Protein AF-0000000086898558 (afdb_homodimer)

Organism: Dinoponera quadriceps (NCBI:txid609295)

Solvent-accessible surface area (backbone atoms only — not comparable to full-atom values): 75009 Å² total; per-residue (Å²): 145,69,100,78,80,94,84,90,87,90,92,88,92,95,82,94,82,88,88,81,93,80,91,78,88,86,91,80,91,85,76,85,83,81,87,80,85,77,84,68,79,68,72,77,71,80,75,76,71,74,74,72,69,73,69,69,70,69,71,66,53,72,59,56,58,85,62,76,77,67,96,56,34,46,58,73,65,32,52,47,85,43,47,67,80,57,73,70,48,46,30,43,45,77,40,41,31,28,58,36,46,27,38,30,73,36,44,76,74,34,70,47,60,49,56,37,58,64,48,71,26,68,28,41,24,28,49,40,33,54,64,64,33,28,34,40,20,26,64,52,24,45,41,16,71,55,43,42,39,33,50,45,18,25,44,32,38,38,40,33,28,64,24,69,40,32,42,44,32,56,21,50,47,80,50,44,43,74,64,27,49,69,48,47,23,37,59,26,39,34,31,52,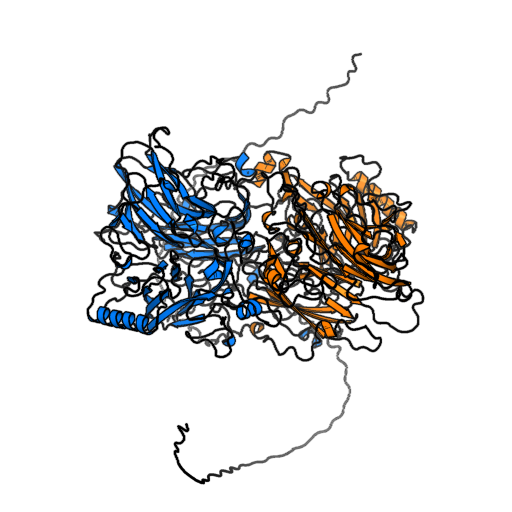58,42,43,42,49,19,35,42,52,40,40,40,44,37,76,70,45,31,59,33,29,35,29,38,59,33,54,52,41,35,47,25,25,26,32,27,47,30,37,29,37,68,49,51,61,87,88,67,70,79,87,42,70,70,74,71,34,74,43,78,55,88,62,42,57,43,39,33,30,42,31,57,83,46,44,49,63,53,47,35,40,32,40,58,75,49,63,90,62,25,21,61,60,42,66,31,37,24,40,50,32,17,7,53,41,60,40,83,90,76,68,49,62,59,76,39,76,45,26,36,43,80,43,52,76,76,40,30,30,41,34,36,39,37,32,57,32,36,46,64,45,34,32,39,39,39,41,62,97,39,57,36,34,34,39,28,30,47,35,36,50,30,60,72,46,76,26,37,24,41,43,46,41,33,69,32,30,40,28,28,34,40,66,35,72,65,78,84,23,34,36,51,27,41,40,38,38,29,47,62,13,52,78,59,52,19,36,33,53,33,36,40,34,29,68,90,39,58,82,82,47,49,68,82,82,72,50,67,87,66,52,76,76,60,87,17,29,33,43,56,83,58,48,71,72,57,74,80,31,40,42,60,49,71,39,36,44,58,74,89,58,77,90,77,56,71,76,52,66,56,83,59,75,41,78,46,80,39,44,30,42,68,52,59,29,64,81,36,69,67,43,41,47,53,69,30,26,69,82,42,87,66,82,73,65,46,34,26,36,63,88,51,43,39,32,24,21,17,42,52,70,29,19,32,38,74,45,42,29,16,58,70,76,35,88,60,64,62,88,52,41,32,54,59,86,53,72,56,89,82,47,56,87,76,22,70,31,26,40,38,42,82,37,59,51,61,33,33,34,33,38,35,41,31,38,51,52,50,47,86,58,46,56,52,25,36,33,42,53,49,49,66,29,26,30,70,38,56,31,47,52,83,88,54,56,93,69,54,76,73,46,73,65,59,52,49,50,52,52,50,49,49,52,49,34,34,77,64,50,62,53,80,58,44,11,54,29,31,44,49,70,28,24,48,36,10,27,31,34,34,36,37,62,40,71,62,32,38,67,26,51,34,30,39,44,29,28,69,41,36,66,23,4,22,38,39,30,43,34,25,64,32,84,61,69,76,75,62,86,71,59,74,71,53,51,48,39,53,71,80,62,38,43,79,80,22,43,53,74,86,53,72,78,68,66,75,77,112,140,83,89,72,88,86,78,83,84,75,70,81,82,76,74,81,75,86,78,78,81,72,79,70,80,75,84,83,78,82,72,87,77,86,81,84,82,82,82,80,75,80,74,76,77,82,72,78,70,72,74,68,70,72,66,70,63,65,72,64,51,72,59,53,58,85,58,75,75,70,94,57,33,46,59,72,65,32,53,48,86,44,49,66,82,57,73,69,44,46,31,45,46,78,40,40,31,28,57,36,46,27,38,33,72,35,43,77,75,34,70,47,58,49,54,35,59,65,47,71,26,70,28,42,25,28,48,40,32,54,64,63,32,28,32,41,19,26,64,52,24,43,41,16,68,57,44,43,39,33,49,45,18,27,43,33,37,39,38,32,28,63,25,68,38,32,45,42,33,54,22,48,47,82,51,44,44,73,63,29,48,71,50,47,24,37,61,25,38,34,30,50,56,44,43,42,50,19,36,43,52,40,42,40,46,38,78,68,45,30,61,34,27,34,30,38,59,32,56,52,41,36,46,24,27,27,31,27,48,30,36,28,37,69,49,51,60,85,88,69,70,78,88,41,71,69,73,72,34,77,42,78,54,89,58,43,58,45,39,34,29,42,31,57,85,47,44,51,62,52,47,34,38,32,39,56,74,51,63,92,62,26,21,63,60,39,65,31,36,22,40,49,33,17,6,55,40,60,40,83,91,75,68,49,62,57,75,40,76,46,26,37,44,79,44,51,77,75,41,30,31,42,36,37,40,36,32,56,31,34,47,64,44,33,31,40,38,38,40,63,97,40,59,37,33,34,38,28,29,47,34,35,50,30,60,69,47,74,26,36,24,39,44,47,39,34,68,30,31,39,28,27,31,40,66,33,72,66,77,84,24,34,33,51,25,40,40,39,38,30,50,62,14,50,78,60,52,19,36,34,51,33,34,40,34,30,68,89,40,59,83,83,47,49,69,83,82,70,50,68,88,65,52,77,78,60,88,18,30,34,42,56,80,58,47,72,70,55,75,79,32,39,41,59,48,70,38,35,43,59,76,88,58,76,92,76,57,71,76,52,63,57,82,59,75,39,77,44,81,39,44,29,43,67,52,58,30,64,80,36,68,67,44,39,49,53,70,30,26,71,83,43,87,65,83,73,66,47,33,26,37,63,88,51,43,39,31,24,21,16,40,51,70,28,21,33,39,74,46,40,29,16,58,68,75,35,88,60,64,61,88,52,42,33,53,60,84,56,74,56,90,82,50,55,88,76,24,68,32,26,39,36,43,82,38,61,51,61,33,35,36,33,39,33,41,31,38,52,49,50,46,85,58,47,56,54,24,36,33,43,52,50,46,67,30,26,31,70,39,56,32,47,52,83,86,54,56,95,70,52,74,71,47,71,66,58,52,50,51,53,52,51,50,47,53,50,33,32,76,66,49,62,53,80,58,44,12,55,29,32,45,48,71,28,24,46,36,10,24,30,34,35,39,37,61,38,72,62,31,39,68,26,51,35,29,38,42,29,29,68,42,37,66,23,4,23,40,39,30,43,36,26,64,34,86,60,69,76,75,62,84,71,59,75,69,51,52,50,39,54,70,78,63,37,43,81,81,23,44,55,76,83,50,77,79,68,69,76,77,112

Radius of gyration: 35.05 Å; Cα contacts (8 Å, |Δi|>4): 3571; chains: 2; bounding box: 122×97×118 Å

Secondary structure (DSSP, 8-state):
-----------------------------------------------------------GGGG-------SPBPHHHHTS---TTPPP-EEEEEEEEEEEEET-GGGGT----SS-TTSPPTT----BTS--EEEEEETTBSS---EEEETTPEEEEEEEE-STTB-B-EEEET---TT-GGGS--BTTTBPPBPTT-EEEEEEE--S-EEEEEEE-STTGGGGT-EEEEEEEPP---S--SS-GGGT-SB--TT-EEEEEEE-SS-GGGGSS--SS-GGG-SS--SEEEETTB---B-TTT--B--PPPPEEEE-TT-EEEEEEEE---SS--EEEEETTB-EEEEEETTEEEEEEEESEEEE-TT-EEEEEEE--SPSSEEEEEEEE-TTHHHHT-EEEEEEEETT--GGG--PPP-GGGSPPPSSEES-TT-S--SSSB-GGG--B----GGG---SSS--SEEEEEEEEEEEGGG-HHHHHHHT-SS-SS----EE-TTS-EEEEEETTEEE---SS-TTTS---GGGEE-SS---TTPPSSEEEEEEEEEETT-EEEEEEEE-S--TT--EEEEETT--EEEEEEEE-TT--TTPPPPHHHHHHHHHHHHHHHHTT---S-EEESEEEEPTTEEEEEEEE--S-EEEEEEESSHHHHHTT-EEEEEEES--PPPPTT------B-PPPP-TTS--GGGGTTSTT-/-----------------------------------------------------------GGGG-------SPBPHHHHTS---TTPPP-EEEEEEEEEEEEET-GGGGT----SS-TTSPPTT----BTS--EEEEEETTBSS---EEEETTPEEEEEEEE-STTB-B-EEEET---TT-GGGS--BTTTBPPBPTT-EEEEEEE--S-EEEEEEE-STTGGGGT-EEEEEEEPP---S--SS-GGGT-SB--TT-EEEEEEE-SS-GGGGSS--SS-GGG-SS--SEEEETTB---B-TTT--B--PPPPEEEE-TT-EEEEEEEE---SS--EEEEETTB-EEEEEETTEEEEEEEESEEEE-TT-EEEEEEE--SPSSEEEEEEEE-TTHHHHT-EEEEEEEETT--GGG--PPP-GGGSPPPSSEES-TT-S--SSSB-GGG--B----GGG---SSS--SEEEEEEEEEEEGGG-HHHHHHHT-TT-SS----EE-TTS-EEEEEETTEEE---SS-TTTS---GGGEE-SS---TTPPSSEEEEEEEEEETT-EEEEEEEE-S--TT--EEEEETT--EEEEEEEE-TT--TTPPPPHHHHHHHHHHHHHHHHTT---S-EEESEEEEPTTEEEEEEEE--S-EEEEEEES-HHHHHTT-EEEEEEES--PPPPTT------B-PPPP-TTS--TTTTTTSTT-

pLDDT: mean 83.25, std 23.31, range [13.68, 98.81]

InterPro domains:
  IPR001117 Multicopper oxidase, second cupredoxin domain [PF00394] (256-409)
  IPR002355 Multicopper oxidase, copper-binding site [PS00080] (655-666)
  IPR008972 Cupredoxin [G3DSA:2.60.40.420] (94-234)
  IPR008972 Cupredoxin [G3DSA:2.60.40.420] (245-433)
  IPR008972 Cupredoxin [G3DSA:2.60.40.420] (498-691)
  IPR008972 Cupredoxin [SSF49503] (109-273)
  IPR008972 Cupredoxin [SSF49503] (249-417)
  IPR008972 Cupredoxin [SSF49503] (497-678)
  IPR011706 Multicopper oxidase, C-terminal [PF07731] (520-673)
  IPR011707 Multicopper oxidase-like, N-terminal [PF07732] (127-236)
  IPR033138 Multicopper oxidases, conserved site [PS00079] (650-670)
  IPR045087 Multicopper oxidase [PTHR11709] (126-672)

Sequence (1420 aa):
MRVSQFFCNMQPPAGTFVLLLLICMNVQFCKAWWAWWWWSTNPSVAASTATESSTAYPDTCDIWHTEENGDWSTPEECARPCGEEDEPRYCYYRFVIEYYTVNNAACDLCQPPVDDSRINSTCQCIIGDGFEKTVLSINRMIPGPSIQVCKGDVIIVDVVNEADGTEVCIHWHGIFQKSTPYADGVPHLTQCPILSANTFRYSFVANNSGTHWYHSHVLTHLMDGQLGSLIIRDRPEWEFFAYSEKYLYDEDVPEHVIVISDLFHTLSTERYPGLFRQQMARGQAAENFLINGRGDWTDPATNRSNNIALSQFRVRSGIKYRFRLINACGTVCPITFTIQNHPLEIIATDGENMVPRTVDGIICTSGERYDFVLNANQSLGQYWIMVRGLGECEKTLAYQLGILVYEGSPTSSLSARPNYSNISQPQSVINPLNASNCDVNVCIDDIQKVSYYDDTKIPLDTEPDITLPMLFGFFNYSLSQQSMNSLFSTKDPDYKKFFVAIDGSHLSAQINNISFKDPPSPPLSQHIDYEKICPNAYTPPTCTQPCTCTDVFHIPCKATVDVMLVDIDNINVLNHPFHLHGYSFCVLRSRTFPDKQDNSQISSEDINKVLQEHQENLKNNIYNSCAPKDTVVVPSGGYVILRFVADNGGWWFFHCHFAWHTAAGMNVVFHVDCPVPPEPECFPKCYDYLPPPVNEYGQYEHDQDEYWDDMRVSQFFCNMQPPAGTFVLLLLICMNVQFCKAWWAWWWWSTNPSVAASTATESSTAYPDTCDIWHTEENGDWSTPEECARPCGEEDEPRYCYYRFVIEYYTVNNAACDLCQPPVDDSRINSTCQCIIGDGFEKTVLSINRMIPGPSIQVCKGDVIIVDVVNEADGTEVCIHWHGIFQKSTPYADGVPHLTQCPILSANTFRYSFVANNSGTHWYHSHVLTHLMDGQLGSLIIRDRPEWEFFAYSEKYLYDEDVPEHVIVISDLFHTLSTERYPGLFRQQMARGQAAENFLINGRGDWTDPATNRSNNIALSQFRVRSGIKYRFRLINACGTVCPITFTIQNHPLEIIATDGENMVPRTVDGIICTSGERYDFVLNANQSLGQYWIMVRGLGECEKTLAYQLGILVYEGSPTSSLSARPNYSNISQPQSVINPLNASNCDVNVCIDDIQKVSYYDDTKIPLDTEPDITLPMLFGFFNYSLSQQSMNSLFSTKDPDYKKFFVAIDGSHLSAQINNISFKDPPSPPLSQHIDYEKICPNAYTPPTCTQPCTCTDVFHIPCKATVDVMLVDIDNINVLNHPFHLHGYSFCVLRSRTFPDKQDNSQISSEDINKVLQEHQENLKNNIYNSCAPKDTVVVPSGGYVILRFVADNGGWWFFHCHFAWHTAAGMNVVFHVDCPVPPEPECFPKCYDYLPPPVNEYGQYEHDQDEYWDD

Structure (mmCIF, N/CA/C/O backbone):
data_AF-0000000086898558-model_v1
#
loop_
_entity.id
_entity.type
_entity.pdbx_description
1 polymer Laccase-5-like
#
loop_
_atom_site.group_PDB
_atom_site.id
_atom_site.type_symbol
_atom_site.label_atom_id
_atom_site.label_alt_id
_atom_site.label_comp_id
_atom_site.label_asym_id
_atom_site.label_entity_id
_atom_site.label_seq_id
_atom_site.pdbx_PDB_ins_code
_atom_site.Cartn_x
_atom_site.Cartn_y
_atom_site.Cartn_z
_atom_site.occupancy
_atom_site.B_iso_or_equiv
_atom_site.auth_seq_id
_atom_site.auth_comp_id
_atom_site.auth_asym_id
_atom_site.auth_atom_id
_atom_site.pdbx_PDB_model_num
ATOM 1 N N . MET A 1 1 ? -68.125 -20.375 -0.686 1 15.18 1 MET A N 1
ATOM 2 C CA . MET A 1 1 ? -68.25 -21.156 0.541 1 15.18 1 MET A CA 1
ATOM 3 C C . MET A 1 1 ? -66.875 -21.344 1.169 1 15.18 1 MET A C 1
ATOM 5 O O . MET A 1 1 ? -65.812 -21.188 0.491 1 15.18 1 MET A O 1
ATOM 9 N N . ARG A 1 2 ? -66.812 -22.125 2.443 1 14.84 2 ARG A N 1
ATOM 10 C CA . ARG A 1 2 ? -66.75 -22.594 3.826 1 14.84 2 ARG A CA 1
ATOM 11 C C . ARG A 1 2 ? -65.562 -23.547 4.031 1 14.84 2 ARG A C 1
ATOM 13 O O . ARG A 1 2 ? -65.5 -24.172 5.082 1 14.84 2 ARG A O 1
ATOM 20 N N . VAL A 1 3 ? -64.875 -23.75 3.094 1 15.12 3 VAL A N 1
ATOM 21 C CA . VAL A 1 3 ? -64.188 -24.969 3.449 1 15.12 3 VAL A CA 1
ATOM 22 C C . VAL A 1 3 ? -63.312 -24.719 4.703 1 15.12 3 VAL A C 1
ATOM 24 O O . VAL A 1 3 ? -62.438 -23.844 4.711 1 15.12 3 VAL A O 1
ATOM 27 N N . SER A 1 4 ? -63.594 -25.016 6.172 1 16.02 4 SER A N 1
ATOM 28 C CA . SER A 1 4 ? -63.812 -25.219 7.598 1 16.02 4 SER A CA 1
ATOM 29 C C . SER A 1 4 ? -62.562 -25.781 8.281 1 16.02 4 SER A C 1
ATOM 31 O O . SER A 1 4 ? -62.062 -25.172 9.219 1 16.02 4 SER A O 1
ATOM 33 N N . GLN A 1 5 ? -62.375 -27 8.82 1 14.95 5 GLN A N 1
ATOM 34 C CA . GLN A 1 5 ? -62.531 -27.5 10.18 1 14.95 5 GLN A CA 1
ATOM 35 C C . GLN A 1 5 ? -61.188 -27.812 10.82 1 14.95 5 GLN A C 1
ATOM 37 O O . GLN A 1 5 ? -60.969 -27.484 11.984 1 14.95 5 GLN A O 1
ATOM 42 N N . PHE A 1 6 ? -60.344 -28.797 10.547 1 16.41 6 PHE A N 1
ATOM 43 C CA . PHE A 1 6 ? -60.25 -29.875 11.523 1 16.41 6 PHE A CA 1
ATOM 44 C C . PHE A 1 6 ? -59.219 -29.547 12.586 1 16.41 6 PHE A C 1
ATOM 46 O O . PHE A 1 6 ? -58.312 -28.766 12.344 1 16.41 6 PHE A O 1
ATOM 53 N N . PHE A 1 7 ? -58.938 -30.406 13.82 1 15.59 7 PHE A N 1
ATOM 54 C CA . PHE A 1 7 ? -59.125 -30.719 15.234 1 15.59 7 PHE A CA 1
ATOM 55 C C . PHE A 1 7 ? -57.781 -30.688 15.961 1 15.59 7 PHE A C 1
ATOM 57 O O . PHE A 1 7 ? -57.656 -30.062 17.016 1 15.59 7 PHE A O 1
ATOM 64 N N . CYS A 1 8 ? -56.812 -31.625 15.836 1 15.21 8 CYS A N 1
ATOM 65 C CA . CYS A 1 8 ? -56.781 -32.656 16.891 1 15.21 8 CYS A CA 1
ATOM 66 C C . CYS A 1 8 ? -55.938 -32.156 18.078 1 15.21 8 CYS A C 1
ATOM 68 O O . CYS A 1 8 ? -55.031 -31.328 17.906 1 15.21 8 CYS A O 1
ATOM 70 N N . ASN A 1 9 ? -55.5 -33.094 19.156 1 15.38 9 ASN A N 1
ATOM 71 C CA . ASN A 1 9 ? -55.75 -33.656 20.469 1 15.38 9 ASN A CA 1
ATOM 72 C C . ASN A 1 9 ? -54.688 -33.188 21.484 1 15.38 9 ASN A C 1
ATOM 74 O O . ASN A 1 9 ? -53.656 -32.688 21.109 1 15.38 9 ASN A O 1
ATOM 78 N N . MET A 1 10 ? -54.062 -34.125 22.359 1 15.66 10 MET A N 1
ATOM 79 C CA . MET A 1 10 ? -54.312 -34.594 23.734 1 15.66 10 MET A CA 1
ATOM 80 C C . MET A 1 10 ? -53.344 -33.938 24.703 1 15.66 10 MET A C 1
ATOM 82 O O . MET A 1 10 ? -52.312 -33.406 24.297 1 15.66 10 MET A O 1
ATOM 86 N N . GLN A 1 11 ? -52.844 -34.75 25.969 1 15.64 11 GLN A N 1
ATOM 87 C CA . GLN A 1 11 ? -53.094 -34.875 27.391 1 15.64 11 GLN A CA 1
ATOM 88 C C . GLN A 1 11 ? -51.938 -34.312 28.219 1 15.64 11 GLN A C 1
ATOM 90 O O . GLN A 1 11 ? -50.844 -34.094 27.688 1 15.64 11 GLN A O 1
ATOM 95 N N . PRO A 1 12 ? -51.5 -35 29.453 1 16.86 12 PRO A N 1
ATOM 96 C CA . PRO A 1 12 ? -51.688 -34.719 30.875 1 16.86 12 PRO A CA 1
ATOM 97 C C . PRO A 1 12 ? -50.5 -34.062 31.531 1 16.86 12 PRO A C 1
ATOM 99 O O . PRO A 1 12 ? -50.625 -32.969 32.125 1 16.86 12 PRO A O 1
ATOM 102 N N . PRO A 1 13 ? -49.469 -34.781 32.438 1 15.49 13 PRO A N 1
ATOM 103 C CA . PRO A 1 13 ? -49.594 -35.031 33.875 1 15.49 13 PRO A CA 1
ATOM 104 C C . PRO A 1 13 ? -48.562 -34.281 34.688 1 15.49 13 PRO A C 1
ATOM 106 O O . PRO A 1 13 ? -48.906 -33.531 35.594 1 15.49 13 PRO A O 1
ATOM 109 N N . ALA A 1 14 ? -47.438 -35.125 35.594 1 15.55 14 ALA A N 1
ATOM 110 C CA . ALA A 1 14 ? -47.188 -35.5 36.969 1 15.55 14 ALA A CA 1
ATOM 111 C C . ALA A 1 14 ? -46.062 -34.656 37.594 1 15.55 14 ALA A C 1
ATOM 113 O O . ALA A 1 14 ? -45.25 -34.094 36.875 1 15.55 14 ALA A O 1
ATOM 114 N N . GLY A 1 15 ? -45.375 -35.094 38.844 1 14.94 15 GLY A N 1
ATOM 115 C CA . GLY A 1 15 ? -45.125 -34.969 40.281 1 14.94 15 GLY A CA 1
ATOM 116 C C . GLY A 1 15 ? -43.688 -34.562 40.594 1 14.94 15 GLY A C 1
ATOM 117 O O . GLY A 1 15 ? -43.469 -33.625 41.375 1 14.94 15 GLY A O 1
ATOM 118 N N . THR A 1 16 ? -42.531 -35.438 40.469 1 15.52 16 THR A N 1
ATOM 119 C CA . THR A 1 16 ? -41.969 -35.938 41.719 1 15.52 16 THR A CA 1
ATOM 120 C C . THR A 1 16 ? -40.906 -34.969 42.219 1 15.52 16 THR A C 1
ATOM 122 O O . THR A 1 16 ? -40.312 -34.188 41.469 1 15.52 16 THR A O 1
ATOM 125 N N . PHE A 1 17 ? -39.906 -35.469 43.25 1 14.63 17 PHE A N 1
ATOM 126 C CA . PHE A 1 17 ? -39.5 -35.5 44.625 1 14.63 17 PHE A CA 1
ATOM 127 C C . PHE A 1 17 ? -38.125 -34.812 44.812 1 14.63 17 PHE A C 1
ATOM 129 O O . PHE A 1 17 ? -37.969 -33.969 45.688 1 14.63 17 PHE A O 1
ATOM 136 N N . VAL A 1 18 ? -36.875 -35.438 44.531 1 14.71 18 VAL A N 1
ATOM 137 C CA . VAL A 1 18 ? -36.219 -35.969 45.719 1 14.71 18 VAL A CA 1
ATOM 138 C C . VAL A 1 18 ? -35.312 -34.875 46.312 1 14.71 18 VAL A C 1
ATOM 140 O O . VAL A 1 18 ? -34.906 -33.938 45.625 1 14.71 18 VAL A O 1
ATOM 143 N N . LEU A 1 19 ? -34.094 -35.375 46.812 1 14.7 19 LEU A N 1
ATOM 144 C CA . LEU A 1 19 ? -33.469 -35.688 48.094 1 14.7 19 LEU A CA 1
ATOM 145 C C . LEU A 1 19 ? -32.469 -34.594 48.5 1 14.7 19 LEU A C 1
ATOM 147 O O . LEU A 1 19 ? -31.906 -33.906 47.625 1 14.7 19 LEU A O 1
ATOM 151 N N . LEU A 1 20 ? -31.797 -34.844 49.562 1 13.91 20 LEU A N 1
ATOM 152 C CA . LEU A 1 20 ? -31.562 -34.5 50.969 1 13.91 20 LEU A CA 1
ATOM 153 C C . LEU A 1 20 ? -30.234 -33.75 51.125 1 13.91 20 LEU A C 1
ATOM 155 O O . LEU A 1 20 ? -30.188 -32.719 51.781 1 13.91 20 LEU A O 1
ATOM 159 N N . LEU A 1 21 ? -28.969 -34.406 50.875 1 14.92 21 LEU A N 1
ATOM 160 C CA . LEU A 1 21 ? -28.188 -34.75 52.062 1 14.92 21 LEU A CA 1
ATOM 161 C C . LEU A 1 21 ? -27.297 -33.562 52.469 1 14.92 21 LEU A C 1
ATOM 163 O O . LEU A 1 21 ? -26.719 -32.906 51.594 1 14.92 21 LEU A O 1
ATOM 167 N N . LEU A 1 22 ? -26.969 -33.375 53.812 1 14.16 22 LEU A N 1
ATOM 168 C CA . LEU A 1 22 ? -26.703 -32.719 55.062 1 14.16 22 LEU A CA 1
ATOM 169 C C . LEU A 1 22 ? -25.234 -32.344 55.219 1 14.16 22 LEU A C 1
ATOM 171 O O . LEU A 1 22 ? -24.875 -31.375 55.875 1 14.16 22 LEU A O 1
ATOM 175 N N . ILE A 1 23 ? -24.094 -33.156 54.844 1 15.49 23 ILE A N 1
ATOM 176 C CA . ILE A 1 23 ? -23.375 -33.531 56.031 1 15.49 23 ILE A CA 1
ATOM 177 C C . ILE A 1 23 ? -22.531 -32.344 56.531 1 15.49 23 ILE A C 1
ATOM 179 O O . ILE A 1 23 ? -22.062 -31.531 55.719 1 15.49 23 ILE A O 1
ATOM 183 N N . CYS A 1 24 ? -21.828 -32.531 57.656 1 13.68 24 CYS A N 1
ATOM 184 C CA . CYS A 1 24 ? -21.484 -32.281 59.031 1 13.68 24 CYS A CA 1
ATOM 185 C C . CYS A 1 24 ? -20.188 -31.5 59.156 1 13.68 24 CYS A C 1
ATOM 187 O O . CYS A 1 24 ? -20.125 -30.484 59.844 1 13.68 24 CYS A O 1
ATOM 189 N N . MET A 1 25 ? -18.859 -32.094 59.219 1 15.45 25 MET A N 1
ATOM 190 C CA . MET A 1 25 ? -18.328 -32.094 60.594 1 15.45 25 MET A CA 1
ATOM 191 C C . MET A 1 25 ? -17.547 -30.828 60.875 1 15.45 25 MET A C 1
ATOM 193 O O . MET A 1 25 ? -17.156 -30.094 59.969 1 15.45 25 MET A O 1
ATOM 197 N N . ASN A 1 26 ? -16.516 -30.938 61.781 1 14.33 26 ASN A N 1
ATOM 198 C CA . ASN A 1 26 ? -16.203 -30.609 63.188 1 14.33 26 ASN A CA 1
ATOM 199 C C . ASN A 1 26 ? -15.227 -29.438 63.25 1 14.33 26 ASN A C 1
ATOM 201 O O . ASN A 1 26 ? -14.641 -29.031 62.25 1 14.33 26 ASN A O 1
ATOM 205 N N . VAL A 1 27 ? -13.867 -29.594 63.844 1 15.45 27 VAL A N 1
ATOM 206 C CA . VAL A 1 27 ? -13.516 -29.219 65.25 1 15.45 27 VAL A CA 1
ATOM 207 C C . VAL A 1 27 ? -12.805 -27.875 65.25 1 15.45 27 VAL A C 1
ATOM 209 O O . VAL A 1 27 ? -12.273 -27.438 64.188 1 15.45 27 VAL A O 1
ATOM 212 N N . GLN A 1 28 ? -11.977 -27.625 66.25 1 13.94 28 GLN A N 1
ATOM 213 C CA . GLN A 1 28 ? -11.898 -26.828 67.438 1 13.94 28 GLN A CA 1
ATOM 214 C C . GLN A 1 28 ? -10.859 -25.719 67.312 1 13.94 28 GLN A C 1
ATOM 216 O O . GLN A 1 28 ? -11.148 -24.547 67.625 1 13.94 28 GLN A O 1
ATOM 221 N N . PHE A 1 29 ? -9.469 -25.984 67.688 1 15.68 29 PHE A N 1
ATOM 222 C CA . PHE A 1 29 ? -8.992 -25.438 69 1 15.68 29 PHE A CA 1
ATOM 223 C C . PHE A 1 29 ? -8.383 -24.062 68.812 1 15.68 29 PHE A C 1
ATOM 225 O O . PHE A 1 29 ? -7.824 -23.766 67.75 1 15.68 29 PHE A O 1
ATOM 232 N N . CYS A 1 30 ? -8.344 -23.203 69.812 1 14.39 30 CYS A N 1
ATOM 233 C CA . CYS A 1 30 ? -8.375 -21.891 70.438 1 14.39 30 CYS A CA 1
ATOM 234 C C . CYS A 1 30 ? -7.035 -21.188 70.312 1 14.39 30 CYS A C 1
ATOM 236 O O . CYS A 1 30 ? -6.008 -21.828 70.125 1 14.39 30 CYS A O 1
ATOM 238 N N . LYS A 1 31 ? -6.766 -20.188 71.188 1 14.31 31 LYS A N 1
ATOM 239 C CA . LYS A 1 31 ? -6.484 -18.766 71.312 1 14.31 31 LYS A CA 1
ATOM 240 C C . LYS A 1 31 ? -5.051 -18.516 71.812 1 14.31 31 LYS A C 1
ATOM 242 O O . LYS A 1 31 ? -4.648 -17.375 72 1 14.31 31 LYS A O 1
ATOM 247 N N . ALA A 1 32 ? -4.191 -19.5 72 1 14.87 32 ALA A N 1
ATOM 248 C CA . ALA A 1 32 ? -3.533 -19.031 73.25 1 14.87 32 ALA A CA 1
ATOM 249 C C . ALA A 1 32 ? -2.855 -17.688 73 1 14.87 32 ALA A C 1
ATOM 251 O O . ALA A 1 32 ? -2.57 -17.297 71.875 1 14.87 32 ALA A O 1
ATOM 252 N N . TRP A 1 33 ? -1.841 -17.266 73.938 1 15.02 33 TRP A N 1
ATOM 253 C CA . TRP A 1 33 ? -1.562 -16.297 75 1 15.02 33 TRP A CA 1
ATOM 254 C C . TRP A 1 33 ? -0.755 -15.125 74.438 1 15.02 33 TRP A C 1
ATOM 256 O O . TRP A 1 33 ? -1.152 -13.969 74.625 1 15.02 33 TRP A O 1
ATOM 266 N N . TRP A 1 34 ? 0.568 -14.984 74.75 1 15.05 34 TRP A N 1
ATOM 267 C CA . TRP A 1 34 ? 1.098 -14.102 75.812 1 15.05 34 TRP A CA 1
ATOM 268 C C . TRP A 1 34 ? 1.622 -12.805 75.188 1 15.05 34 TRP A C 1
ATOM 270 O O . TRP A 1 34 ? 1.228 -11.719 75.625 1 15.05 34 TRP A O 1
ATOM 280 N N . ALA A 1 35 ? 2.998 -12.562 75.312 1 16.64 35 ALA A N 1
ATOM 281 C CA . ALA A 1 35 ? 3.633 -11.531 76.125 1 16.64 35 ALA A CA 1
ATOM 282 C C . ALA A 1 35 ? 3.82 -10.242 75.375 1 16.64 35 ALA A C 1
ATOM 284 O O . ALA A 1 35 ? 3.9 -10.258 74.125 1 16.64 35 ALA A O 1
ATOM 285 N N . TRP A 1 36 ? 3.969 -9.031 76 1 15.75 36 TRP A N 1
ATOM 286 C CA . TRP A 1 36 ? 3.621 -7.617 76.062 1 15.75 36 TRP A CA 1
ATOM 287 C C . TRP A 1 36 ? 4.516 -6.812 75.125 1 15.75 36 TRP A C 1
ATOM 289 O O . TRP A 1 36 ? 4.035 -5.965 74.375 1 15.75 36 TRP A O 1
ATOM 299 N N . TRP A 1 37 ? 5.828 -6.859 75.25 1 18.97 37 TRP A N 1
ATOM 300 C CA . TRP A 1 37 ? 6.426 -5.594 75.625 1 18.97 37 TRP A CA 1
ATOM 301 C C . TRP A 1 37 ? 6.566 -4.652 74.438 1 18.97 37 TRP A C 1
ATOM 303 O O . TRP A 1 37 ? 6.625 -5.094 73.312 1 18.97 37 TRP A O 1
ATOM 313 N N . TRP A 1 38 ? 6.645 -3.248 74.688 1 16.75 38 TRP A N 1
ATOM 314 C CA . TRP A 1 38 ? 6.266 -1.936 74.188 1 16.75 38 TRP A CA 1
ATOM 315 C C . TRP A 1 38 ? 7.219 -1.479 73.062 1 16.75 38 TRP A C 1
ATOM 317 O O . TRP A 1 38 ? 6.812 -0.779 72.188 1 16.75 38 TRP A O 1
ATOM 327 N N . TRP A 1 39 ? 8.461 -1.717 73.25 1 19.91 39 TRP A N 1
ATOM 328 C CA . TRP A 1 39 ? 9.266 -0.505 73.188 1 19.91 39 TRP A CA 1
ATOM 329 C C . TRP A 1 39 ? 9.375 -0.038 71.75 1 19.91 39 TRP A C 1
ATOM 331 O O . TRP A 1 39 ? 9.438 -0.856 70.812 1 19.91 39 TRP A O 1
ATOM 341 N N . SER A 1 40 ? 9.078 1.225 71.438 1 16.91 40 SER A N 1
ATOM 342 C CA . SER A 1 40 ? 8.656 2.027 70.312 1 16.91 40 SER A CA 1
ATOM 343 C C . SER A 1 40 ? 9.797 2.193 69.312 1 16.91 40 SER A C 1
ATOM 345 O O . SER A 1 40 ? 9.586 2.691 68.188 1 16.91 40 SER A O 1
ATOM 347 N N . THR A 1 41 ? 10.961 1.992 69.75 1 20.19 41 THR A N 1
ATOM 348 C CA . THR A 1 41 ? 11.875 3.014 69.25 1 20.19 41 THR A CA 1
ATOM 349 C C . THR A 1 41 ? 12.109 2.832 67.75 1 20.19 41 THR A C 1
ATOM 351 O O . THR A 1 41 ? 12.594 1.785 67.312 1 20.19 41 THR A O 1
ATOM 354 N N . ASN A 1 42 ? 11.328 3.359 66.875 1 18.31 42 ASN A N 1
ATOM 355 C CA . ASN A 1 42 ? 11.297 3.082 65.438 1 18.31 42 ASN A CA 1
ATOM 356 C C . ASN A 1 42 ? 12.555 3.592 64.75 1 18.31 42 ASN A C 1
ATOM 358 O O . ASN A 1 42 ? 12.742 4.801 64.562 1 18.31 42 ASN A O 1
ATOM 362 N N . PRO A 1 43 ? 13.641 3.111 65.25 1 20.02 43 PRO A N 1
ATOM 363 C CA . PRO A 1 43 ? 14.672 3.883 64.562 1 20.02 43 PRO A CA 1
ATOM 364 C C . PRO A 1 43 ? 14.516 3.852 63.031 1 20.02 43 PRO A C 1
ATOM 366 O O . PRO A 1 43 ? 14.18 2.809 62.469 1 20.02 43 PRO A O 1
ATOM 369 N N . SER A 1 44 ? 14.109 4.906 62.438 1 18.2 44 SER A N 1
ATOM 370 C CA . SER A 1 44 ? 13.758 5.016 61.031 1 18.2 44 SER A CA 1
ATOM 371 C C . SER A 1 44 ? 14.93 4.625 60.125 1 18.2 44 SER A C 1
ATOM 373 O O . SER A 1 44 ? 15.969 5.281 60.125 1 18.2 44 SER A O 1
ATOM 375 N N . VAL A 1 45 ? 15.328 3.406 60.188 1 17.48 45 VAL A N 1
ATOM 376 C CA . VAL A 1 45 ? 16.469 3.141 59.312 1 17.48 45 VAL A CA 1
ATOM 377 C C . VAL A 1 45 ? 16.156 3.607 57.906 1 17.48 45 VAL A C 1
ATOM 379 O O . VAL A 1 45 ? 15.094 3.279 57.344 1 17.48 45 VAL A O 1
ATOM 382 N N . ALA A 1 46 ? 16.938 4.59 57.406 1 22.56 46 ALA A N 1
ATOM 383 C CA . ALA A 1 46 ? 16.922 5.23 56.094 1 22.56 46 ALA A CA 1
ATOM 384 C C . ALA A 1 46 ? 17 4.195 54.969 1 22.56 46 ALA A C 1
ATOM 386 O O . ALA A 1 46 ? 17.953 3.398 54.906 1 22.56 46 ALA A O 1
ATOM 387 N N . ALA A 1 47 ? 15.883 3.695 54.406 1 19.81 47 ALA A N 1
ATOM 388 C CA . ALA A 1 47 ? 15.742 2.701 53.344 1 19.81 47 ALA A CA 1
ATOM 389 C C . ALA A 1 47 ? 16.594 3.068 52.156 1 19.81 47 ALA A C 1
ATOM 391 O O . ALA A 1 47 ? 16.422 4.137 51.562 1 19.81 47 ALA A O 1
ATOM 392 N N . SER A 1 48 ? 17.75 2.621 52.312 1 20.14 48 SER A N 1
ATOM 393 C CA . SER A 1 48 ? 18.578 2.721 51.094 1 20.14 48 SER A CA 1
ATOM 394 C C . SER A 1 48 ? 17.906 2.047 49.906 1 20.14 48 SER A C 1
ATOM 396 O O . SER A 1 48 ? 17.703 0.83 49.906 1 20.14 48 SER A O 1
ATOM 398 N N . THR A 1 49 ? 16.859 2.518 49.406 1 20.7 49 THR A N 1
ATOM 399 C CA . THR A 1 49 ? 16.109 1.838 48.375 1 20.7 49 THR A CA 1
ATOM 400 C C . THR A 1 49 ? 17.016 1.475 47.188 1 20.7 49 THR A C 1
ATOM 402 O O . THR A 1 49 ? 17.656 2.348 46.625 1 20.7 49 THR A O 1
ATOM 405 N N . ALA A 1 50 ? 17.469 0.246 47.156 1 23.31 50 ALA A N 1
ATOM 406 C CA . ALA A 1 50 ? 18.094 -0.368 46 1 23.31 50 ALA A CA 1
ATOM 407 C C . ALA A 1 50 ? 17.234 -0.186 44.75 1 23.31 50 ALA A C 1
ATOM 409 O O . ALA A 1 50 ? 16.094 -0.659 44.688 1 23.31 50 ALA A O 1
ATOM 410 N N . THR A 1 51 ? 17.406 0.913 44.156 1 22.34 51 THR A N 1
ATOM 411 C CA . THR A 1 51 ? 16.75 1.129 42.875 1 22.34 51 THR A CA 1
ATOM 412 C C . THR A 1 51 ? 16.922 -0.091 41.969 1 22.34 51 THR A C 1
ATOM 414 O O . THR A 1 51 ? 18.047 -0.469 41.625 1 22.34 51 THR A O 1
ATOM 417 N N . GLU A 1 52 ? 16.141 -1.121 42.219 1 25 52 GLU A N 1
ATOM 418 C CA . GLU A 1 52 ? 16.156 -2.225 41.281 1 25 52 GLU A CA 1
ATOM 419 C C . GLU A 1 52 ? 16.109 -1.712 39.844 1 25 52 GLU A C 1
ATOM 421 O O . GLU A 1 52 ? 15.164 -1.026 39.438 1 25 52 GLU A O 1
ATOM 426 N N . SER A 1 53 ? 17.25 -1.5 39.375 1 25.12 53 SER A N 1
ATOM 427 C CA . SER A 1 53 ? 17.453 -1.285 37.969 1 25.12 53 SER A CA 1
ATOM 428 C C . SER A 1 53 ? 16.672 -2.301 37.125 1 25.12 53 SER A C 1
ATOM 430 O O . SER A 1 53 ? 16.891 -3.508 37.25 1 25.12 53 SER A O 1
ATOM 432 N N . SER A 1 54 ? 15.352 -2.164 37.094 1 27.44 54 SER A N 1
ATOM 433 C CA . SER A 1 54 ? 14.656 -3.014 36.156 1 27.44 54 SER A CA 1
ATOM 434 C C . SER A 1 54 ? 15.5 -3.232 34.906 1 27.44 54 SER A C 1
ATOM 436 O O . SER A 1 54 ? 15.812 -2.281 34.188 1 27.44 54 SER A O 1
ATOM 438 N N . THR A 1 55 ? 16.359 -4.141 35 1 28.98 55 THR A N 1
ATOM 439 C CA . THR A 1 55 ? 17.047 -4.645 33.812 1 28.98 55 THR A CA 1
ATOM 440 C C . THR A 1 55 ? 16.047 -4.863 32.688 1 28.98 55 THR A C 1
ATOM 442 O O . THR A 1 55 ? 15.234 -5.781 32.75 1 28.98 55 THR A O 1
ATOM 445 N N . ALA A 1 56 ? 15.57 -3.828 32.125 1 33 56 ALA A N 1
ATOM 446 C CA . ALA A 1 56 ? 14.969 -4.055 30.828 1 33 56 ALA A CA 1
ATOM 447 C C . ALA A 1 56 ? 15.695 -5.172 30.078 1 33 56 ALA A C 1
ATOM 449 O O . ALA A 1 56 ? 16.906 -5.098 29.859 1 33 56 ALA A O 1
ATOM 450 N N . TYR A 1 57 ? 15.328 -6.379 30.297 1 32.72 57 TYR A N 1
ATOM 451 C CA . TYR A 1 57 ? 15.836 -7.43 29.422 1 32.72 57 TYR A CA 1
ATOM 452 C C . TYR A 1 57 ? 15.961 -6.934 27.984 1 32.72 57 TYR A C 1
ATOM 454 O O . TYR A 1 57 ? 15 -6.41 27.406 1 32.72 57 TYR A O 1
ATOM 462 N N . PRO A 1 58 ? 17.109 -6.59 27.516 1 40.41 58 PRO A N 1
ATOM 463 C CA . PRO A 1 58 ? 17.266 -6.223 26.094 1 40.41 58 PRO A CA 1
ATOM 464 C C . PRO A 1 58 ? 16.422 -7.09 25.172 1 40.41 58 PRO A C 1
ATOM 466 O O . PRO A 1 58 ? 16.359 -8.312 25.344 1 40.41 58 PRO A O 1
ATOM 469 N N . ASP A 1 59 ? 15.32 -6.707 24.828 1 47.91 59 ASP A N 1
ATOM 470 C CA . ASP A 1 59 ? 14.648 -7.438 23.75 1 47.91 59 ASP A CA 1
ATOM 471 C C . ASP A 1 59 ? 15.664 -8.055 22.797 1 47.91 59 ASP A C 1
ATOM 473 O O . ASP A 1 59 ? 16.359 -7.344 22.062 1 47.91 59 ASP A O 1
ATOM 477 N N . THR A 1 60 ? 16.203 -9.148 23.141 1 54.22 60 THR A N 1
ATOM 478 C CA . THR A 1 60 ? 17.25 -9.977 22.578 1 54.22 60 THR A CA 1
ATOM 479 C C . THR A 1 60 ? 17.016 -10.219 21.078 1 54.22 60 THR A C 1
ATOM 481 O O . THR A 1 60 ? 17.922 -10.664 20.375 1 54.22 60 THR A O 1
ATOM 484 N N . CYS A 1 61 ? 15.93 -10.023 20.656 1 59.94 61 CYS A N 1
ATOM 485 C CA . CYS A 1 61 ? 15.719 -10.375 19.25 1 59.94 61 CYS A CA 1
ATOM 486 C C . CYS A 1 61 ? 16.375 -9.352 18.328 1 59.94 61 CYS A C 1
ATOM 488 O O . CYS A 1 61 ? 16.641 -9.648 17.156 1 59.94 61 CYS A O 1
ATOM 490 N N . ASP A 1 62 ? 16.609 -8.141 18.906 1 55.72 62 ASP A N 1
ATOM 491 C CA . ASP A 1 62 ? 17.172 -7.117 18.031 1 55.72 62 ASP A CA 1
ATOM 492 C C . ASP A 1 62 ? 18.641 -7.391 17.75 1 55.72 62 ASP A C 1
ATOM 494 O O . ASP A 1 62 ? 19.328 -6.555 17.156 1 55.72 62 ASP A O 1
ATOM 498 N N . ILE A 1 63 ? 19.125 -8.547 18.219 1 51.28 63 ILE A N 1
ATOM 499 C CA . ILE A 1 63 ? 20.578 -8.703 18.25 1 51.28 63 ILE A CA 1
ATOM 500 C C . ILE A 1 63 ? 21.047 -9.484 17.031 1 51.28 63 ILE A C 1
ATOM 502 O O . ILE A 1 63 ? 22.25 -9.75 16.875 1 51.28 63 ILE A O 1
ATOM 506 N N . TRP A 1 64 ? 20.094 -9.969 16.219 1 53.31 64 TRP A N 1
ATOM 507 C CA . TRP A 1 64 ? 20.719 -10.766 15.164 1 53.31 64 TRP A CA 1
ATOM 508 C C . TRP A 1 64 ? 21.438 -9.875 14.148 1 53.31 64 TRP A C 1
ATOM 510 O O . TRP A 1 64 ? 20.844 -8.938 13.617 1 53.31 64 TRP A O 1
ATOM 520 N N . HIS A 1 65 ? 22.578 -9.453 14.555 1 51.31 65 HIS A N 1
ATOM 521 C CA . HIS A 1 65 ? 23.375 -8.695 13.594 1 51.31 65 HIS A CA 1
ATOM 522 C C . HIS A 1 65 ? 23.609 -9.5 12.328 1 51.31 65 HIS A C 1
ATOM 524 O O . HIS A 1 65 ? 23.641 -10.734 12.367 1 51.31 65 HIS A O 1
ATOM 530 N N . THR A 1 66 ? 23.344 -8.773 11.18 1 50.06 66 THR A N 1
ATOM 531 C CA . THR A 1 66 ? 23.734 -9.297 9.875 1 50.06 66 THR A CA 1
ATOM 532 C C . THR A 1 66 ? 25.078 -10.023 9.977 1 50.06 66 THR A C 1
ATOM 534 O O . THR A 1 66 ? 26.125 -9.383 10.055 1 50.06 66 THR A O 1
ATOM 537 N N . GLU A 1 67 ? 25.219 -10.922 10.805 1 45.53 67 GLU A N 1
ATOM 538 C CA . GLU A 1 67 ? 26.5 -11.633 10.703 1 45.53 67 GLU A CA 1
ATOM 539 C C . GLU A 1 67 ? 26.906 -11.797 9.242 1 45.53 67 GLU A C 1
ATOM 541 O O . GLU A 1 67 ? 26.062 -11.852 8.352 1 45.53 67 GLU A O 1
ATOM 546 N N . GLU A 1 68 ? 28.125 -11.461 8.977 1 49.66 68 GLU A N 1
ATOM 547 C CA . GLU A 1 68 ? 28.875 -11.719 7.75 1 49.66 68 GLU A CA 1
ATOM 548 C C . GLU A 1 68 ? 28.438 -13.023 7.094 1 49.66 68 GLU A C 1
ATOM 550 O O . GLU A 1 68 ? 28.391 -14.07 7.75 1 49.66 68 GLU A O 1
ATOM 555 N N . ASN A 1 69 ? 27.5 -12.898 6.145 1 57.28 69 ASN A N 1
ATOM 556 C CA . ASN A 1 69 ? 27.188 -13.992 5.234 1 57.28 69 ASN A CA 1
ATOM 557 C C . ASN A 1 69 ? 28.406 -14.867 4.973 1 57.28 69 ASN A C 1
ATOM 559 O O . ASN A 1 69 ? 29.266 -14.508 4.168 1 57.28 69 ASN A O 1
ATOM 563 N N . GLY A 1 70 ? 29.062 -15.305 6.012 1 55.31 70 GLY A N 1
ATOM 564 C CA . GLY A 1 70 ? 30.297 -16.031 5.793 1 55.31 70 GLY A CA 1
ATOM 565 C C . GLY A 1 70 ? 30.297 -16.844 4.508 1 55.31 70 GLY A C 1
ATOM 566 O O . GLY A 1 70 ? 30.156 -16.281 3.42 1 55.31 70 GLY A O 1
ATOM 567 N N . ASP A 1 71 ? 30.094 -18.312 4.402 1 77.31 71 ASP A N 1
ATOM 568 C CA . ASP A 1 71 ? 30.406 -19.312 3.393 1 77.31 71 ASP A CA 1
ATOM 569 C C . ASP A 1 71 ? 29.172 -19.641 2.543 1 77.31 71 ASP A C 1
ATOM 571 O O . ASP A 1 71 ? 29.047 -20.734 2.004 1 77.31 71 ASP A O 1
ATOM 575 N N . TRP A 1 72 ? 28.25 -18.656 2.383 1 91.75 72 TRP A N 1
ATOM 576 C CA . TRP A 1 72 ? 27.062 -18.938 1.567 1 91.75 72 TRP A CA 1
ATOM 577 C C . TRP A 1 72 ? 27.359 -18.703 0.089 1 91.75 72 TRP A C 1
ATOM 579 O O . TRP A 1 72 ? 28.156 -17.828 -0.26 1 91.75 72 TRP A O 1
ATOM 589 N N . SER A 1 73 ? 26.719 -19.516 -0.708 1 93.19 73 SER A N 1
ATOM 590 C CA . SER A 1 73 ? 26.906 -19.453 -2.152 1 93.19 73 SER A CA 1
ATOM 591 C C . SER A 1 73 ? 26.062 -18.359 -2.781 1 93.19 73 SER A C 1
ATOM 593 O O . SER A 1 73 ? 24.938 -18.125 -2.346 1 93.19 73 SER A O 1
ATOM 595 N N . THR A 1 74 ? 26.625 -17.719 -3.803 1 92.12 74 THR A N 1
ATOM 596 C CA . THR A 1 74 ? 25.891 -16.719 -4.59 1 92.12 74 THR A CA 1
ATOM 597 C C . THR A 1 74 ? 24.859 -17.406 -5.477 1 92.12 74 THR A C 1
ATOM 599 O O . THR A 1 74 ? 24.906 -18.609 -5.688 1 92.12 74 THR A O 1
ATOM 602 N N . PRO A 1 75 ? 23.953 -16.641 -5.992 1 91.06 75 PRO A N 1
ATOM 603 C CA . PRO A 1 75 ? 22.969 -17.188 -6.93 1 91.06 75 PRO A CA 1
ATOM 604 C C . PRO A 1 75 ? 23.625 -17.891 -8.125 1 91.06 75 PRO A C 1
ATOM 606 O O . PRO A 1 75 ? 23.156 -18.938 -8.555 1 91.06 75 PRO A O 1
ATOM 609 N N . GLU A 1 76 ? 24.672 -17.344 -8.648 1 89.5 76 GLU A N 1
ATOM 610 C CA . GLU A 1 76 ? 25.359 -17.922 -9.789 1 89.5 76 GLU A CA 1
ATOM 611 C C . GLU A 1 76 ? 26 -19.266 -9.43 1 89.5 76 GLU A C 1
ATOM 613 O O . GLU A 1 76 ? 25.984 -20.203 -10.219 1 89.5 76 GLU A O 1
ATOM 618 N N . GLU A 1 77 ? 26.562 -19.312 -8.234 1 91.81 77 GLU A N 1
ATOM 619 C CA . GLU A 1 77 ? 27.188 -20.547 -7.766 1 91.81 77 GLU A CA 1
ATOM 620 C C . GLU A 1 77 ? 26.141 -21.641 -7.555 1 91.81 77 GLU A C 1
ATOM 622 O O . GLU A 1 77 ? 26.422 -22.828 -7.758 1 91.81 77 GLU A O 1
ATOM 627 N N . CYS A 1 78 ? 24.969 -21.234 -7.125 1 93.5 78 CYS A N 1
ATOM 628 C CA . CYS A 1 78 ? 23.922 -22.203 -6.832 1 93.5 78 CYS A CA 1
ATOM 629 C C . CYS A 1 78 ? 23.281 -22.703 -8.117 1 93.5 78 CYS A C 1
ATOM 631 O O . CYS A 1 78 ? 22.734 -23.812 -8.148 1 93.5 78 CYS A O 1
ATOM 633 N N . ALA A 1 79 ? 23.328 -21.891 -9.195 1 91.81 79 ALA A N 1
ATOM 634 C CA . ALA A 1 79 ? 22.766 -22.312 -10.484 1 91.81 79 ALA A CA 1
ATOM 635 C C . ALA A 1 79 ? 23.734 -23.234 -11.219 1 91.81 79 ALA A C 1
ATOM 637 O O . ALA A 1 79 ? 23.781 -23.25 -12.453 1 91.81 79 ALA A O 1
ATOM 638 N N . ARG A 1 80 ? 24.375 -24.031 -10.531 1 90.5 80 ARG A N 1
ATOM 639 C CA . ARG A 1 80 ? 25.344 -24.984 -11.078 1 90.5 80 ARG A CA 1
ATOM 640 C C . ARG A 1 80 ? 24.641 -26.219 -11.617 1 90.5 80 ARG A C 1
ATOM 642 O O . ARG A 1 80 ? 23.484 -26.484 -11.281 1 90.5 80 ARG A O 1
ATOM 649 N N . PRO A 1 81 ? 25.359 -26.953 -12.531 1 88.94 81 PRO A N 1
ATOM 650 C CA . PRO A 1 81 ? 24.844 -28.297 -12.82 1 88.94 81 PRO A CA 1
ATOM 651 C C . PRO A 1 81 ? 24.797 -29.188 -11.578 1 88.94 81 PRO A C 1
ATOM 653 O O . PRO A 1 81 ? 25.719 -29.172 -10.758 1 88.94 81 PRO A O 1
ATOM 656 N N . CYS A 1 82 ? 23.75 -29.844 -11.398 1 90.12 82 CYS A N 1
ATOM 657 C CA . CYS A 1 82 ? 23.562 -30.656 -10.203 1 90.12 82 CYS A CA 1
ATOM 658 C C . CYS A 1 82 ? 24.219 -32.031 -10.359 1 90.12 82 CYS A C 1
ATOM 660 O O . CYS A 1 82 ? 23.75 -32.844 -11.156 1 90.12 82 CYS A O 1
ATOM 662 N N . GLY A 1 83 ? 25.359 -32.188 -9.664 1 82.25 83 GLY A N 1
ATOM 663 C CA . GLY A 1 83 ? 26.062 -33.469 -9.719 1 82.25 83 GLY A CA 1
ATOM 664 C C . GLY A 1 83 ? 25.672 -34.406 -8.609 1 82.25 83 GLY A C 1
ATOM 665 O O . GLY A 1 83 ? 25.141 -34 -7.578 1 82.25 83 GLY A O 1
ATOM 666 N N . GLU A 1 84 ? 25.906 -35.656 -8.805 1 71.56 84 GLU A N 1
ATOM 667 C CA . GLU A 1 84 ? 25.547 -36.688 -7.848 1 71.56 84 GLU A CA 1
ATOM 668 C C . GLU A 1 84 ? 26.297 -36.5 -6.531 1 71.56 84 GLU A C 1
ATOM 670 O O . GLU A 1 84 ? 25.734 -36.719 -5.453 1 71.56 84 GLU A O 1
ATOM 675 N N . GLU A 1 85 ? 27.453 -36.062 -6.68 1 70.5 85 GLU A N 1
ATOM 676 C CA . GLU A 1 85 ? 28.297 -36.031 -5.484 1 70.5 85 GLU A CA 1
ATOM 677 C C . GLU A 1 85 ? 28.359 -34.625 -4.887 1 70.5 85 GLU A C 1
ATOM 679 O O . GLU A 1 85 ? 29.062 -34.406 -3.898 1 70.5 85 GLU A O 1
ATOM 684 N N . ASP A 1 86 ? 27.547 -33.875 -5.41 1 79.31 86 ASP A N 1
ATOM 685 C CA . ASP A 1 86 ? 27.609 -32.5 -4.922 1 79.31 86 ASP A CA 1
ATOM 686 C C . ASP A 1 86 ? 26.984 -32.375 -3.535 1 79.31 86 ASP A C 1
ATOM 688 O O . ASP A 1 86 ? 25.922 -32.969 -3.277 1 79.31 86 ASP A O 1
ATOM 692 N N . GLU A 1 87 ? 27.672 -31.797 -2.611 1 86.25 87 GLU A N 1
ATOM 693 C CA . GLU A 1 87 ? 27.109 -31.469 -1.307 1 86.25 87 GLU A CA 1
ATOM 694 C C . GLU A 1 87 ? 26.109 -30.312 -1.412 1 86.25 87 GLU A C 1
ATOM 696 O O . GLU A 1 87 ? 26.266 -29.422 -2.244 1 86.25 87 GLU A O 1
ATOM 701 N N . PRO A 1 88 ? 25.062 -30.484 -0.622 1 91.38 88 PRO A N 1
ATOM 702 C CA . PRO A 1 88 ? 24.109 -29.359 -0.601 1 91.38 88 PRO A CA 1
ATOM 703 C C . PRO A 1 88 ? 24.797 -28.031 -0.279 1 91.38 88 PRO A C 1
ATOM 705 O O . PRO A 1 88 ? 25.734 -27.984 0.519 1 91.38 88 PRO A O 1
ATOM 708 N N . ARG A 1 89 ? 24.281 -27 -0.863 1 93.31 89 ARG A N 1
ATOM 709 C CA . ARG A 1 89 ? 24.812 -25.656 -0.646 1 93.31 89 ARG A CA 1
ATOM 710 C C . ARG A 1 89 ? 23.781 -24.766 0.018 1 93.31 89 ARG A C 1
ATOM 712 O O . ARG A 1 89 ? 22.578 -25.031 -0.043 1 93.31 89 ARG A O 1
ATOM 719 N N . TYR A 1 90 ? 24.281 -23.797 0.75 1 95.56 90 TYR A N 1
ATOM 720 C CA . TYR A 1 90 ? 23.453 -22.688 1.212 1 95.56 90 TYR A CA 1
ATOM 721 C C . TYR A 1 90 ? 23.406 -21.578 0.174 1 95.56 90 TYR A C 1
ATOM 723 O O . TYR A 1 90 ? 24.406 -20.891 -0.052 1 95.56 90 TYR A O 1
ATOM 731 N N . CYS A 1 91 ? 22.281 -21.422 -0.472 1 96.69 91 CYS A N 1
ATOM 732 C CA . CYS A 1 91 ? 22.109 -20.484 -1.572 1 96.69 91 CYS A CA 1
ATOM 733 C C . CYS A 1 91 ? 21.469 -19.188 -1.083 1 96.69 91 CYS A C 1
ATOM 735 O O . CYS A 1 91 ? 20.266 -19.156 -0.794 1 96.69 91 CYS A O 1
ATOM 737 N N . TYR A 1 92 ? 22.203 -18.109 -1.114 1 96 92 TYR A N 1
ATOM 738 C CA . TYR A 1 92 ? 21.781 -16.859 -0.518 1 96 92 TYR A CA 1
ATOM 739 C C . TYR A 1 92 ? 21.25 -15.898 -1.582 1 96 92 TYR A C 1
ATOM 741 O O . TYR A 1 92 ? 21.891 -15.703 -2.617 1 96 92 TYR A O 1
ATOM 749 N N . TYR A 1 93 ? 20.125 -15.383 -1.341 1 95.31 93 TYR A N 1
ATOM 750 C CA . TYR A 1 93 ? 19.516 -14.336 -2.15 1 95.31 93 TYR A CA 1
ATOM 751 C C . TYR A 1 93 ? 19.109 -13.141 -1.288 1 95.31 93 TYR A C 1
ATOM 753 O O . TYR A 1 93 ? 18.75 -13.305 -0.121 1 95.31 93 TYR A O 1
ATOM 761 N N . ARG A 1 94 ? 19.172 -11.945 -1.813 1 94.25 94 ARG A N 1
ATOM 762 C CA . ARG A 1 94 ? 18.688 -10.711 -1.2 1 94.25 94 ARG A CA 1
ATOM 763 C C . ARG A 1 94 ? 17.641 -10.039 -2.082 1 94.25 94 ARG A C 1
ATOM 765 O O . ARG A 1 94 ? 17.938 -9.672 -3.223 1 94.25 94 ARG A O 1
ATOM 772 N N . PHE A 1 95 ? 16.453 -9.922 -1.569 1 95.88 95 PHE A N 1
ATOM 773 C CA . PHE A 1 95 ? 15.344 -9.305 -2.275 1 95.88 95 PHE A CA 1
ATOM 774 C C . PHE A 1 95 ? 15.023 -7.934 -1.684 1 95.88 95 PHE A C 1
ATOM 776 O O . PHE A 1 95 ? 14.617 -7.832 -0.525 1 95.88 95 PHE A O 1
ATOM 783 N N . VAL A 1 96 ? 15.188 -6.883 -2.412 1 95.38 96 VAL A N 1
ATOM 784 C CA . VAL A 1 96 ? 14.797 -5.543 -1.995 1 95.38 96 VAL A CA 1
ATOM 785 C C . VAL A 1 96 ? 13.492 -5.145 -2.688 1 95.38 96 VAL A C 1
ATOM 787 O O . VAL A 1 96 ? 13.438 -5.07 -3.918 1 95.38 96 VAL A O 1
ATOM 790 N N . ILE A 1 97 ? 12.492 -4.961 -1.896 1 96.62 97 ILE A N 1
ATOM 791 C CA . ILE A 1 97 ? 11.203 -4.543 -2.424 1 96.62 97 ILE A CA 1
ATOM 792 C C . ILE A 1 97 ? 11.086 -3.021 -2.363 1 96.62 97 ILE A C 1
ATOM 794 O O . ILE A 1 97 ? 11.352 -2.414 -1.323 1 96.62 97 ILE A O 1
ATOM 798 N N . GLU A 1 98 ? 10.688 -2.383 -3.387 1 94.94 98 GLU A N 1
ATOM 799 C CA . GLU A 1 98 ? 10.539 -0.93 -3.385 1 94.94 98 GLU A CA 1
ATOM 800 C C . GLU A 1 98 ? 9.531 -0.478 -4.441 1 94.94 98 GLU A C 1
ATOM 802 O O . GLU A 1 98 ? 9.219 -1.227 -5.367 1 94.94 98 GLU A O 1
ATOM 807 N N . TYR A 1 99 ? 9 0.713 -4.242 1 96.38 99 TYR A N 1
ATOM 808 C CA . TYR A 1 99 ? 8.336 1.413 -5.336 1 96.38 99 TYR A CA 1
ATOM 809 C C . TYR A 1 99 ? 9.336 1.825 -6.41 1 96.38 99 TYR A C 1
ATOM 811 O O . TYR A 1 99 ? 10.414 2.34 -6.098 1 96.38 99 TYR A O 1
ATOM 819 N N . TYR A 1 100 ? 9.062 1.549 -7.602 1 96.19 100 TYR A N 1
ATOM 820 C CA . TYR A 1 100 ? 9.891 1.882 -8.75 1 96.19 100 TYR A CA 1
ATOM 821 C C . TYR A 1 100 ? 9.031 2.162 -9.984 1 96.19 100 TYR A C 1
ATOM 823 O O . TYR A 1 100 ? 7.801 2.15 -9.906 1 96.19 100 TYR A O 1
ATOM 831 N N . THR A 1 101 ? 9.68 2.559 -11.078 1 95.94 101 THR A N 1
ATOM 832 C CA . THR A 1 101 ? 8.883 2.906 -12.25 1 95.94 101 THR A CA 1
ATOM 833 C C . THR A 1 101 ? 9.375 2.148 -13.484 1 95.94 101 THR A C 1
ATOM 835 O O . THR A 1 101 ? 10.578 2.039 -13.711 1 95.94 101 THR A O 1
ATOM 838 N N . VAL A 1 102 ? 8.414 1.603 -14.203 1 96.06 102 VAL A N 1
ATOM 839 C CA . VAL A 1 102 ? 8.688 0.958 -15.484 1 96.06 102 VAL A CA 1
ATOM 840 C C . VAL A 1 102 ? 9.031 2.016 -16.531 1 96.06 102 VAL A C 1
ATOM 842 O O . VAL A 1 102 ? 8.406 3.078 -16.578 1 96.06 102 VAL A O 1
ATOM 845 N N . ASN A 1 103 ? 10.055 1.704 -17.344 1 95.62 103 ASN A N 1
ATOM 846 C CA . ASN A 1 103 ? 10.492 2.561 -18.438 1 95.62 103 ASN A CA 1
ATOM 847 C C . ASN A 1 103 ? 10.875 3.953 -17.938 1 95.62 103 ASN A C 1
ATOM 849 O O . ASN A 1 103 ? 10.484 4.957 -18.531 1 95.62 103 ASN A O 1
ATOM 853 N N . ASN A 1 104 ? 11.523 4 -16.844 1 94.75 104 ASN A N 1
ATOM 854 C CA . ASN A 1 104 ? 12 5.266 -16.297 1 94.75 104 ASN A CA 1
ATOM 855 C C . ASN A 1 104 ? 13.344 5.672 -16.906 1 94.75 104 ASN A C 1
ATOM 857 O O . ASN A 1 104 ? 13.742 5.141 -17.938 1 94.75 104 ASN A O 1
ATOM 861 N N . ALA A 1 105 ? 14.062 6.566 -16.297 1 94.56 105 ALA A N 1
ATOM 862 C CA . ALA A 1 105 ? 15.289 7.145 -16.844 1 94.56 105 ALA A CA 1
ATOM 863 C C . ALA A 1 105 ? 16.391 6.098 -16.953 1 94.56 105 ALA A C 1
ATOM 865 O O . ALA A 1 105 ? 17.297 6.223 -17.781 1 94.56 105 ALA A O 1
ATOM 866 N N . ALA A 1 106 ? 16.359 5.078 -16.094 1 93.5 106 ALA A N 1
ATOM 867 C CA . ALA A 1 106 ? 17.344 4 -16.141 1 93.5 106 ALA A CA 1
ATOM 868 C C . ALA A 1 106 ? 17.375 3.344 -17.516 1 93.5 106 ALA A C 1
ATOM 870 O O . ALA A 1 106 ? 18.422 2.885 -17.984 1 93.5 106 ALA A O 1
ATOM 871 N N . CYS A 1 107 ? 16.266 3.291 -18.203 1 94.06 107 CYS A N 1
ATOM 872 C CA . CYS A 1 107 ? 16.125 2.613 -19.484 1 94.06 107 CYS A CA 1
ATOM 873 C C . CYS A 1 107 ? 16.781 3.418 -20.609 1 94.06 107 CYS A C 1
ATOM 875 O O . CYS A 1 107 ? 16.953 2.918 -21.719 1 94.06 107 CYS A O 1
ATOM 877 N N . ASP A 1 108 ? 17.125 4.672 -20.344 1 92.69 108 ASP A N 1
ATOM 878 C CA . ASP A 1 108 ? 17.906 5.465 -21.281 1 92.69 108 ASP A CA 1
ATOM 879 C C . ASP A 1 108 ? 19.375 5.078 -21.234 1 92.69 108 ASP A C 1
ATOM 881 O O . ASP A 1 108 ? 20.141 5.379 -22.156 1 92.69 108 ASP A O 1
ATOM 885 N N . LEU A 1 109 ? 19.719 4.43 -20.125 1 89.62 109 LEU A N 1
ATOM 886 C CA . LEU A 1 109 ? 21.125 4.066 -19.922 1 89.62 109 LEU A CA 1
ATOM 887 C C . LEU A 1 109 ? 21.422 2.707 -20.547 1 89.62 109 LEU A C 1
ATOM 889 O O . LEU A 1 109 ? 22.484 2.512 -21.141 1 89.62 109 LEU A O 1
ATOM 893 N N . CYS A 1 110 ? 20.547 1.81 -20.281 1 87.06 110 CYS A N 1
ATOM 894 C CA . CYS A 1 110 ? 20.672 0.474 -20.859 1 87.06 110 CYS A CA 1
ATOM 895 C C . CYS A 1 110 ? 19.328 -0.242 -20.859 1 87.06 110 CYS A C 1
ATOM 897 O O . CYS A 1 110 ? 18.344 0.283 -20.344 1 87.06 110 CYS A O 1
ATOM 899 N N . GLN A 1 111 ? 19.328 -1.329 -21.562 1 86.06 111 GLN A N 1
ATOM 900 C CA . GLN A 1 111 ? 18.172 -2.213 -21.547 1 86.06 111 GLN A CA 1
ATOM 901 C C . GLN A 1 111 ? 18.562 -3.625 -21.125 1 86.06 111 GLN A C 1
ATOM 903 O O . GLN A 1 111 ? 19.688 -4.074 -21.375 1 86.06 111 GLN A O 1
ATOM 908 N N . PRO A 1 112 ? 17.609 -4.246 -20.438 1 87.75 112 PRO A N 1
ATOM 909 C CA . PRO A 1 112 ? 17.906 -5.641 -20.109 1 87.75 112 PRO A CA 1
ATOM 910 C C . PRO A 1 112 ? 18.016 -6.527 -21.344 1 87.75 112 PRO A C 1
ATOM 912 O O . PRO A 1 112 ? 17.391 -6.23 -22.375 1 87.75 112 PRO A O 1
ATOM 915 N N . PRO A 1 113 ? 18.797 -7.559 -21.219 1 88.69 113 PRO A N 1
ATOM 916 C CA . PRO A 1 113 ? 18.891 -8.469 -22.359 1 88.69 113 PRO A CA 1
ATOM 917 C C . PRO A 1 113 ? 17.547 -9.109 -22.703 1 88.69 113 PRO A C 1
ATOM 919 O O . PRO A 1 113 ? 16.734 -9.375 -21.828 1 88.69 113 PRO A O 1
ATOM 922 N N . VAL A 1 114 ? 17.406 -9.391 -23.953 1 91.06 114 VAL A N 1
ATOM 923 C CA . VAL A 1 114 ? 16.141 -9.938 -24.422 1 91.06 114 VAL A CA 1
ATOM 924 C C . VAL A 1 114 ? 16.125 -11.453 -24.219 1 91.06 114 VAL A C 1
ATOM 926 O O . VAL A 1 114 ? 15.055 -12.078 -24.266 1 91.06 114 VAL A O 1
ATOM 929 N N . ASP A 1 115 ? 17.281 -12.086 -23.969 1 90.81 115 ASP A N 1
ATOM 930 C CA . ASP A 1 115 ? 17.344 -13.547 -24.031 1 90.81 115 ASP A CA 1
ATOM 931 C C . ASP A 1 115 ? 17.672 -14.133 -22.656 1 90.81 115 ASP A C 1
ATOM 933 O O . ASP A 1 115 ? 17.891 -15.336 -22.531 1 90.81 115 ASP A O 1
ATOM 937 N N . ASP A 1 116 ? 17.766 -13.32 -21.625 1 86.06 116 ASP A N 1
ATOM 938 C CA . ASP A 1 116 ? 18.031 -13.828 -20.281 1 86.06 116 ASP A CA 1
ATOM 939 C C . ASP A 1 116 ? 17.422 -12.93 -19.219 1 86.06 116 ASP A C 1
ATOM 941 O O . ASP A 1 116 ? 18.047 -11.953 -18.781 1 86.06 116 ASP A O 1
ATOM 945 N N . SER A 1 117 ? 16.312 -13.312 -18.719 1 77.94 117 SER A N 1
ATOM 946 C CA . SER A 1 117 ? 15.562 -12.5 -17.781 1 77.94 117 SER A CA 1
ATOM 947 C C . SER A 1 117 ? 16.141 -12.594 -16.375 1 77.94 117 SER A C 1
ATOM 949 O O . SER A 1 117 ? 15.727 -11.867 -15.477 1 77.94 117 SER A O 1
ATOM 951 N N . ARG A 1 118 ? 17.031 -13.562 -16.109 1 76.81 118 ARG A N 1
ATOM 952 C CA . ARG A 1 118 ? 17.656 -13.742 -14.812 1 76.81 118 ARG A CA 1
ATOM 953 C C . ARG A 1 118 ? 18.625 -12.602 -14.516 1 76.81 118 ARG A C 1
ATOM 955 O O . ARG A 1 118 ? 18.938 -12.336 -13.352 1 76.81 118 ARG A O 1
ATOM 962 N N . ILE A 1 119 ? 18.984 -12.086 -15.508 1 68.88 119 ILE A N 1
ATOM 963 C CA . ILE A 1 119 ? 20.016 -11.07 -15.383 1 68.88 119 ILE A CA 1
ATOM 964 C C . ILE A 1 119 ? 19.375 -9.68 -15.336 1 68.88 119 ILE A C 1
ATOM 966 O O . ILE A 1 119 ? 18.609 -9.312 -16.234 1 68.88 119 ILE A O 1
ATOM 970 N N . ASN A 1 120 ? 19.656 -9.141 -14.148 1 68.44 120 ASN A N 1
ATOM 971 C CA . ASN A 1 120 ? 19.281 -7.73 -14.07 1 68.44 120 ASN A CA 1
ATOM 972 C C . ASN A 1 120 ? 20.203 -6.855 -14.922 1 68.44 120 ASN A C 1
ATOM 974 O O . ASN A 1 120 ? 21.391 -7.152 -15.07 1 68.44 120 ASN A O 1
ATOM 978 N N . SER A 1 121 ? 19.578 -5.973 -15.492 1 72.5 121 SER A N 1
ATOM 979 C CA . SER A 1 121 ? 20.438 -5.043 -16.219 1 72.5 121 SER A CA 1
ATOM 980 C C . SER A 1 121 ? 21.344 -4.27 -15.273 1 72.5 121 SER A C 1
ATOM 982 O O . SER A 1 121 ? 20.969 -3.977 -14.141 1 72.5 121 SER A O 1
ATOM 984 N N . THR A 1 122 ? 22.453 -4.055 -15.727 1 74.69 122 THR A N 1
ATOM 985 C CA . THR A 1 122 ? 23.438 -3.305 -14.945 1 74.69 122 THR A CA 1
ATOM 986 C C . THR A 1 122 ? 22.906 -1.917 -14.594 1 74.69 122 THR A C 1
ATOM 988 O O . THR A 1 122 ? 23.391 -1.28 -13.664 1 74.69 122 THR A O 1
ATOM 991 N N . CYS A 1 123 ? 21.875 -1.53 -15.406 1 80.25 123 CYS A N 1
ATOM 992 C CA . CYS A 1 123 ? 21.359 -0.187 -15.172 1 80.25 123 CYS A CA 1
ATOM 993 C C . CYS A 1 123 ? 19.984 -0.238 -14.523 1 80.25 123 CYS A C 1
ATOM 995 O O . CYS A 1 123 ? 19.281 0.774 -14.469 1 80.25 123 CYS A O 1
ATOM 997 N N . GLN A 1 124 ? 19.484 -1.357 -14.125 1 89.19 124 GLN A N 1
ATOM 998 C CA . GLN A 1 124 ? 18.266 -1.54 -13.367 1 89.19 124 GLN A CA 1
ATOM 999 C C . GLN A 1 124 ? 17.062 -0.976 -14.125 1 89.19 124 GLN A C 1
ATOM 1001 O O . GLN A 1 124 ? 16.234 -0.266 -13.539 1 89.19 124 GLN A O 1
ATOM 1006 N N . CYS A 1 125 ? 17.047 -1.159 -15.438 1 94.12 125 CYS A N 1
ATOM 1007 C CA . CYS A 1 125 ? 15.906 -0.818 -16.266 1 94.12 125 CYS A CA 1
ATOM 1008 C C . CYS A 1 125 ? 14.836 -1.901 -16.188 1 94.12 125 CYS A C 1
ATOM 1010 O O . CYS A 1 125 ? 15.125 -3.084 -16.375 1 94.12 125 CYS A O 1
ATOM 1012 N N . ILE A 1 126 ? 13.641 -1.513 -15.859 1 95.56 126 ILE A N 1
ATOM 1013 C CA . ILE A 1 126 ? 12.453 -2.326 -16.109 1 95.56 126 ILE A CA 1
ATOM 1014 C C . ILE A 1 126 ? 11.711 -1.796 -17.328 1 95.56 126 ILE A C 1
ATOM 1016 O O . ILE A 1 126 ? 11.094 -0.731 -17.281 1 95.56 126 ILE A O 1
ATOM 1020 N N . ILE A 1 127 ? 11.688 -2.523 -18.359 1 95.38 127 ILE A N 1
ATOM 1021 C CA . ILE A 1 127 ? 11.188 -1.958 -19.609 1 95.38 127 ILE A CA 1
ATOM 1022 C C . ILE A 1 127 ? 9.688 -2.234 -19.734 1 95.38 127 ILE A C 1
ATOM 1024 O O . ILE A 1 127 ? 8.953 -1.434 -20.312 1 95.38 127 ILE A O 1
ATOM 1028 N N . GLY A 1 128 ? 9.18 -3.4 -19.219 1 95.44 128 GLY A N 1
ATOM 1029 C CA . GLY A 1 128 ? 7.785 -3.77 -19.391 1 95.44 128 GLY A CA 1
ATOM 1030 C C . GLY A 1 128 ? 7.344 -3.758 -20.844 1 95.44 128 GLY A C 1
ATOM 1031 O O . GLY A 1 128 ? 7.988 -4.363 -21.703 1 95.44 128 GLY A O 1
ATOM 1032 N N . ASP A 1 129 ? 6.219 -3.16 -21.125 1 96.81 129 ASP A N 1
ATOM 1033 C CA . ASP A 1 129 ? 5.754 -3.053 -22.5 1 96.81 129 ASP A CA 1
ATOM 1034 C C . ASP A 1 129 ? 5.965 -1.64 -23.047 1 96.81 129 ASP A C 1
ATOM 1036 O O . ASP A 1 129 ? 5.32 -1.238 -24.016 1 96.81 129 ASP A O 1
ATOM 1040 N N . GLY A 1 130 ? 6.719 -0.905 -22.328 1 95.69 130 GLY A N 1
ATOM 1041 C CA . GLY A 1 130 ? 7.094 0.435 -22.75 1 95.69 130 GLY A CA 1
ATOM 1042 C C . GLY A 1 130 ? 6.219 1.517 -22.141 1 95.69 130 GLY A C 1
ATOM 1043 O O . GLY A 1 130 ? 6.527 2.705 -22.25 1 95.69 130 GLY A O 1
ATOM 1044 N N . PHE A 1 131 ? 5.125 1.186 -21.578 1 95.44 131 PHE A N 1
ATOM 1045 C CA . PHE A 1 131 ? 4.258 2.145 -20.906 1 95.44 131 PHE A CA 1
ATOM 1046 C C . PHE A 1 131 ? 4.789 2.473 -19.516 1 95.44 131 PHE A C 1
ATOM 1048 O O . PHE A 1 131 ? 5.039 1.571 -18.703 1 95.44 131 PHE A O 1
ATOM 1055 N N . GLU A 1 132 ? 4.98 3.758 -19.219 1 95.75 132 GLU A N 1
ATOM 1056 C CA . GLU A 1 132 ? 5.527 4.164 -17.922 1 95.75 132 GLU A CA 1
ATOM 1057 C C . GLU A 1 132 ? 4.461 4.098 -16.828 1 95.75 132 GLU A C 1
ATOM 1059 O O . GLU A 1 132 ? 3.359 4.629 -17 1 95.75 132 GLU A O 1
ATOM 1064 N N . LYS A 1 133 ? 4.742 3.467 -15.711 1 96 133 LYS A N 1
ATOM 1065 C CA . LYS A 1 133 ? 3.881 3.381 -14.539 1 96 133 LYS A CA 1
ATOM 1066 C C . LYS A 1 133 ? 4.676 2.963 -13.305 1 96 133 LYS A C 1
ATOM 1068 O O . LYS A 1 133 ? 5.777 2.422 -13.422 1 96 133 LYS A O 1
ATOM 1073 N N . THR A 1 134 ? 4.164 3.23 -12.18 1 96.75 134 THR A N 1
ATOM 1074 C CA . THR A 1 134 ? 4.781 2.773 -10.938 1 96.75 134 THR A CA 1
ATOM 1075 C C . THR A 1 134 ? 4.531 1.283 -10.727 1 96.75 134 THR A C 1
ATOM 1077 O O . THR A 1 134 ? 3.484 0.763 -11.117 1 96.75 134 THR A O 1
ATOM 1080 N N . VAL A 1 135 ? 5.492 0.544 -10.086 1 97.38 135 VAL A N 1
ATOM 1081 C CA . VAL A 1 135 ? 5.395 -0.872 -9.75 1 97.38 135 VAL A CA 1
ATOM 1082 C C . VAL A 1 135 ? 6 -1.122 -8.375 1 97.38 135 VAL A C 1
ATOM 1084 O O . VAL A 1 135 ? 6.594 -0.22 -7.777 1 97.38 135 VAL A O 1
ATOM 1087 N N . LEU A 1 136 ? 5.789 -2.291 -7.812 1 97.12 136 LEU A N 1
ATOM 1088 C CA . LEU A 1 136 ? 6.43 -2.824 -6.617 1 97.12 136 LEU A CA 1
ATOM 1089 C C . LEU A 1 136 ? 7.414 -3.934 -6.977 1 97.12 136 LEU A C 1
ATOM 1091 O O . LEU A 1 136 ? 7.09 -5.117 -6.852 1 97.12 136 LEU A O 1
ATOM 1095 N N . SER A 1 137 ? 8.562 -3.58 -7.281 1 95 137 SER A N 1
ATOM 1096 C CA . SER A 1 137 ? 9.516 -4.512 -7.883 1 95 137 SER A CA 1
ATOM 1097 C C . SER A 1 137 ? 10.375 -5.188 -6.816 1 95 137 SER A C 1
ATOM 1099 O O . SER A 1 137 ? 10.398 -4.754 -5.664 1 95 137 SER A O 1
ATOM 1101 N N . ILE A 1 138 ? 10.977 -6.25 -7.176 1 96.12 138 ILE A N 1
ATOM 1102 C CA . ILE A 1 138 ? 12.031 -6.902 -6.41 1 96.12 138 ILE A CA 1
ATOM 1103 C C . ILE A 1 138 ? 13.383 -6.645 -7.07 1 96.12 138 ILE A C 1
ATOM 1105 O O . ILE A 1 138 ? 13.625 -7.082 -8.195 1 96.12 138 ILE A O 1
ATOM 1109 N N . ASN A 1 139 ? 14.289 -5.922 -6.438 1 93.62 139 ASN A N 1
ATOM 1110 C CA . ASN A 1 139 ? 15.625 -5.598 -6.918 1 93.62 139 ASN A CA 1
ATOM 1111 C C . ASN A 1 139 ? 15.578 -4.77 -8.195 1 93.62 139 ASN A C 1
ATOM 1113 O O . ASN A 1 139 ? 16.391 -4.961 -9.094 1 93.62 139 ASN A O 1
ATOM 1117 N N . ARG A 1 140 ? 14.547 -3.992 -8.406 1 93.25 140 ARG A N 1
ATOM 1118 C CA . ARG A 1 140 ? 14.344 -3.137 -9.57 1 93.25 140 ARG A CA 1
ATOM 1119 C C . ARG A 1 140 ? 14.352 -3.953 -10.859 1 93.25 140 ARG A C 1
ATOM 1121 O O . ARG A 1 140 ? 14.953 -3.545 -11.852 1 93.25 140 ARG A O 1
ATOM 1128 N N . MET A 1 141 ? 13.727 -5.082 -10.828 1 93.25 141 MET A N 1
ATOM 1129 C CA . MET A 1 141 ? 13.555 -5.902 -12.031 1 93.25 141 MET A CA 1
ATOM 1130 C C . MET A 1 141 ? 12.219 -6.625 -12.008 1 93.25 141 MET A C 1
ATOM 1132 O O . MET A 1 141 ? 11.648 -6.859 -10.945 1 93.25 141 MET A O 1
ATOM 1136 N N . ILE A 1 142 ? 11.703 -6.934 -13.148 1 94.88 142 ILE A N 1
ATOM 1137 C CA . ILE A 1 142 ? 10.508 -7.746 -13.375 1 94.88 142 ILE A CA 1
ATOM 1138 C C . ILE A 1 142 ? 10.75 -8.703 -14.539 1 94.88 142 ILE A C 1
ATOM 1140 O O . ILE A 1 142 ? 11.062 -8.266 -15.648 1 94.88 142 ILE A O 1
ATOM 1144 N N . PRO A 1 143 ? 10.594 -10.055 -14.289 1 95.94 143 PRO A N 1
ATOM 1145 C CA . PRO A 1 143 ? 10.383 -10.672 -12.984 1 95.94 143 PRO A CA 1
ATOM 1146 C C . PRO A 1 143 ? 11.547 -10.438 -12.023 1 95.94 143 PRO A C 1
ATOM 1148 O O . PRO A 1 143 ? 12.602 -9.938 -12.43 1 95.94 143 PRO A O 1
ATOM 1151 N N . GLY A 1 144 ? 11.281 -10.703 -10.758 1 95.88 144 GLY A N 1
ATOM 1152 C CA . GLY A 1 144 ? 12.352 -10.656 -9.781 1 95.88 144 GLY A CA 1
ATOM 1153 C C . GLY A 1 144 ? 13.43 -11.695 -10.031 1 95.88 144 GLY A C 1
ATOM 1154 O O . GLY A 1 144 ? 13.375 -12.43 -11.016 1 95.88 144 GLY A O 1
ATOM 1155 N N . PRO A 1 145 ? 14.406 -11.781 -9.133 1 94.44 145 PRO A N 1
ATOM 1156 C CA . PRO A 1 145 ? 15.523 -12.711 -9.312 1 94.44 145 PRO A CA 1
ATOM 1157 C C . PRO A 1 145 ? 15.062 -14.164 -9.438 1 94.44 145 PRO A C 1
ATOM 1159 O O . PRO A 1 145 ? 14.172 -14.602 -8.703 1 94.44 145 PRO A O 1
ATOM 1162 N N . SER A 1 146 ? 15.688 -14.812 -10.438 1 96.06 146 SER A N 1
ATOM 1163 C CA . SER A 1 146 ? 15.414 -16.234 -10.586 1 96.06 146 SER A CA 1
ATOM 1164 C C . SER A 1 146 ? 16.188 -17.062 -9.562 1 96.06 146 SER A C 1
ATOM 1166 O O . SER A 1 146 ? 17.344 -16.781 -9.273 1 96.06 146 SER A O 1
ATOM 1168 N N . ILE A 1 147 ? 15.547 -17.969 -8.945 1 97.44 147 ILE A N 1
ATOM 1169 C CA . ILE A 1 147 ? 16.188 -18.922 -8.055 1 97.44 147 ILE A CA 1
ATOM 1170 C C . ILE A 1 147 ? 16.359 -20.266 -8.758 1 97.44 147 ILE A C 1
ATOM 1172 O O . ILE A 1 147 ? 15.367 -20.906 -9.133 1 97.44 147 ILE A O 1
ATOM 1176 N N . GLN A 1 148 ? 17.516 -20.656 -8.992 1 96.25 148 GLN A N 1
ATOM 1177 C CA . GLN A 1 148 ? 17.859 -21.938 -9.586 1 96.25 148 GLN A CA 1
ATOM 1178 C C . GLN A 1 148 ? 18.844 -22.703 -8.711 1 96.25 148 GLN A C 1
ATOM 1180 O O . GLN A 1 148 ? 19.984 -22.266 -8.516 1 96.25 148 GLN A O 1
ATOM 1185 N N . VAL A 1 149 ? 18.375 -23.812 -8.219 1 96.5 149 VAL A N 1
ATOM 1186 C CA . VAL A 1 149 ? 19.188 -24.547 -7.258 1 96.5 149 VAL A CA 1
ATOM 1187 C C . VAL A 1 149 ? 19.078 -26.047 -7.527 1 96.5 149 VAL A C 1
ATOM 1189 O O . VAL A 1 149 ? 18.328 -26.469 -8.414 1 96.5 149 VAL A O 1
ATOM 1192 N N . CYS A 1 150 ? 19.922 -26.844 -6.836 1 94.31 150 CYS A N 1
ATOM 1193 C CA . CYS A 1 150 ? 19.844 -28.297 -6.879 1 94.31 150 CYS A CA 1
ATOM 1194 C C . CYS A 1 150 ? 19.062 -28.844 -5.695 1 94.31 150 CYS A C 1
ATOM 1196 O O . CYS A 1 150 ? 19.094 -28.266 -4.605 1 94.31 150 CYS A O 1
ATOM 1198 N N . LYS A 1 151 ? 18.297 -29.891 -5.934 1 93.75 151 LYS A N 1
ATOM 1199 C CA . LYS A 1 151 ? 17.562 -30.547 -4.852 1 93.75 151 LYS A CA 1
ATOM 1200 C C . LYS A 1 151 ? 18.469 -30.797 -3.65 1 93.75 151 LYS A C 1
ATOM 1202 O O . LYS A 1 151 ? 19.609 -31.266 -3.807 1 93.75 151 LYS A O 1
ATOM 1207 N N . GLY A 1 152 ? 17.969 -30.422 -2.523 1 92.88 152 GLY A N 1
ATOM 1208 C CA . GLY A 1 152 ? 18.734 -30.609 -1.3 1 92.88 152 GLY A CA 1
ATOM 1209 C C . GLY A 1 152 ? 19.422 -29.344 -0.83 1 92.88 152 GLY A C 1
ATOM 1210 O O . GLY A 1 152 ? 19.828 -29.25 0.332 1 92.88 152 GLY A O 1
ATOM 1211 N N . ASP A 1 153 ? 19.641 -28.375 -1.682 1 95.38 153 ASP A N 1
ATOM 1212 C CA . ASP A 1 153 ? 20.219 -27.094 -1.275 1 95.38 153 ASP A CA 1
ATOM 1213 C C . ASP A 1 153 ? 19.328 -26.391 -0.261 1 95.38 153 ASP A C 1
ATOM 1215 O O . ASP A 1 153 ? 18.125 -26.672 -0.175 1 95.38 153 ASP A O 1
ATOM 1219 N N . VAL A 1 154 ? 19.922 -25.547 0.561 1 96.31 154 VAL A N 1
ATOM 1220 C CA . VAL A 1 154 ? 19.172 -24.672 1.46 1 96.31 154 VAL A CA 1
ATOM 1221 C C . VAL A 1 154 ? 19.031 -23.281 0.831 1 96.31 154 VAL A C 1
ATOM 1223 O O . VAL A 1 154 ? 20.016 -22.641 0.494 1 96.31 154 VAL A O 1
ATOM 1226 N N . ILE A 1 155 ? 17.859 -22.859 0.638 1 97.69 155 ILE A N 1
ATOM 1227 C CA . ILE A 1 155 ? 17.578 -21.547 0.076 1 97.69 155 ILE A CA 1
ATOM 1228 C C . ILE A 1 155 ? 17.422 -20.516 1.202 1 97.69 155 ILE A C 1
ATOM 1230 O O . ILE A 1 155 ? 16.641 -20.734 2.141 1 97.69 155 ILE A O 1
ATOM 1234 N N . ILE A 1 156 ? 18.172 -19.5 1.182 1 97.12 156 ILE A N 1
ATOM 1235 C CA . ILE A 1 156 ? 18.109 -18.375 2.121 1 97.12 156 ILE A CA 1
ATOM 1236 C C . ILE A 1 156 ? 17.766 -17.094 1.378 1 97.12 156 ILE A C 1
ATOM 1238 O O . ILE A 1 156 ? 18.469 -16.672 0.465 1 97.12 156 ILE A O 1
ATOM 1242 N N . VAL A 1 157 ? 16.672 -16.422 1.722 1 97.81 157 VAL A N 1
ATOM 1243 C CA . VAL A 1 157 ? 16.281 -15.18 1.079 1 97.81 157 VAL A CA 1
ATOM 1244 C C . VAL A 1 157 ? 16.047 -14.109 2.139 1 97.81 157 VAL A C 1
ATOM 1246 O O . VAL A 1 157 ? 15.117 -14.211 2.947 1 97.81 157 VAL A O 1
ATOM 1249 N N . ASP A 1 158 ? 16.844 -13.102 2.191 1 96.56 158 ASP A N 1
ATOM 1250 C CA . ASP A 1 158 ? 16.578 -11.898 2.973 1 96.56 158 ASP A CA 1
ATOM 1251 C C . ASP A 1 158 ? 15.672 -10.938 2.201 1 96.56 158 ASP A C 1
ATOM 1253 O O . ASP A 1 158 ? 16.094 -10.375 1.186 1 96.56 158 ASP A O 1
ATOM 1257 N N . VAL A 1 159 ? 14.508 -10.773 2.68 1 97.81 159 VAL A N 1
ATOM 1258 C CA . VAL A 1 159 ? 13.578 -9.828 2.072 1 97.81 159 VAL A CA 1
ATOM 1259 C C . VAL A 1 159 ? 13.641 -8.492 2.814 1 97.81 159 VAL A C 1
ATOM 1261 O O . VAL A 1 159 ? 13.258 -8.406 3.984 1 97.81 159 VAL A O 1
ATOM 1264 N N . VAL A 1 160 ? 14.117 -7.508 2.137 1 96.12 160 VAL A N 1
ATOM 1265 C CA . VAL A 1 160 ? 14.203 -6.148 2.656 1 96.12 160 VAL A CA 1
ATOM 1266 C C . VAL A 1 160 ? 13.047 -5.312 2.119 1 96.12 160 VAL A C 1
ATOM 1268 O O . VAL A 1 160 ? 12.961 -5.062 0.915 1 96.12 160 VAL A O 1
ATOM 1271 N N . ASN A 1 161 ? 12.203 -4.887 3.006 1 97.12 161 ASN A N 1
ATOM 1272 C CA . ASN A 1 161 ? 11.078 -4.062 2.568 1 97.12 161 ASN A CA 1
ATOM 1273 C C . ASN A 1 161 ? 11.43 -2.578 2.596 1 97.12 161 ASN A C 1
ATOM 1275 O O . ASN A 1 161 ? 11.352 -1.937 3.645 1 97.12 161 ASN A O 1
ATOM 1279 N N . GLU A 1 162 ? 11.695 -2.037 1.44 1 95.25 162 GLU A N 1
ATOM 1280 C CA . GLU A 1 162 ? 12 -0.619 1.292 1 95.25 162 GLU A CA 1
ATOM 1281 C C . GLU A 1 162 ? 10.836 0.137 0.664 1 95.25 162 GLU A C 1
ATOM 1283 O O . GLU A 1 162 ? 10.969 1.308 0.3 1 95.25 162 GLU A O 1
ATOM 1288 N N . ALA A 1 163 ? 9.758 -0.556 0.484 1 96.06 163 ALA A N 1
ATOM 1289 C CA . ALA A 1 163 ? 8.539 0.093 -0.004 1 96.06 163 ALA A CA 1
ATOM 1290 C C . ALA A 1 163 ? 7.727 0.675 1.149 1 96.06 163 ALA A C 1
ATOM 1292 O O . ALA A 1 163 ? 6.809 0.028 1.658 1 96.06 163 ALA A O 1
ATOM 1293 N N . ASP A 1 164 ? 7.938 1.91 1.421 1 94.06 164 ASP A N 1
ATOM 1294 C CA . ASP A 1 164 ? 7.297 2.562 2.559 1 94.06 164 ASP A CA 1
ATOM 1295 C C . ASP A 1 164 ? 5.777 2.438 2.477 1 94.06 164 ASP A C 1
ATOM 1297 O O . ASP A 1 164 ? 5.191 2.621 1.407 1 94.06 164 ASP A O 1
ATOM 1301 N N . GLY A 1 165 ? 5.227 2.033 3.631 1 95.44 165 GLY A N 1
ATOM 1302 C CA . GLY A 1 165 ? 3.775 1.998 3.717 1 95.44 165 GLY A CA 1
ATOM 1303 C C . GLY A 1 165 ? 3.178 0.699 3.211 1 95.44 165 GLY A C 1
ATOM 1304 O O . GLY A 1 165 ? 1.961 0.509 3.258 1 95.44 165 GLY A O 1
ATOM 1305 N N . THR A 1 166 ? 3.988 -0.25 2.75 1 96.62 166 THR A N 1
ATOM 1306 C CA . THR A 1 166 ? 3.492 -1.507 2.199 1 96.62 166 THR A CA 1
ATOM 1307 C C . THR A 1 166 ? 3.881 -2.68 3.096 1 96.62 166 THR A C 1
ATOM 1309 O O . THR A 1 166 ? 4.863 -2.605 3.834 1 96.62 166 THR A O 1
ATOM 1312 N N . GLU A 1 167 ? 3.029 -3.668 3.012 1 97.69 167 GLU A N 1
ATOM 1313 C CA . GLU A 1 167 ? 3.316 -4.969 3.611 1 97.69 167 GLU A CA 1
ATOM 1314 C C . GLU A 1 167 ? 3.838 -5.953 2.57 1 97.69 167 GLU A C 1
ATOM 1316 O O . GLU A 1 167 ? 3.436 -5.906 1.406 1 97.69 167 GLU A O 1
ATOM 1321 N N . VAL A 1 168 ? 4.746 -6.828 3.092 1 98.19 168 VAL A N 1
ATOM 1322 C CA . VAL A 1 168 ? 5.305 -7.781 2.143 1 98.19 168 VAL A CA 1
ATOM 1323 C C . VAL A 1 168 ? 5.254 -9.188 2.734 1 98.19 168 VAL A C 1
ATOM 1325 O O . VAL A 1 168 ? 5.445 -9.367 3.939 1 98.19 168 VAL A O 1
ATOM 1328 N N . CYS A 1 169 ? 4.887 -10.109 1.971 1 98.31 169 CYS A N 1
ATOM 1329 C CA . CYS A 1 169 ? 5.062 -11.539 2.188 1 98.31 169 CYS A CA 1
ATOM 1330 C C . CYS A 1 169 ? 5.371 -12.258 0.878 1 98.31 169 CYS A C 1
ATOM 1332 O O . CYS A 1 169 ? 4.805 -11.922 -0.165 1 98.31 169 CYS A O 1
ATOM 1334 N N . ILE A 1 170 ? 6.297 -13.195 0.944 1 98.69 170 ILE A N 1
ATOM 1335 C CA . ILE A 1 170 ? 6.621 -13.961 -0.255 1 98.69 170 ILE A CA 1
ATOM 1336 C C . ILE A 1 170 ? 6.242 -15.43 -0.053 1 98.69 170 ILE A C 1
ATOM 1338 O O . ILE A 1 170 ? 6.723 -16.078 0.879 1 98.69 170 ILE A O 1
ATOM 1342 N N . HIS A 1 171 ? 5.402 -15.852 -0.875 1 98.69 171 HIS A N 1
ATOM 1343 C CA . HIS A 1 171 ? 5.051 -17.266 -0.923 1 98.69 171 HIS A CA 1
ATOM 1344 C C . HIS A 1 171 ? 5.875 -18 -1.971 1 98.69 171 HIS A C 1
ATOM 1346 O O . HIS A 1 171 ? 6.074 -17.5 -3.078 1 98.69 171 HIS A O 1
ATOM 1352 N N . TRP A 1 172 ? 6.328 -19.172 -1.604 1 98.75 172 TRP A N 1
ATOM 1353 C CA . TRP A 1 172 ? 7.105 -20.047 -2.479 1 98.75 172 TRP A CA 1
ATOM 1354 C C . TRP A 1 172 ? 6.223 -21.125 -3.096 1 98.75 172 TRP A C 1
ATOM 1356 O O . TRP A 1 172 ? 6.195 -22.266 -2.621 1 98.75 172 TRP A O 1
ATOM 1366 N N . HIS A 1 173 ? 5.637 -20.734 -4.141 1 98.69 173 HIS A N 1
ATOM 1367 C CA . HIS A 1 173 ? 4.559 -21.469 -4.777 1 98.69 173 HIS A CA 1
ATOM 1368 C C . HIS A 1 173 ? 5.047 -22.828 -5.289 1 98.69 173 HIS A C 1
ATOM 1370 O O . HIS A 1 173 ? 5.926 -22.875 -6.156 1 98.69 173 HIS A O 1
ATOM 1376 N N . GLY A 1 174 ? 4.477 -23.875 -4.816 1 98.25 174 GLY A N 1
ATOM 1377 C CA . GLY A 1 174 ? 4.828 -25.219 -5.223 1 98.25 174 GLY A CA 1
ATOM 1378 C C . GLY A 1 174 ? 5.742 -25.922 -4.238 1 98.25 174 GLY A C 1
ATOM 1379 O O . GLY A 1 174 ? 5.898 -27.141 -4.285 1 98.25 174 GLY A O 1
ATOM 1380 N N . ILE A 1 175 ? 6.359 -25.141 -3.359 1 98.31 175 ILE A N 1
ATOM 1381 C CA . ILE A 1 175 ? 7.219 -25.734 -2.344 1 98.31 175 ILE A CA 1
ATOM 1382 C C . ILE A 1 175 ? 6.371 -26.266 -1.193 1 98.31 175 ILE A C 1
ATOM 1384 O O . ILE A 1 175 ? 5.484 -25.578 -0.692 1 98.31 175 ILE A O 1
ATOM 1388 N N . PHE A 1 176 ? 6.637 -27.453 -0.735 1 97.06 176 PHE A N 1
ATOM 1389 C CA . PHE A 1 176 ? 5.777 -28.094 0.249 1 97.06 176 PHE A CA 1
ATOM 1390 C C . PHE A 1 176 ? 6.094 -27.594 1.654 1 97.06 176 PHE A C 1
ATOM 1392 O O . PHE A 1 176 ? 5.285 -27.75 2.57 1 97.06 176 PHE A O 1
ATOM 1399 N N . GLN A 1 177 ? 7.316 -27.031 1.83 1 97 177 GLN A N 1
ATOM 1400 C CA . GLN A 1 177 ? 7.746 -26.5 3.121 1 97 177 GLN A CA 1
ATOM 1401 C C . GLN A 1 177 ? 7.695 -27.578 4.199 1 97 177 GLN A C 1
ATOM 1403 O O . GLN A 1 177 ? 7.234 -27.328 5.312 1 97 177 GLN A O 1
ATOM 1408 N N . LYS A 1 178 ? 8.031 -28.797 3.832 1 93.31 178 LYS A N 1
ATOM 1409 C CA . LYS A 1 178 ? 8.109 -29.844 4.848 1 93.31 178 LYS A CA 1
ATOM 1410 C C . LYS A 1 178 ? 9.102 -29.469 5.945 1 93.31 178 LYS A C 1
ATOM 1412 O O . LYS A 1 178 ? 10.258 -29.156 5.664 1 93.31 178 LYS A O 1
ATOM 1417 N N . SER A 1 179 ? 8.672 -29.344 7.184 1 91.56 179 SER A N 1
ATOM 1418 C CA . SER A 1 179 ? 9.43 -29.031 8.391 1 91.56 179 SER A CA 1
ATOM 1419 C C . SER A 1 179 ? 9.703 -27.547 8.508 1 91.56 179 SER A C 1
ATOM 1421 O O . SER A 1 179 ? 10.359 -27.094 9.453 1 91.56 179 SER A O 1
ATOM 1423 N N . THR A 1 180 ? 9.289 -26.766 7.562 1 95.75 180 THR A N 1
ATOM 1424 C CA . THR A 1 180 ? 9.5 -25.328 7.613 1 95.75 180 THR A CA 1
ATOM 1425 C C . THR A 1 180 ? 8.203 -24.578 7.297 1 95.75 180 THR A C 1
ATOM 1427 O O . THR A 1 180 ? 8.195 -23.656 6.469 1 95.75 180 THR A O 1
ATOM 1430 N N . PRO A 1 181 ? 7.145 -24.891 7.957 1 96.81 181 PRO A N 1
ATOM 1431 C CA . PRO A 1 181 ? 5.879 -24.219 7.656 1 96.81 181 PRO A CA 1
ATOM 1432 C C . PRO A 1 181 ? 5.934 -22.719 7.918 1 96.81 181 PRO A C 1
ATOM 1434 O O . PRO A 1 181 ? 5.156 -21.953 7.336 1 96.81 181 PRO A O 1
ATOM 1437 N N . TYR A 1 182 ? 6.875 -22.234 8.75 1 96.81 182 TYR A N 1
ATOM 1438 C CA . TYR A 1 182 ? 7.012 -20.828 9.102 1 96.81 182 TYR A CA 1
ATOM 1439 C C . TYR A 1 182 ? 7.543 -20.016 7.918 1 96.81 182 TYR A C 1
ATOM 1441 O O . TYR A 1 182 ? 7.48 -18.781 7.922 1 96.81 182 TYR A O 1
ATOM 1449 N N . ALA A 1 183 ? 8.008 -20.703 6.883 1 97.75 183 ALA A N 1
ATOM 1450 C CA . ALA A 1 183 ? 8.555 -20.031 5.703 1 97.75 183 ALA A CA 1
ATOM 1451 C C . ALA A 1 183 ? 7.555 -20.047 4.551 1 97.75 183 ALA A C 1
ATOM 1453 O O . ALA A 1 183 ? 7.895 -19.672 3.424 1 97.75 183 ALA A O 1
ATOM 1454 N N . ASP A 1 184 ? 6.324 -20.438 4.809 1 98.12 184 ASP A N 1
ATOM 1455 C CA . ASP A 1 184 ? 5.344 -20.578 3.734 1 98.12 184 ASP A CA 1
ATOM 1456 C C . ASP A 1 184 ? 5.016 -19.203 3.123 1 98.12 184 ASP A C 1
ATOM 1458 O O . ASP A 1 184 ? 4.695 -19.125 1.938 1 98.12 184 ASP A O 1
ATOM 1462 N N . GLY A 1 185 ? 4.984 -18.156 3.986 1 98.38 185 GLY A N 1
ATOM 1463 C CA . GLY A 1 185 ? 4.895 -16.797 3.469 1 98.38 185 GLY A CA 1
ATOM 1464 C C . GLY A 1 185 ? 3.467 -16.344 3.258 1 98.38 185 GLY A C 1
ATOM 1465 O O . GLY A 1 185 ? 3.176 -15.625 2.295 1 98.38 185 GLY A O 1
ATOM 1466 N N . VAL A 1 186 ? 2.473 -16.719 4.082 1 98.12 186 VAL A N 1
ATOM 1467 C CA . VAL A 1 186 ? 1.091 -16.25 4 1 98.12 186 VAL A CA 1
ATOM 1468 C C . VAL A 1 186 ? 0.812 -15.258 5.117 1 98.12 186 VAL A C 1
ATOM 1470 O O . VAL A 1 186 ? 0.903 -15.594 6.301 1 98.12 186 VAL A O 1
ATOM 1473 N N . PRO A 1 187 ? 0.444 -14.016 4.777 1 97.81 187 PRO A N 1
ATOM 1474 C CA . PRO A 1 187 ? 0.196 -13.016 5.82 1 97.81 187 PRO A CA 1
ATOM 1475 C C . PRO A 1 187 ? -0.944 -13.414 6.758 1 97.81 187 PRO A C 1
ATOM 1477 O O . PRO A 1 187 ? -2.008 -13.836 6.297 1 97.81 187 PRO A O 1
ATOM 1480 N N . HIS A 1 188 ? -0.685 -13.336 8.102 1 95.81 188 HIS A N 1
ATOM 1481 C CA . HIS A 1 188 ? -1.655 -13.508 9.18 1 95.81 188 HIS A CA 1
ATOM 1482 C C . HIS A 1 188 ? -2.045 -14.977 9.328 1 95.81 188 HIS A C 1
ATOM 1484 O O . HIS A 1 188 ? -2.922 -15.305 10.133 1 95.81 188 HIS A O 1
ATOM 1490 N N . LEU A 1 189 ? -1.422 -15.844 8.57 1 96.56 189 LEU A N 1
ATOM 1491 C CA . LEU A 1 189 ? -1.681 -17.281 8.719 1 96.56 189 LEU A CA 1
ATOM 1492 C C . LEU A 1 189 ? -0.424 -18.016 9.172 1 96.56 189 LEU A C 1
ATOM 1494 O O . LEU A 1 189 ? -0.442 -18.703 10.188 1 96.56 189 LEU A O 1
ATOM 1498 N N . THR A 1 190 ? 0.64 -17.844 8.398 1 97.81 190 THR A N 1
ATOM 1499 C CA . THR A 1 190 ? 1.876 -18.531 8.766 1 97.81 190 THR A CA 1
ATOM 1500 C C . THR A 1 190 ? 2.908 -17.531 9.289 1 97.81 190 THR A C 1
ATOM 1502 O O . THR A 1 190 ? 3.9 -17.938 9.906 1 97.81 190 THR A O 1
ATOM 1505 N N . GLN A 1 191 ? 2.693 -16.281 9.078 1 97.81 191 GLN A N 1
ATOM 1506 C CA . GLN A 1 191 ? 3.576 -15.227 9.562 1 97.81 191 GLN A CA 1
ATOM 1507 C C . GLN A 1 191 ? 2.852 -13.891 9.602 1 97.81 191 GLN A C 1
ATOM 1509 O O . GLN A 1 191 ? 1.796 -13.727 8.984 1 97.81 191 GLN A O 1
ATOM 1514 N N . CYS A 1 192 ? 3.414 -12.938 10.32 1 97.5 192 CYS A N 1
ATOM 1515 C CA . CYS A 1 192 ? 3.027 -11.531 10.195 1 97.5 192 CYS A CA 1
ATOM 1516 C C . CYS A 1 192 ? 3.676 -10.898 8.969 1 97.5 192 CYS A C 1
ATOM 1518 O O . CYS A 1 192 ? 4.789 -11.266 8.594 1 97.5 192 CYS A O 1
ATOM 1520 N N . PRO A 1 193 ? 2.998 -9.953 8.352 1 98.38 193 PRO A N 1
ATOM 1521 C CA . PRO A 1 193 ? 3.615 -9.273 7.211 1 98.38 193 PRO A CA 1
ATOM 1522 C C . PRO A 1 193 ? 4.914 -8.562 7.578 1 98.38 193 PRO A C 1
ATOM 1524 O O . PRO A 1 193 ? 5.066 -8.094 8.711 1 98.38 193 PRO A O 1
ATOM 1527 N N . ILE A 1 194 ? 5.84 -8.516 6.66 1 98.5 194 ILE A N 1
ATOM 1528 C CA . ILE A 1 194 ? 7.09 -7.781 6.801 1 98.5 194 ILE A CA 1
ATOM 1529 C C . ILE A 1 194 ? 6.828 -6.285 6.625 1 98.5 194 ILE A C 1
ATOM 1531 O O . ILE A 1 194 ? 6.367 -5.848 5.57 1 98.5 194 ILE A O 1
ATOM 1535 N N . LEU A 1 195 ? 7.129 -5.516 7.633 1 98 195 LEU A N 1
ATOM 1536 C CA . LEU A 1 195 ? 6.895 -4.074 7.613 1 98 195 LEU A CA 1
ATOM 1537 C C . LEU A 1 195 ? 7.965 -3.361 6.797 1 98 195 LEU A C 1
ATOM 1539 O O . LEU A 1 195 ? 9.062 -3.895 6.598 1 98 195 LEU A O 1
ATOM 1543 N N . SER A 1 196 ? 7.602 -2.197 6.312 1 96.69 196 SER A N 1
ATOM 1544 C CA . SER A 1 196 ? 8.641 -1.348 5.734 1 96.69 196 SER A CA 1
ATOM 1545 C C . SER A 1 196 ? 9.766 -1.094 6.73 1 96.69 196 SER A C 1
ATOM 1547 O O . SER A 1 196 ? 9.547 -1.139 7.945 1 96.69 196 SER A O 1
ATOM 1549 N N . ALA A 1 197 ? 10.961 -0.932 6.234 1 94.5 197 ALA A N 1
ATOM 1550 C CA . ALA A 1 197 ? 12.18 -0.673 7 1 94.5 197 ALA A CA 1
ATOM 1551 C C . ALA A 1 197 ? 12.648 -1.93 7.727 1 94.5 197 ALA A C 1
ATOM 1553 O O . ALA A 1 197 ? 13.648 -1.899 8.453 1 94.5 197 ALA A O 1
ATOM 1554 N N . ASN A 1 198 ? 11.938 -3.076 7.559 1 95.88 198 ASN A N 1
ATOM 1555 C CA . ASN A 1 198 ? 12.359 -4.324 8.18 1 95.88 198 ASN A CA 1
ATOM 1556 C C . ASN A 1 198 ? 12.906 -5.309 7.145 1 95.88 198 ASN A C 1
ATOM 1558 O O . ASN A 1 198 ? 12.578 -5.215 5.961 1 95.88 198 ASN A O 1
ATOM 1562 N N . THR A 1 199 ? 13.758 -6.16 7.594 1 96 199 THR A N 1
ATOM 1563 C CA . THR A 1 199 ? 14.25 -7.316 6.844 1 96 199 THR A CA 1
ATOM 1564 C C . THR A 1 199 ? 13.781 -8.617 7.492 1 96 199 THR A C 1
ATOM 1566 O O . THR A 1 199 ? 13.758 -8.734 8.719 1 96 199 THR A O 1
ATOM 1569 N N . PHE A 1 200 ? 13.336 -9.492 6.766 1 97.56 200 PHE A N 1
ATOM 1570 C CA . PHE A 1 200 ? 12.914 -10.812 7.203 1 97.56 200 PHE A CA 1
ATOM 1571 C C . PHE A 1 200 ? 13.648 -11.898 6.43 1 97.56 200 PHE A C 1
ATOM 1573 O O . PHE A 1 200 ? 13.695 -11.867 5.195 1 97.56 200 PHE A O 1
ATOM 1580 N N . ARG A 1 201 ? 14.258 -12.875 7.105 1 96.69 201 ARG A N 1
ATOM 1581 C CA . ARG A 1 201 ? 14.977 -13.969 6.461 1 96.69 201 ARG A CA 1
ATOM 1582 C C . ARG A 1 201 ? 14.109 -15.219 6.359 1 96.69 201 ARG A C 1
ATOM 1584 O O . ARG A 1 201 ? 13.672 -15.758 7.379 1 96.69 201 ARG A O 1
ATOM 1591 N N . TYR A 1 202 ? 13.82 -15.609 5.121 1 98 202 TYR A N 1
ATOM 1592 C CA . TYR A 1 202 ? 13.312 -16.953 4.859 1 98 202 TYR A CA 1
ATOM 1593 C C . TYR A 1 202 ? 14.453 -17.953 4.711 1 98 202 TYR A C 1
ATOM 1595 O O . TYR A 1 202 ? 15.477 -17.656 4.098 1 98 202 TYR A O 1
ATOM 1603 N N . SER A 1 203 ? 14.281 -19.141 5.207 1 96.69 203 SER A N 1
ATOM 1604 C CA . SER A 1 203 ? 15.195 -20.25 4.945 1 96.69 203 SER A CA 1
ATOM 1605 C C . SER A 1 203 ? 14.469 -21.578 4.941 1 96.69 203 SER A C 1
ATOM 1607 O O . SER A 1 203 ? 13.664 -21.859 5.836 1 96.69 203 SER A O 1
ATOM 1609 N N . PHE A 1 204 ? 14.711 -22.391 3.953 1 97.5 204 PHE A N 1
ATOM 1610 C CA . PHE A 1 204 ? 14.109 -23.703 3.832 1 97.5 204 PHE A CA 1
ATOM 1611 C C . PHE A 1 204 ? 14.914 -24.594 2.887 1 97.5 204 PHE A C 1
ATOM 1613 O O . PHE A 1 204 ? 15.758 -24.094 2.135 1 97.5 204 PHE A O 1
ATOM 1620 N N . VAL A 1 205 ? 14.672 -25.859 2.875 1 96.31 205 VAL A N 1
ATOM 1621 C CA . VAL A 1 205 ? 15.398 -26.828 2.053 1 96.31 205 VAL A CA 1
ATOM 1622 C C . VAL A 1 205 ? 14.641 -27.062 0.745 1 96.31 205 VAL A C 1
ATOM 1624 O O . VAL A 1 205 ? 13.422 -27.203 0.746 1 96.31 205 VAL A O 1
ATOM 1627 N N . ALA A 1 206 ? 15.375 -27.047 -0.328 1 96 206 ALA A N 1
ATOM 1628 C CA . ALA A 1 206 ? 14.805 -27.406 -1.623 1 96 206 ALA A CA 1
ATOM 1629 C C . ALA A 1 206 ? 14.586 -28.922 -1.716 1 96 206 ALA A C 1
ATOM 1631 O O . ALA A 1 206 ? 15.352 -29.625 -2.367 1 96 206 ALA A O 1
ATOM 1632 N N . ASN A 1 207 ? 13.406 -29.344 -1.273 1 92.12 207 ASN A N 1
ATOM 1633 C CA . ASN A 1 207 ? 13.227 -30.781 -1.084 1 92.12 207 ASN A CA 1
ATOM 1634 C C . ASN A 1 207 ? 12.336 -31.391 -2.168 1 92.12 207 ASN A C 1
ATOM 1636 O O . ASN A 1 207 ? 12.289 -32.594 -2.336 1 92.12 207 ASN A O 1
ATOM 1640 N N . ASN A 1 208 ? 11.625 -30.656 -2.836 1 92.75 208 ASN A N 1
ATOM 1641 C CA . ASN A 1 208 ? 10.859 -31.188 -3.955 1 92.75 208 ASN A CA 1
ATOM 1642 C C . ASN A 1 208 ? 11.219 -30.5 -5.266 1 92.75 208 ASN A C 1
ATOM 1644 O O . ASN A 1 208 ? 10.969 -29.297 -5.426 1 92.75 208 ASN A O 1
ATOM 1648 N N . SER A 1 209 ? 11.688 -31.281 -6.156 1 93.56 209 SER A N 1
ATOM 1649 C CA . SER A 1 209 ? 12.164 -30.766 -7.438 1 93.56 209 SER A CA 1
ATOM 1650 C C . SER A 1 209 ? 10.992 -30.359 -8.328 1 93.56 209 SER A C 1
ATOM 1652 O O . SER A 1 209 ? 9.867 -30.797 -8.133 1 93.56 209 SER A O 1
ATOM 1654 N N . GLY A 1 210 ? 11.32 -29.516 -9.305 1 95.81 210 GLY A N 1
ATOM 1655 C CA . GLY A 1 210 ? 10.328 -29.109 -10.289 1 95.81 210 GLY A CA 1
ATOM 1656 C C . GLY A 1 210 ? 10.375 -27.625 -10.609 1 95.81 210 GLY A C 1
ATOM 1657 O O . GLY A 1 210 ? 11.305 -26.938 -10.195 1 95.81 210 GLY A O 1
ATOM 1658 N N . THR A 1 211 ? 9.477 -27.234 -11.469 1 98.06 211 THR A N 1
ATOM 1659 C CA . THR A 1 211 ? 9.281 -25.828 -11.812 1 98.06 211 THR A CA 1
ATOM 1660 C C . THR A 1 211 ? 8.328 -25.156 -10.828 1 98.06 211 THR A C 1
ATOM 1662 O O . THR A 1 211 ? 7.141 -25.484 -10.781 1 98.06 211 THR A O 1
ATOM 1665 N N . HIS A 1 212 ? 8.906 -24.328 -10.016 1 98.62 212 HIS A N 1
ATOM 1666 C CA . HIS A 1 212 ? 8.148 -23.547 -9.047 1 98.62 212 HIS A CA 1
ATOM 1667 C C . HIS A 1 212 ? 8.352 -22.047 -9.273 1 98.62 212 HIS A C 1
ATOM 1669 O O . HIS A 1 212 ? 8.875 -21.641 -10.312 1 98.62 212 HIS A O 1
ATOM 1675 N N . TRP A 1 213 ? 7.75 -21.234 -8.484 1 98.69 213 TRP A N 1
ATOM 1676 C CA . TRP A 1 213 ? 7.902 -19.781 -8.547 1 98.69 213 TRP A CA 1
ATOM 1677 C C . TRP A 1 213 ? 7.523 -19.141 -7.215 1 98.69 213 TRP A C 1
ATOM 1679 O O . TRP A 1 213 ? 7.082 -19.828 -6.289 1 98.69 213 TRP A O 1
ATOM 1689 N N . TYR A 1 214 ? 7.887 -17.969 -6.992 1 98.69 214 TYR A N 1
ATOM 1690 C CA . TYR A 1 214 ? 7.492 -17.234 -5.797 1 98.69 214 TYR A CA 1
ATOM 1691 C C . TYR A 1 214 ? 6.711 -15.984 -6.16 1 98.69 214 TYR A C 1
ATOM 1693 O O . TYR A 1 214 ? 6.82 -15.477 -7.281 1 98.69 214 TYR A O 1
ATOM 1701 N N . HIS A 1 215 ? 5.879 -15.516 -5.285 1 98.62 215 HIS A N 1
ATOM 1702 C CA . HIS A 1 215 ? 5.129 -14.281 -5.488 1 98.62 215 HIS A CA 1
ATOM 1703 C C . HIS A 1 215 ? 4.605 -13.727 -4.164 1 98.62 215 HIS A C 1
ATOM 1705 O O . HIS A 1 215 ? 4.629 -14.422 -3.146 1 98.62 215 HIS A O 1
ATOM 1711 N N . SER A 1 216 ? 4.203 -12.484 -4.234 1 98.25 216 SER A N 1
ATOM 1712 C CA . SER A 1 216 ? 3.551 -11.859 -3.088 1 98.25 216 SER A CA 1
ATOM 1713 C C . SER A 1 216 ? 2.205 -12.516 -2.795 1 98.25 216 SER A C 1
ATOM 1715 O O . SER A 1 216 ? 1.455 -12.844 -3.717 1 98.25 216 SER A O 1
ATOM 1717 N N . HIS A 1 217 ? 1.909 -12.703 -1.549 1 96.38 217 HIS A N 1
ATOM 1718 C CA . HIS A 1 217 ? 0.585 -13.133 -1.116 1 96.38 217 HIS A CA 1
ATOM 1719 C C . HIS A 1 217 ? -0.197 -11.977 -0.496 1 96.38 217 HIS A C 1
ATOM 1721 O O . HIS A 1 217 ? -1.116 -12.203 0.296 1 96.38 217 HIS A O 1
ATOM 1727 N N . VAL A 1 218 ? 0.165 -10.781 -0.873 1 96.06 218 VAL A N 1
ATOM 1728 C CA . VAL A 1 218 ? -0.492 -9.586 -0.352 1 96.06 218 VAL A CA 1
ATOM 1729 C C . VAL A 1 218 ? -1.317 -8.93 -1.456 1 96.06 218 VAL A C 1
ATOM 1731 O O . VAL A 1 218 ? -0.762 -8.367 -2.402 1 96.06 218 VAL A O 1
ATOM 1734 N N . LEU A 1 219 ? -2.596 -8.984 -1.255 1 95.31 219 LEU A N 1
ATOM 1735 C CA . LEU A 1 219 ? -3.553 -8.297 -2.115 1 95.31 219 LEU A CA 1
ATOM 1736 C C . LEU A 1 219 ? -3.258 -8.57 -3.586 1 95.31 219 LEU A C 1
ATOM 1738 O O . LEU A 1 219 ? -3.279 -9.719 -4.023 1 95.31 219 LEU A O 1
ATOM 1742 N N . THR A 1 220 ? -2.953 -7.555 -4.379 1 96.44 220 THR A N 1
ATOM 1743 C CA . THR A 1 220 ? -2.729 -7.672 -5.816 1 96.44 220 THR A CA 1
ATOM 1744 C C . THR A 1 220 ? -1.278 -7.355 -6.168 1 96.44 220 THR A C 1
ATOM 1746 O O . THR A 1 220 ? -0.958 -7.082 -7.324 1 96.44 220 THR A O 1
ATOM 1749 N N . HIS A 1 221 ? -0.372 -7.461 -5.199 1 96.69 221 HIS A N 1
ATOM 1750 C CA . HIS A 1 221 ? 1.01 -7.023 -5.367 1 96.69 221 HIS A CA 1
ATOM 1751 C C . HIS A 1 221 ? 1.745 -7.902 -6.379 1 96.69 221 HIS A C 1
ATOM 1753 O O . HIS A 1 221 ? 2.721 -7.465 -6.988 1 96.69 221 HIS A O 1
ATOM 1759 N N . LEU A 1 222 ? 1.285 -9.117 -6.566 1 96.88 222 LEU A N 1
ATOM 1760 C CA . LEU A 1 222 ? 1.892 -9.992 -7.562 1 96.88 222 LEU A CA 1
ATOM 1761 C C . LEU A 1 222 ? 1.848 -9.352 -8.945 1 96.88 222 LEU A C 1
ATOM 1763 O O . LEU A 1 222 ? 2.797 -9.477 -9.727 1 96.88 222 LEU A O 1
ATOM 1767 N N . MET A 1 223 ? 0.831 -8.562 -9.227 1 96.06 223 MET A N 1
ATOM 1768 C CA . MET A 1 223 ? 0.641 -7.965 -10.547 1 96.06 223 MET A CA 1
ATOM 1769 C C . MET A 1 223 ? 1.525 -6.734 -10.719 1 96.06 223 MET A C 1
ATOM 1771 O O . MET A 1 223 ? 1.702 -6.242 -11.836 1 96.06 223 MET A O 1
ATOM 1775 N N . ASP A 1 224 ? 2.037 -6.277 -9.633 1 96.94 224 ASP A N 1
ATOM 1776 C CA . ASP A 1 224 ? 2.891 -5.094 -9.688 1 96.94 224 ASP A CA 1
ATOM 1777 C C . ASP A 1 224 ? 4.367 -5.48 -9.656 1 96.94 224 ASP A C 1
ATOM 1779 O O . ASP A 1 224 ? 5.23 -4.645 -9.383 1 96.94 224 ASP A O 1
ATOM 1783 N N . GLY A 1 225 ? 4.684 -6.727 -9.844 1 96.19 225 GLY A N 1
ATOM 1784 C CA . GLY A 1 225 ? 6.066 -7.09 -10.102 1 96.19 225 GLY A CA 1
ATOM 1785 C C . GLY A 1 225 ? 6.645 -8.016 -9.039 1 96.19 225 GLY A C 1
ATOM 1786 O O . GLY A 1 225 ? 7.773 -8.492 -9.18 1 96.19 225 GLY A O 1
ATOM 1787 N N . GLN A 1 226 ? 5.934 -8.391 -8.023 1 97.62 226 GLN A N 1
ATOM 1788 C CA . GLN A 1 226 ? 6.48 -9.234 -6.969 1 97.62 226 GLN A CA 1
ATOM 1789 C C . GLN A 1 226 ? 6.309 -10.719 -7.301 1 97.62 226 GLN A C 1
ATOM 1791 O O . GLN A 1 226 ? 5.566 -11.43 -6.625 1 97.62 226 GLN A O 1
ATOM 1796 N N . LEU A 1 227 ? 7.055 -11.156 -8.219 1 98.19 227 LEU A N 1
ATOM 1797 C CA . LEU A 1 227 ? 7.035 -12.531 -8.711 1 98.19 227 LEU A CA 1
ATOM 1798 C C . LEU A 1 227 ? 8.391 -12.914 -9.297 1 98.19 227 LEU A C 1
ATOM 1800 O O . LEU A 1 227 ? 9.141 -12.055 -9.75 1 98.19 227 LEU A O 1
ATOM 1804 N N . GLY A 1 228 ? 8.664 -14.156 -9.289 1 97.88 228 GLY A N 1
ATOM 1805 C CA . GLY A 1 228 ? 9.875 -14.695 -9.898 1 97.88 228 GLY A CA 1
ATOM 1806 C C . GLY A 1 228 ? 9.875 -16.219 -9.969 1 97.88 228 GLY A C 1
ATOM 1807 O O . GLY A 1 228 ? 9.047 -16.875 -9.336 1 97.88 228 GLY A O 1
ATOM 1808 N N . SER A 1 229 ? 10.805 -16.734 -10.766 1 97.88 229 SER A N 1
ATOM 1809 C CA . SER A 1 229 ? 10.875 -18.188 -10.953 1 97.88 229 SER A CA 1
ATOM 1810 C C . SER A 1 229 ? 11.695 -18.844 -9.844 1 97.88 229 SER A C 1
ATOM 1812 O O . SER A 1 229 ? 12.578 -18.219 -9.258 1 97.88 229 SER A O 1
ATOM 1814 N N . LEU A 1 230 ? 11.359 -20.031 -9.531 1 98.56 230 LEU A N 1
ATOM 1815 C CA . LEU A 1 230 ? 12.055 -20.906 -8.594 1 98.56 230 LEU A CA 1
ATOM 1816 C C . LEU A 1 230 ? 12.18 -22.328 -9.148 1 98.56 230 LEU A C 1
ATOM 1818 O O . LEU A 1 230 ? 11.211 -23.078 -9.133 1 98.56 230 LEU A O 1
ATOM 1822 N N . ILE A 1 231 ? 13.375 -22.656 -9.57 1 97.75 231 ILE A N 1
ATOM 1823 C CA . ILE A 1 231 ? 13.602 -23.938 -10.219 1 97.75 231 ILE A CA 1
ATOM 1824 C C . ILE A 1 231 ? 14.492 -24.812 -9.336 1 97.75 231 ILE A C 1
ATOM 1826 O O . ILE A 1 231 ? 15.594 -24.406 -8.953 1 97.75 231 ILE A O 1
ATOM 1830 N N . ILE A 1 232 ? 13.984 -25.938 -8.992 1 96.5 232 ILE A N 1
ATOM 1831 C CA . ILE A 1 232 ? 14.766 -26.922 -8.266 1 96.5 232 ILE A CA 1
ATOM 1832 C C . ILE A 1 232 ? 15.055 -28.125 -9.18 1 96.5 232 ILE A C 1
ATOM 1834 O O . ILE A 1 232 ? 14.133 -28.812 -9.602 1 96.5 232 ILE A O 1
ATOM 1838 N N . ARG A 1 233 ? 16.25 -28.359 -9.461 1 92.69 233 ARG A N 1
ATOM 1839 C CA . ARG A 1 233 ? 16.641 -29.406 -10.398 1 92.69 233 ARG A CA 1
ATOM 1840 C C . ARG A 1 233 ? 17.078 -30.672 -9.656 1 92.69 233 ARG A C 1
ATOM 1842 O O . ARG A 1 233 ? 17.688 -30.594 -8.586 1 92.69 233 ARG A O 1
ATOM 1849 N N . ASP A 1 234 ? 16.812 -31.75 -10.25 1 87.88 234 ASP A N 1
ATOM 1850 C CA . ASP A 1 234 ? 17.188 -33.031 -9.68 1 87.88 234 ASP A CA 1
ATOM 1851 C C . ASP A 1 234 ? 18.672 -33.312 -9.867 1 87.88 234 ASP A C 1
ATOM 1853 O O . ASP A 1 234 ? 19.281 -32.844 -10.82 1 87.88 234 ASP A O 1
ATOM 1857 N N . ARG A 1 235 ? 19.266 -33.969 -8.898 1 80.31 235 ARG A N 1
ATOM 1858 C CA . ARG A 1 235 ? 20.609 -34.5 -9.047 1 80.31 235 ARG A CA 1
ATOM 1859 C C . ARG A 1 235 ? 20.594 -35.781 -9.867 1 80.31 235 ARG A C 1
ATOM 1861 O O . ARG A 1 235 ? 19.641 -36.562 -9.797 1 80.31 235 ARG A O 1
ATOM 1868 N N . PRO A 1 236 ? 21.703 -35.75 -10.758 1 66.62 236 PRO A N 1
ATOM 1869 C CA . PRO A 1 236 ? 21.703 -37 -11.547 1 66.62 236 PRO A CA 1
ATOM 1870 C C . PRO A 1 236 ? 21.734 -38.25 -10.68 1 66.62 236 PRO A C 1
ATOM 1872 O O . PRO A 1 236 ? 22.547 -38.344 -9.758 1 66.62 236 PRO A O 1
ATOM 1875 N N . GLU A 1 237 ? 21.125 -38.5 -9.781 1 53.78 237 GLU A N 1
ATOM 1876 C CA . GLU A 1 237 ? 21.297 -39.781 -9.094 1 53.78 237 GLU A CA 1
ATOM 1877 C C . GLU A 1 237 ? 21.656 -40.875 -10.078 1 53.78 237 GLU A C 1
ATOM 1879 O O . GLU A 1 237 ? 21.344 -40.781 -11.266 1 53.78 237 GLU A O 1
ATOM 1884 N N . TRP A 1 238 ? 22.484 -41.938 -9.516 1 40.75 238 TRP A N 1
ATOM 1885 C CA . TRP A 1 238 ? 22.953 -43.156 -10.211 1 40.75 238 TRP A CA 1
ATOM 1886 C C . TRP A 1 238 ? 22.031 -43.5 -11.359 1 40.75 238 TRP A C 1
ATOM 1888 O O . TRP A 1 238 ? 20.938 -42.938 -11.5 1 40.75 238 TRP A O 1
ATOM 1898 N N . GLU A 1 239 ? 22.078 -45.031 -11.523 1 37.91 239 GLU A N 1
ATOM 1899 C CA . GLU A 1 239 ? 21.781 -46.156 -12.43 1 37.91 239 GLU A CA 1
ATOM 1900 C C . GLU A 1 239 ? 20.359 -46.062 -12.961 1 37.91 239 GLU A C 1
ATOM 1902 O O . GLU A 1 239 ? 20.062 -46.562 -14.055 1 37.91 239 GLU A O 1
ATOM 1907 N N . PHE A 1 240 ? 19.484 -46.406 -12.031 1 35.88 240 PHE A N 1
ATOM 1908 C CA . PHE A 1 240 ? 18.344 -47.281 -12.281 1 35.88 240 PHE A CA 1
ATOM 1909 C C . PHE A 1 240 ? 17.312 -46.594 -13.164 1 35.88 240 PHE A C 1
ATOM 1911 O O . PHE A 1 240 ? 16.344 -47.219 -13.594 1 35.88 240 PHE A O 1
ATOM 1918 N N . PHE A 1 241 ? 16.766 -45.406 -12.734 1 40.47 241 PHE A N 1
ATOM 1919 C CA . PHE A 1 241 ? 15.375 -45.406 -13.188 1 40.47 241 PHE A CA 1
ATOM 1920 C C . PHE A 1 241 ? 15.297 -45.125 -14.688 1 40.47 241 PHE A C 1
ATOM 1922 O O . PHE A 1 241 ? 15.922 -44.188 -15.188 1 40.47 241 PHE A O 1
ATOM 1929 N N . ALA A 1 242 ? 15.234 -46.156 -15.477 1 38.88 242 ALA A N 1
ATOM 1930 C CA . ALA A 1 242 ? 14.828 -46.406 -16.859 1 38.88 242 ALA A CA 1
ATOM 1931 C C . ALA A 1 242 ? 14.141 -45.188 -17.453 1 38.88 242 ALA A C 1
ATOM 1933 O O . ALA A 1 242 ? 14.375 -44.812 -18.609 1 38.88 242 ALA A O 1
ATOM 1934 N N . TYR A 1 243 ? 12.961 -44.906 -17.031 1 42.28 243 TYR A N 1
ATOM 1935 C CA . TYR A 1 243 ? 12.141 -43.875 -17.656 1 42.28 243 TYR A CA 1
ATOM 1936 C C . TYR A 1 243 ? 12.609 -42.5 -17.25 1 42.28 243 TYR A C 1
ATOM 1938 O O . TYR A 1 243 ? 11.906 -41.781 -16.531 1 42.28 243 TYR A O 1
ATOM 1946 N N . SER A 1 244 ? 13.859 -42.312 -16.797 1 46.88 244 SER A N 1
ATOM 1947 C CA . SER A 1 244 ? 14.352 -41 -16.312 1 46.88 244 SER A CA 1
ATOM 1948 C C . SER A 1 244 ? 14.148 -39.906 -17.359 1 46.88 244 SER A C 1
ATOM 1950 O O . SER A 1 244 ? 14.328 -40.156 -18.547 1 46.88 244 SER A O 1
ATOM 1952 N N . GLU A 1 245 ? 13.461 -38.938 -17.062 1 51.12 245 GLU A N 1
ATOM 1953 C CA . GLU A 1 245 ? 13.234 -37.688 -17.797 1 51.12 245 GLU A CA 1
ATOM 1954 C C . GLU A 1 245 ? 14.453 -37.281 -18.625 1 51.12 245 GLU A C 1
ATOM 1956 O O . GLU A 1 245 ? 14.328 -36.625 -19.656 1 51.12 245 GLU A O 1
ATOM 1961 N N . LYS A 1 246 ? 15.734 -37.812 -18.219 1 52.72 246 LYS A N 1
ATOM 1962 C CA . LYS A 1 246 ? 16.953 -37.344 -18.859 1 52.72 246 LYS A CA 1
ATOM 1963 C C . LYS A 1 246 ? 17.031 -37.781 -20.312 1 52.72 246 LYS A C 1
ATOM 1965 O O . LYS A 1 246 ? 17.703 -37.156 -21.141 1 52.72 246 LYS A O 1
ATOM 1970 N N . TYR A 1 247 ? 16.047 -38.719 -20.547 1 66.94 247 TYR A N 1
ATOM 1971 C CA . TYR A 1 247 ? 16.219 -39.156 -21.938 1 66.94 247 TYR A CA 1
ATOM 1972 C C . TYR A 1 247 ? 15.219 -38.469 -22.859 1 66.94 247 TYR A C 1
ATOM 1974 O O . TYR A 1 247 ? 15.266 -38.656 -24.078 1 66.94 247 TYR A O 1
ATOM 1982 N N . LEU A 1 248 ? 14.461 -37.688 -22.188 1 85.62 248 LEU A N 1
ATOM 1983 C CA . LEU A 1 248 ? 13.422 -37.031 -22.984 1 85.62 248 LEU A CA 1
ATOM 1984 C C . LEU A 1 248 ? 13.961 -35.812 -23.719 1 85.62 248 LEU A C 1
ATOM 1986 O O . LEU A 1 248 ? 13.414 -35.406 -24.734 1 85.62 248 LEU A O 1
ATOM 1990 N N . TYR A 1 249 ? 15 -35.281 -23.172 1 93.31 249 TYR A N 1
ATOM 1991 C CA . TYR A 1 249 ? 15.594 -34.062 -23.766 1 93.31 249 TYR A CA 1
ATOM 1992 C C . TYR A 1 249 ? 17.109 -34.125 -23.688 1 93.31 249 TYR A C 1
ATOM 1994 O O . TYR A 1 249 ? 17.672 -34.906 -22.922 1 93.31 249 TYR A O 1
ATOM 2002 N N . ASP A 1 250 ? 17.703 -33.219 -24.5 1 93.25 250 ASP A N 1
ATOM 2003 C CA . ASP A 1 250 ? 19.172 -33.156 -24.562 1 93.25 250 ASP A CA 1
ATOM 2004 C C . ASP A 1 250 ? 19.719 -32.094 -23.641 1 93.25 250 ASP A C 1
ATOM 2006 O O . ASP A 1 250 ? 20.766 -32.25 -23.031 1 93.25 250 ASP A O 1
ATOM 2010 N N . GLU A 1 251 ? 19 -30.938 -23.594 1 92.62 251 GLU A N 1
ATOM 2011 C CA . GLU A 1 251 ? 19.5 -29.781 -22.844 1 92.62 251 GLU A CA 1
ATOM 2012 C C . GLU A 1 251 ? 18.422 -29.203 -21.938 1 92.62 251 GLU A C 1
ATOM 2014 O O . GLU A 1 251 ? 17.25 -29.141 -22.328 1 92.62 251 GLU A O 1
ATOM 2019 N N . ASP A 1 252 ? 18.766 -28.891 -20.75 1 92.5 252 ASP A N 1
ATOM 2020 C CA . ASP A 1 252 ? 18 -28.109 -19.781 1 92.5 252 ASP A CA 1
ATOM 2021 C C . ASP A 1 252 ? 18.781 -26.859 -19.344 1 92.5 252 ASP A C 1
ATOM 2023 O O . ASP A 1 252 ? 19.516 -26.891 -18.359 1 92.5 252 ASP A O 1
ATOM 2027 N N . VAL A 1 253 ? 18.531 -25.719 -20.047 1 91.69 253 VAL A N 1
ATOM 2028 C CA . VAL A 1 253 ? 19.344 -24.531 -19.828 1 91.69 253 VAL A CA 1
ATOM 2029 C C . VAL A 1 253 ? 18.578 -23.516 -18.969 1 91.69 253 VAL A C 1
ATOM 2031 O O . VAL A 1 253 ? 17.359 -23.391 -19.109 1 91.69 253 VAL A O 1
ATOM 2034 N N . PRO A 1 254 ? 19.25 -22.797 -18.125 1 90.56 254 PRO A N 1
ATOM 2035 C CA . PRO A 1 254 ? 18.594 -21.875 -17.188 1 90.56 254 PRO A CA 1
ATOM 2036 C C . PRO A 1 254 ? 17.828 -20.766 -17.906 1 90.56 254 PRO A C 1
ATOM 2038 O O . PRO A 1 254 ? 16.875 -20.219 -17.344 1 90.56 254 PRO A O 1
ATOM 2041 N N . GLU A 1 255 ? 18.141 -20.484 -19.156 1 92.94 255 GLU A N 1
ATOM 2042 C CA . GLU A 1 255 ? 17.531 -19.391 -19.891 1 92.94 255 GLU A CA 1
ATOM 2043 C C . GLU A 1 255 ? 16.141 -19.781 -20.422 1 92.94 255 GLU A C 1
ATOM 2045 O O . GLU A 1 255 ? 15.359 -18.922 -20.812 1 92.94 255 GLU A O 1
ATOM 2050 N N . HIS A 1 256 ? 15.891 -21.109 -20.438 1 96.38 256 HIS A N 1
ATOM 2051 C CA . HIS A 1 256 ? 14.648 -21.578 -21.047 1 96.38 256 HIS A CA 1
ATOM 2052 C C . HIS A 1 256 ? 13.531 -21.672 -20.016 1 96.38 256 HIS A C 1
ATOM 2054 O O . HIS A 1 256 ? 12.852 -22.703 -19.922 1 96.38 256 HIS A O 1
ATOM 2060 N N . VAL A 1 257 ? 13.328 -20.656 -19.203 1 97.19 257 VAL A N 1
ATOM 2061 C CA . VAL A 1 257 ? 12.195 -20.438 -18.312 1 97.19 257 VAL A CA 1
ATOM 2062 C C . VAL A 1 257 ? 11.336 -19.297 -18.828 1 97.19 257 VAL A C 1
ATOM 2064 O O . VAL A 1 257 ? 11.82 -18.172 -19.016 1 97.19 257 VAL A O 1
ATOM 2067 N N . ILE A 1 258 ? 10.133 -19.594 -19.141 1 98.31 258 ILE A N 1
ATOM 2068 C CA . ILE A 1 258 ? 9.18 -18.609 -19.625 1 98.31 258 ILE A CA 1
ATOM 2069 C C . ILE A 1 258 ? 8.227 -18.203 -18.516 1 98.31 258 ILE A C 1
ATOM 2071 O O . ILE A 1 258 ? 7.449 -19.031 -18.031 1 98.31 258 ILE A O 1
ATOM 2075 N N . VAL A 1 259 ? 8.266 -16.984 -18.094 1 98.12 259 VAL A N 1
ATOM 2076 C CA . VAL A 1 259 ? 7.344 -16.453 -17.094 1 98.12 259 VAL A CA 1
ATOM 2077 C C . VAL A 1 259 ? 6.363 -15.492 -17.75 1 98.12 259 VAL A C 1
ATOM 2079 O O . VAL A 1 259 ? 6.77 -14.469 -18.312 1 98.12 259 VAL A O 1
ATOM 2082 N N . ILE A 1 260 ? 5.105 -15.828 -17.703 1 98.25 260 ILE A N 1
ATOM 2083 C CA . ILE A 1 260 ? 4.055 -14.953 -18.219 1 98.25 260 ILE A CA 1
ATOM 2084 C C . ILE A 1 260 ? 3.404 -14.188 -17.062 1 98.25 260 ILE A C 1
ATOM 2086 O O . ILE A 1 260 ? 3.035 -14.781 -16.047 1 98.25 260 ILE A O 1
ATOM 2090 N N . SER A 1 261 ? 3.289 -12.93 -17.172 1 97.31 261 SER A N 1
ATOM 2091 C CA . SER A 1 261 ? 2.602 -12.109 -16.188 1 97.31 261 SER A CA 1
ATOM 2092 C C . SER A 1 261 ? 1.659 -11.109 -16.859 1 97.31 261 SER A C 1
ATOM 2094 O O . SER A 1 261 ? 1.842 -10.758 -18.016 1 97.31 261 SER A O 1
ATOM 2096 N N . ASP A 1 262 ? 0.599 -10.773 -16.234 1 95.69 262 ASP A N 1
ATOM 2097 C CA . ASP A 1 262 ? -0.303 -9.75 -16.75 1 95.69 262 ASP A CA 1
ATOM 2098 C C . ASP A 1 262 ? 0.1 -8.367 -16.25 1 95.69 262 ASP A C 1
ATOM 2100 O O . ASP A 1 262 ? 0.861 -8.242 -15.281 1 95.69 262 ASP A O 1
ATOM 2104 N N . LEU A 1 263 ? -0.334 -7.355 -16.984 1 94.94 263 LEU A N 1
ATOM 2105 C CA . LEU A 1 263 ? 0.145 -6.004 -16.719 1 94.94 263 LEU A CA 1
ATOM 2106 C C . LEU A 1 263 ? -0.997 -4.996 -16.797 1 94.94 263 LEU A C 1
ATOM 2108 O O . LEU A 1 263 ? -1.676 -4.902 -17.828 1 94.94 263 LEU A O 1
ATOM 2112 N N . PHE A 1 264 ? -1.245 -4.285 -15.68 1 94.5 264 PHE A N 1
ATOM 2113 C CA . PHE A 1 264 ? -2.029 -3.055 -15.695 1 94.5 264 PHE A CA 1
ATOM 2114 C C . PHE A 1 264 ? -1.149 -1.855 -16.031 1 94.5 264 PHE A C 1
ATOM 2116 O O . PHE A 1 264 ? 0.043 -1.848 -15.719 1 94.5 264 PHE A O 1
ATOM 2123 N N . HIS A 1 265 ? -1.683 -0.897 -16.656 1 93.94 265 HIS A N 1
ATOM 2124 C CA . HIS A 1 265 ? -0.943 0.326 -16.953 1 93.94 265 HIS A CA 1
ATOM 2125 C C . HIS A 1 265 ? -1.067 1.329 -15.812 1 93.94 265 HIS A C 1
ATOM 2127 O O . HIS A 1 265 ? -0.826 2.523 -16 1 93.94 265 HIS A O 1
ATOM 2133 N N . THR A 1 266 ? -1.497 0.949 -14.672 1 94.06 266 THR A N 1
ATOM 2134 C CA . THR A 1 266 ? -1.498 1.6 -13.367 1 94.06 266 THR A CA 1
ATOM 2135 C C . THR A 1 266 ? -1.145 0.604 -12.266 1 94.06 266 THR A C 1
ATOM 2137 O O . THR A 1 266 ? -1.057 -0.6 -12.516 1 94.06 266 THR A O 1
ATOM 2140 N N . LEU A 1 267 ? -0.846 1.119 -11.109 1 95.5 267 LEU A N 1
ATOM 2141 C CA . LEU A 1 267 ? -0.744 0.195 -9.984 1 95.5 267 LEU A CA 1
ATOM 2142 C C . LEU A 1 267 ? -2.014 -0.64 -9.852 1 95.5 267 LEU A C 1
ATOM 2144 O O . LEU A 1 267 ? -3.121 -0.125 -10.023 1 95.5 267 LEU A O 1
ATOM 2148 N N . SER A 1 268 ? -1.821 -1.893 -9.523 1 95.25 268 SER A N 1
ATOM 2149 C CA . SER A 1 268 ? -2.965 -2.797 -9.438 1 95.25 268 SER A CA 1
ATOM 2150 C C . SER A 1 268 ? -3.951 -2.348 -8.367 1 95.25 268 SER A C 1
ATOM 2152 O O . SER A 1 268 ? -5.16 -2.553 -8.508 1 95.25 268 SER A O 1
ATOM 2154 N N . THR A 1 269 ? -3.504 -1.691 -7.332 1 94.69 269 THR A N 1
ATOM 2155 C CA . THR A 1 269 ? -4.371 -1.258 -6.238 1 94.69 269 THR A CA 1
ATOM 2156 C C . THR A 1 269 ? -5.309 -0.149 -6.703 1 94.69 269 THR A C 1
ATOM 2158 O O . THR A 1 269 ? -6.324 0.123 -6.059 1 94.69 269 THR A O 1
ATOM 2161 N N . GLU A 1 270 ? -5.016 0.521 -7.816 1 93.88 270 GLU A N 1
ATOM 2162 C CA . GLU A 1 270 ? -5.934 1.494 -8.406 1 93.88 270 GLU A CA 1
ATOM 2163 C C . GLU A 1 270 ? -7.219 0.823 -8.883 1 93.88 270 GLU A C 1
ATOM 2165 O O . GLU A 1 270 ? -8.25 1.483 -9.047 1 93.88 270 GLU A O 1
ATOM 2170 N N . ARG A 1 271 ? -7.105 -0.462 -9.07 1 93.88 271 ARG A N 1
ATOM 2171 C CA . ARG A 1 271 ? -8.242 -1.213 -9.586 1 93.88 271 ARG A CA 1
ATOM 2172 C C . ARG A 1 271 ? -8.898 -2.041 -8.484 1 93.88 271 ARG A C 1
ATOM 2174 O O . ARG A 1 271 ? -9.688 -2.941 -8.766 1 93.88 271 ARG A O 1
ATOM 2181 N N . TYR A 1 272 ? -8.555 -1.812 -7.219 1 95 272 TYR A N 1
ATOM 2182 C CA . TYR A 1 272 ? -9.172 -2.49 -6.086 1 95 272 TYR A CA 1
ATOM 2183 C C . TYR A 1 272 ? -9.812 -1.489 -5.133 1 95 272 TYR A C 1
ATOM 2185 O O . TYR A 1 272 ? -9.188 -0.501 -4.746 1 95 272 TYR A O 1
ATOM 2193 N N . PRO A 1 273 ? -11.047 -1.646 -4.633 1 95.25 273 PRO A N 1
ATOM 2194 C CA . PRO A 1 273 ? -11.938 -2.775 -4.91 1 95.25 273 PRO A CA 1
ATOM 2195 C C . PRO A 1 273 ? -12.477 -2.764 -6.336 1 95.25 273 PRO A C 1
ATOM 2197 O O . PRO A 1 273 ? -13.07 -3.75 -6.781 1 95.25 273 PRO A O 1
ATOM 2200 N N . GLY A 1 274 ? -12.312 -1.591 -7.012 1 94.5 274 GLY A N 1
ATOM 2201 C CA . GLY A 1 274 ? -12.656 -1.533 -8.422 1 94.5 274 GLY A CA 1
ATOM 2202 C C . GLY A 1 274 ? -13.406 -0.27 -8.805 1 94.5 274 GLY A C 1
ATOM 2203 O O . GLY A 1 274 ? -13.984 0.399 -7.945 1 94.5 274 GLY A O 1
ATOM 2204 N N . LEU A 1 275 ? -13.43 0.101 -10.078 1 95.25 275 LEU A N 1
ATOM 2205 C CA . LEU A 1 275 ? -14.109 1.276 -10.609 1 95.25 275 LEU A CA 1
ATOM 2206 C C . LEU A 1 275 ? -15.5 0.914 -11.125 1 95.25 275 LEU A C 1
ATOM 2208 O O . LEU A 1 275 ? -15.688 -0.159 -11.703 1 95.25 275 LEU A O 1
ATOM 2212 N N . PHE A 1 276 ? -16.391 1.753 -10.875 1 95.62 276 PHE A N 1
ATOM 2213 C CA . PHE A 1 276 ? -17.781 1.511 -11.211 1 95.62 276 PHE A CA 1
ATOM 2214 C C . PHE A 1 276 ? -18.203 2.332 -12.43 1 95.62 276 PHE A C 1
ATOM 2216 O O . PHE A 1 276 ? -18.875 1.826 -13.32 1 95.62 276 PHE A O 1
ATOM 2223 N N . ARG A 1 277 ? -17.75 3.598 -12.5 1 94.06 277 ARG A N 1
ATOM 2224 C CA . ARG A 1 277 ? -18.188 4.551 -13.508 1 94.06 277 ARG A CA 1
ATOM 2225 C C . ARG A 1 277 ? -17.375 4.41 -14.789 1 94.06 277 ARG A C 1
ATOM 2227 O O . ARG A 1 277 ? -17.906 4.566 -15.891 1 94.06 277 ARG A O 1
ATOM 2234 N N . GLN A 1 278 ? -16.156 4.207 -14.617 1 89.31 278 GLN A N 1
ATOM 2235 C CA . GLN A 1 278 ? -15.297 4.082 -15.789 1 89.31 278 GLN A CA 1
ATOM 2236 C C . GLN A 1 278 ? -15.453 2.715 -16.438 1 89.31 278 GLN A C 1
ATOM 2238 O O . GLN A 1 278 ? -14.656 1.805 -16.203 1 89.31 278 GLN A O 1
ATOM 2243 N N . GLN A 1 279 ? -16.234 2.641 -17.344 1 82.12 279 GLN A N 1
ATOM 2244 C CA . GLN A 1 279 ? -16.703 1.377 -17.906 1 82.12 279 GLN A CA 1
ATOM 2245 C C . GLN A 1 279 ? -15.578 0.606 -18.562 1 82.12 279 GLN A C 1
ATOM 2247 O O . GLN A 1 279 ? -15.516 -0.622 -18.484 1 82.12 279 GLN A O 1
ATOM 2252 N N . MET A 1 280 ? -14.656 1.308 -19.203 1 78.94 280 MET A N 1
ATOM 2253 C CA . MET A 1 280 ? -13.586 0.632 -19.922 1 78.94 280 MET A CA 1
ATOM 2254 C C . MET A 1 280 ? -12.555 0.063 -18.969 1 78.94 280 MET A C 1
ATOM 2256 O O . MET A 1 280 ? -11.758 -0.799 -19.344 1 78.94 280 MET A O 1
ATOM 2260 N N . ALA A 1 281 ? -12.633 0.54 -17.734 1 85.5 281 ALA A N 1
ATOM 2261 C CA . ALA A 1 281 ? -11.648 0.093 -16.75 1 85.5 281 ALA A CA 1
ATOM 2262 C C . ALA A 1 281 ? -12.289 -0.804 -15.703 1 85.5 281 ALA A C 1
ATOM 2264 O O . ALA A 1 281 ? -11.641 -1.201 -14.734 1 85.5 281 ALA A O 1
ATOM 2265 N N . ARG A 1 282 ? -13.578 -1.173 -15.922 1 88.44 282 ARG A N 1
ATOM 2266 C CA . ARG A 1 282 ? -14.242 -2.07 -14.984 1 88.44 282 ARG A CA 1
ATOM 2267 C C . ARG A 1 282 ? -13.68 -3.484 -15.078 1 88.44 282 ARG A C 1
ATOM 2269 O O . ARG A 1 282 ? -13.242 -3.908 -16.156 1 88.44 282 ARG A O 1
ATOM 2276 N N . GLY A 1 283 ? -13.75 -4.07 -13.945 1 87.38 283 GLY A N 1
ATOM 2277 C CA . GLY A 1 283 ? -13.344 -5.465 -13.938 1 87.38 283 GLY A CA 1
ATOM 2278 C C . GLY A 1 283 ? -11.875 -5.66 -13.617 1 87.38 283 GLY A C 1
ATOM 2279 O O . GLY A 1 283 ? -11.234 -4.762 -13.07 1 87.38 283 GLY A O 1
ATOM 2280 N N . GLN A 1 284 ? -11.398 -6.875 -13.914 1 88.81 284 GLN A N 1
ATOM 2281 C CA . GLN A 1 284 ? -10.07 -7.262 -13.469 1 88.81 284 GLN A CA 1
ATOM 2282 C C . GLN A 1 284 ? -9.172 -7.602 -14.656 1 88.81 284 GLN A C 1
ATOM 2284 O O . GLN A 1 284 ? -8.016 -7.992 -14.477 1 88.81 284 GLN A O 1
ATOM 2289 N N . ALA A 1 285 ? -9.648 -7.395 -15.844 1 88.06 285 ALA A N 1
ATOM 2290 C CA . ALA A 1 285 ? -8.859 -7.766 -17.016 1 88.06 285 ALA A CA 1
ATOM 2291 C C . ALA A 1 285 ? -7.68 -6.816 -17.203 1 88.06 285 ALA A C 1
ATOM 2293 O O . ALA A 1 285 ? -7.844 -5.598 -17.156 1 88.06 285 ALA A O 1
ATOM 2294 N N . ALA A 1 286 ? -6.531 -7.402 -17.422 1 90.25 286 ALA A N 1
ATOM 2295 C CA . ALA A 1 286 ? -5.324 -6.605 -17.625 1 90.25 286 ALA A CA 1
ATOM 2296 C C . ALA A 1 286 ? -5.273 -6.031 -19.031 1 90.25 286 ALA A C 1
ATOM 2298 O O . ALA A 1 286 ? -5.906 -6.562 -19.953 1 90.25 286 ALA A O 1
ATOM 2299 N N . GLU A 1 287 ? -4.492 -5.027 -19.219 1 91.31 287 GLU A N 1
ATOM 2300 C CA . GLU A 1 287 ? -4.336 -4.402 -20.531 1 91.31 287 GLU A CA 1
ATOM 2301 C C . GLU A 1 287 ? -3.373 -5.199 -21.406 1 91.31 287 GLU A C 1
ATOM 2303 O O . GLU A 1 287 ? -3.492 -5.188 -22.625 1 91.31 287 GLU A O 1
ATOM 2308 N N . ASN A 1 288 ? -2.453 -5.855 -20.703 1 95.19 288 ASN A N 1
ATOM 2309 C CA . ASN A 1 288 ? -1.409 -6.527 -21.469 1 95.19 288 ASN A CA 1
ATOM 2310 C C . ASN A 1 288 ? -0.802 -7.691 -20.703 1 95.19 288 ASN A C 1
ATOM 2312 O O . ASN A 1 288 ? -1.157 -7.922 -19.547 1 95.19 288 ASN A O 1
ATOM 2316 N N . PHE A 1 289 ? -0.041 -8.555 -21.422 1 97.06 289 PHE A N 1
ATOM 2317 C CA . PHE A 1 289 ? 0.809 -9.578 -20.828 1 97.06 289 PHE A CA 1
ATOM 2318 C C . PHE A 1 289 ? 2.281 -9.258 -21.047 1 97.06 289 PHE A C 1
ATOM 2320 O O . PHE A 1 289 ? 2.623 -8.445 -21.906 1 97.06 289 PHE A O 1
ATOM 2327 N N . LEU A 1 290 ? 3.105 -9.797 -20.219 1 97.38 290 LEU A N 1
ATOM 2328 C CA . LEU A 1 290 ? 4.551 -9.773 -20.406 1 97.38 290 LEU A CA 1
ATOM 2329 C C . LEU A 1 290 ? 5.109 -11.195 -20.469 1 97.38 290 LEU A C 1
ATOM 2331 O O . LEU A 1 290 ? 4.57 -12.102 -19.844 1 97.38 290 LEU A O 1
ATOM 2335 N N . ILE A 1 291 ? 6.059 -11.383 -21.281 1 98.06 291 ILE A N 1
ATOM 2336 C CA . ILE A 1 291 ? 6.871 -12.586 -21.297 1 98.06 291 ILE A CA 1
ATOM 2337 C C . ILE A 1 291 ? 8.273 -12.273 -20.781 1 98.06 291 ILE A C 1
ATOM 2339 O O . ILE A 1 291 ? 9.031 -11.547 -21.422 1 98.06 291 ILE A O 1
ATOM 2343 N N . ASN A 1 292 ? 8.57 -12.828 -19.641 1 97.25 292 ASN A N 1
ATOM 2344 C CA . ASN A 1 292 ? 9.844 -12.555 -18.969 1 97.25 292 ASN A CA 1
ATOM 2345 C C . ASN A 1 292 ? 10.086 -11.055 -18.812 1 97.25 292 ASN A C 1
ATOM 2347 O O . ASN A 1 292 ? 11.172 -10.562 -19.094 1 97.25 292 ASN A O 1
ATOM 2351 N N . GLY A 1 293 ? 9.016 -10.32 -18.438 1 95.38 293 GLY A N 1
ATOM 2352 C CA . GLY A 1 293 ? 9.102 -8.914 -18.078 1 95.38 293 GLY A CA 1
ATOM 2353 C C . GLY A 1 293 ? 9.094 -7.992 -19.297 1 95.38 293 GLY A C 1
ATOM 2354 O O . GLY A 1 293 ? 9.227 -6.773 -19.156 1 95.38 293 GLY A O 1
ATOM 2355 N N . ARG A 1 294 ? 8.859 -8.57 -20.484 1 95 294 ARG A N 1
ATOM 2356 C CA . ARG A 1 294 ? 8.891 -7.773 -21.703 1 95 294 ARG A CA 1
ATOM 2357 C C . ARG A 1 294 ? 7.645 -8.016 -22.547 1 95 294 ARG A C 1
ATOM 2359 O O . ARG A 1 294 ? 7.109 -9.125 -22.578 1 95 294 ARG A O 1
ATOM 2366 N N . GLY A 1 295 ? 7.301 -6.98 -23.188 1 95.56 295 GLY A N 1
ATOM 2367 C CA . GLY A 1 295 ? 6.223 -7.031 -24.156 1 95.56 295 GLY A CA 1
ATOM 2368 C C . GLY A 1 295 ? 6.055 -5.734 -24.938 1 95.56 295 GLY A C 1
ATOM 2369 O O . GLY A 1 295 ? 6.695 -4.73 -24.609 1 95.56 295 GLY A O 1
ATOM 2370 N N . ASP A 1 296 ? 5.273 -5.805 -25.969 1 95 296 ASP A N 1
ATOM 2371 C CA . ASP A 1 296 ? 4.949 -4.598 -26.719 1 95 296 ASP A CA 1
ATOM 2372 C C . ASP A 1 296 ? 3.492 -4.191 -26.516 1 95 296 ASP A C 1
ATOM 2374 O O . ASP A 1 296 ? 2.678 -5 -26.047 1 95 296 ASP A O 1
ATOM 2378 N N . TRP A 1 297 ? 3.23 -2.945 -26.656 1 94.31 297 TRP A N 1
ATOM 2379 C CA . TRP A 1 297 ? 1.877 -2.422 -26.484 1 94.31 297 TRP A CA 1
ATOM 2380 C C . TRP A 1 297 ? 1.539 -1.435 -27.594 1 94.31 297 TRP A C 1
ATOM 2382 O O . TRP A 1 297 ? 2.316 -0.52 -27.891 1 94.31 297 TRP A O 1
ATOM 2392 N N . THR A 1 298 ? 0.441 -1.734 -28.25 1 90.25 298 THR A N 1
ATOM 2393 C CA . THR A 1 298 ? -0.136 -0.786 -29.203 1 90.25 298 THR A CA 1
ATOM 2394 C C . THR A 1 298 ? -1.35 -0.087 -28.594 1 90.25 298 THR A C 1
ATOM 2396 O O . THR A 1 298 ? -2.336 -0.738 -28.234 1 90.25 298 THR A O 1
ATOM 2399 N N . ASP A 1 299 ? -1.231 1.155 -28.484 1 85.5 299 ASP A N 1
ATOM 2400 C CA . ASP A 1 299 ? -2.354 1.938 -27.969 1 85.5 299 ASP A CA 1
ATOM 2401 C C . ASP A 1 299 ? -3.57 1.815 -28.875 1 85.5 299 ASP A C 1
ATOM 2403 O O . ASP A 1 299 ? -3.527 2.236 -30.031 1 85.5 299 ASP A O 1
ATOM 2407 N N . PRO A 1 300 ? -4.566 1.299 -28.359 1 79.5 300 PRO A N 1
ATOM 2408 C CA . PRO A 1 300 ? -5.738 1.109 -29.219 1 79.5 300 PRO A CA 1
ATOM 2409 C C . PRO A 1 300 ? -6.348 2.43 -29.672 1 79.5 300 PRO A C 1
ATOM 2411 O O . PRO A 1 300 ? -7.02 2.473 -30.719 1 79.5 300 PRO A O 1
ATOM 2414 N N . ALA A 1 301 ? -6.168 3.5 -28.906 1 78.12 301 ALA A N 1
ATOM 2415 C CA . ALA A 1 301 ? -6.734 4.801 -29.25 1 78.12 301 ALA A CA 1
ATOM 2416 C C . ALA A 1 301 ? -5.953 5.457 -30.375 1 78.12 301 ALA A C 1
ATOM 2418 O O . ALA A 1 301 ? -6.535 6.086 -31.266 1 78.12 301 ALA A O 1
ATOM 2419 N N . THR A 1 302 ? -4.617 5.273 -30.438 1 84.88 302 THR A N 1
ATOM 2420 C CA . THR A 1 302 ? -3.783 5.984 -31.391 1 84.88 302 THR A CA 1
ATOM 2421 C C . THR A 1 302 ? -3.197 5.02 -32.406 1 84.88 302 THR A C 1
ATOM 2423 O O . THR A 1 302 ? -2.674 5.441 -33.438 1 84.88 302 THR A O 1
ATOM 2426 N N . ASN A 1 303 ? -3.221 3.711 -32.156 1 85.94 303 ASN A N 1
ATOM 2427 C CA . ASN A 1 303 ? -2.645 2.654 -32.969 1 85.94 303 ASN A CA 1
ATOM 2428 C C . ASN A 1 303 ? -1.124 2.764 -33.031 1 85.94 303 ASN A C 1
ATOM 2430 O O . ASN A 1 303 ? -0.506 2.305 -34 1 85.94 303 ASN A O 1
ATOM 2434 N N . ARG A 1 304 ? -0.571 3.443 -32.062 1 89.5 304 ARG A N 1
ATOM 2435 C CA . ARG A 1 304 ? 0.881 3.559 -31.984 1 89.5 304 ARG A CA 1
ATOM 2436 C C . ARG A 1 304 ? 1.461 2.502 -31.062 1 89.5 304 ARG A C 1
ATOM 2438 O O . ARG A 1 304 ? 0.975 2.32 -29.938 1 89.5 304 ARG A O 1
ATOM 2445 N N . SER A 1 305 ? 2.465 1.837 -31.609 1 91.75 305 SER A N 1
ATOM 2446 C CA . SER A 1 305 ? 3.145 0.804 -30.844 1 91.75 305 SER A CA 1
ATOM 2447 C C . SER A 1 305 ? 4.406 1.35 -30.172 1 91.75 305 SER A C 1
ATOM 2449 O O . SER A 1 305 ? 5.086 2.209 -30.734 1 91.75 305 SER A O 1
ATOM 2451 N N . ASN A 1 306 ? 4.73 0.861 -29 1 93.31 306 ASN A N 1
ATOM 2452 C CA . ASN A 1 306 ? 5.938 1.268 -28.281 1 93.31 306 ASN A CA 1
ATOM 2453 C C . ASN A 1 306 ? 7.184 0.612 -28.875 1 93.31 306 ASN A C 1
ATOM 2455 O O . ASN A 1 306 ? 8.305 1.059 -28.625 1 93.31 306 ASN A O 1
ATOM 2459 N N . ASN A 1 307 ? 7.066 -0.428 -29.625 1 93.5 307 ASN A N 1
ATOM 2460 C CA . ASN A 1 307 ? 8.125 -1.124 -30.344 1 93.5 307 ASN A CA 1
ATOM 2461 C C . ASN A 1 307 ? 9.219 -1.62 -29.406 1 93.5 307 ASN A C 1
ATOM 2463 O O . ASN A 1 307 ? 10.398 -1.365 -29.625 1 93.5 307 ASN A O 1
ATOM 2467 N N . ILE A 1 308 ? 8.805 -2.213 -28.375 1 94.81 308 ILE A N 1
ATOM 2468 C CA . ILE A 1 308 ? 9.727 -2.801 -27.406 1 94.81 308 ILE A CA 1
ATOM 2469 C C . ILE A 1 308 ? 10.25 -4.133 -27.938 1 94.81 308 ILE A C 1
ATOM 2471 O O . ILE A 1 308 ? 9.492 -4.93 -28.484 1 94.81 308 ILE A O 1
ATOM 2475 N N . ALA A 1 309 ? 11.586 -4.34 -27.797 1 94.56 309 ALA A N 1
ATOM 2476 C CA . ALA A 1 309 ? 12.172 -5.625 -28.172 1 94.56 309 ALA A CA 1
ATOM 2477 C C . ALA A 1 309 ? 11.57 -6.762 -27.344 1 94.56 309 ALA A C 1
ATOM 2479 O O . ALA A 1 309 ? 11.406 -6.637 -26.141 1 94.56 309 ALA A O 1
ATOM 2480 N N . LEU A 1 310 ? 11.273 -7.855 -28 1 96.38 310 LEU A N 1
ATOM 2481 C CA . LEU A 1 310 ? 10.562 -8.961 -27.375 1 96.38 310 LEU A CA 1
ATOM 2482 C C . LEU A 1 310 ? 11.539 -9.961 -26.766 1 96.38 310 LEU A C 1
ATOM 2484 O O . LEU A 1 310 ? 12.711 -10 -27.141 1 96.38 310 LEU A O 1
ATOM 2488 N N . SER A 1 311 ? 11.008 -10.766 -25.797 1 96.81 311 SER A N 1
ATOM 2489 C CA . SER A 1 311 ? 11.797 -11.844 -25.219 1 96.81 311 SER A CA 1
ATOM 2490 C C . SER A 1 311 ? 12.188 -12.875 -26.281 1 96.81 311 SER A C 1
ATOM 2492 O O . SER A 1 311 ? 11.375 -13.211 -27.141 1 96.81 311 SER A O 1
ATOM 2494 N N . GLN A 1 312 ? 13.414 -13.32 -26.156 1 96.44 312 GLN A N 1
ATOM 2495 C CA . GLN A 1 312 ? 13.93 -14.289 -27.109 1 96.44 312 GLN A CA 1
ATOM 2496 C C . GLN A 1 312 ? 14.453 -15.539 -26.406 1 96.44 312 GLN A C 1
ATOM 2498 O O . GLN A 1 312 ? 15 -15.445 -25.312 1 96.44 312 GLN A O 1
ATOM 2503 N N . PHE A 1 313 ? 14.266 -16.672 -27.016 1 97.44 313 PHE A N 1
ATOM 2504 C CA . PHE A 1 313 ? 14.781 -17.953 -26.578 1 97.44 313 PHE A CA 1
ATOM 2505 C C . PHE A 1 313 ? 15.586 -18.625 -27.672 1 97.44 313 PHE A C 1
ATOM 2507 O O . PHE A 1 313 ? 15.07 -18.859 -28.766 1 97.44 313 PHE A O 1
ATOM 2514 N N . ARG A 1 314 ? 16.781 -19 -27.359 1 96.69 314 ARG A N 1
ATOM 2515 C CA . ARG A 1 314 ? 17.703 -19.516 -28.375 1 96.69 314 ARG A CA 1
ATOM 2516 C C . ARG A 1 314 ? 17.797 -21.031 -28.328 1 96.69 314 ARG A C 1
ATOM 2518 O O . ARG A 1 314 ? 17.797 -21.625 -27.25 1 96.69 314 ARG A O 1
ATOM 2525 N N . VAL A 1 315 ? 17.859 -21.609 -29.516 1 97.75 315 VAL A N 1
ATOM 2526 C CA . VAL A 1 315 ? 18.016 -23.062 -29.625 1 97.75 315 VAL A CA 1
ATOM 2527 C C . VAL A 1 315 ? 18.969 -23.391 -30.766 1 97.75 315 VAL A C 1
ATOM 2529 O O . VAL A 1 315 ? 19.219 -22.562 -31.641 1 97.75 315 VAL A O 1
ATOM 2532 N N . ARG A 1 316 ? 19.516 -24.562 -30.703 1 97.38 316 ARG A N 1
ATOM 2533 C CA . ARG A 1 316 ? 20.312 -25.109 -31.797 1 97.38 316 ARG A CA 1
ATOM 2534 C C . ARG A 1 316 ? 19.531 -26.188 -32.562 1 97.38 316 ARG A C 1
ATOM 2536 O O . ARG A 1 316 ? 18.828 -27 -31.938 1 97.38 316 ARG A O 1
ATOM 2543 N N . SER A 1 317 ? 19.75 -26.156 -33.844 1 96.12 317 SER A N 1
ATOM 2544 C CA . SER A 1 317 ? 19.047 -27.109 -34.688 1 96.12 317 SER A CA 1
ATOM 2545 C C . SER A 1 317 ? 19.406 -28.547 -34.312 1 96.12 317 SER A C 1
ATOM 2547 O O . SER A 1 317 ? 20.562 -28.859 -34.062 1 96.12 317 SER A O 1
ATOM 2549 N N . GLY A 1 318 ? 18.375 -29.422 -34.188 1 96.44 318 GLY A N 1
ATOM 2550 C CA . GLY A 1 318 ? 18.578 -30.844 -33.969 1 96.44 318 GLY A CA 1
ATOM 2551 C C . GLY A 1 318 ? 18.594 -31.219 -32.5 1 96.44 318 GLY A C 1
ATOM 2552 O O . GLY A 1 318 ? 18.703 -32.406 -32.156 1 96.44 318 GLY A O 1
ATOM 2553 N N . ILE A 1 319 ? 18.5 -30.266 -31.688 1 97.06 319 ILE A N 1
ATOM 2554 C CA . ILE A 1 319 ? 18.609 -30.531 -30.25 1 97.06 319 ILE A CA 1
ATOM 2555 C C . ILE A 1 319 ? 17.219 -30.469 -29.609 1 97.06 319 ILE A C 1
ATOM 2557 O O . ILE A 1 319 ? 16.391 -29.641 -29.984 1 97.06 319 ILE A O 1
ATOM 2561 N N . LYS A 1 320 ? 16.953 -31.344 -28.625 1 97.12 320 LYS A N 1
ATOM 2562 C CA . LYS A 1 320 ? 15.742 -31.328 -27.812 1 97.12 320 LYS A CA 1
ATOM 2563 C C . LYS A 1 320 ? 15.969 -30.562 -26.516 1 97.12 320 LYS A C 1
ATOM 2565 O O . LYS A 1 320 ? 16.828 -30.922 -25.719 1 97.12 320 LYS A O 1
ATOM 2570 N N . TYR A 1 321 ? 15.156 -29.516 -26.312 1 96.88 321 TYR A N 1
ATOM 2571 C CA . TYR A 1 321 ? 15.32 -28.672 -25.125 1 96.88 321 TYR A CA 1
ATOM 2572 C C . TYR A 1 321 ? 14.148 -28.828 -24.172 1 96.88 321 TYR A C 1
ATOM 2574 O O . TYR A 1 321 ? 12.992 -28.922 -24.609 1 96.88 321 TYR A O 1
ATOM 2582 N N . ARG A 1 322 ? 14.398 -28.906 -22.906 1 96.5 322 ARG A N 1
ATOM 2583 C CA . ARG A 1 322 ? 13.359 -28.703 -21.906 1 96.5 322 ARG A CA 1
ATOM 2584 C C . ARG A 1 322 ? 13.055 -27.219 -21.703 1 96.5 322 ARG A C 1
ATOM 2586 O O . ARG A 1 322 ? 13.961 -26.422 -21.484 1 96.5 322 ARG A O 1
ATOM 2593 N N . PHE A 1 323 ? 11.82 -26.844 -21.797 1 98.12 323 PHE A N 1
ATOM 2594 C CA . PHE A 1 323 ? 11.328 -25.516 -21.484 1 98.12 323 PHE A CA 1
ATOM 2595 C C . PHE A 1 323 ? 10.406 -25.547 -20.281 1 98.12 323 PHE A C 1
ATOM 2597 O O . PHE A 1 323 ? 9.742 -26.562 -20.031 1 98.12 323 PHE A O 1
ATOM 2604 N N . ARG A 1 324 ? 10.461 -24.531 -19.516 1 98.06 324 ARG A N 1
ATOM 2605 C CA . ARG A 1 324 ? 9.609 -24.375 -18.344 1 98.06 324 ARG A CA 1
ATOM 2606 C C . ARG A 1 324 ? 8.688 -23.172 -18.484 1 98.06 324 ARG A C 1
ATOM 2608 O O . ARG A 1 324 ? 9.148 -22.062 -18.75 1 98.06 324 ARG A O 1
ATOM 2615 N N . LEU A 1 325 ? 7.418 -23.406 -18.391 1 98.81 325 LEU A N 1
ATOM 2616 C CA . LEU A 1 325 ? 6.406 -22.359 -18.5 1 98.81 325 LEU A CA 1
ATOM 2617 C C . LEU A 1 325 ? 5.742 -22.094 -17.156 1 98.81 325 LEU A C 1
ATOM 2619 O O . LEU A 1 325 ? 5.246 -23.016 -16.516 1 98.81 325 LEU A O 1
ATOM 2623 N N . ILE A 1 326 ? 5.77 -20.844 -16.719 1 98.69 326 ILE A N 1
ATOM 2624 C CA . ILE A 1 326 ? 5.141 -20.391 -15.469 1 98.69 326 ILE A CA 1
ATOM 2625 C C . ILE A 1 326 ? 4.09 -19.328 -15.773 1 98.69 326 ILE A C 1
ATOM 2627 O O . ILE A 1 326 ? 4.395 -18.297 -16.375 1 98.69 326 ILE A O 1
ATOM 2631 N N . ASN A 1 327 ? 2.865 -19.609 -15.43 1 98.56 327 ASN A N 1
ATOM 2632 C CA . ASN A 1 327 ? 1.838 -18.562 -15.492 1 98.56 327 ASN A CA 1
ATOM 2633 C C . ASN A 1 327 ? 1.753 -17.781 -14.188 1 98.56 327 ASN A C 1
ATOM 2635 O O . ASN A 1 327 ? 1.079 -18.203 -13.242 1 98.56 327 ASN A O 1
ATOM 2639 N N . ALA A 1 328 ? 2.334 -16.641 -14.188 1 98.19 328 ALA A N 1
ATOM 2640 C CA . ALA A 1 328 ? 2.395 -15.789 -13 1 98.19 328 ALA A CA 1
ATOM 2641 C C . ALA A 1 328 ? 1.353 -14.672 -13.062 1 98.19 328 ALA A C 1
ATOM 2643 O O . ALA A 1 328 ? 1.569 -13.586 -12.539 1 98.19 328 ALA A O 1
ATOM 2644 N N . CYS A 1 329 ? 0.275 -14.906 -13.727 1 97.12 329 CYS A N 1
ATOM 2645 C CA . CYS A 1 329 ? -0.804 -13.93 -13.805 1 97.12 329 CYS A CA 1
ATOM 2646 C C . CYS A 1 329 ? -1.588 -13.875 -12.5 1 97.12 329 CYS A C 1
ATOM 2648 O O . CYS A 1 329 ? -1.493 -14.781 -11.672 1 97.12 329 CYS A O 1
ATOM 2650 N N . GLY A 1 330 ? -2.271 -12.719 -12.289 1 95.12 330 GLY A N 1
ATOM 2651 C CA . GLY A 1 330 ? -3.107 -12.57 -11.109 1 95.12 330 GLY A CA 1
ATOM 2652 C C . GLY A 1 330 ? -4.559 -12.281 -11.445 1 95.12 330 GLY A C 1
ATOM 2653 O O . GLY A 1 330 ? -5.426 -12.359 -10.57 1 95.12 330 GLY A O 1
ATOM 2654 N N . THR A 1 331 ? -4.898 -12 -12.664 1 92.38 331 THR A N 1
ATOM 2655 C CA . THR A 1 331 ? -6.254 -11.633 -13.062 1 92.38 331 THR A CA 1
ATOM 2656 C C . THR A 1 331 ? -7.047 -12.867 -13.492 1 92.38 331 THR A C 1
ATOM 2658 O O . THR A 1 331 ? -6.574 -13.992 -13.344 1 92.38 331 THR A O 1
ATOM 2661 N N . VAL A 1 332 ? -8.203 -12.68 -14.047 1 91.5 332 VAL A N 1
ATOM 2662 C CA . VAL A 1 332 ? -9.172 -13.75 -14.289 1 91.5 332 VAL A CA 1
ATOM 2663 C C . VAL A 1 332 ? -8.969 -14.328 -15.688 1 91.5 332 VAL A C 1
ATOM 2665 O O . VAL A 1 332 ? -9.773 -15.133 -16.156 1 91.5 332 VAL A O 1
ATOM 2668 N N . CYS A 1 333 ? -7.859 -14.07 -16.328 1 91.38 333 CYS A N 1
ATOM 2669 C CA . CYS A 1 333 ? -7.734 -14.438 -17.734 1 91.38 333 CYS A CA 1
ATOM 2670 C C . CYS A 1 333 ? -6.887 -15.695 -17.891 1 91.38 333 CYS A C 1
ATOM 2672 O O . CYS A 1 333 ? -5.684 -15.672 -17.625 1 91.38 333 CYS A O 1
ATOM 2674 N N . PRO A 1 334 ? -7.43 -16.797 -18.406 1 94.75 334 PRO A N 1
ATOM 2675 C CA . PRO A 1 334 ? -6.566 -17.875 -18.906 1 94.75 334 PRO A CA 1
ATOM 2676 C C . PRO A 1 334 ? -5.785 -17.484 -20.156 1 94.75 334 PRO A C 1
ATOM 2678 O O . PRO A 1 334 ? -6.09 -16.469 -20.781 1 94.75 334 PRO A O 1
ATOM 2681 N N . ILE A 1 335 ? -4.793 -18.266 -20.453 1 96.81 335 ILE A N 1
ATOM 2682 C CA . ILE A 1 335 ? -4.023 -17.969 -21.656 1 96.81 335 ILE A CA 1
ATOM 2683 C C . ILE A 1 335 ? -3.863 -19.234 -22.5 1 96.81 335 ILE A C 1
ATOM 2685 O O . ILE A 1 335 ? -3.949 -20.344 -21.969 1 96.81 335 ILE A O 1
ATOM 2689 N N . THR A 1 336 ? -3.729 -19.016 -23.766 1 97.44 336 THR A N 1
ATOM 2690 C CA . THR A 1 336 ? -3.215 -20.047 -24.656 1 97.44 336 THR A CA 1
ATOM 2691 C C . THR A 1 336 ? -1.764 -19.766 -25.031 1 97.44 336 THR A C 1
ATOM 2693 O O . THR A 1 336 ? -1.427 -18.641 -25.422 1 97.44 336 THR A O 1
ATOM 2696 N N . PHE A 1 337 ? -0.969 -20.734 -24.859 1 98.38 337 PHE A N 1
ATOM 2697 C CA . PHE A 1 337 ? 0.445 -20.641 -25.203 1 98.38 337 PHE A CA 1
ATOM 2698 C C . PHE A 1 337 ? 0.774 -21.578 -26.375 1 98.38 337 PHE A C 1
ATOM 2700 O O . PHE A 1 337 ? 0.472 -22.766 -26.328 1 98.38 337 PHE A O 1
ATOM 2707 N N . THR A 1 338 ? 1.449 -21.031 -27.422 1 98.5 338 THR A N 1
ATOM 2708 C CA . THR A 1 338 ? 1.862 -21.812 -28.594 1 98.5 338 THR A CA 1
ATOM 2709 C C . THR A 1 338 ? 3.211 -21.328 -29.109 1 98.5 338 THR A C 1
ATOM 2711 O O . THR A 1 338 ? 3.611 -20.188 -28.844 1 98.5 338 THR A O 1
ATOM 2714 N N . ILE A 1 339 ? 3.916 -22.188 -29.719 1 98.38 339 ILE A N 1
ATOM 2715 C CA . ILE A 1 339 ? 5.113 -21.844 -30.484 1 98.38 339 ILE A CA 1
ATOM 2716 C C . ILE A 1 339 ? 4.914 -22.234 -31.938 1 98.38 339 ILE A C 1
ATOM 2718 O O . ILE A 1 339 ? 4.629 -23.391 -32.25 1 98.38 339 ILE A O 1
ATOM 2722 N N . GLN A 1 340 ? 5.07 -21.234 -32.781 1 97.31 340 GLN A N 1
ATOM 2723 C CA . GLN A 1 340 ? 4.828 -21.406 -34.219 1 97.31 340 GLN A CA 1
ATOM 2724 C C . GLN A 1 340 ? 5.598 -22.609 -34.781 1 97.31 340 GLN A C 1
ATOM 2726 O O . GLN A 1 340 ? 6.809 -22.719 -34.562 1 97.31 340 GLN A O 1
ATOM 2731 N N . ASN A 1 341 ? 4.902 -23.578 -35.375 1 96.5 341 ASN A N 1
ATOM 2732 C CA . ASN A 1 341 ? 5.43 -24.734 -36.094 1 96.5 341 ASN A CA 1
ATOM 2733 C C . ASN A 1 341 ? 6.086 -25.734 -35.156 1 96.5 341 ASN A C 1
ATOM 2735 O O . ASN A 1 341 ? 6.848 -26.594 -35.594 1 96.5 341 ASN A O 1
ATOM 2739 N N . HIS A 1 342 ? 5.895 -25.641 -33.906 1 98.06 342 HIS A N 1
ATOM 2740 C CA . HIS A 1 342 ? 6.531 -26.547 -32.938 1 98.06 342 HIS A CA 1
ATOM 2741 C C . HIS A 1 342 ? 5.504 -27.172 -32 1 98.06 342 HIS A C 1
ATOM 2743 O O . HIS A 1 342 ? 4.961 -26.484 -31.141 1 98.06 342 HIS A O 1
ATOM 2749 N N . PRO A 1 343 ? 5.234 -28.438 -32.156 1 97.56 343 PRO A N 1
ATOM 2750 C CA . PRO A 1 343 ? 4.453 -29.094 -31.109 1 97.56 343 PRO A CA 1
ATOM 2751 C C . PRO A 1 343 ? 5.184 -29.141 -29.766 1 97.56 343 PRO A C 1
ATOM 2753 O O . PRO A 1 343 ? 6.414 -29.078 -29.719 1 97.56 343 PRO A O 1
ATOM 2756 N N . LEU A 1 344 ? 4.469 -29.25 -28.734 1 98.38 344 LEU A N 1
ATOM 2757 C CA . LEU A 1 344 ? 5.004 -29.25 -27.375 1 98.38 344 LEU A CA 1
ATOM 2758 C C . LEU A 1 344 ? 4.793 -30.609 -26.719 1 98.38 344 LEU A C 1
ATOM 2760 O O . LEU A 1 344 ? 3.656 -31.062 -26.578 1 98.38 344 LEU A O 1
ATOM 2764 N N . GLU A 1 345 ? 5.844 -31.25 -26.359 1 97.88 345 GLU A N 1
ATOM 2765 C CA . GLU A 1 345 ? 5.734 -32.5 -25.609 1 97.88 345 GLU A CA 1
ATOM 2766 C C . GLU A 1 345 ? 5.762 -32.219 -24.094 1 97.88 345 GLU A C 1
ATOM 2768 O O . GLU A 1 345 ? 6.836 -32.094 -23.516 1 97.88 345 GLU A O 1
ATOM 2773 N N . ILE A 1 346 ? 4.586 -32.25 -23.484 1 97.94 346 ILE A N 1
ATOM 2774 C CA . ILE A 1 346 ? 4.465 -31.938 -22.078 1 97.94 346 ILE A CA 1
ATOM 2775 C C . ILE A 1 346 ? 5.031 -33.094 -21.234 1 97.94 346 ILE A C 1
ATOM 2777 O O . ILE A 1 346 ? 4.656 -34.25 -21.422 1 97.94 346 ILE A O 1
ATOM 2781 N N . ILE A 1 347 ? 5.926 -32.75 -20.234 1 96.25 347 ILE A N 1
ATOM 2782 C CA . ILE A 1 347 ? 6.586 -33.812 -19.5 1 96.25 347 ILE A CA 1
ATOM 2783 C C . ILE A 1 347 ? 6.402 -33.625 -18 1 96.25 347 ILE A C 1
ATOM 2785 O O . ILE A 1 347 ? 6.734 -34.5 -17.203 1 96.25 347 ILE A O 1
ATOM 2789 N N . ALA A 1 348 ? 5.914 -32.469 -17.609 1 96.19 348 ALA A N 1
ATOM 2790 C CA . ALA A 1 348 ? 5.668 -32.188 -16.203 1 96.19 348 ALA A CA 1
ATOM 2791 C C . ALA A 1 348 ? 4.621 -31.094 -16.047 1 96.19 348 ALA A C 1
ATOM 2793 O O . ALA A 1 348 ? 4.43 -30.281 -16.938 1 96.19 348 ALA A O 1
ATOM 2794 N N . THR A 1 349 ? 3.926 -31.062 -14.945 1 97.5 349 THR A N 1
ATOM 2795 C CA . THR A 1 349 ? 3 -30 -14.562 1 97.5 349 THR A CA 1
ATOM 2796 C C . THR A 1 349 ? 3.023 -29.781 -13.055 1 97.5 349 THR A C 1
ATOM 2798 O O . THR A 1 349 ? 3.082 -30.734 -12.281 1 97.5 349 THR A O 1
ATOM 2801 N N . ASP A 1 350 ? 3.096 -28.5 -12.664 1 97.88 350 ASP A N 1
ATOM 2802 C CA . ASP A 1 350 ? 3.041 -28.062 -11.281 1 97.88 350 ASP A CA 1
ATOM 2803 C C . ASP A 1 350 ? 4.121 -28.75 -10.445 1 97.88 350 ASP A C 1
ATOM 2805 O O . ASP A 1 350 ? 3.863 -29.172 -9.312 1 97.88 350 ASP A O 1
ATOM 2809 N N . GLY A 1 351 ? 5.242 -28.938 -11.086 1 95.69 351 GLY A N 1
ATOM 2810 C CA . GLY A 1 351 ? 6.426 -29.422 -10.398 1 95.69 351 GLY A CA 1
ATOM 2811 C C . GLY A 1 351 ? 6.516 -30.938 -10.336 1 95.69 351 GLY A C 1
ATOM 2812 O O . GLY A 1 351 ? 7.473 -31.484 -9.797 1 95.69 351 GLY A O 1
ATOM 2813 N N . GLU A 1 352 ? 5.57 -31.656 -10.945 1 93.62 352 GLU A N 1
ATOM 2814 C CA . GLU A 1 352 ? 5.543 -33.125 -10.93 1 93.62 352 GLU A CA 1
ATOM 2815 C C . GLU A 1 352 ? 5.711 -33.688 -12.336 1 93.62 352 GLU A C 1
ATOM 2817 O O . GLU A 1 352 ? 5.105 -33.188 -13.289 1 93.62 352 GLU A O 1
ATOM 2822 N N . ASN A 1 353 ? 6.43 -34.75 -12.438 1 91.88 353 ASN A N 1
ATOM 2823 C CA . ASN A 1 353 ? 6.633 -35.375 -13.734 1 91.88 353 ASN A CA 1
ATOM 2824 C C . ASN A 1 353 ? 5.406 -36.188 -14.164 1 91.88 353 ASN A C 1
ATOM 2826 O O . ASN A 1 353 ? 4.738 -36.812 -13.328 1 91.88 353 ASN A O 1
ATOM 2830 N N . MET A 1 354 ? 5.188 -36.156 -15.43 1 93.38 354 MET A N 1
ATOM 2831 C CA . MET A 1 354 ? 4.062 -36.906 -15.984 1 93.38 354 MET A CA 1
ATOM 2832 C C . MET A 1 354 ? 4.48 -37.688 -17.219 1 93.38 354 MET A C 1
ATOM 2834 O O . MET A 1 354 ? 5.52 -37.406 -17.828 1 93.38 354 MET A O 1
ATOM 2838 N N . VAL A 1 355 ? 3.645 -38.688 -17.562 1 93.12 355 VAL A N 1
ATOM 2839 C CA . VAL A 1 355 ? 3.846 -39.375 -18.844 1 93.12 355 VAL A CA 1
ATOM 2840 C C . VAL A 1 355 ? 3.711 -38.375 -19.984 1 93.12 355 VAL A C 1
ATOM 2842 O O . VAL A 1 355 ? 2.727 -37.656 -20.062 1 93.12 355 VAL A O 1
ATOM 2845 N N . PRO A 1 356 ? 4.668 -38.344 -20.844 1 95.5 356 PRO A N 1
ATOM 2846 C CA . PRO A 1 356 ? 4.695 -37.312 -21.891 1 95.5 356 PRO A CA 1
ATOM 2847 C C . PRO A 1 356 ? 3.453 -37.312 -22.781 1 95.5 356 PRO A C 1
ATOM 2849 O O . PRO A 1 356 ? 2.941 -38.406 -23.094 1 95.5 356 PRO A O 1
ATOM 2852 N N . ARG A 1 357 ? 2.934 -36.219 -23.094 1 96.31 357 ARG A N 1
ATOM 2853 C CA . ARG A 1 357 ? 1.854 -36 -24.047 1 96.31 357 ARG A CA 1
ATOM 2854 C C . ARG A 1 357 ? 2.197 -34.875 -25.016 1 96.31 357 ARG A C 1
ATOM 2856 O O . ARG A 1 357 ? 2.664 -33.812 -24.578 1 96.31 357 ARG A O 1
ATOM 2863 N N . THR A 1 358 ? 1.985 -35.094 -26.328 1 96.88 358 THR A N 1
ATOM 2864 C CA . THR A 1 358 ? 2.291 -34.062 -27.312 1 96.88 358 THR A CA 1
ATOM 2865 C C . THR A 1 358 ? 1.033 -33.281 -27.688 1 96.88 358 THR A C 1
ATOM 2867 O O . THR A 1 358 ? 0.01 -33.875 -28.031 1 96.88 358 THR A O 1
ATOM 2870 N N . VAL A 1 359 ? 1.092 -32.031 -27.609 1 97.94 359 VAL A N 1
ATOM 2871 C CA . VAL A 1 359 ? 0.004 -31.125 -28 1 97.94 359 VAL A CA 1
ATOM 2872 C C . VAL A 1 359 ? 0.562 -29.953 -28.781 1 97.94 359 VAL A C 1
ATOM 2874 O O . VAL A 1 359 ? 1.775 -29.734 -28.812 1 97.94 359 VAL A O 1
ATOM 2877 N N . ASP A 1 360 ? -0.368 -29.141 -29.391 1 97.81 360 ASP A N 1
ATOM 2878 C CA . ASP A 1 360 ? 0.039 -27.969 -30.172 1 97.81 360 ASP A CA 1
ATOM 2879 C C . ASP A 1 360 ? 0.045 -26.719 -29.297 1 97.81 360 ASP A C 1
ATOM 2881 O O . ASP A 1 360 ? 0.646 -25.703 -29.656 1 97.81 360 ASP A O 1
ATOM 2885 N N . GLY A 1 361 ? -0.665 -26.797 -28.234 1 98.12 361 GLY A N 1
ATOM 2886 C CA . GLY A 1 361 ? -0.745 -25.641 -27.359 1 98.12 361 GLY A CA 1
ATOM 2887 C C . GLY A 1 361 ? -1.086 -26 -25.922 1 98.12 361 GLY A C 1
ATOM 2888 O O . GLY A 1 361 ? -1.507 -27.125 -25.641 1 98.12 361 GLY A O 1
ATOM 2889 N N . ILE A 1 362 ? -0.843 -25.047 -25.031 1 98.38 362 ILE A N 1
ATOM 2890 C CA . ILE A 1 362 ? -1.143 -25.203 -23.609 1 98.38 362 ILE A CA 1
ATOM 2891 C C . ILE A 1 362 ? -2.154 -24.141 -23.172 1 98.38 362 ILE A C 1
ATOM 2893 O O . ILE A 1 362 ? -1.959 -22.953 -23.422 1 98.38 362 ILE A O 1
ATOM 2897 N N . ILE A 1 363 ? -3.254 -24.547 -22.641 1 97.06 363 ILE A N 1
ATOM 2898 C CA . ILE A 1 363 ? -4.102 -23.625 -21.891 1 97.06 363 ILE A CA 1
ATOM 2899 C C . ILE A 1 363 ? -3.688 -23.609 -20.422 1 97.06 363 ILE A C 1
ATOM 2901 O O . ILE A 1 363 ? -3.646 -24.656 -19.781 1 97.06 363 ILE A O 1
ATOM 2905 N N . CYS A 1 364 ? -3.324 -22.453 -19.984 1 95.94 364 CYS A N 1
ATOM 2906 C CA . CYS A 1 364 ? -2.756 -22.297 -18.656 1 95.94 364 CYS A CA 1
ATOM 2907 C C . CYS A 1 364 ? -3.439 -21.156 -17.906 1 95.94 364 CYS A C 1
ATOM 2909 O O . CYS A 1 364 ? -3.732 -20.109 -18.484 1 95.94 364 CYS A O 1
ATOM 2911 N N . THR A 1 365 ? -3.734 -21.359 -16.656 1 96.12 365 THR A N 1
ATOM 2912 C CA . THR A 1 365 ? -4.328 -20.344 -15.805 1 96.12 365 THR A CA 1
ATOM 2913 C C . THR A 1 365 ? -3.367 -19.938 -14.688 1 96.12 365 THR A C 1
ATOM 2915 O O . THR A 1 365 ? -2.326 -20.578 -14.508 1 96.12 365 THR A O 1
ATOM 2918 N N . SER A 1 366 ? -3.795 -18.922 -13.938 1 97.06 366 SER A N 1
ATOM 2919 C CA . SER A 1 366 ? -2.949 -18.328 -12.906 1 97.06 366 SER A CA 1
ATOM 2920 C C . SER A 1 366 ? -2.445 -19.391 -11.93 1 97.06 366 SER A C 1
ATOM 2922 O O . SER A 1 366 ? -3.234 -20.172 -11.391 1 97.06 366 SER A O 1
ATOM 2924 N N . GLY A 1 367 ? -1.117 -19.422 -11.797 1 98.19 367 GLY A N 1
ATOM 2925 C CA . GLY A 1 367 ? -0.502 -20.297 -10.805 1 98.19 367 GLY A CA 1
ATOM 2926 C C . GLY A 1 367 ? -0.03 -21.609 -11.375 1 98.19 367 GLY A C 1
ATOM 2927 O O . GLY A 1 367 ? 0.772 -22.312 -10.75 1 98.19 367 GLY A O 1
ATOM 2928 N N . GLU A 1 368 ? -0.495 -22.031 -12.562 1 98.56 368 GLU A N 1
ATOM 2929 C CA . GLU A 1 368 ? -0.126 -23.312 -13.156 1 98.56 368 GLU A CA 1
ATOM 2930 C C . GLU A 1 368 ? 1.238 -23.234 -13.836 1 98.56 368 GLU A C 1
ATOM 2932 O O . GLU A 1 368 ? 1.678 -22.156 -14.234 1 98.56 368 GLU A O 1
ATOM 2937 N N . ARG A 1 369 ? 1.848 -24.391 -13.93 1 98.75 369 ARG A N 1
ATOM 2938 C CA . ARG A 1 369 ? 3.135 -24.531 -14.609 1 98.75 369 ARG A CA 1
ATOM 2939 C C . ARG A 1 369 ? 3.17 -25.781 -15.469 1 98.75 369 ARG A C 1
ATOM 2941 O O . ARG A 1 369 ? 2.58 -26.812 -15.109 1 98.75 369 ARG A O 1
ATOM 2948 N N . TYR A 1 370 ? 3.918 -25.688 -16.531 1 98.62 370 TYR A N 1
ATOM 2949 C CA . TYR A 1 370 ? 4.137 -26.812 -17.422 1 98.62 370 TYR A CA 1
ATOM 2950 C C . TYR A 1 370 ? 5.57 -26.844 -17.938 1 98.62 370 TYR A C 1
ATOM 2952 O O . TYR A 1 370 ? 6.129 -25.797 -18.281 1 98.62 370 TYR A O 1
ATOM 2960 N N . ASP A 1 371 ? 6.137 -28.016 -17.906 1 97.94 371 ASP A N 1
ATOM 2961 C CA . ASP A 1 371 ? 7.383 -28.25 -18.625 1 97.94 371 ASP A CA 1
ATOM 2962 C C . ASP A 1 371 ? 7.125 -29 -19.938 1 97.94 371 ASP A C 1
ATOM 2964 O O . ASP A 1 371 ? 6.305 -29.922 -19.969 1 97.94 371 ASP A O 1
ATOM 2968 N N . PHE A 1 372 ? 7.848 -28.594 -20.922 1 98.44 372 PHE A N 1
ATOM 2969 C CA . PHE A 1 372 ? 7.695 -29.281 -22.188 1 98.44 372 PHE A CA 1
ATOM 2970 C C . PHE A 1 372 ? 9.039 -29.422 -22.906 1 98.44 372 PHE A C 1
ATOM 2972 O O . PHE A 1 372 ? 9.969 -28.672 -22.625 1 98.44 372 PHE A O 1
ATOM 2979 N N . VAL A 1 373 ? 9.102 -30.422 -23.75 1 97.94 373 VAL A N 1
ATOM 2980 C CA . VAL A 1 373 ? 10.273 -30.609 -24.609 1 97.94 373 VAL A CA 1
ATOM 2981 C C . VAL A 1 373 ? 10 -30.031 -26 1 97.94 373 VAL A C 1
ATOM 2983 O O . VAL A 1 373 ? 8.977 -30.328 -26.609 1 97.94 373 VAL A O 1
ATOM 2986 N N . LEU A 1 374 ? 10.812 -29.172 -26.391 1 98.38 374 LEU A N 1
ATOM 2987 C CA . LEU A 1 374 ? 10.797 -28.625 -27.75 1 98.38 374 LEU A CA 1
ATOM 2988 C C . LEU A 1 374 ? 11.859 -29.281 -28.609 1 98.38 374 LEU A C 1
ATOM 2990 O O . LEU A 1 374 ? 13.055 -29.219 -28.297 1 98.38 374 LEU A O 1
ATOM 2994 N N . ASN A 1 375 ? 11.414 -29.906 -29.625 1 97.62 375 ASN A N 1
ATOM 2995 C CA . ASN A 1 375 ? 12.336 -30.422 -30.625 1 97.62 375 ASN A CA 1
ATOM 2996 C C . ASN A 1 375 ? 12.719 -29.375 -31.656 1 97.62 375 ASN A C 1
ATOM 2998 O O . ASN A 1 375 ? 11.883 -28.953 -32.438 1 97.62 375 ASN A O 1
ATOM 3002 N N . ALA A 1 376 ? 13.953 -29 -31.641 1 97.81 376 ALA A N 1
ATOM 3003 C CA . ALA A 1 376 ? 14.414 -27.984 -32.594 1 97.81 376 ALA A CA 1
ATOM 3004 C C . ALA A 1 376 ? 14.711 -28.625 -33.969 1 97.81 376 ALA A C 1
ATOM 3006 O O . ALA A 1 376 ? 15.859 -28.625 -34.406 1 97.81 376 ALA A O 1
ATOM 3007 N N . ASN A 1 377 ? 13.664 -28.922 -34.625 1 97.12 377 ASN A N 1
ATOM 3008 C CA . ASN A 1 377 ? 13.828 -29.656 -35.875 1 97.12 377 ASN A CA 1
ATOM 3009 C C . ASN A 1 377 ? 13.219 -28.922 -37.062 1 97.12 377 ASN A C 1
ATOM 3011 O O . ASN A 1 377 ? 12.898 -29.531 -38.094 1 97.12 377 ASN A O 1
ATOM 3015 N N . GLN A 1 378 ? 12.977 -27.672 -36.906 1 96.19 378 GLN A N 1
ATOM 3016 C CA . GLN A 1 378 ? 12.453 -26.859 -38.031 1 96.19 378 GLN A CA 1
ATOM 3017 C C . GLN A 1 378 ? 13.586 -26.188 -38.781 1 96.19 378 GLN A C 1
ATOM 3019 O O . GLN A 1 378 ? 14.742 -26.234 -38.375 1 96.19 378 GLN A O 1
ATOM 3024 N N . SER A 1 379 ? 13.18 -25.562 -39.969 1 94.62 379 SER A N 1
ATOM 3025 C CA . SER A 1 379 ? 14.156 -24.812 -40.75 1 94.62 379 SER A CA 1
ATOM 3026 C C . SER A 1 379 ? 14.773 -23.688 -39.938 1 94.62 379 SER A C 1
ATOM 3028 O O . SER A 1 379 ? 14.094 -23.062 -39.125 1 94.62 379 SER A O 1
ATOM 3030 N N . LEU A 1 380 ? 16.031 -23.484 -40.219 1 94.5 380 LEU A N 1
ATOM 3031 C CA . LEU A 1 380 ? 16.719 -22.375 -39.562 1 94.5 380 LEU A CA 1
ATOM 3032 C C . LEU A 1 380 ? 15.953 -21.078 -39.75 1 94.5 380 LEU A C 1
ATOM 3034 O O . LEU A 1 380 ? 15.617 -20.703 -40.875 1 94.5 380 LEU A O 1
ATOM 3038 N N . GLY A 1 381 ? 15.586 -20.469 -38.688 1 95.25 381 GLY A N 1
ATOM 3039 C CA . GLY A 1 381 ? 14.812 -19.234 -38.688 1 95.25 381 GLY A CA 1
ATOM 3040 C C . GLY A 1 381 ? 14.344 -18.812 -37.312 1 95.25 381 GLY A C 1
ATOM 3041 O O . GLY A 1 381 ? 14.797 -19.359 -36.281 1 95.25 381 GLY A O 1
ATOM 3042 N N . GLN A 1 382 ? 13.555 -17.812 -37.344 1 96.31 382 GLN A N 1
ATOM 3043 C CA . GLN A 1 382 ? 12.906 -17.328 -36.125 1 96.31 382 GLN A CA 1
ATOM 3044 C C . GLN A 1 382 ? 11.406 -17.625 -36.156 1 96.31 382 GLN A C 1
ATOM 3046 O O . GLN A 1 382 ? 10.789 -17.594 -37.219 1 96.31 382 GLN A O 1
ATOM 3051 N N . TYR A 1 383 ? 10.867 -18 -35 1 97.25 383 TYR A N 1
ATOM 3052 C CA . TYR A 1 383 ? 9.469 -18.391 -34.906 1 97.25 383 TYR A CA 1
ATOM 3053 C C . TYR A 1 383 ? 8.773 -17.672 -33.781 1 97.25 383 TYR A C 1
ATOM 3055 O O . TYR A 1 383 ? 9.391 -17.375 -32.75 1 97.25 383 TYR A O 1
ATOM 3063 N N . TRP A 1 384 ? 7.523 -17.406 -33.906 1 97.25 384 TRP A N 1
ATOM 3064 C CA . TRP A 1 384 ? 6.754 -16.672 -32.906 1 97.25 384 TRP A CA 1
ATOM 3065 C C . TRP A 1 384 ? 6.414 -17.578 -31.734 1 97.25 384 TRP A C 1
ATOM 3067 O O . TRP A 1 384 ? 6.062 -18.75 -31.906 1 97.25 384 TRP A O 1
ATOM 3077 N N . ILE A 1 385 ? 6.605 -17.109 -30.609 1 98.12 385 ILE A N 1
ATOM 3078 C CA . ILE A 1 385 ? 5.973 -17.578 -29.391 1 98.12 385 ILE A CA 1
ATOM 3079 C C . ILE A 1 385 ? 4.746 -16.734 -29.078 1 98.12 385 ILE A C 1
ATOM 3081 O O . ILE A 1 385 ? 4.832 -15.5 -29.031 1 98.12 385 ILE A O 1
ATOM 3085 N N . MET A 1 386 ? 3.598 -17.359 -28.891 1 98.12 386 MET A N 1
ATOM 3086 C CA . MET A 1 386 ? 2.361 -16.578 -28.797 1 98.12 386 MET A CA 1
ATOM 3087 C C . MET A 1 386 ? 1.616 -16.875 -27.5 1 98.12 386 MET A C 1
ATOM 3089 O O . MET A 1 386 ? 1.429 -18.047 -27.141 1 98.12 386 MET A O 1
ATOM 3093 N N . VAL A 1 387 ? 1.29 -15.836 -26.766 1 97.75 387 VAL A N 1
ATOM 3094 C CA . VAL A 1 387 ? 0.438 -15.852 -25.578 1 97.75 387 VAL A CA 1
ATOM 3095 C C . VAL A 1 387 ? -0.862 -15.102 -25.859 1 97.75 387 VAL A C 1
ATOM 3097 O O . VAL A 1 387 ? -0.843 -13.906 -26.156 1 97.75 387 VAL A O 1
ATOM 3100 N N . ARG A 1 388 ? -1.973 -15.781 -25.828 1 96.81 388 ARG A N 1
ATOM 3101 C CA . ARG A 1 388 ? -3.271 -15.18 -26.125 1 96.81 388 ARG A CA 1
ATOM 3102 C C . ARG A 1 388 ? -4.207 -15.281 -24.922 1 96.81 388 ARG A C 1
ATOM 3104 O O . ARG A 1 388 ? -4.418 -16.375 -24.391 1 96.81 388 ARG A O 1
ATOM 3111 N N . GLY A 1 389 ? -4.727 -14.109 -24.547 1 95.38 389 GLY A N 1
ATOM 3112 C CA . GLY A 1 389 ? -5.656 -14.102 -23.438 1 95.38 389 GLY A CA 1
ATOM 3113 C C . GLY A 1 389 ? -7.031 -14.633 -23.797 1 95.38 389 GLY A C 1
ATOM 3114 O O . GLY A 1 389 ? -7.531 -14.383 -24.891 1 95.38 389 GLY A O 1
ATOM 3115 N N . LEU A 1 390 ? -7.594 -15.445 -22.891 1 93.75 390 LEU A N 1
ATOM 3116 C CA . LEU A 1 390 ? -8.945 -15.977 -23.047 1 93.75 390 LEU A CA 1
ATOM 3117 C C . LEU A 1 390 ? -9.875 -15.391 -21.984 1 93.75 390 LEU A C 1
ATOM 3119 O O . LEU A 1 390 ? -9.469 -14.547 -21.188 1 93.75 390 LEU A O 1
ATOM 3123 N N . GLY A 1 391 ? -11.125 -15.789 -22.047 1 89 391 GLY A N 1
ATOM 3124 C CA . GLY A 1 391 ? -12.086 -15.312 -21.062 1 89 391 GLY A CA 1
ATOM 3125 C C . GLY A 1 391 ? -12.336 -13.82 -21.156 1 89 391 GLY A C 1
ATOM 3126 O O . GLY A 1 391 ? -12.617 -13.297 -22.234 1 89 391 GLY A O 1
ATOM 3127 N N . GLU A 1 392 ? -12.219 -13.125 -20 1 87 392 GLU A N 1
ATOM 3128 C CA . GLU A 1 392 ? -12.508 -11.695 -19.953 1 87 392 GLU A CA 1
ATOM 3129 C C . GLU A 1 392 ? -11.508 -10.906 -20.781 1 87 392 GLU A C 1
ATOM 3131 O O . GLU A 1 392 ? -11.789 -9.789 -21.219 1 87 392 GLU A O 1
ATOM 3136 N N . CYS A 1 393 ? -10.344 -11.461 -20.953 1 88.88 393 CYS A N 1
ATOM 3137 C CA . CYS A 1 393 ? -9.312 -10.742 -21.688 1 88.88 393 CYS A CA 1
ATOM 3138 C C . CYS A 1 393 ? -9.586 -10.758 -23.188 1 88.88 393 CYS A C 1
ATOM 3140 O O . CYS A 1 393 ? -8.891 -10.094 -23.953 1 88.88 393 CYS A O 1
ATOM 3142 N N . GLU A 1 394 ? -10.547 -11.508 -23.625 1 86.5 394 GLU A N 1
ATOM 3143 C CA . GLU A 1 394 ? -11 -11.383 -25.016 1 86.5 394 GLU A CA 1
ATOM 3144 C C . GLU A 1 394 ? -11.531 -9.984 -25.297 1 86.5 394 GLU A C 1
ATOM 3146 O O . GLU A 1 394 ? -11.406 -9.484 -26.422 1 86.5 394 GLU A O 1
ATOM 3151 N N . LYS A 1 395 ? -12.086 -9.414 -24.266 1 80.25 395 LYS A N 1
ATOM 3152 C CA . LYS A 1 395 ? -12.625 -8.062 -24.406 1 80.25 395 LYS A CA 1
ATOM 3153 C C . LYS A 1 395 ? -11.508 -7.043 -24.609 1 80.25 395 LYS A C 1
ATOM 3155 O O . LYS A 1 395 ? -11.664 -6.078 -25.359 1 80.25 395 LYS A O 1
ATOM 3160 N N . THR A 1 396 ? -10.422 -7.23 -23.906 1 83 396 THR A N 1
ATOM 3161 C CA . THR A 1 396 ? -9.305 -6.301 -24.016 1 83 396 THR A CA 1
ATOM 3162 C C . THR A 1 396 ? -8.375 -6.707 -25.172 1 83 396 THR A C 1
ATOM 3164 O O . THR A 1 396 ? -7.469 -5.957 -25.531 1 83 396 THR A O 1
ATOM 3167 N N . LEU A 1 397 ? -8.602 -7.883 -25.75 1 89.69 397 LEU A N 1
ATOM 3168 C CA . LEU A 1 397 ? -7.777 -8.414 -26.828 1 89.69 397 LEU A CA 1
ATOM 3169 C C . LEU A 1 397 ? -6.316 -8.492 -26.406 1 89.69 397 LEU A C 1
ATOM 3171 O O . LEU A 1 397 ? -5.426 -8.055 -27.141 1 89.69 397 LEU A O 1
ATOM 3175 N N . ALA A 1 398 ? -6.117 -8.93 -25.156 1 93 398 ALA A N 1
ATOM 3176 C CA . ALA A 1 398 ? -4.758 -8.984 -24.609 1 93 398 ALA A CA 1
ATOM 3177 C C . ALA A 1 398 ? -3.984 -10.164 -25.188 1 93 398 ALA A C 1
ATOM 3179 O O . ALA A 1 398 ? -4.488 -11.289 -25.234 1 93 398 ALA A O 1
ATOM 3180 N N . TYR A 1 399 ? -2.807 -9.93 -25.672 1 95.62 399 TYR A N 1
ATOM 3181 C CA . TYR A 1 399 ? -1.877 -10.945 -26.172 1 95.62 399 TYR A CA 1
ATOM 3182 C C . TYR A 1 399 ? -0.438 -10.453 -26.078 1 95.62 399 TYR A C 1
ATOM 3184 O O . TYR A 1 399 ? -0.195 -9.266 -25.844 1 95.62 399 TYR A O 1
ATOM 3192 N N . GLN A 1 400 ? 0.457 -11.312 -26.203 1 97.31 400 GLN A N 1
ATOM 3193 C CA . GLN A 1 400 ? 1.863 -10.922 -26.25 1 97.31 400 GLN A CA 1
ATOM 3194 C C . GLN A 1 400 ? 2.688 -11.945 -27.031 1 97.31 400 GLN A C 1
ATOM 3196 O O . GLN A 1 400 ? 2.258 -13.086 -27.219 1 97.31 400 GLN A O 1
ATOM 3201 N N . LEU A 1 401 ? 3.805 -11.508 -27.5 1 97.31 401 LEU A N 1
ATOM 3202 C CA . LEU A 1 401 ? 4.637 -12.328 -28.375 1 97.31 401 LEU A CA 1
ATOM 3203 C C . LEU A 1 401 ? 6.051 -12.445 -27.812 1 97.31 401 LEU A C 1
ATOM 3205 O O . LEU A 1 401 ? 6.508 -11.578 -27.062 1 97.31 401 LEU A O 1
ATOM 3209 N N . GLY A 1 402 ? 6.676 -13.562 -27.984 1 97.56 402 GLY A N 1
ATOM 3210 C CA . GLY A 1 402 ? 8.109 -13.82 -27.891 1 97.56 402 GLY A CA 1
ATOM 3211 C C . GLY A 1 402 ? 8.688 -14.422 -29.156 1 97.56 402 GLY A C 1
ATOM 3212 O O . GLY A 1 402 ? 7.973 -14.602 -30.156 1 97.56 402 GLY A O 1
ATOM 3213 N N . ILE A 1 403 ? 10.023 -14.664 -29.188 1 97.38 403 ILE A N 1
ATOM 3214 C CA . ILE A 1 403 ? 10.656 -15.18 -30.406 1 97.38 403 ILE A CA 1
ATOM 3215 C C . ILE A 1 403 ? 11.547 -16.375 -30.047 1 97.38 403 ILE A C 1
ATOM 3217 O O . ILE A 1 403 ? 12.375 -16.281 -29.141 1 97.38 403 ILE A O 1
ATOM 3221 N N . LEU A 1 404 ? 11.266 -17.484 -30.672 1 98 404 LEU A N 1
ATOM 3222 C CA . LEU A 1 404 ? 12.211 -18.594 -30.672 1 98 404 LEU A CA 1
ATOM 3223 C C . LEU A 1 404 ? 13.258 -18.422 -31.766 1 98 404 LEU A C 1
ATOM 3225 O O . LEU A 1 404 ? 12.922 -18.297 -32.938 1 98 404 LEU A O 1
ATOM 3229 N N . VAL A 1 405 ? 14.484 -18.406 -31.391 1 97.19 405 VAL A N 1
ATOM 3230 C CA . VAL A 1 405 ? 15.562 -18.078 -32.312 1 97.19 405 VAL A CA 1
ATOM 3231 C C . VAL A 1 405 ? 16.453 -19.297 -32.531 1 97.19 405 VAL A C 1
ATOM 3233 O O . VAL A 1 405 ? 17.109 -19.766 -31.594 1 97.19 405 VAL A O 1
ATOM 3236 N N . TYR A 1 406 ? 16.453 -19.812 -33.688 1 96.81 406 TYR A N 1
ATOM 3237 C CA . TYR A 1 406 ? 17.469 -20.797 -34.062 1 96.81 406 TYR A CA 1
ATOM 3238 C C . TYR A 1 406 ? 18.828 -20.141 -34.281 1 96.81 406 TYR A C 1
ATOM 3240 O O . TYR A 1 406 ? 18.953 -19.188 -35.031 1 96.81 406 TYR A O 1
ATOM 3248 N N . GLU A 1 407 ? 19.766 -20.625 -33.562 1 94.88 407 GLU A N 1
ATOM 3249 C CA . GLU A 1 407 ? 21.109 -20.062 -33.688 1 94.88 407 GLU A CA 1
ATOM 3250 C C . GLU A 1 407 ? 21.578 -20.016 -35.156 1 94.88 407 GLU A C 1
ATOM 3252 O O . GLU A 1 407 ? 21.422 -21 -35.875 1 94.88 407 GLU A O 1
ATOM 3257 N N . GLY A 1 408 ? 22.125 -18.859 -35.5 1 89.19 408 GLY A N 1
ATOM 3258 C CA . GLY A 1 408 ? 22.641 -18.688 -36.844 1 89.19 408 GLY A CA 1
ATOM 3259 C C . GLY A 1 408 ? 21.609 -18.156 -37.812 1 89.19 408 GLY A C 1
ATOM 3260 O O . GLY A 1 408 ? 21.922 -17.906 -38.969 1 89.19 408 GLY A O 1
ATOM 3261 N N . SER A 1 409 ? 20.453 -17.984 -37.344 1 89.31 409 SER A N 1
ATOM 3262 C CA . SER A 1 409 ? 19.391 -17.547 -38.25 1 89.31 409 SER A CA 1
ATOM 3263 C C . SER A 1 409 ? 19.391 -16.031 -38.406 1 89.31 409 SER A C 1
ATOM 3265 O O . SER A 1 409 ? 19.719 -15.305 -37.469 1 89.31 409 SER A O 1
ATOM 3267 N N . PRO A 1 410 ? 19.078 -15.547 -39.656 1 81.69 410 PRO A N 1
ATOM 3268 C CA . PRO A 1 410 ? 18.922 -14.102 -39.844 1 81.69 410 PRO A CA 1
ATOM 3269 C C . PRO A 1 410 ? 17.656 -13.562 -39.188 1 81.69 410 PRO A C 1
ATOM 3271 O O . PRO A 1 410 ? 16.641 -14.266 -39.125 1 81.69 410 PRO A O 1
ATOM 3274 N N . THR A 1 411 ? 17.656 -12.406 -38.719 1 74.94 411 THR A N 1
ATOM 3275 C CA . THR A 1 411 ? 16.5 -11.766 -38.094 1 74.94 411 THR A CA 1
ATOM 3276 C C . THR A 1 411 ? 15.352 -11.617 -39.094 1 74.94 411 THR A C 1
ATOM 3278 O O . THR A 1 411 ? 14.18 -11.609 -38.719 1 74.94 411 THR A O 1
ATOM 3281 N N . SER A 1 412 ? 15.711 -11.57 -40.344 1 74.12 412 SER A N 1
ATOM 3282 C CA . SER A 1 412 ? 14.742 -11.352 -41.406 1 74.12 412 SER A CA 1
ATOM 3283 C C . SER A 1 412 ? 13.867 -12.578 -41.625 1 74.12 412 SER A C 1
ATOM 3285 O O . SER A 1 412 ? 12.875 -12.523 -42.375 1 74.12 412 SER A O 1
ATOM 3287 N N . SER A 1 413 ? 13.977 -13.523 -40.812 1 78.75 413 SER A N 1
ATOM 3288 C CA . SER A 1 413 ? 13.281 -14.781 -41.062 1 78.75 413 SER A CA 1
ATOM 3289 C C . SER A 1 413 ? 11.945 -14.82 -40.344 1 78.75 413 SER A C 1
ATOM 3291 O O . SER A 1 413 ? 11.141 -15.727 -40.562 1 78.75 413 SER A O 1
ATOM 3293 N N . LEU A 1 414 ? 11.57 -13.883 -39.625 1 89.44 414 LEU A N 1
ATOM 3294 C CA . LEU A 1 414 ? 10.32 -13.867 -38.875 1 89.44 414 LEU A CA 1
ATOM 3295 C C . LEU A 1 414 ? 9.141 -13.602 -39.781 1 89.44 414 LEU A C 1
ATOM 3297 O O . LEU A 1 414 ? 9.211 -12.734 -40.656 1 89.44 414 LEU A O 1
ATOM 3301 N N . SER A 1 415 ? 8.133 -14.453 -39.719 1 91.44 415 SER A N 1
ATOM 3302 C CA . SER A 1 415 ? 6.906 -14.219 -40.5 1 91.44 415 SER A CA 1
ATOM 3303 C C . SER A 1 415 ? 6.195 -12.953 -40 1 91.44 415 SER A C 1
ATOM 3305 O O . SER A 1 415 ? 6.66 -12.281 -39.094 1 91.44 415 SER A O 1
ATOM 3307 N N . ALA A 1 416 ? 5.109 -12.703 -40.719 1 93.06 416 ALA A N 1
ATOM 3308 C CA . ALA A 1 416 ? 4.344 -11.508 -40.375 1 93.06 416 ALA A CA 1
ATOM 3309 C C . ALA A 1 416 ? 3.912 -11.539 -38.906 1 93.06 416 ALA A C 1
ATOM 3311 O O . ALA A 1 416 ? 3.527 -12.594 -38.375 1 93.06 416 ALA A O 1
ATOM 3312 N N . ARG A 1 417 ? 4.051 -10.445 -38.25 1 93.12 417 ARG A N 1
ATOM 3313 C CA . ARG A 1 417 ? 3.699 -10.336 -36.844 1 93.12 417 ARG A CA 1
ATOM 3314 C C . ARG A 1 417 ? 2.215 -10.617 -36.625 1 93.12 417 ARG A C 1
ATOM 3316 O O . ARG A 1 417 ? 1.359 -9.953 -37.219 1 93.12 417 ARG A O 1
ATOM 3323 N N . PRO A 1 418 ? 1.904 -11.562 -35.844 1 94.19 418 PRO A N 1
ATOM 3324 C CA . PRO A 1 418 ? 0.487 -11.82 -35.562 1 94.19 418 PRO A CA 1
ATOM 3325 C C . PRO A 1 418 ? -0.113 -10.828 -34.562 1 94.19 418 PRO A C 1
ATOM 3327 O O . PRO A 1 418 ? 0.623 -10.156 -33.844 1 94.19 418 PRO A O 1
ATOM 3330 N N . ASN A 1 419 ? -1.415 -10.672 -34.625 1 91.12 419 ASN A N 1
ATOM 3331 C CA . ASN A 1 419 ? -2.197 -9.969 -33.594 1 91.12 419 ASN A CA 1
ATOM 3332 C C . ASN A 1 419 ? -3.219 -10.898 -32.938 1 91.12 419 ASN A C 1
ATOM 3334 O O . ASN A 1 419 ? -3.262 -12.094 -33.25 1 91.12 419 ASN A O 1
ATOM 3338 N N . TYR A 1 420 ? -3.893 -10.375 -32.031 1 92.31 420 TYR A N 1
ATOM 3339 C CA . TYR A 1 420 ? -4.816 -11.188 -31.25 1 92.31 420 TYR A CA 1
ATOM 3340 C C . TYR A 1 420 ? -5.738 -11.992 -32.156 1 92.31 420 TYR A C 1
ATOM 3342 O O . TYR A 1 420 ? -5.961 -13.18 -31.938 1 92.31 420 TYR A O 1
ATOM 3350 N N . SER A 1 421 ? -6.273 -11.406 -33.219 1 90.81 421 SER A N 1
ATOM 3351 C CA . SER A 1 421 ? -7.305 -12 -34.062 1 90.81 421 SER A CA 1
ATOM 3352 C C . SER A 1 421 ? -6.715 -13.039 -35 1 90.81 421 SER A C 1
ATOM 3354 O O . SER A 1 421 ? -7.41 -13.953 -35.438 1 90.81 421 SER A O 1
ATOM 3356 N N . ASN A 1 422 ? -5.422 -12.922 -35.312 1 91.31 422 ASN A N 1
ATOM 3357 C CA . ASN A 1 422 ? -4.895 -13.812 -36.344 1 91.31 422 ASN A CA 1
ATOM 3358 C C . ASN A 1 422 ? -3.951 -14.852 -35.75 1 91.31 422 ASN A C 1
ATOM 3360 O O . ASN A 1 422 ? -3.291 -15.586 -36.469 1 91.31 422 ASN A O 1
ATOM 3364 N N . ILE A 1 423 ? -3.871 -14.82 -34.438 1 92.69 423 ILE A N 1
ATOM 3365 C CA . ILE A 1 423 ? -3.164 -15.93 -33.812 1 92.69 423 ILE A CA 1
ATOM 3366 C C . ILE A 1 423 ? -3.93 -17.234 -34.062 1 92.69 423 ILE A C 1
ATOM 3368 O O . ILE A 1 423 ? -5.121 -17.312 -33.75 1 92.69 423 ILE A O 1
ATOM 3372 N N . SER A 1 424 ? -3.254 -18.141 -34.625 1 85.75 424 SER A N 1
ATOM 3373 C CA . SER A 1 424 ? -3.895 -19.406 -34.969 1 85.75 424 SER A CA 1
ATOM 3374 C C . SER A 1 424 ? -4.227 -20.219 -33.75 1 85.75 424 SER A C 1
ATOM 3376 O O . SER A 1 424 ? -3.436 -20.266 -32.781 1 85.75 424 SER A O 1
ATOM 3378 N N . GLN A 1 425 ? -5.336 -20.812 -33.812 1 88.88 425 GLN A N 1
ATOM 3379 C CA . GLN A 1 425 ? -5.719 -21.719 -32.719 1 88.88 425 GLN A CA 1
ATOM 3380 C C . GLN A 1 425 ? -5.016 -23.062 -32.875 1 88.88 425 GLN A C 1
ATOM 3382 O O . GLN A 1 425 ? -4.91 -23.609 -33.969 1 88.88 425 GLN A O 1
ATOM 3387 N N . PRO A 1 426 ? -4.539 -23.531 -31.766 1 94.62 426 PRO A N 1
ATOM 3388 C CA . PRO A 1 426 ? -3.898 -24.844 -31.828 1 94.62 426 PRO A CA 1
ATOM 3389 C C . PRO A 1 426 ? -4.891 -25.969 -32.094 1 94.62 426 PRO A C 1
ATOM 3391 O O . PRO A 1 426 ? -6.039 -25.906 -31.641 1 94.62 426 PRO A O 1
ATOM 3394 N N . GLN A 1 427 ? -4.414 -27.031 -32.75 1 93.94 427 GLN A N 1
ATOM 3395 C CA . GLN A 1 427 ? -5.258 -28.172 -33.094 1 93.94 427 GLN A CA 1
ATOM 3396 C C . GLN A 1 427 ? -5.527 -29.047 -31.875 1 93.94 427 GLN A C 1
ATOM 3398 O O . GLN A 1 427 ? -6.562 -29.703 -31.797 1 93.94 427 GLN A O 1
ATOM 3403 N N . SER A 1 428 ? -4.617 -29.062 -31.016 1 96.19 428 SER A N 1
ATOM 3404 C CA . SER A 1 428 ? -4.742 -29.797 -29.766 1 96.19 428 SER A CA 1
ATOM 3405 C C . SER A 1 428 ? -4.129 -29.031 -28.609 1 96.19 428 SER A C 1
ATOM 3407 O O . SER A 1 428 ? -3.111 -28.344 -28.766 1 96.19 428 SER A O 1
ATOM 3409 N N . VAL A 1 429 ? -4.836 -29.141 -27.5 1 96.94 429 VAL A N 1
ATOM 3410 C CA . VAL A 1 429 ? -4.336 -28.438 -26.328 1 96.94 429 VAL A CA 1
ATOM 3411 C C . VAL A 1 429 ? -4.406 -29.359 -25.109 1 96.94 429 VAL A C 1
ATOM 3413 O O . VAL A 1 429 ? -5.168 -30.328 -25.094 1 96.94 429 VAL A O 1
ATOM 3416 N N . ILE A 1 430 ? -3.576 -29.125 -24.172 1 97 430 ILE A N 1
ATOM 3417 C CA . ILE A 1 430 ? -3.768 -29.672 -22.844 1 97 430 ILE A CA 1
ATOM 3418 C C . ILE A 1 430 ? -4.574 -28.703 -21.984 1 97 430 ILE A C 1
ATOM 3420 O O . ILE A 1 430 ? -4.488 -27.484 -22.172 1 97 430 ILE A O 1
ATOM 3424 N N . ASN A 1 431 ? -5.41 -29.266 -21.062 1 95.62 431 ASN A N 1
ATOM 3425 C CA . ASN A 1 431 ? -6.176 -28.469 -20.094 1 95.62 431 ASN A CA 1
ATOM 3426 C C . ASN A 1 431 ? -7.227 -27.609 -20.797 1 95.62 431 ASN A C 1
ATOM 3428 O O . ASN A 1 431 ? -7.289 -26.406 -20.562 1 95.62 431 ASN A O 1
ATOM 3432 N N . PRO A 1 432 ? -7.938 -28.188 -21.781 1 94.38 432 PRO A N 1
ATOM 3433 C CA . PRO A 1 432 ? -9.016 -27.406 -22.391 1 94.38 432 PRO A CA 1
ATOM 3434 C C . PRO A 1 432 ? -10.039 -26.922 -21.375 1 94.38 432 PRO A C 1
ATOM 3436 O O . PRO A 1 432 ? -10.367 -27.641 -20.422 1 94.38 432 PRO A O 1
ATOM 3439 N N . LEU A 1 433 ? -10.508 -25.719 -21.594 1 90.44 433 LEU A N 1
ATOM 3440 C CA . LEU A 1 433 ? -11.469 -25.156 -20.641 1 90.44 433 LEU A CA 1
ATOM 3441 C C . LEU A 1 433 ? -12.828 -25.828 -20.781 1 90.44 433 LEU A C 1
ATOM 3443 O O . LEU A 1 433 ? -13.305 -26.062 -21.891 1 90.44 433 LEU A O 1
ATOM 3447 N N . ASN A 1 434 ? -13.438 -26.25 -19.719 1 87.5 434 ASN A N 1
ATOM 3448 C CA . ASN A 1 434 ? -14.805 -26.734 -19.609 1 87.5 434 ASN A CA 1
ATOM 3449 C C . ASN A 1 434 ? -15 -28.031 -20.375 1 87.5 434 ASN A C 1
ATOM 3451 O O . ASN A 1 434 ? -16.125 -28.391 -20.734 1 87.5 434 ASN A O 1
ATOM 3455 N N . ALA A 1 435 ? -13.906 -28.719 -20.703 1 80.62 435 ALA A N 1
ATOM 3456 C CA . ALA A 1 435 ? -14.047 -29.922 -21.516 1 80.62 435 ALA A CA 1
ATOM 3457 C C . ALA A 1 435 ? -14.359 -31.141 -20.656 1 80.62 435 ALA A C 1
ATOM 3459 O O . ALA A 1 435 ? -13.773 -31.312 -19.578 1 80.62 435 ALA A O 1
ATOM 3460 N N . SER A 1 436 ? -15.383 -31.875 -21.062 1 70.75 436 SER A N 1
ATOM 3461 C CA . SER A 1 436 ? -15.703 -33.125 -20.391 1 70.75 436 SER A CA 1
ATOM 3462 C C . SER A 1 436 ? -15.18 -34.312 -21.203 1 70.75 436 SER A C 1
ATOM 3464 O O . SER A 1 436 ? -15.023 -35.406 -20.656 1 70.75 436 SER A O 1
ATOM 3466 N N . ASN A 1 437 ? -15.023 -34.188 -22.391 1 72.5 437 ASN A N 1
ATOM 3467 C CA . ASN A 1 437 ? -14.453 -35.219 -23.25 1 72.5 437 ASN A CA 1
ATOM 3468 C C . ASN A 1 437 ? -13.305 -34.656 -24.094 1 72.5 437 ASN A C 1
ATOM 3470 O O . ASN A 1 437 ? -13.477 -33.719 -24.844 1 72.5 437 ASN A O 1
ATOM 3474 N N . CYS A 1 438 ? -12.148 -35.344 -23.797 1 79.56 438 CYS A N 1
ATOM 3475 C CA . CYS A 1 438 ? -10.984 -34.781 -24.469 1 79.56 438 CYS A CA 1
ATOM 3476 C C . CYS A 1 438 ? -10.5 -35.719 -25.578 1 79.56 438 CYS A C 1
ATOM 3478 O O . CYS A 1 438 ? -10.039 -36.844 -25.297 1 79.56 438 CYS A O 1
ATOM 3480 N N . ASP A 1 439 ? -10.906 -35.688 -26.688 1 84.06 439 ASP A N 1
ATOM 3481 C CA . ASP A 1 439 ? -10.477 -36.406 -27.875 1 84.06 439 ASP A CA 1
ATOM 3482 C C . ASP A 1 439 ? -9.016 -36.094 -28.203 1 84.06 439 ASP A C 1
ATOM 3484 O O . ASP A 1 439 ? -8.109 -36.656 -27.609 1 84.06 439 ASP A O 1
ATOM 3488 N N . VAL A 1 440 ? -8.875 -35.125 -29.031 1 86.69 440 VAL A N 1
ATOM 3489 C CA . VAL A 1 440 ? -7.539 -34.75 -29.484 1 86.69 440 VAL A CA 1
ATOM 3490 C C . VAL A 1 440 ? -6.836 -33.938 -28.422 1 86.69 440 VAL A C 1
ATOM 3492 O O . VAL A 1 440 ? -5.613 -33.781 -28.438 1 86.69 440 VAL A O 1
ATOM 3495 N N . ASN A 1 441 ? -7.602 -33.406 -27.562 1 94.75 441 ASN A N 1
ATOM 3496 C CA . ASN A 1 441 ? -7.051 -32.656 -26.438 1 94.75 441 ASN A CA 1
ATOM 3497 C C . ASN A 1 441 ? -6.672 -33.562 -25.266 1 94.75 441 ASN A C 1
ATOM 3499 O O . ASN A 1 441 ? -6.945 -34.75 -25.297 1 94.75 441 ASN A O 1
ATOM 3503 N N . VAL A 1 442 ? -5.973 -33 -24.359 1 95.56 442 VAL A N 1
ATOM 3504 C CA . VAL A 1 442 ? -5.598 -33.719 -23.156 1 95.56 442 VAL A CA 1
ATOM 3505 C C . VAL A 1 442 ? -6.273 -33.094 -21.938 1 95.56 442 VAL A C 1
ATOM 3507 O O . VAL A 1 442 ? -5.887 -32 -21.5 1 95.56 442 VAL A O 1
ATOM 3510 N N . CYS A 1 443 ? -7.195 -33.812 -21.391 1 94.5 443 CYS A N 1
ATOM 3511 C CA . CYS A 1 443 ? -7.84 -33.375 -20.172 1 94.5 443 CYS A CA 1
ATOM 3512 C C . CYS A 1 443 ? -6.934 -33.562 -18.953 1 94.5 443 CYS A C 1
ATOM 3514 O O . CYS A 1 443 ? -6.141 -34.5 -18.922 1 94.5 443 CYS A O 1
ATOM 3516 N N . ILE A 1 444 ? -7.145 -32.719 -18.031 1 93.75 444 ILE A N 1
ATOM 3517 C CA . ILE A 1 444 ? -6.234 -32.719 -16.891 1 93.75 444 ILE A CA 1
ATOM 3518 C C . ILE A 1 444 ? -6.371 -34.031 -16.109 1 93.75 444 ILE A C 1
ATOM 3520 O O . ILE A 1 444 ? -5.383 -34.562 -15.594 1 93.75 444 ILE A O 1
ATOM 3524 N N . ASP A 1 445 ? -7.633 -34.562 -15.953 1 92.88 445 ASP A N 1
ATOM 3525 C CA . ASP A 1 445 ? -7.824 -35.781 -15.156 1 92.88 445 ASP A CA 1
ATOM 3526 C C . ASP A 1 445 ? -7.395 -37.031 -15.93 1 92.88 445 ASP A C 1
ATOM 3528 O O . ASP A 1 445 ? -7.539 -38.156 -15.445 1 92.88 445 ASP A O 1
ATOM 3532 N N . ASP A 1 446 ? -6.824 -36.812 -17.141 1 92.19 446 ASP A N 1
ATOM 3533 C CA . ASP A 1 446 ? -6.34 -37.938 -17.938 1 92.19 446 ASP A CA 1
ATOM 3534 C C . ASP A 1 446 ? -4.816 -38.031 -17.875 1 92.19 446 ASP A C 1
ATOM 3536 O O . ASP A 1 446 ? -4.234 -39 -18.375 1 92.19 446 ASP A O 1
ATOM 3540 N N . ILE A 1 447 ? -4.227 -37.062 -17.328 1 93.56 447 ILE A N 1
ATOM 3541 C CA . ILE A 1 447 ? -2.77 -37.125 -17.266 1 93.56 447 ILE A CA 1
ATOM 3542 C C . ILE A 1 447 ? -2.338 -38.125 -16.188 1 93.56 447 ILE A C 1
ATOM 3544 O O . ILE A 1 447 ? -3.127 -38.469 -15.297 1 93.56 447 ILE A O 1
ATOM 3548 N N . GLN A 1 448 ? -1.065 -38.625 -16.312 1 93.06 448 GLN A N 1
ATOM 3549 C CA . GLN A 1 448 ? -0.575 -39.656 -15.414 1 93.06 448 GLN A CA 1
ATOM 3550 C C . GLN A 1 448 ? 0.784 -39.281 -14.828 1 93.06 448 GLN A C 1
ATOM 3552 O O . GLN A 1 448 ? 1.738 -39.031 -15.57 1 93.06 448 GLN A O 1
ATOM 3557 N N . LYS A 1 449 ? 0.764 -39.219 -13.539 1 92.38 449 LYS A N 1
ATOM 3558 C CA . LYS A 1 449 ? 2.021 -38.969 -12.844 1 92.38 449 LYS A CA 1
ATOM 3559 C C . LYS A 1 449 ? 3.014 -40.094 -13.078 1 92.38 449 LYS A C 1
ATOM 3561 O O . LYS A 1 449 ? 2.627 -41.281 -13.125 1 92.38 449 LYS A O 1
ATOM 3566 N N . VAL A 1 450 ? 4.219 -39.719 -13.273 1 83.75 450 VAL A N 1
ATOM 3567 C CA . VAL A 1 450 ? 5.277 -40.719 -13.336 1 83.75 450 VAL A CA 1
ATOM 3568 C C . VAL A 1 450 ? 5.758 -41.031 -11.922 1 83.75 450 VAL A C 1
ATOM 3570 O O . VAL A 1 450 ? 6.113 -40.156 -11.156 1 83.75 450 VAL A O 1
ATOM 3573 N N . SER A 1 451 ? 5.18 -42.031 -11.289 1 65.12 451 SER A N 1
ATOM 3574 C CA . SER A 1 451 ? 5.551 -42.344 -9.922 1 65.12 451 SER A CA 1
ATOM 3575 C C . SER A 1 451 ? 6.781 -43.25 -9.891 1 65.12 451 SER A C 1
ATOM 3577 O O . SER A 1 451 ? 6.793 -44.312 -10.508 1 65.12 451 SER A O 1
ATOM 3579 N N . TYR A 1 452 ? 7.914 -42.688 -9.477 1 51.34 452 TYR A N 1
ATOM 3580 C CA . TYR A 1 452 ? 9.117 -43.5 -9.391 1 51.34 452 TYR A CA 1
ATOM 3581 C C . TYR A 1 452 ? 9.156 -44.281 -8.078 1 51.34 452 TYR A C 1
ATOM 3583 O O . TYR A 1 452 ? 9.773 -45.344 -7.996 1 51.34 452 TYR A O 1
ATOM 3591 N N . TYR A 1 453 ? 8.641 -43.625 -7.016 1 51.34 453 TYR A N 1
ATOM 3592 C CA . TYR A 1 453 ? 8.742 -44.25 -5.707 1 51.34 453 TYR A CA 1
ATOM 3593 C C . TYR A 1 453 ? 7.363 -44.5 -5.109 1 51.34 453 TYR A C 1
ATOM 3595 O O . TYR A 1 453 ? 6.48 -43.625 -5.203 1 51.34 453 TYR A O 1
ATOM 3603 N N . ASP A 1 454 ? 7.07 -45.719 -4.727 1 46.88 454 ASP A N 1
ATOM 3604 C CA . ASP A 1 454 ? 5.836 -46.281 -4.176 1 46.88 454 ASP A CA 1
ATOM 3605 C C . ASP A 1 454 ? 5.355 -45.469 -2.977 1 46.88 454 ASP A C 1
ATOM 3607 O O . ASP A 1 454 ? 4.152 -45.25 -2.805 1 46.88 454 ASP A O 1
ATOM 3611 N N . ASP A 1 455 ? 6.305 -45.031 -2.027 1 42.19 455 ASP A N 1
ATOM 3612 C CA . ASP A 1 455 ? 5.965 -44.594 -0.682 1 42.19 455 ASP A CA 1
ATOM 3613 C C . ASP A 1 455 ? 5.215 -43.25 -0.725 1 42.19 455 ASP A C 1
ATOM 3615 O O . ASP A 1 455 ? 4.641 -42.812 0.28 1 42.19 455 ASP A O 1
ATOM 3619 N N . THR A 1 456 ? 5.207 -42.562 -1.789 1 54.47 456 THR A N 1
ATOM 3620 C CA . THR A 1 456 ? 4.598 -41.25 -1.802 1 54.47 456 THR A CA 1
ATOM 3621 C C . THR A 1 456 ? 3.309 -41.25 -2.623 1 54.47 456 THR A C 1
ATOM 3623 O O . THR A 1 456 ? 2.768 -40.188 -2.945 1 54.47 456 THR A O 1
ATOM 3626 N N . LYS A 1 457 ? 2.826 -42.531 -2.621 1 67.62 457 LYS A N 1
ATOM 3627 C CA . LYS A 1 457 ? 1.702 -42.688 -3.539 1 67.62 457 LYS A CA 1
ATOM 3628 C C . LYS A 1 457 ? 0.375 -42.406 -2.84 1 67.62 457 LYS A C 1
ATOM 3630 O O . LYS A 1 457 ? 0.132 -42.906 -1.737 1 67.62 457 LYS A O 1
ATOM 3635 N N . ILE A 1 458 ? -0.24 -41.5 -3.275 1 80.56 458 ILE A N 1
ATOM 3636 C CA . ILE A 1 458 ? -1.625 -41.25 -2.887 1 80.56 458 ILE A CA 1
ATOM 3637 C C . ILE A 1 458 ? -2.496 -42.438 -3.289 1 80.56 458 ILE A C 1
ATOM 3639 O O . ILE A 1 458 ? -2.535 -42.812 -4.461 1 80.56 458 ILE A O 1
ATOM 3643 N N . PRO A 1 459 ? -3.061 -43.125 -2.271 1 85.88 459 PRO A N 1
ATOM 3644 C CA . PRO A 1 459 ? -3.93 -44.25 -2.609 1 85.88 459 PRO A CA 1
ATOM 3645 C C . PRO A 1 459 ? -5.148 -43.844 -3.428 1 85.88 459 PRO A C 1
ATOM 3647 O O . PRO A 1 459 ? -5.871 -42.906 -3.039 1 85.88 459 PRO A O 1
ATOM 3650 N N . LEU A 1 460 ? -5.375 -44.562 -4.492 1 88.94 460 LEU A N 1
ATOM 3651 C CA . LEU A 1 460 ? -6.465 -44.188 -5.383 1 88.94 460 LEU A CA 1
ATOM 3652 C C . LEU A 1 460 ? -7.609 -45.188 -5.305 1 88.94 460 LEU A C 1
ATOM 3654 O O . LEU A 1 460 ? -8.695 -44.938 -5.84 1 88.94 460 LEU A O 1
ATOM 3658 N N . ASP A 1 461 ? -7.41 -46.281 -4.625 1 82.31 461 ASP A N 1
ATOM 3659 C CA . ASP A 1 461 ? -8.391 -47.375 -4.617 1 82.31 461 ASP A CA 1
ATOM 3660 C C . ASP A 1 461 ? -9.062 -47.5 -3.252 1 82.31 461 ASP A C 1
ATOM 3662 O O . ASP A 1 461 ? -9.773 -48.469 -2.984 1 82.31 461 ASP A O 1
ATOM 3666 N N . THR A 1 462 ? -8.773 -46.594 -2.412 1 87.31 462 THR A N 1
ATOM 3667 C CA . THR A 1 462 ? -9.367 -46.656 -1.084 1 87.31 462 THR A CA 1
ATOM 3668 C C . THR A 1 462 ? -10.32 -45.469 -0.876 1 87.31 462 THR A C 1
ATOM 3670 O O . THR A 1 462 ? -10.156 -44.406 -1.489 1 87.31 462 THR A O 1
ATOM 3673 N N . GLU A 1 463 ? -11.219 -45.812 0.003 1 92.5 463 GLU A N 1
ATOM 3674 C CA . GLU A 1 463 ? -12.109 -44.719 0.397 1 92.5 463 GLU A CA 1
ATOM 3675 C C . GLU A 1 463 ? -11.367 -43.656 1.208 1 92.5 463 GLU A C 1
ATOM 3677 O O . GLU A 1 463 ? -10.523 -44 2.043 1 92.5 463 GLU A O 1
ATOM 3682 N N . PRO A 1 464 ? -11.695 -42.469 0.88 1 96.12 464 PRO A N 1
ATOM 3683 C CA . PRO A 1 464 ? -11.047 -41.406 1.675 1 96.12 464 PRO A CA 1
ATOM 3684 C C . PRO A 1 464 ? -11.5 -41.406 3.133 1 96.12 464 PRO A C 1
ATOM 3686 O O . PRO A 1 464 ? -12.602 -41.875 3.438 1 96.12 464 PRO A O 1
ATOM 3689 N N . ASP A 1 465 ? -10.672 -40.844 3.98 1 96.5 465 ASP A N 1
ATOM 3690 C CA . ASP A 1 465 ? -11.047 -40.656 5.379 1 96.5 465 ASP A CA 1
ATOM 3691 C C . ASP A 1 465 ? -12 -39.469 5.527 1 96.5 465 ASP A C 1
ATOM 3693 O O . ASP A 1 465 ? -12.867 -39.469 6.406 1 96.5 465 ASP A O 1
ATOM 3697 N N . ILE A 1 466 ? -11.789 -38.438 4.695 1 95.44 466 ILE A N 1
ATOM 3698 C CA . ILE A 1 466 ? -12.586 -37.219 4.742 1 95.44 466 ILE A CA 1
ATOM 3699 C C . ILE A 1 466 ? -12.945 -36.781 3.324 1 95.44 466 ILE A C 1
ATOM 3701 O O . ILE A 1 466 ? -12.109 -36.812 2.422 1 95.44 466 ILE A O 1
ATOM 3705 N N . THR A 1 467 ? -14.172 -36.5 3.131 1 95.25 467 THR A N 1
ATOM 3706 C CA . THR A 1 467 ? -14.633 -35.844 1.904 1 95.25 467 THR A CA 1
ATOM 3707 C C . THR A 1 467 ? -15.148 -34.438 2.195 1 95.25 467 THR A C 1
ATOM 3709 O O . THR A 1 467 ? -16.047 -34.25 3.018 1 95.25 467 THR A O 1
ATOM 3712 N N . LEU A 1 468 ? -14.602 -33.469 1.529 1 94.44 468 LEU A N 1
ATOM 3713 C CA . LEU A 1 468 ? -14.969 -32.062 1.762 1 94.44 468 LEU A CA 1
ATOM 3714 C C . LEU A 1 468 ? -15.602 -31.453 0.514 1 94.44 468 LEU A C 1
ATOM 3716 O O . LEU A 1 468 ? -14.891 -30.969 -0.371 1 94.44 468 LEU A O 1
ATOM 3720 N N . PRO A 1 469 ? -16.906 -31.406 0.426 1 93.88 469 PRO A N 1
ATOM 3721 C CA . PRO A 1 469 ? -17.5 -30.578 -0.627 1 93.88 469 PRO A CA 1
ATOM 3722 C C . PRO A 1 469 ? -17.344 -29.094 -0.375 1 93.88 469 PRO A C 1
ATOM 3724 O O . PRO A 1 469 ? -17.641 -28.609 0.72 1 93.88 469 PRO A O 1
ATOM 3727 N N . MET A 1 470 ? -16.859 -28.391 -1.319 1 94.75 470 MET A N 1
ATOM 3728 C CA . MET A 1 470 ? -16.656 -26.953 -1.228 1 94.75 470 MET A CA 1
ATOM 3729 C C . MET A 1 470 ? -17.328 -26.234 -2.391 1 94.75 470 MET A C 1
ATOM 3731 O O . MET A 1 470 ? -16.828 -26.266 -3.518 1 94.75 470 MET A O 1
ATOM 3735 N N . LEU A 1 471 ? -18.359 -25.609 -2.043 1 94.31 471 LEU A N 1
ATOM 3736 C CA . LEU A 1 471 ? -19.109 -24.812 -3.021 1 94.31 471 LEU A CA 1
ATOM 3737 C C . LEU A 1 471 ? -18.641 -23.359 -3.021 1 94.31 471 LEU A C 1
ATOM 3739 O O . LEU A 1 471 ? -18.734 -22.672 -2.002 1 94.31 471 LEU A O 1
ATOM 3743 N N . PHE A 1 472 ? -18.094 -22.969 -4.145 1 94.75 472 PHE A N 1
ATOM 3744 C CA . PHE A 1 472 ? -17.609 -21.594 -4.18 1 94.75 472 PHE A CA 1
ATOM 3745 C C . PHE A 1 472 ? -18.422 -20.75 -5.164 1 94.75 472 PHE A C 1
ATOM 3747 O O . PHE A 1 472 ? -19.031 -21.297 -6.098 1 94.75 472 PHE A O 1
ATOM 3754 N N . GLY A 1 473 ? -18.5 -19.484 -4.902 1 93.38 473 GLY A N 1
ATOM 3755 C CA . GLY A 1 473 ? -19.234 -18.516 -5.695 1 93.38 473 GLY A CA 1
ATOM 3756 C C . GLY A 1 473 ? -19.172 -17.109 -5.137 1 93.38 473 GLY A C 1
ATOM 3757 O O . GLY A 1 473 ? -18.156 -16.719 -4.531 1 93.38 473 GLY A O 1
ATOM 3758 N N . PHE A 1 474 ? -20.234 -16.297 -5.512 1 93.81 474 PHE A N 1
ATOM 3759 C CA . PHE A 1 474 ? -20.172 -14.891 -5.129 1 93.81 474 PHE A CA 1
ATOM 3760 C C . PHE A 1 474 ? -21.469 -14.477 -4.426 1 93.81 474 PHE A C 1
ATOM 3762 O O . PHE A 1 474 ? -22.547 -14.953 -4.766 1 93.81 474 PHE A O 1
ATOM 3769 N N . PHE A 1 475 ? -21.359 -13.719 -3.393 1 93.12 475 PHE A N 1
ATOM 3770 C CA . PHE A 1 475 ? -22.469 -12.906 -2.93 1 93.12 475 PHE A CA 1
ATOM 3771 C C . PHE A 1 475 ? -22.594 -11.625 -3.744 1 93.12 475 PHE A C 1
ATOM 3773 O O . PHE A 1 475 ? -21.656 -10.82 -3.785 1 93.12 475 PHE A O 1
ATOM 3780 N N . ASN A 1 476 ? -23.656 -11.469 -4.355 1 94.25 476 ASN A N 1
ATOM 3781 C CA . ASN A 1 476 ? -23.859 -10.32 -5.227 1 94.25 476 ASN A CA 1
ATOM 3782 C C . ASN A 1 476 ? -24.703 -9.242 -4.551 1 94.25 476 ASN A C 1
ATOM 3784 O O . ASN A 1 476 ? -25.938 -9.344 -4.523 1 94.25 476 ASN A O 1
ATOM 3788 N N . TYR A 1 477 ? -24.094 -8.148 -4.148 1 93.56 477 TYR A N 1
ATOM 3789 C CA . TYR A 1 477 ? -24.781 -7.062 -3.465 1 93.56 477 TYR A CA 1
ATOM 3790 C C . TYR A 1 477 ? -25.719 -6.328 -4.414 1 93.56 477 TYR A C 1
ATOM 3792 O O . TYR A 1 477 ? -26.672 -5.688 -3.973 1 93.56 477 TYR A O 1
ATOM 3800 N N . SER A 1 478 ? -25.5 -6.391 -5.656 1 93.12 478 SER A N 1
ATOM 3801 C CA . SER A 1 478 ? -26.203 -5.582 -6.652 1 93.12 478 SER A CA 1
ATOM 3802 C C . SER A 1 478 ? -27.547 -6.203 -7.027 1 93.12 478 SER A C 1
ATOM 3804 O O . SER A 1 478 ? -28.312 -5.621 -7.801 1 93.12 478 SER A O 1
ATOM 3806 N N . LEU A 1 479 ? -27.859 -7.371 -6.547 1 89.56 479 LEU A N 1
ATOM 3807 C CA . LEU A 1 479 ? -29.078 -8.078 -6.926 1 89.56 479 LEU A CA 1
ATOM 3808 C C . LEU A 1 479 ? -30.297 -7.402 -6.316 1 89.56 479 LEU A C 1
ATOM 3810 O O . LEU A 1 479 ? -31.422 -7.602 -6.793 1 89.56 479 LEU A O 1
ATOM 3814 N N . SER A 1 480 ? -30.047 -6.68 -5.199 1 88.75 480 SER A N 1
ATOM 3815 C CA . SER A 1 480 ? -31.156 -5.969 -4.578 1 88.75 480 SER A CA 1
ATOM 3816 C C . SER A 1 480 ? -30.719 -4.617 -4.027 1 88.75 480 SER A C 1
ATOM 3818 O O . SER A 1 480 ? -29.547 -4.449 -3.641 1 88.75 480 SER A O 1
ATOM 3820 N N . GLN A 1 481 ? -31.656 -3.844 -4.008 1 87 481 GLN A N 1
ATOM 3821 C CA . GLN A 1 481 ? -31.391 -2.531 -3.424 1 87 481 GLN A CA 1
ATOM 3822 C C . GLN A 1 481 ? -31.062 -2.648 -1.94 1 87 481 GLN A C 1
ATOM 3824 O O . GLN A 1 481 ? -30.234 -1.897 -1.425 1 87 481 GLN A O 1
ATOM 3829 N N . GLN A 1 482 ? -31.688 -3.545 -1.33 1 85.44 482 GLN A N 1
ATOM 3830 C CA . GLN A 1 482 ? -31.453 -3.76 0.095 1 85.44 482 GLN A CA 1
ATOM 3831 C C . GLN A 1 482 ? -30.016 -4.176 0.362 1 85.44 482 GLN A C 1
ATOM 3833 O O . GLN A 1 482 ? -29.375 -3.672 1.291 1 85.44 482 GLN A O 1
ATOM 3838 N N . SER A 1 483 ? -29.531 -5.055 -0.454 1 87.38 483 SER A N 1
ATOM 3839 C CA . SER A 1 483 ? -28.156 -5.516 -0.277 1 87.38 483 SER A CA 1
ATOM 3840 C C . SER A 1 483 ? -27.156 -4.41 -0.581 1 87.38 483 SER A C 1
ATOM 3842 O O . SER A 1 483 ? -26.141 -4.277 0.104 1 87.38 483 SER A O 1
ATOM 3844 N N . MET A 1 484 ? -27.469 -3.674 -1.555 1 88.75 484 MET A N 1
ATOM 3845 C CA . MET A 1 484 ? -26.609 -2.549 -1.891 1 88.75 484 MET A CA 1
ATOM 3846 C C . MET A 1 484 ? -26.609 -1.509 -0.774 1 88.75 484 MET A C 1
ATOM 3848 O O . MET A 1 484 ? -25.547 -0.967 -0.424 1 88.75 484 MET A O 1
ATOM 3852 N N . ASN A 1 485 ? -27.766 -1.274 -0.235 1 87 485 ASN A N 1
ATOM 3853 C CA . ASN A 1 485 ? -27.859 -0.343 0.884 1 87 485 ASN A CA 1
ATOM 3854 C C . ASN A 1 485 ? -27.078 -0.833 2.094 1 87 485 ASN A C 1
ATOM 3856 O O . ASN A 1 485 ? -26.438 -0.038 2.793 1 87 485 ASN A O 1
ATOM 3860 N N . SER A 1 486 ? -27.125 -2.096 2.217 1 85.38 486 SER A N 1
ATOM 3861 C CA . SER A 1 486 ? -26.422 -2.674 3.355 1 85.38 486 SER A CA 1
ATOM 3862 C C . SER A 1 486 ? -24.906 -2.568 3.182 1 85.38 486 SER A C 1
ATOM 3864 O O . SER A 1 486 ? -24.172 -2.361 4.152 1 85.38 486 SER A O 1
ATOM 3866 N N . LEU A 1 487 ? -24.484 -2.715 1.972 1 89.5 487 LEU A N 1
ATOM 3867 C CA . LEU A 1 487 ? -23.062 -2.623 1.673 1 89.5 487 LEU A CA 1
ATOM 3868 C C . LEU A 1 487 ? -22.531 -1.232 1.994 1 89.5 487 LEU A C 1
ATOM 3870 O O . LEU A 1 487 ? -21.391 -1.09 2.451 1 89.5 487 LEU A O 1
ATOM 3874 N N . PHE A 1 488 ? -23.297 -0.227 1.764 1 88.62 488 PHE A N 1
ATOM 3875 C CA . PHE A 1 488 ? -22.859 1.153 1.912 1 88.62 488 PHE A CA 1
ATOM 3876 C C . PHE A 1 488 ? -23.516 1.809 3.119 1 88.62 488 PHE A C 1
ATOM 3878 O O . PHE A 1 488 ? -23.703 3.027 3.146 1 88.62 488 PHE A O 1
ATOM 3885 N N . SER A 1 489 ? -23.828 1.042 4.117 1 82.62 489 SER A N 1
ATOM 3886 C CA . SER A 1 489 ? -24.516 1.604 5.273 1 82.62 489 SER A CA 1
ATOM 3887 C C . SER A 1 489 ? -23.547 1.869 6.418 1 82.62 489 SER A C 1
ATOM 3889 O O . SER A 1 489 ? -22.656 1.065 6.68 1 82.62 489 SER A O 1
ATOM 3891 N N . THR A 1 490 ? -23.75 2.959 7.051 1 74.12 490 THR A N 1
ATOM 3892 C CA . THR A 1 490 ? -22.984 3.295 8.242 1 74.12 490 THR A CA 1
ATOM 3893 C C . THR A 1 490 ? -23.484 2.504 9.453 1 74.12 490 THR A C 1
ATOM 3895 O O . THR A 1 490 ? -22.812 2.453 10.484 1 74.12 490 THR A O 1
ATOM 3898 N N . LYS A 1 491 ? -24.609 1.943 9.336 1 67.12 491 LYS A N 1
ATOM 3899 C CA . LYS A 1 491 ? -25.219 1.211 10.445 1 67.12 491 LYS A CA 1
ATOM 3900 C C . LYS A 1 491 ? -24.578 -0.167 10.609 1 67.12 491 LYS A C 1
ATOM 3902 O O . LYS A 1 491 ? -24.688 -0.79 11.664 1 67.12 491 LYS A O 1
ATOM 3907 N N . ASP A 1 492 ? -24.016 -0.548 9.531 1 62.69 492 ASP A N 1
ATOM 3908 C CA . ASP A 1 492 ? -23.312 -1.823 9.609 1 62.69 492 ASP A CA 1
ATOM 3909 C C . ASP A 1 492 ? -21.875 -1.625 10.078 1 62.69 492 ASP A C 1
ATOM 3911 O O . ASP A 1 492 ? -21.094 -0.948 9.414 1 62.69 492 ASP A O 1
ATOM 3915 N N . PRO A 1 493 ? -21.719 -2.199 11.281 1 63.34 493 PRO A N 1
ATOM 3916 C CA . PRO A 1 493 ? -20.375 -1.974 11.812 1 63.34 493 PRO A CA 1
ATOM 3917 C C . PRO A 1 493 ? -19.297 -2.68 11 1 63.34 493 PRO A C 1
ATOM 3919 O O . PRO A 1 493 ? -18.109 -2.369 11.141 1 63.34 493 PRO A O 1
ATOM 3922 N N . ASP A 1 494 ? -19.859 -3.576 10.172 1 68.69 494 ASP A N 1
ATOM 3923 C CA . ASP A 1 494 ? -18.859 -4.359 9.461 1 68.69 494 ASP A CA 1
ATOM 3924 C C . ASP A 1 494 ? -18.594 -3.777 8.07 1 68.69 494 ASP A C 1
ATOM 3926 O O . ASP A 1 494 ? -19.531 -3.512 7.316 1 68.69 494 ASP A O 1
ATOM 3930 N N . TYR A 1 495 ? -17.516 -3.307 7.867 1 79.62 495 TYR A N 1
ATOM 3931 C CA . TYR A 1 495 ? -17.094 -2.91 6.527 1 79.62 495 TYR A CA 1
ATOM 3932 C C . TYR A 1 495 ? -16.781 -4.129 5.672 1 79.62 495 TYR A C 1
ATOM 3934 O O . TYR A 1 495 ? -15.633 -4.582 5.625 1 79.62 495 TYR A O 1
ATOM 3942 N N . LYS A 1 496 ? -17.812 -4.547 4.98 1 84.94 496 LYS A N 1
ATOM 3943 C CA . LYS A 1 496 ? -17.688 -5.773 4.203 1 84.94 496 LYS A CA 1
ATOM 3944 C C . LYS A 1 496 ? -16.844 -5.555 2.955 1 84.94 496 LYS A C 1
ATOM 3946 O O . LYS A 1 496 ? -16.922 -4.5 2.322 1 84.94 496 LYS A O 1
ATOM 3951 N N . LYS A 1 497 ? -16.094 -6.559 2.654 1 89.56 497 LYS A N 1
ATOM 3952 C CA . LYS A 1 497 ? -15.234 -6.508 1.478 1 89.56 497 LYS A CA 1
ATOM 3953 C C . LYS A 1 497 ? -16.031 -6.77 0.202 1 89.56 497 LYS A C 1
ATOM 3955 O O . LYS A 1 497 ? -17.031 -7.477 0.227 1 89.56 497 LYS A O 1
ATOM 3960 N N . PHE A 1 498 ? -15.625 -6.133 -0.843 1 94.75 498 PHE A N 1
ATOM 3961 C CA . PHE A 1 498 ? -16.203 -6.371 -2.158 1 94.75 498 PHE A CA 1
ATOM 3962 C C . PHE A 1 498 ? -15.219 -6.012 -3.262 1 94.75 498 PHE A C 1
ATOM 3964 O O . PHE A 1 498 ? -14.164 -5.43 -2.992 1 94.75 498 PHE A O 1
ATOM 3971 N N . PHE A 1 499 ? -15.453 -6.445 -4.457 1 96.06 499 PHE A N 1
ATOM 3972 C CA . PHE A 1 499 ? -14.828 -5.953 -5.676 1 96.06 499 PHE A CA 1
ATOM 3973 C C . PHE A 1 499 ? -15.867 -5.691 -6.758 1 96.06 499 PHE A C 1
ATOM 3975 O O . PHE A 1 499 ? -17 -6.164 -6.66 1 96.06 499 PHE A O 1
ATOM 3982 N N . VAL A 1 500 ? -15.539 -4.891 -7.711 1 96.31 500 VAL A N 1
ATOM 3983 C CA . VAL A 1 500 ? -16.453 -4.547 -8.797 1 96.31 500 VAL A CA 1
ATOM 3984 C C . VAL A 1 500 ? -16.141 -5.402 -10.023 1 96.31 500 VAL A C 1
ATOM 3986 O O . VAL A 1 500 ? -15.031 -5.359 -10.555 1 96.31 500 VAL A O 1
ATOM 3989 N N . ALA A 1 501 ? -17.062 -6.184 -10.469 1 93.62 501 ALA A N 1
ATOM 3990 C CA . ALA A 1 501 ? -16.922 -7.055 -11.633 1 93.62 501 ALA A CA 1
ATOM 3991 C C . ALA A 1 501 ? -17.047 -6.266 -12.93 1 93.62 501 ALA A C 1
ATOM 3993 O O . ALA A 1 501 ? -17.359 -5.07 -12.906 1 93.62 501 ALA A O 1
ATOM 3994 N N . ILE A 1 502 ? -16.844 -6.887 -14.031 1 91.12 502 ILE A N 1
ATOM 3995 C CA . ILE A 1 502 ? -16.797 -6.258 -15.352 1 91.12 502 ILE A CA 1
ATOM 3996 C C . ILE A 1 502 ? -18.156 -5.691 -15.711 1 91.12 502 ILE A C 1
ATOM 3998 O O . ILE A 1 502 ? -18.266 -4.688 -16.422 1 91.12 502 ILE A O 1
ATOM 4002 N N . ASP A 1 503 ? -19.234 -6.258 -15.242 1 91.19 503 ASP A N 1
ATOM 4003 C CA . ASP A 1 503 ? -20.578 -5.789 -15.562 1 91.19 503 ASP A CA 1
ATOM 4004 C C . ASP A 1 503 ? -21.031 -4.719 -14.57 1 91.19 503 ASP A C 1
ATOM 4006 O O . ASP A 1 503 ? -22.172 -4.25 -14.641 1 91.19 503 ASP A O 1
ATOM 4010 N N . GLY A 1 504 ? -20.188 -4.402 -13.578 1 93.5 504 GLY A N 1
ATOM 4011 C CA . GLY A 1 504 ? -20.5 -3.369 -12.602 1 93.5 504 GLY A CA 1
ATOM 4012 C C . GLY A 1 504 ? -21.062 -3.922 -11.305 1 93.5 504 GLY A C 1
ATOM 4013 O O . GLY A 1 504 ? -21.266 -3.176 -10.344 1 93.5 504 GLY A O 1
ATOM 4014 N N . SER A 1 505 ? -21.203 -5.242 -11.242 1 94.88 505 SER A N 1
ATOM 4015 C CA . SER A 1 505 ? -21.719 -5.848 -10.016 1 94.88 505 SER A CA 1
ATOM 4016 C C . SER A 1 505 ? -20.703 -5.762 -8.891 1 94.88 505 SER A C 1
ATOM 4018 O O . SER A 1 505 ? -19.5 -5.918 -9.117 1 94.88 505 SER A O 1
ATOM 4020 N N . HIS A 1 506 ? -21.234 -5.48 -7.719 1 95.75 506 HIS A N 1
ATOM 4021 C CA . HIS A 1 506 ? -20.438 -5.539 -6.5 1 95.75 506 HIS A CA 1
ATOM 4022 C C . HIS A 1 506 ? -20.516 -6.918 -5.852 1 95.75 506 HIS A C 1
ATOM 4024 O O . HIS A 1 506 ? -21.578 -7.324 -5.379 1 95.75 506 HIS A O 1
ATOM 4030 N N . LEU A 1 507 ? -19.328 -7.578 -5.773 1 95.44 507 LEU A N 1
ATOM 4031 C CA . LEU A 1 507 ? -19.344 -8.984 -5.391 1 95.44 507 LEU A CA 1
ATOM 4032 C C . LEU A 1 507 ? -18.422 -9.242 -4.207 1 95.44 507 LEU A C 1
ATOM 4034 O O . LEU A 1 507 ? -17.391 -8.578 -4.066 1 95.44 507 LEU A O 1
ATOM 4038 N N . SER A 1 508 ? -18.812 -10.109 -3.344 1 94.81 508 SER A N 1
ATOM 4039 C CA . SER A 1 508 ? -17.922 -10.781 -2.408 1 94.81 508 SER A CA 1
ATOM 4040 C C . SER A 1 508 ? -17.703 -12.234 -2.799 1 94.81 508 SER A C 1
ATOM 4042 O O . SER A 1 508 ? -18.594 -12.875 -3.365 1 94.81 508 SER A O 1
ATOM 4044 N N . ALA A 1 509 ? -16.484 -12.75 -2.59 1 95.62 509 ALA A N 1
ATOM 4045 C CA . ALA A 1 509 ? -16.188 -14.133 -2.938 1 95.62 509 ALA A CA 1
ATOM 4046 C C . ALA A 1 509 ? -16.328 -15.047 -1.727 1 95.62 509 ALA A C 1
ATOM 4048 O O . ALA A 1 509 ? -16 -14.656 -0.602 1 95.62 509 ALA A O 1
ATOM 4049 N N . GLN A 1 510 ? -16.797 -16.266 -2.033 1 93.31 510 GLN A N 1
ATOM 4050 C CA . GLN A 1 510 ? -17.156 -17.125 -0.903 1 93.31 510 GLN A CA 1
ATOM 4051 C C . GLN A 1 510 ? -16.844 -18.594 -1.21 1 93.31 510 GLN A C 1
ATOM 4053 O O . GLN A 1 510 ? -16.828 -18.984 -2.375 1 93.31 510 GLN A O 1
ATOM 4058 N N . ILE A 1 511 ? -16.578 -19.328 -0.221 1 94.12 511 ILE A N 1
ATOM 4059 C CA . ILE A 1 511 ? -16.625 -20.797 -0.202 1 94.12 511 ILE A CA 1
ATOM 4060 C C . ILE A 1 511 ? -17.609 -21.25 0.878 1 94.12 511 ILE A C 1
ATOM 4062 O O . ILE A 1 511 ? -17.5 -20.844 2.037 1 94.12 511 ILE A O 1
ATOM 4066 N N . ASN A 1 512 ? -18.578 -22.062 0.529 1 90.56 512 ASN A N 1
ATOM 4067 C CA . ASN A 1 512 ? -19.625 -22.531 1.427 1 90.56 512 ASN A CA 1
ATOM 4068 C C . ASN A 1 512 ? -20.312 -21.359 2.141 1 90.56 512 ASN A C 1
ATOM 4070 O O . ASN A 1 512 ? -20.484 -21.391 3.359 1 90.56 512 ASN A O 1
ATOM 4074 N N . ASN A 1 513 ? -20.531 -20.266 1.444 1 87.94 513 ASN A N 1
ATOM 4075 C CA . ASN A 1 513 ? -21.266 -19.094 1.875 1 87.94 513 ASN A CA 1
ATOM 4076 C C . ASN A 1 513 ? -20.5 -18.297 2.92 1 87.94 513 ASN A C 1
ATOM 4078 O O . ASN A 1 513 ? -21.078 -17.516 3.668 1 87.94 513 ASN A O 1
ATOM 4082 N N . ILE A 1 514 ? -19.25 -18.531 3.01 1 90.5 514 ILE A N 1
ATOM 4083 C CA . ILE A 1 514 ? -18.391 -17.797 3.938 1 90.5 514 ILE A CA 1
ATOM 4084 C C . ILE A 1 514 ? -17.328 -17.031 3.162 1 90.5 514 ILE A C 1
ATOM 4086 O O . ILE A 1 514 ? -16.656 -17.609 2.287 1 90.5 514 ILE A O 1
ATOM 4090 N N . SER A 1 515 ? -17.234 -15.766 3.422 1 92.25 515 SER A N 1
ATOM 4091 C CA . SER A 1 515 ? -16.125 -14.969 2.922 1 92.25 515 SER A CA 1
ATOM 4092 C C . SER A 1 515 ? -14.984 -14.914 3.936 1 92.25 515 SER A C 1
ATOM 4094 O O . SER A 1 515 ? -15.164 -14.453 5.062 1 92.25 515 SER A O 1
ATOM 4096 N N . PHE A 1 516 ? -13.891 -15.398 3.578 1 92.62 516 PHE A N 1
ATOM 4097 C CA . PHE A 1 516 ? -12.75 -15.562 4.469 1 92.62 516 PHE A CA 1
ATOM 4098 C C . PHE A 1 516 ? -12.25 -14.211 4.969 1 92.62 516 PHE A C 1
ATOM 4100 O O . PHE A 1 516 ? -12.188 -13.25 4.203 1 92.62 516 PHE A O 1
ATOM 4107 N N . LYS A 1 517 ? -11.922 -14.125 6.164 1 91.38 517 LYS A N 1
ATOM 4108 C CA . LYS A 1 517 ? -11.289 -12.961 6.781 1 91.38 517 LYS A CA 1
ATOM 4109 C C . LYS A 1 517 ? -10.008 -13.352 7.512 1 91.38 517 LYS A C 1
ATOM 4111 O O . LYS A 1 517 ? -9.992 -14.328 8.266 1 91.38 517 LYS A O 1
ATOM 4116 N N . ASP A 1 518 ? -8.922 -12.57 7.266 1 93.19 518 ASP A N 1
ATOM 4117 C CA . ASP A 1 518 ? -7.652 -12.836 7.938 1 93.19 518 ASP A CA 1
ATOM 4118 C C . ASP A 1 518 ? -7.777 -12.641 9.445 1 93.19 518 ASP A C 1
ATOM 4120 O O . ASP A 1 518 ? -8.398 -11.68 9.906 1 93.19 518 ASP A O 1
ATOM 4124 N N . PRO A 1 519 ? -7.242 -13.547 10.211 1 92.56 519 PRO A N 1
ATOM 4125 C CA . PRO A 1 519 ? -7.164 -13.312 11.648 1 92.56 519 PRO A CA 1
ATOM 4126 C C . PRO A 1 519 ? -6.117 -12.258 12.023 1 92.56 519 PRO A C 1
ATOM 4128 O O . PRO A 1 519 ? -5.219 -11.969 11.227 1 92.56 519 PRO A O 1
ATOM 4131 N N . PRO A 1 520 ? -6.207 -11.656 13.18 1 92.38 520 PRO A N 1
ATOM 4132 C CA . PRO A 1 520 ? -5.262 -10.609 13.562 1 92.38 520 PRO A CA 1
ATOM 4133 C C . PRO A 1 520 ? -3.867 -11.156 13.867 1 92.38 520 PRO A C 1
ATOM 4135 O O . PRO A 1 520 ? -2.898 -10.391 13.922 1 92.38 520 PRO A O 1
ATOM 4138 N N . SER A 1 521 ? -3.807 -12.492 14.133 1 93.75 521 SER A N 1
ATOM 4139 C CA . SER A 1 521 ? -2.541 -13.156 14.43 1 93.75 521 SER A CA 1
ATOM 4140 C C . SER A 1 521 ? -2.438 -14.5 13.719 1 93.75 521 SER A C 1
ATOM 4142 O O . SER A 1 521 ? -3.432 -15.219 13.594 1 93.75 521 SER A O 1
ATOM 4144 N N . PRO A 1 522 ? -1.27 -14.844 13.258 1 95.31 522 PRO A N 1
ATOM 4145 C CA . PRO A 1 522 ? -1.122 -16.156 12.617 1 95.31 522 PRO A CA 1
ATOM 4146 C C . PRO A 1 522 ? -1.346 -17.312 13.586 1 95.31 522 PRO A C 1
ATOM 4148 O O . PRO A 1 522 ? -0.639 -17.438 14.586 1 95.31 522 PRO A O 1
ATOM 4151 N N . PRO A 1 523 ? -2.205 -18.188 13.297 1 93.5 523 PRO A N 1
ATOM 4152 C CA . PRO A 1 523 ? -2.477 -19.312 14.195 1 93.5 523 PRO A CA 1
ATOM 4153 C C . PRO A 1 523 ? -1.318 -20.297 14.266 1 93.5 523 PRO A C 1
ATOM 4155 O O . PRO A 1 523 ? -1.208 -21.062 15.227 1 93.5 523 PRO A O 1
ATOM 4158 N N . LEU A 1 524 ? -0.466 -20.281 13.266 1 95.25 524 LEU A N 1
ATOM 4159 C CA . LEU A 1 524 ? 0.687 -21.172 13.297 1 95.25 524 LEU A CA 1
ATOM 4160 C C . LEU A 1 524 ? 1.605 -20.844 14.469 1 95.25 524 LEU A C 1
ATOM 4162 O O . LEU A 1 524 ? 2.178 -21.734 15.086 1 95.25 524 LEU A O 1
ATOM 4166 N N . SER A 1 525 ? 1.754 -19.516 14.781 1 94.12 525 SER A N 1
ATOM 4167 C CA . SER A 1 525 ? 2.762 -19.109 15.758 1 94.12 525 SER A CA 1
ATOM 4168 C C . SER A 1 525 ? 2.117 -18.5 17 1 94.12 525 SER A C 1
ATOM 4170 O O . SER A 1 525 ? 2.773 -18.328 18.031 1 94.12 525 SER A O 1
ATOM 4172 N N . GLN A 1 526 ? 0.899 -18.047 16.812 1 90.88 526 GLN A N 1
ATOM 4173 C CA . GLN A 1 526 ? 0.231 -17.375 17.906 1 90.88 526 GLN A CA 1
ATOM 4174 C C . GLN A 1 526 ? -1.145 -17.984 18.188 1 90.88 526 GLN A C 1
ATOM 4176 O O . GLN A 1 526 ? -1.757 -18.562 17.281 1 90.88 526 GLN A O 1
ATOM 4181 N N . HIS A 1 527 ? -1.572 -17.812 19.406 1 79.12 527 HIS A N 1
ATOM 4182 C CA . HIS A 1 527 ? -2.9 -18.297 19.766 1 79.12 527 HIS A CA 1
ATOM 4183 C C . HIS A 1 527 ? -3.99 -17.406 19.172 1 79.12 527 HIS A C 1
ATOM 4185 O O . HIS A 1 527 ? -3.854 -16.188 19.156 1 79.12 527 HIS A O 1
ATOM 4191 N N . ILE A 1 528 ? -4.895 -18.047 18.547 1 70.56 528 ILE A N 1
ATOM 4192 C CA . ILE A 1 528 ? -6.023 -17.281 18.016 1 70.56 528 ILE A CA 1
ATOM 4193 C C . ILE A 1 528 ? -7.301 -17.672 18.75 1 70.56 528 ILE A C 1
ATOM 4195 O O . ILE A 1 528 ? -7.52 -18.844 19.047 1 70.56 528 ILE A O 1
ATOM 4199 N N . ASP A 1 529 ? -7.988 -16.594 19.047 1 64.81 529 ASP A N 1
ATOM 4200 C CA . ASP A 1 529 ? -9.266 -16.812 19.719 1 64.81 529 ASP A CA 1
ATOM 4201 C C . ASP A 1 529 ? -10.234 -17.562 18.797 1 64.81 529 ASP A C 1
ATOM 4203 O O . ASP A 1 529 ? -10.352 -17.234 17.609 1 64.81 529 ASP A O 1
ATOM 4207 N N . TYR A 1 530 ? -10.852 -18.453 19.344 1 58.47 530 TYR A N 1
ATOM 4208 C CA . TYR A 1 530 ? -11.789 -19.328 18.641 1 58.47 530 TYR A CA 1
ATOM 4209 C C . TYR A 1 530 ? -12.906 -18.516 18.016 1 58.47 530 TYR A C 1
ATOM 4211 O O . TYR A 1 530 ? -13.445 -18.891 16.969 1 58.47 530 TYR A O 1
ATOM 4219 N N . GLU A 1 531 ? -13.211 -17.391 18.641 1 60.69 531 GLU A N 1
ATOM 4220 C CA . GLU A 1 531 ? -14.312 -16.594 18.125 1 60.69 531 GLU A CA 1
ATOM 4221 C C . GLU A 1 531 ? -14.008 -16.031 16.75 1 60.69 531 GLU A C 1
ATOM 4223 O O . GLU A 1 531 ? -14.922 -15.711 15.984 1 60.69 531 GLU A O 1
ATOM 4228 N N . LYS A 1 532 ? -12.859 -16.141 16.484 1 65.38 532 LYS A N 1
ATOM 4229 C CA . LYS A 1 532 ? -12.484 -15.57 15.188 1 65.38 532 LYS A CA 1
ATOM 4230 C C . LYS A 1 532 ? -12.453 -16.656 14.109 1 65.38 532 LYS A C 1
ATOM 4232 O O . LYS A 1 532 ? -12.484 -16.344 12.914 1 65.38 532 LYS A O 1
ATOM 4237 N N . ILE A 1 533 ? -12.453 -17.844 14.578 1 75.25 533 ILE A N 1
ATOM 4238 C CA . ILE A 1 533 ? -12.359 -18.984 13.68 1 75.25 533 ILE A CA 1
ATOM 4239 C C . ILE A 1 533 ? -13.742 -19.609 13.492 1 75.25 533 ILE A C 1
ATOM 4241 O O . ILE A 1 533 ? -14.453 -19.859 14.461 1 75.25 533 ILE A O 1
ATOM 4245 N N . CYS A 1 534 ? -14.258 -19.484 12.344 1 76.44 534 CYS A N 1
ATOM 4246 C CA . CYS A 1 534 ? -15.484 -20.234 12.062 1 76.44 534 CYS A CA 1
ATOM 4247 C C . CYS A 1 534 ? -15.164 -21.641 11.594 1 76.44 534 CYS A C 1
ATOM 4249 O O . CYS A 1 534 ? -14.391 -21.844 10.664 1 76.44 534 CYS A O 1
ATOM 4251 N N . PRO A 1 535 ? -15.305 -22.484 12.727 1 63.12 535 PRO A N 1
ATOM 4252 C CA . PRO A 1 535 ? -14.984 -23.859 12.305 1 63.12 535 PRO A CA 1
ATOM 4253 C C . PRO A 1 535 ? -15.727 -24.266 11.031 1 63.12 535 PRO A C 1
ATOM 4255 O O . PRO A 1 535 ? -16.484 -23.484 10.477 1 63.12 535 PRO A O 1
ATOM 4258 N N . ASN A 1 536 ? -16.016 -25.609 10.867 1 57.5 536 ASN A N 1
ATOM 4259 C CA . ASN A 1 536 ? -16.5 -26.375 9.727 1 57.5 536 ASN A CA 1
ATOM 4260 C C . ASN A 1 536 ? -17.625 -25.641 9 1 57.5 536 ASN A C 1
ATOM 4262 O O . ASN A 1 536 ? -18.266 -24.75 9.57 1 57.5 536 ASN A O 1
ATOM 4266 N N . ALA A 1 537 ? -17.766 -25.688 7.715 1 54.88 537 ALA A N 1
ATOM 4267 C CA . ALA A 1 537 ? -18.672 -25.141 6.703 1 54.88 537 ALA A CA 1
ATOM 4268 C C . ALA A 1 537 ? -19.922 -24.547 7.348 1 54.88 537 ALA A C 1
ATOM 4270 O O . ALA A 1 537 ? -20.875 -24.203 6.652 1 54.88 537 ALA A O 1
ATOM 4271 N N . TYR A 1 538 ? -19.766 -24.344 8.711 1 54.31 538 TYR A N 1
ATOM 4272 C CA . TYR A 1 538 ? -21.031 -23.906 9.289 1 54.31 538 TYR A CA 1
ATOM 4273 C C . TYR A 1 538 ? -20.984 -22.422 9.625 1 54.31 538 TYR A C 1
ATOM 4275 O O . TYR A 1 538 ? -20.047 -21.953 10.281 1 54.31 538 TYR A O 1
ATOM 4283 N N . THR A 1 539 ? -21.719 -21.656 8.875 1 59.34 539 THR A N 1
ATOM 4284 C CA . THR A 1 539 ? -21.953 -20.25 9.141 1 59.34 539 THR A CA 1
ATOM 4285 C C . THR A 1 539 ? -22.531 -20.047 10.539 1 59.34 539 THR A C 1
ATOM 4287 O O . THR A 1 539 ? -23.547 -20.641 10.891 1 59.34 539 THR A O 1
ATOM 4290 N N . PRO A 1 540 ? -21.781 -19.422 11.359 1 58.12 540 PRO A N 1
ATOM 4291 C CA . PRO A 1 540 ? -22.438 -19.109 12.633 1 58.12 540 PRO A CA 1
ATOM 4292 C C . PRO A 1 540 ? -23.812 -18.469 12.445 1 58.12 540 PRO A C 1
ATOM 4294 O O . PRO A 1 540 ? -24.016 -17.703 11.5 1 58.12 540 PRO A O 1
ATOM 4297 N N . PRO A 1 541 ? -24.781 -19 13.141 1 56.97 541 PRO A N 1
ATOM 4298 C CA . PRO A 1 541 ? -26.125 -18.406 13.023 1 56.97 541 PRO A CA 1
ATOM 4299 C C . PRO A 1 541 ? -26.109 -16.891 13.156 1 56.97 541 PRO A C 1
ATOM 4301 O O . PRO A 1 541 ? -27.016 -16.219 12.68 1 56.97 541 PRO A O 1
ATOM 4304 N N . THR A 1 542 ? -25.062 -16.344 13.758 1 59.03 542 THR A N 1
ATOM 4305 C CA . THR A 1 542 ? -25.016 -14.906 14.031 1 59.03 542 THR A CA 1
ATOM 4306 C C . THR A 1 542 ? -24.422 -14.148 12.844 1 59.03 542 THR A C 1
ATOM 4308 O O . THR A 1 542 ? -24.453 -12.914 12.812 1 59.03 542 THR A O 1
ATOM 4311 N N . CYS A 1 543 ? -24.062 -14.961 11.93 1 67.12 543 CYS A N 1
ATOM 4312 C CA . CYS A 1 543 ? -23.359 -14.258 10.859 1 67.12 543 CYS A CA 1
ATOM 4313 C C . CYS A 1 543 ? -24.344 -13.68 9.844 1 67.12 543 CYS A C 1
ATOM 4315 O O . CYS A 1 543 ? -25.281 -14.359 9.438 1 67.12 543 CYS A O 1
ATOM 4317 N N . THR A 1 544 ? -24.188 -12.383 9.562 1 69.31 544 THR A N 1
ATOM 4318 C CA . THR A 1 544 ? -25.016 -11.727 8.555 1 69.31 544 THR A CA 1
ATOM 4319 C C . THR A 1 544 ? -24.422 -11.938 7.156 1 69.31 544 THR A C 1
ATOM 4321 O O . THR A 1 544 ? -23.203 -12.016 6.996 1 69.31 544 THR A O 1
ATOM 4324 N N . GLN A 1 545 ? -25.266 -12.203 6.273 1 73.88 545 GLN A N 1
ATOM 4325 C CA . GLN A 1 545 ? -24.828 -12.438 4.902 1 73.88 545 GLN A CA 1
ATOM 4326 C C . GLN A 1 545 ? -24.219 -11.172 4.301 1 73.88 545 GLN A C 1
ATOM 4328 O O . GLN A 1 545 ? -24.766 -10.078 4.449 1 73.88 545 GLN A O 1
ATOM 4333 N N . PRO A 1 546 ? -23.203 -11.352 3.695 1 79.5 546 PRO A N 1
ATOM 4334 C CA . PRO A 1 546 ? -22.297 -12.508 3.646 1 79.5 546 PRO A CA 1
ATOM 4335 C C . PRO A 1 546 ? -21.547 -12.719 4.953 1 79.5 546 PRO A C 1
ATOM 4337 O O . PRO A 1 546 ? -21.047 -11.758 5.547 1 79.5 546 PRO A O 1
ATOM 4340 N N . CYS A 1 547 ? -21.594 -13.906 5.336 1 83.31 547 CYS A N 1
ATOM 4341 C CA . CYS A 1 547 ? -20.875 -14.234 6.562 1 83.31 547 CYS A CA 1
ATOM 4342 C C . CYS A 1 547 ? -19.375 -14.164 6.344 1 83.31 547 CYS A C 1
ATOM 4344 O O . CYS A 1 547 ? -18.859 -14.664 5.336 1 83.31 547 CYS A O 1
ATOM 4346 N N . THR A 1 548 ? -18.719 -13.469 7.242 1 86.75 548 THR A N 1
ATOM 4347 C CA . THR A 1 548 ? -17.266 -13.328 7.152 1 86.75 548 THR A CA 1
ATOM 4348 C C . THR A 1 548 ? -16.594 -13.906 8.391 1 86.75 548 THR A C 1
ATOM 4350 O O . THR A 1 548 ? -17 -13.633 9.516 1 86.75 548 THR A O 1
ATOM 4353 N N . CYS A 1 549 ? -15.578 -14.781 8.18 1 86.44 549 CYS A N 1
ATOM 4354 C CA . CYS A 1 549 ? -14.781 -15.32 9.266 1 86.44 549 CYS A CA 1
ATOM 4355 C C . CYS A 1 549 ? -13.547 -16.047 8.734 1 86.44 549 CYS A C 1
ATOM 4357 O O . CYS A 1 549 ? -13.406 -16.234 7.523 1 86.44 549 CYS A O 1
ATOM 4359 N N . THR A 1 550 ? -12.656 -16.406 9.617 1 90.75 550 THR A N 1
ATOM 4360 C CA . THR A 1 550 ? -11.539 -17.266 9.25 1 90.75 550 THR A CA 1
ATOM 4361 C C . THR A 1 550 ? -11.992 -18.719 9.117 1 90.75 550 THR A C 1
ATOM 4363 O O . THR A 1 550 ? -12.156 -19.406 10.125 1 90.75 550 THR A O 1
ATOM 4366 N N . ASP A 1 551 ? -12.18 -19.156 7.914 1 91.62 551 ASP A N 1
ATOM 4367 C CA . ASP A 1 551 ? -12.727 -20.484 7.641 1 91.62 551 ASP A CA 1
ATOM 4368 C C . ASP A 1 551 ? -11.633 -21.547 7.688 1 91.62 551 ASP A C 1
ATOM 4370 O O . ASP A 1 551 ? -10.789 -21.625 6.793 1 91.62 551 ASP A O 1
ATOM 4374 N N . VAL A 1 552 ? -11.711 -22.406 8.758 1 92.94 552 VAL A N 1
ATOM 4375 C CA . VAL A 1 552 ? -10.672 -23.406 8.992 1 92.94 552 VAL A CA 1
ATOM 4376 C C . VAL A 1 552 ? -11.273 -24.812 8.992 1 92.94 552 VAL A C 1
ATOM 4378 O O . VAL A 1 552 ? -12.266 -25.062 9.672 1 92.94 552 VAL A O 1
ATOM 4381 N N . PHE A 1 553 ? -10.711 -25.688 8.211 1 93.31 553 PHE A N 1
ATOM 4382 C CA . PHE A 1 553 ? -11.039 -27.109 8.234 1 93.31 553 PHE A CA 1
ATOM 4383 C C . PHE A 1 553 ? -9.977 -27.906 8.992 1 93.31 553 PHE A C 1
ATOM 4385 O O . PHE A 1 553 ? -8.797 -27.891 8.617 1 93.31 553 PHE A O 1
ATOM 4392 N N . HIS A 1 554 ? -10.383 -28.531 10.031 1 93 554 HIS A N 1
ATOM 4393 C CA . HIS A 1 554 ? -9.453 -29.359 10.797 1 93 554 HIS A CA 1
ATOM 4394 C C . HIS A 1 554 ? -9.305 -30.75 10.172 1 93 554 HIS A C 1
ATOM 4396 O O . HIS A 1 554 ? -10.297 -31.453 9.984 1 93 554 HIS A O 1
ATOM 4402 N N . ILE A 1 555 ? -8.102 -31.109 9.836 1 96.12 555 ILE A N 1
ATOM 4403 C CA . ILE A 1 555 ? -7.809 -32.375 9.148 1 96.12 555 ILE A CA 1
ATOM 4404 C C . ILE A 1 555 ? -6.844 -33.188 9.984 1 96.12 555 ILE A C 1
ATOM 4406 O O . ILE A 1 555 ? -5.73 -32.75 10.281 1 96.12 555 ILE A O 1
ATOM 4410 N N . PRO A 1 556 ? -7.211 -34.406 10.297 1 97.06 556 PRO A N 1
ATOM 4411 C CA . PRO A 1 556 ? -6.32 -35.281 11.078 1 97.06 556 PRO A CA 1
ATOM 4412 C C . PRO A 1 556 ? -5.059 -35.656 10.312 1 97.06 556 PRO A C 1
ATOM 4414 O O . PRO A 1 556 ? -5.102 -35.844 9.094 1 97.06 556 PRO A O 1
ATOM 4417 N N . CYS A 1 557 ? -4.035 -35.875 11.055 1 97.12 557 CYS A N 1
ATOM 4418 C CA . CYS A 1 557 ? -2.762 -36.281 10.469 1 97.12 557 CYS A CA 1
ATOM 4419 C C . CYS A 1 557 ? -2.912 -37.594 9.703 1 97.12 557 CYS A C 1
ATOM 4421 O O . CYS A 1 557 ? -3.551 -38.531 10.188 1 97.12 557 CYS A O 1
ATOM 4423 N N . LYS A 1 558 ? -2.42 -37.688 8.445 1 96.25 558 LYS A N 1
ATOM 4424 C CA . LYS A 1 558 ? -2.316 -38.844 7.582 1 96.25 558 LYS A CA 1
ATOM 4425 C C . LYS A 1 558 ? -3.672 -39.219 6.988 1 96.25 558 LYS A C 1
ATOM 4427 O O . LYS A 1 558 ? -3.812 -40.25 6.34 1 96.25 558 LYS A O 1
ATOM 4432 N N . ALA A 1 559 ? -4.59 -38.406 7.156 1 97.25 559 ALA A N 1
ATOM 4433 C CA . ALA A 1 559 ? -5.891 -38.625 6.535 1 97.25 559 ALA A CA 1
ATOM 4434 C C . ALA A 1 559 ? -5.801 -38.531 5.016 1 97.25 559 ALA A C 1
ATOM 4436 O O . ALA A 1 559 ? -5.105 -37.656 4.488 1 97.25 559 ALA A O 1
ATOM 4437 N N . THR A 1 560 ? -6.438 -39.469 4.379 1 96.94 560 THR A N 1
ATOM 4438 C CA . THR A 1 560 ? -6.707 -39.281 2.955 1 96.94 560 THR A CA 1
ATOM 4439 C C . THR A 1 560 ? -7.91 -38.375 2.746 1 96.94 560 THR A C 1
ATOM 4441 O O . THR A 1 560 ? -9.008 -38.688 3.229 1 96.94 560 THR A O 1
ATOM 4444 N N . VAL A 1 561 ? -7.754 -37.312 2.035 1 97.75 561 VAL A N 1
ATOM 4445 C CA . VAL A 1 561 ? -8.781 -36.281 1.946 1 97.75 561 VAL A CA 1
ATOM 4446 C C . VAL A 1 561 ? -9.203 -36.094 0.49 1 97.75 561 VAL A C 1
ATOM 4448 O O . VAL A 1 561 ? -8.359 -35.875 -0.386 1 97.75 561 VAL A O 1
ATOM 4451 N N . ASP A 1 562 ? -10.477 -36.25 0.227 1 97.94 562 ASP A N 1
ATOM 4452 C CA . ASP A 1 562 ? -11.062 -35.812 -1.045 1 97.94 562 ASP A CA 1
ATOM 4453 C C . ASP A 1 562 ? -11.711 -34.469 -0.925 1 97.94 562 ASP A C 1
ATOM 4455 O O . ASP A 1 562 ? -12.508 -34.219 -0.015 1 97.94 562 ASP A O 1
ATOM 4459 N N . VAL A 1 563 ? -11.344 -33.531 -1.747 1 97.94 563 VAL A N 1
ATOM 4460 C CA . VAL A 1 563 ? -11.992 -32.25 -1.842 1 97.94 563 VAL A CA 1
ATOM 4461 C C . VAL A 1 563 ? -12.781 -32.156 -3.145 1 97.94 563 VAL A C 1
ATOM 4463 O O . VAL A 1 563 ? -12.242 -32.375 -4.227 1 97.94 563 VAL A O 1
ATOM 4466 N N . MET A 1 564 ? -14.023 -31.891 -3.053 1 97.69 564 MET A N 1
ATOM 4467 C CA . MET A 1 564 ? -14.844 -31.609 -4.23 1 97.69 564 MET A CA 1
ATOM 4468 C C . MET A 1 564 ? -15.125 -30.125 -4.355 1 97.69 564 MET A C 1
ATOM 4470 O O . MET A 1 564 ? -15.922 -29.578 -3.59 1 97.69 564 MET A O 1
ATOM 4474 N N . LEU A 1 565 ? -14.523 -29.531 -5.301 1 97.56 565 LEU A N 1
ATOM 4475 C CA . LEU A 1 565 ? -14.789 -28.125 -5.621 1 97.56 565 LEU A CA 1
ATOM 4476 C C . LEU A 1 565 ? -15.93 -28 -6.621 1 97.56 565 LEU A C 1
ATOM 4478 O O . LEU A 1 565 ? -15.938 -28.688 -7.652 1 97.56 565 LEU A O 1
ATOM 4482 N N . VAL A 1 566 ? -16.844 -27.125 -6.312 1 95.62 566 VAL A N 1
ATOM 4483 C CA . VAL A 1 566 ? -17.984 -26.938 -7.199 1 95.62 566 VAL A CA 1
ATOM 4484 C C . VAL A 1 566 ? -18.188 -25.438 -7.465 1 95.62 566 VAL A C 1
ATOM 4486 O O . VAL A 1 566 ? -18.328 -24.656 -6.531 1 95.62 566 VAL A O 1
ATOM 4489 N N . ASP A 1 567 ? -18.109 -25.078 -8.711 1 95 567 ASP A N 1
ATOM 4490 C CA . ASP A 1 567 ? -18.469 -23.734 -9.117 1 95 567 ASP A CA 1
ATOM 4491 C C . ASP A 1 567 ? -19.984 -23.562 -9.203 1 95 567 ASP A C 1
ATOM 4493 O O . ASP A 1 567 ? -20.625 -24.047 -10.133 1 95 567 ASP A O 1
ATOM 4497 N N . ILE A 1 568 ? -20.531 -22.781 -8.32 1 90.75 568 ILE A N 1
ATOM 4498 C CA . ILE A 1 568 ? -22 -22.75 -8.258 1 90.75 568 ILE A CA 1
ATOM 4499 C C . ILE A 1 568 ? -22.516 -21.594 -9.109 1 90.75 568 ILE A C 1
ATOM 4501 O O . ILE A 1 568 ? -23.719 -21.484 -9.344 1 90.75 568 ILE A O 1
ATOM 4505 N N . ASP A 1 569 ? -21.594 -20.703 -9.43 1 85.31 569 ASP A N 1
ATOM 4506 C CA . ASP A 1 569 ? -21.984 -19.594 -10.305 1 85.31 569 ASP A CA 1
ATOM 4507 C C . ASP A 1 569 ? -21.594 -19.891 -11.75 1 85.31 569 ASP A C 1
ATOM 4509 O O . ASP A 1 569 ? -20.406 -20.016 -12.07 1 85.31 569 ASP A O 1
ATOM 4513 N N . ASN A 1 570 ? -22.547 -20.047 -12.57 1 76.75 570 ASN A N 1
ATOM 4514 C CA . ASN A 1 570 ? -22.266 -20.391 -13.961 1 76.75 570 ASN A CA 1
ATOM 4515 C C . ASN A 1 570 ? -22.031 -19.141 -14.805 1 76.75 570 ASN A C 1
ATOM 4517 O O . ASN A 1 570 ? -22.906 -18.734 -15.594 1 76.75 570 ASN A O 1
ATOM 4521 N N . ILE A 1 571 ? -21 -18.469 -14.508 1 76.38 571 ILE A N 1
ATOM 4522 C CA . ILE A 1 571 ? -20.578 -17.344 -15.336 1 76.38 571 ILE A CA 1
ATOM 4523 C C . ILE A 1 571 ? -19.656 -17.844 -16.453 1 76.38 571 ILE A C 1
ATOM 4525 O O . ILE A 1 571 ? -18.594 -18.391 -16.188 1 76.38 571 ILE A O 1
ATOM 4529 N N . ASN A 1 572 ? -20.156 -17.594 -17.641 1 70.5 572 ASN A N 1
ATOM 4530 C CA . ASN A 1 572 ? -19.453 -18.125 -18.797 1 70.5 572 ASN A CA 1
ATOM 4531 C C . ASN A 1 572 ? -18.047 -17.547 -18.906 1 70.5 572 ASN A C 1
ATOM 4533 O O . ASN A 1 572 ? -17.844 -16.359 -18.672 1 70.5 572 ASN A O 1
ATOM 4537 N N . VAL A 1 573 ? -17.062 -18.312 -18.984 1 75.81 573 VAL A N 1
ATOM 4538 C CA . VAL A 1 573 ? -15.695 -17.953 -19.344 1 75.81 573 VAL A CA 1
ATOM 4539 C C . VAL A 1 573 ? -14.891 -17.703 -18.062 1 75.81 573 VAL A C 1
ATOM 4541 O O . VAL A 1 573 ? -13.867 -17.016 -18.109 1 75.81 573 VAL A O 1
ATOM 4544 N N . LEU A 1 574 ? -15.508 -17.969 -16.953 1 89.44 574 LEU A N 1
ATOM 4545 C CA . LEU A 1 574 ? -14.734 -17.828 -15.734 1 89.44 574 LEU A CA 1
ATOM 4546 C C . LEU A 1 574 ? -14.328 -19.188 -15.172 1 89.44 574 LEU A C 1
ATOM 4548 O O . LEU A 1 574 ? -15.172 -19.922 -14.648 1 89.44 574 LEU A O 1
ATOM 4552 N N . ASN A 1 575 ? -13.133 -19.578 -15.352 1 94 575 ASN A N 1
ATOM 4553 C CA . ASN A 1 575 ? -12.562 -20.812 -14.852 1 94 575 ASN A CA 1
ATOM 4554 C C . ASN A 1 575 ? -11.586 -20.562 -13.703 1 94 575 ASN A C 1
ATOM 4556 O O . ASN A 1 575 ? -10.5 -20.031 -13.914 1 94 575 ASN A O 1
ATOM 4560 N N . HIS A 1 576 ? -12 -20.938 -12.539 1 95.88 576 HIS A N 1
ATOM 4561 C CA . HIS A 1 576 ? -11.258 -20.594 -11.336 1 95.88 576 HIS A CA 1
ATOM 4562 C C . HIS A 1 576 ? -10.133 -21.594 -11.078 1 95.88 576 HIS A C 1
ATOM 4564 O O . HIS A 1 576 ? -10.383 -22.781 -10.938 1 95.88 576 HIS A O 1
ATOM 4570 N N . PRO A 1 577 ? -8.883 -21.125 -10.992 1 97.69 577 PRO A N 1
ATOM 4571 C CA . PRO A 1 577 ? -7.801 -21.984 -10.5 1 97.69 577 PRO A CA 1
ATOM 4572 C C . PRO A 1 577 ? -7.73 -22.016 -8.977 1 97.69 577 PRO A C 1
ATOM 4574 O O . PRO A 1 577 ? -7.809 -20.984 -8.32 1 97.69 577 PRO A O 1
ATOM 4577 N N . PHE A 1 578 ? -7.621 -23.172 -8.414 1 98.62 578 PHE A N 1
ATOM 4578 C CA . PHE A 1 578 ? -7.461 -23.328 -6.973 1 98.62 578 PHE A CA 1
ATOM 4579 C C . PHE A 1 578 ? -6.105 -23.938 -6.641 1 98.62 578 PHE A C 1
ATOM 4581 O O . PHE A 1 578 ? -5.684 -24.906 -7.273 1 98.62 578 PHE A O 1
ATOM 4588 N N . HIS A 1 579 ? -5.465 -23.344 -5.707 1 98.69 579 HIS A N 1
ATOM 4589 C CA . HIS A 1 579 ? -4.133 -23.75 -5.281 1 98.69 579 HIS A CA 1
ATOM 4590 C C . HIS A 1 579 ? -4.129 -24.172 -3.814 1 98.69 579 HIS A C 1
ATOM 4592 O O . HIS A 1 579 ? -4.766 -23.531 -2.977 1 98.69 579 HIS A O 1
ATOM 4598 N N . LEU A 1 580 ? -3.467 -25.281 -3.523 1 98.75 580 LEU A N 1
ATOM 4599 C CA . LEU A 1 580 ? -3.268 -25.766 -2.158 1 98.75 580 LEU A CA 1
ATOM 4600 C C . LEU A 1 580 ? -1.806 -25.625 -1.746 1 98.75 580 LEU A C 1
ATOM 4602 O O . LEU A 1 580 ? -0.921 -26.203 -2.389 1 98.75 580 LEU A O 1
ATOM 4606 N N . HIS A 1 581 ? -1.569 -24.844 -0.684 1 98.62 581 HIS A N 1
ATOM 4607 C CA . HIS A 1 581 ? -0.228 -24.75 -0.118 1 98.62 581 HIS A CA 1
ATOM 4608 C C . HIS A 1 581 ? 0.182 -26.062 0.546 1 98.62 581 HIS A C 1
ATOM 4610 O O . HIS A 1 581 ? -0.665 -26.781 1.077 1 98.62 581 HIS A O 1
ATOM 4616 N N . GLY A 1 582 ? 1.48 -26.453 0.444 1 97.88 582 GLY A N 1
ATOM 4617 C CA . GLY A 1 582 ? 2.057 -27.516 1.25 1 97.88 582 GLY A CA 1
ATOM 4618 C C . GLY A 1 582 ? 1.942 -28.891 0.604 1 97.88 582 GLY A C 1
ATOM 4619 O O . GLY A 1 582 ? 2.516 -29.859 1.095 1 97.88 582 GLY A O 1
ATOM 4620 N N . TYR A 1 583 ? 1.217 -28.969 -0.591 1 96.75 583 TYR A N 1
ATOM 4621 C CA . TYR A 1 583 ? 0.926 -30.297 -1.116 1 96.75 583 TYR A CA 1
ATOM 4622 C C . TYR A 1 583 ? 0.911 -30.281 -2.641 1 96.75 583 TYR A C 1
ATOM 4624 O O . TYR A 1 583 ? 0.708 -29.234 -3.26 1 96.75 583 TYR A O 1
ATOM 4632 N N . SER A 1 584 ? 1.174 -31.422 -3.164 1 95.69 584 SER A N 1
ATOM 4633 C CA . SER A 1 584 ? 0.622 -31.844 -4.449 1 95.69 584 SER A CA 1
ATOM 4634 C C . SER A 1 584 ? -0.571 -32.781 -4.262 1 95.69 584 SER A C 1
ATOM 4636 O O . SER A 1 584 ? -0.692 -33.438 -3.229 1 95.69 584 SER A O 1
ATOM 4638 N N . PHE A 1 585 ? -1.466 -32.781 -5.133 1 97 585 PHE A N 1
ATOM 4639 C CA . PHE A 1 585 ? -2.637 -33.625 -5.039 1 97 585 PHE A CA 1
ATOM 4640 C C . PHE A 1 585 ? -2.906 -34.344 -6.367 1 97 585 PHE A C 1
ATOM 4642 O O . PHE A 1 585 ? -2.281 -34 -7.379 1 97 585 PHE A O 1
ATOM 4649 N N . CYS A 1 586 ? -3.783 -35.312 -6.336 1 96.38 586 CYS A N 1
ATOM 4650 C CA . CYS A 1 586 ? -4.238 -36 -7.535 1 96.38 586 CYS A CA 1
ATOM 4651 C C . CYS A 1 586 ? -5.613 -35.531 -7.965 1 96.38 586 CYS A C 1
ATOM 4653 O O . CYS A 1 586 ? -6.551 -35.5 -7.16 1 96.38 586 CYS A O 1
ATOM 4655 N N . VAL A 1 587 ? -5.691 -35.156 -9.156 1 96.88 587 VAL A N 1
ATOM 4656 C CA . VAL A 1 587 ? -7.004 -34.844 -9.711 1 96.88 587 VAL A CA 1
ATOM 4657 C C . VAL A 1 587 ? -7.691 -36.125 -10.172 1 96.88 587 VAL A C 1
ATOM 4659 O O . VAL A 1 587 ? -7.203 -36.812 -11.07 1 96.88 587 VAL A O 1
ATOM 4662 N N . LEU A 1 588 ? -8.812 -36.406 -9.602 1 95.88 588 LEU A N 1
ATOM 4663 C CA . LEU A 1 588 ? -9.523 -37.656 -9.906 1 95.88 588 LEU A CA 1
ATOM 4664 C C . LEU A 1 588 ? -10.562 -37.406 -11 1 95.88 588 LEU A C 1
ATOM 4666 O O . LEU A 1 588 ? -10.781 -38.281 -11.844 1 95.88 588 LEU A O 1
ATOM 4670 N N . ARG A 1 589 ? -11.156 -36.281 -10.906 1 94.19 589 ARG A N 1
ATOM 4671 C CA . ARG A 1 589 ? -12.172 -35.938 -11.898 1 94.19 589 ARG A CA 1
ATOM 4672 C C . ARG A 1 589 ? -12.266 -34.438 -12.102 1 94.19 589 ARG A C 1
ATOM 4674 O O . ARG A 1 589 ? -12.086 -33.656 -11.164 1 94.19 589 ARG A O 1
ATOM 4681 N N . SER A 1 590 ? -12.539 -34 -13.289 1 94.81 590 SER A N 1
ATOM 4682 C CA . SER A 1 590 ? -12.812 -32.625 -13.688 1 94.81 590 SER A CA 1
ATOM 4683 C C . SER A 1 590 ? -13.844 -32.562 -14.805 1 94.81 590 SER A C 1
ATOM 4685 O O . SER A 1 590 ? -13.57 -33 -15.93 1 94.81 590 SER A O 1
ATOM 4687 N N . ARG A 1 591 ? -15.07 -32.031 -14.438 1 91.5 591 ARG A N 1
ATOM 4688 C CA . ARG A 1 591 ? -16.156 -32.094 -15.414 1 91.5 591 ARG A CA 1
ATOM 4689 C C . ARG A 1 591 ? -17.141 -30.938 -15.195 1 91.5 591 ARG A C 1
ATOM 4691 O O . ARG A 1 591 ? -17.125 -30.281 -14.148 1 91.5 591 ARG A O 1
ATOM 4698 N N . THR A 1 592 ? -17.859 -30.719 -16.25 1 88.38 592 THR A N 1
ATOM 4699 C CA . THR A 1 592 ? -19.078 -29.906 -16.094 1 88.38 592 THR A CA 1
ATOM 4700 C C . THR A 1 592 ? -20.266 -30.797 -15.727 1 88.38 592 THR A C 1
ATOM 4702 O O . THR A 1 592 ? -20.219 -32 -15.898 1 88.38 592 THR A O 1
ATOM 4705 N N . PHE A 1 593 ? -21.266 -30.188 -15.109 1 85.5 593 PHE A N 1
ATOM 4706 C CA . PHE A 1 593 ? -22.5 -30.922 -14.852 1 85.5 593 PHE A CA 1
ATOM 4707 C C . PHE A 1 593 ? -23.297 -31.109 -16.141 1 85.5 593 PHE A C 1
ATOM 4709 O O . PHE A 1 593 ? -23.703 -30.141 -16.766 1 85.5 593 PHE A O 1
ATOM 4716 N N . PRO A 1 594 ? -23.312 -32.312 -16.75 1 66.88 594 PRO A N 1
ATOM 4717 C CA . PRO A 1 594 ? -23.859 -32.594 -18.078 1 66.88 594 PRO A CA 1
ATOM 4718 C C . PRO A 1 594 ? -25.25 -32 -18.281 1 66.88 594 PRO A C 1
ATOM 4720 O O . PRO A 1 594 ? -25.578 -31.531 -19.375 1 66.88 594 PRO A O 1
ATOM 4723 N N . ASP A 1 595 ? -26.125 -32.25 -17.438 1 62.19 595 ASP A N 1
ATOM 4724 C CA . ASP A 1 595 ? -27.516 -31.859 -17.688 1 62.19 595 ASP A CA 1
ATOM 4725 C C . ASP A 1 595 ? -27.75 -30.391 -17.359 1 62.19 595 ASP A C 1
ATOM 4727 O O . ASP A 1 595 ? -28.891 -29.922 -17.391 1 62.19 595 ASP A O 1
ATOM 4731 N N . LYS A 1 596 ? -26.688 -29.766 -16.984 1 63.78 596 LYS A N 1
ATOM 4732 C CA . LYS A 1 596 ? -26.953 -28.391 -16.531 1 63.78 596 LYS A CA 1
ATOM 4733 C C . LYS A 1 596 ? -26.625 -27.375 -17.625 1 63.78 596 LYS A C 1
ATOM 4735 O O . LYS A 1 596 ? -25.531 -27.422 -18.203 1 63.78 596 LYS A O 1
ATOM 4740 N N . GLN A 1 597 ? -27.734 -27.078 -18.359 1 55.09 597 GLN A N 1
ATOM 4741 C CA . GLN A 1 597 ? -27.625 -26 -19.328 1 55.09 597 GLN A CA 1
ATOM 4742 C C . GLN A 1 597 ? -27.094 -24.719 -18.656 1 55.09 597 GLN A C 1
ATOM 4744 O O . GLN A 1 597 ? -27.125 -24.609 -17.438 1 55.09 597 GLN A O 1
ATOM 4749 N N . ASP A 1 598 ? -26.719 -23.719 -19.516 1 54.34 598 ASP A N 1
ATOM 4750 C CA . ASP A 1 598 ? -26.234 -22.391 -19.156 1 54.34 598 ASP A CA 1
ATOM 4751 C C . ASP A 1 598 ? -27.141 -21.734 -18.109 1 54.34 598 ASP A C 1
ATOM 4753 O O . ASP A 1 598 ? -28.359 -21.672 -18.281 1 54.34 598 ASP A O 1
ATOM 4757 N N . ASN A 1 599 ? -26.734 -21.359 -16.891 1 56.22 599 ASN A N 1
ATOM 4758 C CA . ASN A 1 599 ? -27.344 -20.531 -15.852 1 56.22 599 ASN A CA 1
ATOM 4759 C C . ASN A 1 599 ? -28.188 -21.359 -14.883 1 56.22 599 ASN A C 1
ATOM 4761 O O . ASN A 1 599 ? -28.984 -20.812 -14.117 1 56.22 599 ASN A O 1
ATOM 4765 N N . SER A 1 600 ? -28.172 -22.719 -15.195 1 64.5 600 SER A N 1
ATOM 4766 C CA . SER A 1 600 ? -28.953 -23.453 -14.203 1 64.5 600 SER A CA 1
ATOM 4767 C C . SER A 1 600 ? -28.203 -23.578 -12.883 1 64.5 600 SER A C 1
ATOM 4769 O O . SER A 1 600 ? -26.984 -23.719 -12.867 1 64.5 600 SER A O 1
ATOM 4771 N N . GLN A 1 601 ? -28.969 -23.359 -11.852 1 76.25 601 GLN A N 1
ATOM 4772 C CA . GLN A 1 601 ? -28.406 -23.438 -10.508 1 76.25 601 GLN A CA 1
ATOM 4773 C C . GLN A 1 601 ? -28 -24.859 -10.156 1 76.25 601 GLN A C 1
ATOM 4775 O O . GLN A 1 601 ? -28.734 -25.812 -10.477 1 76.25 601 GLN A O 1
ATOM 4780 N N . ILE A 1 602 ? -26.844 -25.078 -9.75 1 86.19 602 ILE A N 1
ATOM 4781 C CA . ILE A 1 602 ? -26.359 -26.375 -9.266 1 86.19 602 ILE A CA 1
ATOM 4782 C C . ILE A 1 602 ? -27.016 -26.703 -7.93 1 86.19 602 ILE A C 1
ATOM 4784 O O . ILE A 1 602 ? -26.875 -25.953 -6.957 1 86.19 602 ILE A O 1
ATOM 4788 N N . SER A 1 603 ? -27.75 -27.781 -7.875 1 84.94 603 SER A N 1
ATOM 4789 C CA . SER A 1 603 ? -28.5 -28.156 -6.684 1 84.94 603 SER A CA 1
ATOM 4790 C C . SER A 1 603 ? -27.719 -29.141 -5.816 1 84.94 603 SER A C 1
ATOM 4792 O O . SER A 1 603 ? -26.703 -29.688 -6.258 1 84.94 603 SER A O 1
ATOM 4794 N N . SER A 1 604 ? -28.234 -29.312 -4.641 1 88.19 604 SER A N 1
ATOM 4795 C CA . SER A 1 604 ? -27.656 -30.312 -3.748 1 88.19 604 SER A CA 1
ATOM 4796 C C . SER A 1 604 ? -27.781 -31.719 -4.34 1 88.19 604 SER A C 1
ATOM 4798 O O . SER A 1 604 ? -26.906 -32.562 -4.113 1 88.19 604 SER A O 1
ATOM 4800 N N . GLU A 1 605 ? -28.828 -31.938 -5.07 1 89.44 605 GLU A N 1
ATOM 4801 C CA . GLU A 1 605 ? -29.016 -33.25 -5.711 1 89.44 605 GLU A CA 1
ATOM 4802 C C . GLU A 1 605 ? -27.938 -33.5 -6.75 1 89.44 605 GLU A C 1
ATOM 4804 O O . GLU A 1 605 ? -27.453 -34.625 -6.895 1 89.44 605 GLU A O 1
ATOM 4809 N N . ASP A 1 606 ? -27.609 -32.469 -7.48 1 89.69 606 ASP A N 1
ATOM 4810 C CA . ASP A 1 606 ? -26.547 -32.594 -8.469 1 89.69 606 ASP A CA 1
ATOM 4811 C C . ASP A 1 606 ? -25.219 -32.969 -7.801 1 89.69 606 ASP A C 1
ATOM 4813 O O . ASP A 1 606 ? -24.5 -33.844 -8.289 1 89.69 606 ASP A O 1
ATOM 4817 N N . ILE A 1 607 ? -24.969 -32.375 -6.742 1 91.88 607 ILE A N 1
ATOM 4818 C CA . ILE A 1 607 ? -23.734 -32.594 -5.996 1 91.88 607 ILE A CA 1
ATOM 4819 C C . ILE A 1 607 ? -23.719 -34.031 -5.441 1 91.88 607 ILE A C 1
ATOM 4821 O O . ILE A 1 607 ? -22.703 -34.75 -5.559 1 91.88 607 ILE A O 1
ATOM 4825 N N . ASN A 1 608 ? -24.844 -34.438 -4.902 1 93.44 608 ASN A N 1
ATOM 4826 C CA . ASN A 1 608 ? -24.938 -35.75 -4.332 1 93.44 608 ASN A CA 1
ATOM 4827 C C . ASN A 1 608 ? -24.766 -36.844 -5.402 1 93.44 608 ASN A C 1
ATOM 4829 O O . ASN A 1 608 ? -24.188 -37.906 -5.137 1 93.44 608 ASN A O 1
ATOM 4833 N N . LYS A 1 609 ? -25.297 -36.562 -6.523 1 92.94 609 LYS A N 1
ATOM 4834 C CA . LYS A 1 609 ? -25.141 -37.531 -7.621 1 92.94 609 LYS A CA 1
ATOM 4835 C C . LYS A 1 609 ? -23.672 -37.719 -7.984 1 92.94 609 LYS A C 1
ATOM 4837 O O . LYS A 1 609 ? -23.219 -38.844 -8.211 1 92.94 609 LYS A O 1
ATOM 4842 N N . VAL A 1 610 ? -22.984 -36.625 -8.086 1 93.69 610 VAL A N 1
ATOM 4843 C CA . VAL A 1 610 ? -21.578 -36.688 -8.422 1 93.69 610 VAL A CA 1
ATOM 4844 C C . VAL A 1 610 ? -20.812 -37.406 -7.328 1 93.69 610 VAL A C 1
ATOM 4846 O O . VAL A 1 610 ? -19.906 -38.219 -7.613 1 93.69 610 VAL A O 1
ATOM 4849 N N . LEU A 1 611 ? -21.141 -37.188 -6.094 1 94.81 611 LEU A N 1
ATOM 4850 C CA . LEU A 1 611 ? -20.484 -37.844 -4.977 1 94.81 611 LEU A CA 1
ATOM 4851 C C . LEU A 1 611 ? -20.75 -39.344 -4.984 1 94.81 611 LEU A C 1
ATOM 4853 O O . LEU A 1 611 ? -19.859 -40.156 -4.68 1 94.81 611 LEU A O 1
ATOM 4857 N N . GLN A 1 612 ? -21.969 -39.688 -5.32 1 95.19 612 GLN A N 1
ATOM 4858 C CA . GLN A 1 612 ? -22.312 -41.094 -5.422 1 95.19 612 GLN A CA 1
ATOM 4859 C C . GLN A 1 612 ? -21.531 -41.781 -6.547 1 95.19 612 GLN A C 1
ATOM 4861 O O . GLN A 1 612 ? -21.016 -42.875 -6.375 1 95.19 612 GLN A O 1
ATOM 4866 N N . GLU A 1 613 ? -21.484 -41.094 -7.594 1 94.19 613 GLU A N 1
ATOM 4867 C CA . GLU A 1 613 ? -20.719 -41.625 -8.711 1 94.19 613 GLU A CA 1
ATOM 4868 C C . GLU A 1 613 ? -19.234 -41.781 -8.336 1 94.19 61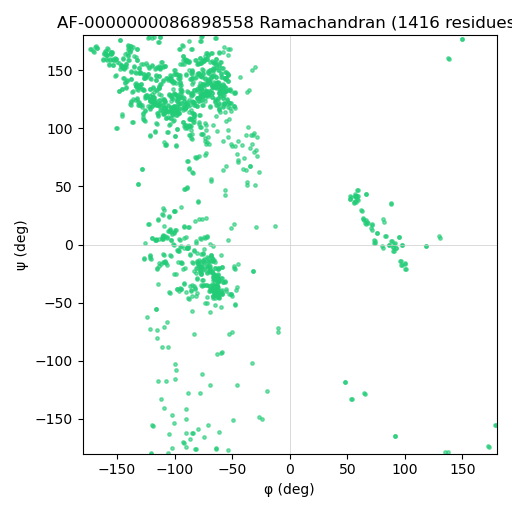3 GLU A C 1
ATOM 4870 O O . GLU A 1 613 ? -18.594 -42.75 -8.742 1 94.19 613 GLU A O 1
ATOM 4875 N N . HIS A 1 614 ? -18.75 -40.844 -7.66 1 94.81 614 HIS A N 1
ATOM 4876 C CA . HIS A 1 614 ? -17.375 -40.875 -7.195 1 94.81 614 HIS A CA 1
ATOM 4877 C C . HIS A 1 614 ? -17.141 -42.094 -6.312 1 94.81 614 HIS A C 1
ATOM 4879 O O . HIS A 1 614 ? -16.141 -42.812 -6.484 1 94.81 614 HIS A O 1
ATOM 4885 N N . GLN A 1 615 ? -18.047 -42.375 -5.457 1 93.38 615 GLN A N 1
ATOM 4886 C CA . GLN A 1 615 ? -17.953 -43.562 -4.594 1 93.38 615 GLN A CA 1
ATOM 4887 C C . GLN A 1 615 ? -17.969 -44.844 -5.41 1 93.38 615 GLN A C 1
ATOM 4889 O O . GLN A 1 615 ? -17.219 -45.781 -5.121 1 93.38 615 GLN A O 1
ATOM 4894 N N . GLU A 1 616 ? -18.781 -44.844 -6.367 1 94.25 616 GLU A N 1
ATOM 4895 C CA . GLU A 1 616 ? -18.859 -46 -7.246 1 94.25 616 GLU A CA 1
ATOM 4896 C C . GLU A 1 616 ? -17.562 -46.188 -8.031 1 94.25 616 GLU A C 1
ATOM 4898 O O . GLU A 1 616 ? -17.094 -47.312 -8.203 1 94.25 616 GLU A O 1
ATOM 4903 N N . ASN A 1 617 ? -17.094 -45.094 -8.461 1 93.75 617 ASN A N 1
ATOM 4904 C CA . ASN A 1 617 ? -15.836 -45.156 -9.203 1 93.75 617 ASN A CA 1
ATOM 4905 C C . ASN A 1 617 ? -14.688 -45.656 -8.328 1 93.75 617 ASN A C 1
ATOM 4907 O O . ASN A 1 617 ? -13.828 -46.406 -8.805 1 93.75 617 ASN A O 1
ATOM 4911 N N . LEU A 1 618 ? -14.68 -45.25 -7.109 1 92.94 618 LEU A N 1
ATOM 4912 C CA . LEU A 1 618 ? -13.672 -45.75 -6.172 1 92.94 618 LEU A CA 1
ATOM 4913 C C . LEU A 1 618 ? -13.805 -47.25 -5.961 1 92.94 618 LEU A C 1
ATOM 4915 O O . LEU A 1 618 ? -12.812 -47.969 -6.016 1 92.94 618 LEU A O 1
ATOM 4919 N N . LYS A 1 619 ? -15 -47.719 -5.809 1 90 619 LYS A N 1
ATOM 4920 C CA . LYS A 1 619 ? -15.273 -49.125 -5.57 1 90 619 LYS A CA 1
ATOM 4921 C C . LYS A 1 619 ? -14.867 -49.969 -6.777 1 90 619 LYS A C 1
ATOM 4923 O O . LYS A 1 619 ? -14.414 -51.125 -6.621 1 90 619 LYS A O 1
ATOM 4928 N N . ASN A 1 620 ? -14.992 -49.375 -7.883 1 92.19 620 ASN A N 1
ATOM 4929 C CA . ASN A 1 620 ? -14.734 -50.094 -9.117 1 92.19 620 ASN A CA 1
ATOM 4930 C C . ASN A 1 620 ? -13.312 -49.875 -9.617 1 92.19 620 ASN A C 1
ATOM 4932 O O . ASN A 1 620 ? -12.977 -50.25 -10.742 1 92.19 620 ASN A O 1
ATOM 4936 N N . ASN A 1 621 ? -12.539 -49.188 -8.883 1 89.44 621 ASN A N 1
ATOM 4937 C CA . ASN A 1 621 ? -11.141 -48.938 -9.211 1 89.44 621 ASN A CA 1
ATOM 4938 C C . ASN A 1 621 ? -11 -48.219 -10.555 1 89.44 621 ASN A C 1
ATOM 4940 O O . ASN A 1 621 ? -10.203 -48.625 -11.398 1 89.44 621 ASN A O 1
ATOM 4944 N N . ILE A 1 622 ? -11.844 -47.312 -10.711 1 88.69 622 ILE A N 1
ATOM 4945 C CA . ILE A 1 622 ? -11.844 -46.562 -11.969 1 88.69 622 ILE A CA 1
ATOM 4946 C C . ILE A 1 622 ? -10.648 -45.625 -12 1 88.69 622 ILE A C 1
ATOM 4948 O O . ILE A 1 622 ? -10.078 -45.375 -13.062 1 88.69 622 ILE A O 1
ATOM 4952 N N . TYR A 1 623 ? -10.289 -45.094 -10.852 1 89 623 TYR A N 1
ATOM 4953 C CA . TYR A 1 623 ? -9.148 -44.188 -10.781 1 89 623 TYR A CA 1
ATOM 4954 C C . TYR A 1 623 ? -7.836 -44.969 -10.797 1 89 623 TYR A C 1
ATOM 4956 O O . TYR A 1 623 ? -7.496 -45.625 -9.82 1 89 623 TYR A O 1
ATOM 4964 N N . ASN A 1 624 ? -7.09 -45 -11.836 1 81.06 624 ASN A N 1
ATOM 4965 C CA . ASN A 1 624 ? -5.93 -45.875 -11.977 1 81.06 624 ASN A CA 1
ATOM 4966 C C . ASN A 1 624 ? -4.625 -45.062 -11.953 1 81.06 624 ASN A C 1
ATOM 4968 O O . ASN A 1 624 ? -3.545 -45.656 -11.812 1 81.06 624 ASN A O 1
ATOM 4972 N N . SER A 1 625 ? -4.762 -43.812 -12.125 1 87.19 625 SER A N 1
ATOM 4973 C CA . SER A 1 625 ? -3.543 -43.031 -12.117 1 87.19 625 SER A CA 1
ATOM 4974 C C . SER A 1 625 ? -3.789 -41.656 -11.516 1 87.19 625 SER A C 1
ATOM 4976 O O . SER A 1 625 ? -4.895 -41.125 -11.602 1 87.19 625 SER A O 1
ATOM 4978 N N . CYS A 1 626 ? -2.727 -41.156 -10.977 1 91.81 626 CYS A N 1
ATOM 4979 C CA . CYS A 1 626 ? -2.775 -39.812 -10.391 1 91.81 626 CYS A CA 1
ATOM 4980 C C . CYS A 1 626 ? -2.453 -38.75 -11.438 1 91.81 626 CYS A C 1
ATOM 4982 O O . CYS A 1 626 ? -1.408 -38.812 -12.086 1 91.81 626 CYS A O 1
ATOM 4984 N N . ALA A 1 627 ? -3.346 -37.875 -11.602 1 94.19 627 ALA A N 1
ATOM 4985 C CA . ALA A 1 627 ? -3.018 -36.625 -12.297 1 94.19 627 ALA A CA 1
ATOM 4986 C C . ALA A 1 627 ? -2.445 -35.594 -11.328 1 94.19 627 ALA A C 1
ATOM 4988 O O . ALA A 1 627 ? -3.191 -34.906 -10.617 1 94.19 627 ALA A O 1
ATOM 4989 N N . PRO A 1 628 ? -1.155 -35.375 -11.289 1 95.19 628 PRO A N 1
ATOM 4990 C CA . PRO A 1 628 ? -0.538 -34.562 -10.234 1 95.19 628 PRO A CA 1
ATOM 4991 C C . PRO A 1 628 ? -0.673 -33.062 -10.484 1 95.19 628 PRO A C 1
ATOM 4993 O O . PRO A 1 628 ? -0.304 -32.594 -11.555 1 95.19 628 PRO A O 1
ATOM 4996 N N . LYS A 1 629 ? -1.187 -32.375 -9.562 1 97.5 629 LYS A N 1
ATOM 4997 C CA . LYS A 1 629 ? -1.312 -30.906 -9.594 1 97.5 629 LYS A CA 1
ATOM 4998 C C . LYS A 1 629 ? -1.124 -30.312 -8.203 1 97.5 629 LYS A C 1
ATOM 5000 O O . LYS A 1 629 ? -1.167 -31.031 -7.203 1 97.5 629 LYS A O 1
ATOM 5005 N N . ASP A 1 630 ? -0.825 -29.078 -8.109 1 98.19 630 ASP A N 1
ATOM 5006 C CA . ASP A 1 630 ? -1.001 -28.297 -6.887 1 98.19 630 ASP A CA 1
ATOM 5007 C C . ASP A 1 630 ? -1.931 -27.109 -7.117 1 98.19 630 ASP A C 1
ATOM 5009 O O . ASP A 1 630 ? -2.314 -26.422 -6.172 1 98.19 630 ASP A O 1
ATOM 5013 N N . THR A 1 631 ? -2.225 -26.797 -8.328 1 98.56 631 THR A N 1
ATOM 5014 C CA . THR A 1 631 ? -3.182 -25.812 -8.812 1 98.56 631 THR A CA 1
ATOM 5015 C C . THR A 1 631 ? -4.055 -26.406 -9.922 1 98.56 631 THR A C 1
ATOM 5017 O O . THR A 1 631 ? -3.541 -26.938 -10.906 1 98.56 631 THR A O 1
ATOM 5020 N N . VAL A 1 632 ? -5.32 -26.359 -9.805 1 98.06 632 VAL A N 1
ATOM 5021 C CA . VAL A 1 632 ? -6.195 -26.984 -10.805 1 98.06 632 VAL A CA 1
ATOM 5022 C C . VAL A 1 632 ? -7.32 -26.016 -11.172 1 98.06 632 VAL A C 1
ATOM 5024 O O . VAL A 1 632 ? -7.844 -25.297 -10.312 1 98.06 632 VAL A O 1
ATOM 5027 N N . VAL A 1 633 ? -7.621 -25.953 -12.422 1 96.44 633 VAL A N 1
ATOM 5028 C CA . VAL A 1 633 ? -8.695 -25.109 -12.914 1 96.44 633 VAL A CA 1
ATOM 5029 C C . VAL A 1 633 ? -10.031 -25.828 -12.797 1 96.44 633 VAL A C 1
ATOM 5031 O O . VAL A 1 633 ? -10.156 -26.984 -13.219 1 96.44 633 VAL A O 1
ATOM 5034 N N . VAL A 1 634 ? -10.984 -25.188 -12.227 1 96.31 634 VAL A N 1
ATOM 5035 C CA . VAL A 1 634 ? -12.344 -25.719 -12.133 1 96.31 634 VAL A CA 1
ATOM 5036 C C . VAL A 1 634 ? -13.164 -25.25 -13.328 1 96.31 634 VAL A C 1
ATOM 5038 O O . VAL A 1 634 ? -13.227 -24.047 -13.617 1 96.31 634 VAL A O 1
ATOM 5041 N N . PRO A 1 635 ? -13.758 -26.219 -14.031 1 93.12 635 PRO A N 1
ATOM 5042 C CA . PRO A 1 635 ? -14.617 -25.797 -15.133 1 93.12 635 PRO A CA 1
ATOM 5043 C C . PRO A 1 635 ? -15.719 -24.844 -14.695 1 93.12 635 PRO A C 1
ATOM 5045 O O . PRO A 1 635 ? -16.281 -25 -13.602 1 93.12 635 PRO A O 1
ATOM 5048 N N . SER A 1 636 ? -16.016 -23.859 -15.586 1 91.19 636 SER A N 1
ATOM 5049 C CA . SER A 1 636 ? -17.125 -22.938 -15.297 1 91.19 636 SER A CA 1
ATOM 5050 C C . SER A 1 636 ? -18.422 -23.703 -15.078 1 91.19 636 SER A C 1
ATOM 5052 O O . SER A 1 636 ? -18.859 -24.469 -15.938 1 91.19 636 SER A O 1
ATOM 5054 N N . GLY A 1 637 ? -18.984 -23.516 -13.922 1 89.12 637 GLY A N 1
ATOM 5055 C CA . GLY A 1 637 ? -20.203 -24.234 -13.594 1 89.12 637 GLY A CA 1
ATOM 5056 C C . GLY A 1 637 ? -20 -25.719 -13.438 1 89.12 637 GLY A C 1
ATOM 5057 O O . GLY A 1 637 ? -20.953 -26.5 -13.562 1 89.12 637 GLY A O 1
ATOM 5058 N N . GLY A 1 638 ? -18.844 -26.141 -13.242 1 92.56 638 GLY A N 1
ATOM 5059 C CA . GLY A 1 638 ? -18.5 -27.547 -13.117 1 92.56 638 GLY A CA 1
ATOM 5060 C C . GLY A 1 638 ? -17.891 -27.891 -11.766 1 92.56 638 GLY A C 1
ATOM 5061 O O . GLY A 1 638 ? -18.234 -27.281 -10.75 1 92.56 638 GLY A O 1
ATOM 5062 N N . TYR A 1 639 ? -17.125 -28.984 -11.797 1 94.38 639 TYR A N 1
ATOM 5063 C CA . TYR A 1 639 ? -16.531 -29.422 -10.539 1 94.38 639 TYR A CA 1
ATOM 5064 C C . TYR A 1 639 ? -15.211 -30.156 -10.781 1 94.38 639 TYR A C 1
ATOM 5066 O O . TYR A 1 639 ? -14.93 -30.578 -11.898 1 94.38 639 TYR A O 1
ATOM 5074 N N . VAL A 1 640 ? -14.422 -30.219 -9.766 1 97.25 640 VAL A N 1
ATOM 5075 C CA . VAL A 1 640 ? -13.195 -31 -9.703 1 97.25 640 VAL A CA 1
ATOM 5076 C C . VAL A 1 640 ? -13.141 -31.781 -8.391 1 97.25 640 VAL A C 1
ATOM 5078 O O . VAL A 1 640 ? -13.562 -31.281 -7.348 1 97.25 640 VAL A O 1
ATOM 5081 N N . ILE A 1 641 ? -12.758 -33.031 -8.438 1 97.5 641 ILE A N 1
ATOM 5082 C CA . ILE A 1 641 ? -12.453 -33.812 -7.25 1 97.5 641 ILE A CA 1
ATOM 5083 C C . ILE A 1 641 ? -10.953 -34.062 -7.172 1 97.5 641 ILE A C 1
ATOM 5085 O O . ILE A 1 641 ? -10.359 -34.594 -8.117 1 97.5 641 ILE A O 1
ATOM 5089 N N . LEU A 1 642 ? -10.391 -33.688 -6.117 1 98.19 642 LEU A N 1
ATOM 5090 C CA . LEU A 1 642 ? -8.969 -33.938 -5.906 1 98.19 642 LEU A CA 1
ATOM 5091 C C . LEU A 1 642 ? -8.734 -34.688 -4.602 1 98.19 642 LEU A C 1
ATOM 5093 O O . LEU A 1 642 ? -9.594 -34.688 -3.717 1 98.19 642 LEU A O 1
ATOM 5097 N N . ARG A 1 643 ? -7.598 -35.406 -4.523 1 97.44 643 ARG A N 1
ATOM 5098 C CA . ARG A 1 643 ? -7.227 -36.188 -3.361 1 97.44 643 ARG A CA 1
ATOM 5099 C C . ARG A 1 643 ? -5.797 -35.906 -2.922 1 97.44 643 ARG A C 1
ATOM 5101 O O . ARG A 1 643 ? -4.902 -35.75 -3.758 1 97.44 643 ARG A O 1
ATOM 5108 N N . PHE A 1 644 ? -5.586 -35.75 -1.649 1 97 644 PHE A N 1
ATOM 5109 C CA . PHE A 1 644 ? -4.242 -35.688 -1.081 1 97 644 PHE A CA 1
ATOM 5110 C C . PHE A 1 644 ? -4.191 -36.438 0.25 1 97 644 PHE A C 1
ATOM 5112 O O . PHE A 1 644 ? -5.23 -36.781 0.812 1 97 644 PHE A O 1
ATOM 5119 N N . VAL A 1 645 ? -3.025 -36.75 0.674 1 96.44 645 VAL A N 1
ATOM 5120 C CA . VAL A 1 645 ? -2.793 -37.312 1.998 1 96.44 645 VAL A CA 1
ATOM 5121 C C . VAL A 1 645 ? -2.246 -36.25 2.932 1 96.44 645 VAL A C 1
ATOM 5123 O O . VAL A 1 645 ? -1.231 -35.594 2.631 1 96.44 645 VAL A O 1
ATOM 5126 N N . ALA A 1 646 ? -2.906 -36.031 4.023 1 97.12 646 ALA A N 1
ATOM 5127 C CA . ALA A 1 646 ? -2.566 -34.969 4.957 1 97.12 646 ALA A CA 1
ATOM 5128 C C . ALA A 1 646 ? -1.388 -35.375 5.84 1 97.12 646 ALA A C 1
ATOM 5130 O O . ALA A 1 646 ? -1.529 -35.5 7.059 1 97.12 646 ALA A O 1
ATOM 5131 N N . ASP A 1 647 ? -0.211 -35.344 5.309 1 96.06 647 ASP A N 1
ATOM 5132 C CA . ASP A 1 647 ? 0.956 -35.844 6.031 1 96.06 647 ASP A CA 1
ATOM 5133 C C . ASP A 1 647 ? 1.96 -34.719 6.289 1 96.06 647 ASP A C 1
ATOM 5135 O O . ASP A 1 647 ? 3.094 -35 6.699 1 96.06 647 ASP A O 1
ATOM 5139 N N . ASN A 1 648 ? 1.632 -33.562 5.938 1 96.69 648 ASN A N 1
ATOM 5140 C CA . ASN A 1 648 ? 2.449 -32.375 6.168 1 96.69 648 ASN A CA 1
ATOM 5141 C C . ASN A 1 648 ? 1.764 -31.391 7.121 1 96.69 648 ASN A C 1
ATOM 5143 O O . ASN A 1 648 ? 0.866 -30.641 6.719 1 96.69 648 ASN A O 1
ATOM 5147 N N . GLY A 1 649 ? 2.236 -31.375 8.344 1 96.88 649 GLY A N 1
ATOM 5148 C CA . GLY A 1 649 ? 1.592 -30.562 9.359 1 96.88 649 GLY A CA 1
ATOM 5149 C C . GLY A 1 649 ? 1.704 -29.062 9.094 1 96.88 649 GLY A C 1
ATOM 5150 O O . GLY A 1 649 ? 2.711 -28.609 8.562 1 96.88 649 GLY A O 1
ATOM 5151 N N . GLY A 1 650 ? 0.659 -28.344 9.469 1 96.75 650 GLY A N 1
ATOM 5152 C CA . GLY A 1 650 ? 0.692 -26.906 9.289 1 96.75 650 GLY A CA 1
ATOM 5153 C C . GLY A 1 650 ? -0.679 -26.297 9.039 1 96.75 650 GLY A C 1
ATOM 5154 O O . GLY A 1 650 ? -1.695 -26.984 9.156 1 96.75 650 GLY A O 1
ATOM 5155 N N . TRP A 1 651 ? -0.75 -25.016 8.93 1 96.62 651 TRP A N 1
ATOM 5156 C CA . TRP A 1 651 ? -1.902 -24.234 8.477 1 96.62 651 TRP A CA 1
ATOM 5157 C C . TRP A 1 651 ? -1.756 -23.859 7.004 1 96.62 651 TRP A C 1
ATOM 5159 O O . TRP A 1 651 ? -1.052 -22.906 6.668 1 96.62 651 TRP A O 1
ATOM 5169 N N . TRP A 1 652 ? -2.42 -24.625 6.199 1 98.44 652 TRP A N 1
ATOM 5170 C CA . TRP A 1 652 ? -2.178 -24.516 4.766 1 98.44 652 TRP A CA 1
ATOM 5171 C C . TRP A 1 652 ? -3.326 -23.781 4.078 1 98.44 652 TRP A C 1
ATOM 5173 O O . TRP A 1 652 ? -4.496 -24.141 4.266 1 98.44 652 TRP A O 1
ATOM 5183 N N . PHE A 1 653 ? -2.941 -22.812 3.324 1 98.25 653 PHE A N 1
ATOM 5184 C CA . PHE A 1 653 ? -3.891 -21.984 2.59 1 98.25 653 PHE A CA 1
ATOM 5185 C C . PHE A 1 653 ? -4.414 -22.719 1.361 1 98.25 653 PHE A C 1
ATOM 5187 O O . PHE A 1 653 ? -3.639 -23.312 0.614 1 98.25 653 PHE A O 1
ATOM 5194 N N . PHE A 1 654 ? -5.699 -22.891 1.193 1 98.31 654 PHE A N 1
ATOM 5195 C CA . PHE A 1 654 ? -6.379 -23.375 -0.001 1 98.31 654 PHE A CA 1
ATOM 5196 C C . PHE A 1 654 ? -7.258 -22.281 -0.603 1 98.31 654 PHE A C 1
ATOM 5198 O O . PHE A 1 654 ? -8.195 -21.797 0.043 1 98.31 654 PHE A O 1
ATOM 5205 N N . HIS A 1 655 ? -6.973 -21.906 -1.916 1 98.25 655 HIS A N 1
ATOM 5206 C CA . HIS A 1 655 ? -7.605 -20.672 -2.354 1 98.25 655 HIS A CA 1
ATOM 5207 C C . HIS A 1 655 ? -7.672 -20.594 -3.875 1 98.25 655 HIS A C 1
ATOM 5209 O O . HIS A 1 655 ? -6.938 -21.297 -4.57 1 98.25 655 HIS A O 1
ATOM 5215 N N . CYS A 1 656 ? -8.617 -19.703 -4.352 1 98 656 CYS A N 1
ATOM 5216 C CA . CYS A 1 656 ? -8.602 -19.297 -5.75 1 98 656 CYS A CA 1
ATOM 5217 C C . CYS A 1 656 ? -7.367 -18.453 -6.059 1 98 656 CYS A C 1
ATOM 5219 O O . CYS A 1 656 ? -6.988 -17.594 -5.266 1 98 656 CYS A O 1
ATOM 5221 N N . HIS A 1 657 ? -6.762 -18.703 -7.109 1 97.88 657 HIS A N 1
ATOM 5222 C CA . HIS A 1 657 ? -5.508 -18.016 -7.395 1 97.88 657 HIS A CA 1
ATOM 5223 C C . HIS A 1 657 ? -5.75 -16.719 -8.172 1 97.88 657 HIS A C 1
ATOM 5225 O O . HIS A 1 657 ? -4.805 -16.094 -8.648 1 97.88 657 HIS A O 1
ATOM 5231 N N . PHE A 1 658 ? -7.039 -16.344 -8.359 1 96.5 658 PHE A N 1
ATOM 5232 C CA . PHE A 1 658 ? -7.344 -14.984 -8.805 1 96.5 658 PHE A CA 1
ATOM 5233 C C . PHE A 1 658 ? -7.211 -13.992 -7.648 1 96.5 658 PHE A C 1
ATOM 5235 O O . PHE A 1 658 ? -7.863 -14.148 -6.613 1 96.5 658 PHE A O 1
ATOM 5242 N N . ALA A 1 659 ? -6.465 -12.953 -7.926 1 96.44 659 ALA A N 1
ATOM 5243 C CA . ALA A 1 659 ? -6.066 -12.047 -6.848 1 96.44 659 ALA A CA 1
ATOM 5244 C C . ALA A 1 659 ? -7.285 -11.398 -6.199 1 96.44 659 ALA A C 1
ATOM 5246 O O . ALA A 1 659 ? -7.395 -11.352 -4.973 1 96.44 659 ALA A O 1
ATOM 5247 N N . TRP A 1 660 ? -8.273 -10.883 -6.957 1 96.19 660 TRP A N 1
ATOM 5248 C CA . TRP A 1 660 ? -9.453 -10.203 -6.418 1 96.19 660 TRP A CA 1
ATOM 5249 C C . TRP A 1 660 ? -10.336 -11.18 -5.652 1 96.19 660 TRP A C 1
ATOM 5251 O O . TRP A 1 660 ? -10.938 -10.82 -4.637 1 96.19 660 TRP A O 1
ATOM 5261 N N . HIS A 1 661 ? -10.422 -12.438 -6.145 1 96.62 661 HIS A N 1
ATOM 5262 C CA . HIS A 1 661 ? -11.25 -13.43 -5.48 1 96.62 661 HIS A CA 1
ATOM 5263 C C . HIS A 1 661 ? -10.664 -13.836 -4.133 1 96.62 661 HIS A C 1
ATOM 5265 O O . HIS A 1 661 ? -11.391 -13.984 -3.152 1 96.62 661 HIS A O 1
ATOM 5271 N N . THR A 1 662 ? -9.391 -13.961 -4.141 1 96.62 662 THR A N 1
ATOM 5272 C CA . THR A 1 662 ? -8.719 -14.258 -2.881 1 96.62 662 THR A CA 1
ATOM 5273 C C . THR A 1 662 ? -8.836 -13.086 -1.911 1 96.62 662 THR A C 1
ATOM 5275 O O . THR A 1 662 ? -9.141 -13.281 -0.732 1 96.62 662 THR A O 1
ATOM 5278 N N . ALA A 1 663 ? -8.625 -11.883 -2.389 1 95.5 663 ALA A N 1
ATOM 5279 C CA . ALA A 1 663 ? -8.68 -10.688 -1.553 1 95.5 663 ALA A CA 1
ATOM 5280 C C . ALA A 1 663 ? -10.078 -10.492 -0.975 1 95.5 663 ALA A C 1
ATOM 5282 O O . ALA A 1 663 ? -10.234 -9.961 0.13 1 95.5 663 ALA A O 1
ATOM 5283 N N . ALA A 1 664 ? -11.078 -10.984 -1.724 1 95.38 664 ALA A N 1
ATOM 5284 C CA . ALA A 1 664 ? -12.461 -10.773 -1.287 1 95.38 664 ALA A CA 1
ATOM 5285 C C . ALA A 1 664 ? -12.992 -11.984 -0.53 1 95.38 664 ALA A C 1
ATOM 5287 O O . ALA A 1 664 ? -14.148 -12 -0.101 1 95.38 664 ALA A O 1
ATOM 5288 N N . GLY A 1 665 ? -12.195 -13.102 -0.45 1 95.06 665 GLY A N 1
ATOM 5289 C CA . GLY A 1 665 ? -12.602 -14.055 0.571 1 95.06 665 GLY A CA 1
ATOM 5290 C C . GLY A 1 665 ? -12.719 -15.477 0.051 1 95.06 665 GLY A C 1
ATOM 5291 O O . GLY A 1 665 ? -13.109 -16.375 0.788 1 95.06 665 GLY A O 1
ATOM 5292 N N . MET A 1 666 ? -12.32 -15.781 -1.186 1 96.44 666 MET A N 1
ATOM 5293 C CA . MET A 1 666 ? -12.477 -17.125 -1.74 1 96.44 666 MET A CA 1
ATOM 5294 C C . MET A 1 666 ? -11.305 -18.016 -1.342 1 96.44 666 MET A C 1
ATOM 5296 O O . MET A 1 666 ? -10.562 -18.484 -2.201 1 96.44 666 MET A O 1
ATOM 5300 N N . ASN A 1 667 ? -11.148 -18.234 -0.105 1 96.31 667 ASN A N 1
ATOM 5301 C CA . ASN A 1 667 ? -10.07 -19.047 0.453 1 96.31 667 ASN A CA 1
ATOM 5302 C C . ASN A 1 667 ? -10.5 -19.734 1.746 1 96.31 667 ASN A C 1
ATOM 5304 O O . ASN A 1 667 ? -11.461 -19.312 2.393 1 96.31 667 ASN A O 1
ATOM 5308 N N . VAL A 1 668 ? -9.891 -20.781 2.115 1 95.88 668 VAL A N 1
ATOM 5309 C CA . VAL A 1 668 ? -10.031 -21.484 3.387 1 95.88 668 VAL A CA 1
ATOM 5310 C C . VAL A 1 668 ? -8.656 -21.938 3.887 1 95.88 668 VAL A C 1
ATOM 5312 O O . VAL A 1 668 ? -7.656 -21.781 3.184 1 95.88 668 VAL A O 1
ATOM 5315 N N . VAL A 1 669 ? -8.656 -22.422 5.133 1 96.19 669 VAL A N 1
ATOM 5316 C CA . VAL A 1 669 ? -7.43 -22.938 5.73 1 96.19 669 VAL A CA 1
ATOM 5317 C C . VAL A 1 669 ? -7.602 -24.406 6.07 1 96.19 669 VAL A C 1
ATOM 5319 O O . VAL A 1 669 ? -8.586 -24.797 6.695 1 96.19 669 VAL A O 1
ATOM 5322 N N . PHE A 1 670 ? -6.707 -25.234 5.609 1 96.62 670 PHE A N 1
ATOM 5323 C CA . PHE A 1 670 ? -6.602 -26.609 6.078 1 96.62 670 PHE A CA 1
ATOM 5324 C C . PHE A 1 670 ? -5.609 -26.719 7.23 1 96.62 670 PHE A C 1
ATOM 5326 O O . PHE A 1 670 ? -4.402 -26.578 7.027 1 96.62 670 PHE A O 1
ATOM 5333 N N . HIS A 1 671 ? -6.098 -26.875 8.375 1 95.5 671 HIS A N 1
ATOM 5334 C CA . HIS A 1 671 ? -5.246 -27.125 9.531 1 95.5 671 HIS A CA 1
ATOM 5335 C C . HIS A 1 671 ? -4.969 -28.609 9.688 1 95.5 671 HIS A C 1
ATOM 5337 O O . HIS A 1 671 ? -5.828 -29.359 10.164 1 95.5 671 HIS A O 1
ATOM 5343 N N . VAL A 1 672 ? -3.832 -29.016 9.305 1 97.19 672 VAL A N 1
ATOM 5344 C CA . VAL A 1 672 ? -3.43 -30.406 9.375 1 97.19 672 VAL A CA 1
ATOM 5345 C C . VAL A 1 672 ? -2.727 -30.672 10.703 1 97.19 672 VAL A C 1
ATOM 5347 O O . VAL A 1 672 ? -1.65 -30.125 10.961 1 97.19 672 VAL A O 1
ATOM 5350 N N . ASP A 1 673 ? -3.275 -31.531 11.406 1 95.5 673 ASP A N 1
ATOM 5351 C CA . ASP A 1 673 ? -2.857 -31.75 12.789 1 95.5 673 ASP A CA 1
ATOM 5352 C C . ASP A 1 673 ? -1.727 -32.781 12.867 1 95.5 673 ASP A C 1
ATOM 5354 O O . ASP A 1 673 ? -1.815 -33.75 13.617 1 95.5 673 ASP A O 1
ATOM 5358 N N . CYS A 1 674 ? -0.749 -32.656 12.102 1 95.94 674 CYS A N 1
ATOM 5359 C CA . CYS A 1 674 ? 0.525 -33.344 12.227 1 95.94 674 CYS A CA 1
ATOM 5360 C C . CYS A 1 674 ? 1.533 -32.5 13.008 1 95.94 674 CYS A C 1
ATOM 5362 O O . CYS A 1 674 ? 1.36 -31.281 13.141 1 95.94 674 CYS A O 1
ATOM 5364 N N . PRO A 1 675 ? 2.512 -33.156 13.633 1 93.69 675 PRO A N 1
ATOM 5365 C CA . PRO A 1 675 ? 3.529 -32.375 14.352 1 93.69 675 PRO A CA 1
ATOM 5366 C C . PRO A 1 675 ? 4.176 -31.297 13.477 1 93.69 675 PRO A C 1
ATOM 5368 O O . PRO A 1 675 ? 4.438 -31.531 12.297 1 93.69 675 PRO A O 1
ATOM 5371 N N . VAL A 1 676 ? 4.27 -30.141 14.016 1 93.12 676 VAL A N 1
ATOM 5372 C CA . VAL A 1 676 ? 4.977 -29.016 13.398 1 93.12 676 VAL A CA 1
ATOM 5373 C C . VAL A 1 676 ? 6.164 -28.625 14.273 1 93.12 676 VAL A C 1
ATOM 5375 O O . VAL A 1 676 ? 6.121 -28.766 15.492 1 93.12 676 VAL A O 1
ATOM 5378 N N . PRO A 1 677 ? 7.246 -28.188 13.641 1 92.44 677 PRO A N 1
ATOM 5379 C CA . PRO A 1 677 ? 8.359 -27.703 14.461 1 92.44 677 PRO A CA 1
ATOM 5380 C C . PRO A 1 677 ? 7.957 -26.531 15.367 1 92.44 677 PRO A C 1
ATOM 5382 O O . PRO A 1 677 ? 6.984 -25.828 15.078 1 92.44 677 PRO A O 1
ATOM 5385 N N . PRO A 1 678 ? 8.656 -26.453 16.438 1 90.38 678 PRO A N 1
ATOM 5386 C CA . PRO A 1 678 ? 8.352 -25.312 17.312 1 90.38 678 PRO A CA 1
ATOM 5387 C C . PRO A 1 678 ? 8.578 -23.969 16.625 1 90.38 678 PRO A C 1
ATOM 5389 O O . PRO A 1 678 ? 9.367 -23.875 15.672 1 90.38 678 PRO A O 1
ATOM 5392 N N . GLU A 1 679 ? 7.91 -23 17.141 1 90.56 679 GLU A N 1
ATOM 5393 C CA . GLU A 1 679 ? 8.078 -21.656 16.625 1 90.56 679 GLU A CA 1
ATOM 5394 C C . GLU A 1 679 ? 9.531 -21.203 16.734 1 90.56 679 GLU A C 1
ATOM 5396 O O . GLU A 1 679 ? 10.156 -21.344 17.781 1 90.56 679 GLU A O 1
ATOM 5401 N N . PRO A 1 680 ? 10.055 -20.594 15.703 1 91.31 680 PRO A N 1
ATOM 5402 C CA . PRO A 1 680 ? 11.43 -20.094 15.789 1 91.31 680 PRO A CA 1
ATOM 5403 C C . PRO A 1 680 ? 11.578 -18.953 16.797 1 91.31 680 PRO A C 1
ATOM 5405 O O . PRO A 1 680 ? 10.633 -18.188 17.016 1 91.31 680 PRO A O 1
ATOM 5408 N N . GLU A 1 681 ? 12.742 -18.859 17.344 1 88.94 681 GLU A N 1
ATOM 5409 C CA . GLU A 1 681 ? 13.023 -17.812 18.312 1 88.94 681 GLU A CA 1
ATOM 5410 C C . GLU A 1 681 ? 12.82 -16.422 17.719 1 88.94 681 GLU A C 1
ATOM 5412 O O . GLU A 1 681 ? 13.242 -16.172 16.578 1 88.94 681 GLU A O 1
ATOM 5417 N N . CYS A 1 682 ? 12.148 -15.516 18.438 1 90.56 682 CYS A N 1
ATOM 5418 C CA . CYS A 1 682 ? 11.953 -14.109 18.094 1 90.56 682 CYS A CA 1
ATOM 5419 C C . CYS A 1 682 ? 11.148 -13.961 16.812 1 90.56 682 CYS A C 1
ATOM 5421 O O . CYS A 1 682 ? 11.297 -12.969 16.094 1 90.56 682 CYS A O 1
ATOM 5423 N N . PHE A 1 683 ? 10.375 -15.055 16.516 1 95 683 PHE A N 1
ATOM 5424 C CA . PHE A 1 683 ? 9.531 -14.938 15.328 1 95 683 PHE A CA 1
ATOM 5425 C C . PHE A 1 683 ? 8.586 -13.758 15.453 1 95 683 PHE A C 1
ATOM 5427 O O . PHE A 1 683 ? 7.914 -13.586 16.469 1 95 683 PHE A O 1
ATOM 5434 N N . PRO A 1 684 ? 8.539 -12.836 14.508 1 95.94 684 PRO A N 1
ATOM 5435 C CA . PRO A 1 684 ? 7.734 -11.617 14.625 1 95.94 684 PRO A CA 1
ATOM 5436 C C . PRO A 1 684 ? 6.27 -11.914 14.953 1 95.94 684 PRO A C 1
ATOM 5438 O O . PRO A 1 684 ? 5.699 -12.875 14.438 1 95.94 684 PRO A O 1
ATOM 5441 N N . LYS A 1 685 ? 5.672 -11.039 15.711 1 95.19 685 LYS A N 1
ATOM 5442 C CA . LYS A 1 685 ? 4.293 -11.211 16.156 1 95.19 685 LYS A CA 1
ATOM 5443 C C . LYS A 1 685 ? 3.422 -10.039 15.719 1 95.19 685 LYS A C 1
ATOM 5445 O O . LYS A 1 685 ? 3.926 -8.938 15.484 1 95.19 685 LYS A O 1
ATOM 5450 N N . CYS A 1 686 ? 2.189 -10.25 15.539 1 95.25 686 CYS A N 1
ATOM 5451 C CA . CYS A 1 686 ? 1.183 -9.227 15.273 1 95.25 686 CYS A CA 1
ATOM 5452 C C . CYS A 1 686 ? -0.145 -9.586 15.93 1 95.25 686 CYS A C 1
ATOM 5454 O O . CYS A 1 686 ? -0.476 -10.766 16.062 1 95.25 686 CYS A O 1
ATOM 5456 N N . TYR A 1 687 ? -0.856 -8.641 16.422 1 93.88 687 TYR A N 1
ATOM 5457 C CA . TYR A 1 687 ? -2.105 -8.805 17.156 1 93.88 687 TYR A CA 1
ATOM 5458 C C . TYR A 1 687 ? -2.822 -7.465 17.312 1 93.88 687 TYR A C 1
ATOM 5460 O O . TYR A 1 687 ? -2.262 -6.414 17 1 93.88 687 TYR A O 1
ATOM 5468 N N . ASP A 1 688 ? -4.059 -7.504 17.75 1 93.88 688 ASP A N 1
ATOM 5469 C CA . ASP A 1 688 ? -4.781 -6.289 18.109 1 93.88 688 ASP A CA 1
ATOM 5470 C C . ASP A 1 688 ? -4.23 -5.688 19.406 1 93.88 688 ASP A C 1
ATOM 5472 O O . ASP A 1 688 ? -3.965 -6.41 20.375 1 93.88 688 ASP A O 1
ATOM 5476 N N . TYR A 1 689 ? -3.924 -4.445 19.391 1 95.31 689 TYR A N 1
ATOM 5477 C CA . TYR A 1 689 ? -3.455 -3.717 20.578 1 95.31 689 TYR A CA 1
ATOM 5478 C C . TYR A 1 689 ? -4.543 -2.797 21.109 1 95.31 689 TYR A C 1
ATOM 5480 O O . TYR A 1 689 ? -4.688 -1.66 20.656 1 95.31 689 TYR A O 1
ATOM 5488 N N . LEU A 1 690 ? -5.254 -3.262 22.094 1 93.81 690 LEU A N 1
ATOM 5489 C CA . LEU A 1 690 ? -6.402 -2.557 22.656 1 93.81 690 LEU A CA 1
ATOM 5490 C C . LEU A 1 690 ? -6.285 -2.438 24.172 1 93.81 690 LEU A C 1
ATOM 5492 O O . LEU A 1 690 ? -7.156 -2.91 24.906 1 93.81 690 LEU A O 1
ATOM 5496 N N . PRO A 1 691 ? -5.297 -1.708 24.672 1 91.5 691 PRO A N 1
ATOM 5497 C CA . PRO A 1 691 ? -5.145 -1.524 26.125 1 91.5 691 PRO A CA 1
ATOM 5498 C C . PRO A 1 691 ? -6.227 -0.629 26.719 1 91.5 691 PRO A C 1
ATOM 5500 O O . PRO A 1 691 ? -6.945 0.054 25.984 1 91.5 691 PRO A O 1
ATOM 5503 N N . PRO A 1 692 ? -6.367 -0.711 28.078 1 90 692 PRO A N 1
ATOM 5504 C CA . PRO A 1 692 ? -7.199 0.334 28.688 1 90 692 PRO A CA 1
ATOM 5505 C C . PRO A 1 692 ? -6.711 1.742 28.344 1 90 692 PRO A C 1
ATOM 5507 O O . PRO A 1 692 ? -5.504 1.976 28.25 1 90 692 PRO A O 1
ATOM 5510 N N . PRO A 1 693 ? -7.613 2.67 28.156 1 92.44 693 PRO A N 1
ATOM 5511 C CA . PRO A 1 693 ? -7.195 4.039 27.859 1 92.44 693 PRO A CA 1
ATOM 5512 C C . PRO A 1 693 ? -6.422 4.688 29 1 92.44 693 PRO A C 1
ATOM 5514 O O . PRO A 1 693 ? -6.551 4.266 30.156 1 92.44 693 PRO A O 1
ATOM 5517 N N . VAL A 1 694 ? -5.676 5.719 28.625 1 92.19 694 VAL A N 1
ATOM 5518 C CA . VAL A 1 694 ? -5.004 6.512 29.656 1 92.19 694 VAL A CA 1
ATOM 5519 C C . VAL A 1 694 ? -6.039 7.223 30.516 1 92.19 694 VAL A C 1
ATOM 5521 O O . VAL A 1 694 ? -7.168 7.457 30.078 1 92.19 694 VAL A O 1
ATOM 5524 N N . ASN A 1 695 ? -5.645 7.57 31.766 1 88.38 695 ASN A N 1
ATOM 5525 C CA . ASN A 1 695 ? -6.543 8.336 32.625 1 88.38 695 ASN A CA 1
ATOM 5526 C C . ASN A 1 695 ? -6.477 9.828 32.312 1 88.38 695 ASN A C 1
ATOM 5528 O O . ASN A 1 695 ? -5.816 10.234 31.344 1 88.38 695 ASN A O 1
ATOM 5532 N N . GLU A 1 696 ? -7.145 10.648 33.031 1 83.5 696 GLU A N 1
ATOM 5533 C CA . GLU A 1 696 ? -7.293 12.078 32.75 1 83.5 696 GLU A CA 1
ATOM 5534 C C . GLU A 1 696 ? -5.965 12.805 32.938 1 83.5 696 GLU A C 1
ATOM 5536 O O . GLU A 1 696 ? -5.82 13.953 32.5 1 83.5 696 GLU A O 1
ATOM 5541 N N . TYR A 1 697 ? -4.961 12.047 33.5 1 82.88 697 TYR A N 1
ATOM 5542 C CA . TYR A 1 697 ? -3.637 12.633 33.656 1 82.88 697 TYR A CA 1
ATOM 5543 C C . TYR A 1 697 ? -2.668 12.117 32.594 1 82.88 697 TYR A C 1
ATOM 5545 O O . TYR A 1 697 ? -1.482 12.461 32.625 1 82.88 697 TYR A O 1
ATOM 5553 N N . GLY A 1 698 ? -3.258 11.273 31.672 1 84.94 698 GLY A N 1
ATOM 5554 C CA . GLY A 1 698 ? -2.428 10.742 30.609 1 84.94 698 GLY A CA 1
ATOM 5555 C C . GLY A 1 698 ? -1.605 9.539 31.031 1 84.94 698 GLY A C 1
ATOM 5556 O O . GLY A 1 698 ? -0.588 9.227 30.406 1 84.94 698 GLY A O 1
ATOM 5557 N N . GLN A 1 699 ? -2.014 8.914 32.094 1 85.81 699 GLN A N 1
ATOM 5558 C CA . GLN A 1 699 ? -1.242 7.793 32.594 1 85.81 699 GLN A CA 1
ATOM 5559 C C . GLN A 1 699 ? -1.831 6.461 32.156 1 85.81 699 GLN A C 1
ATOM 5561 O O . GLN A 1 699 ? -3.051 6.289 32.156 1 85.81 699 GLN A O 1
ATOM 5566 N N . TYR A 1 700 ? -0.954 5.613 31.812 1 79.25 700 TYR A N 1
ATOM 5567 C CA . TYR A 1 700 ? -1.344 4.254 31.453 1 79.25 700 TYR A CA 1
ATOM 5568 C C . TYR A 1 700 ? -1.558 3.408 32.719 1 79.25 700 TYR A C 1
ATOM 5570 O O . TYR A 1 700 ? -0.943 3.66 33.75 1 79.25 700 TYR A O 1
ATOM 5578 N N . GLU A 1 701 ? -2.641 2.611 32.969 1 67.5 701 GLU A N 1
ATOM 5579 C CA . GLU A 1 701 ? -2.977 1.829 34.156 1 67.5 701 GLU A CA 1
ATOM 5580 C C . GLU A 1 701 ? -1.769 1.042 34.656 1 67.5 701 GLU A C 1
ATOM 5582 O O . GLU A 1 701 ? -1.614 0.833 35.844 1 67.5 701 GLU A O 1
ATOM 5587 N N . HIS A 1 702 ? -0.923 0.514 34.031 1 58.56 702 HIS A N 1
ATOM 5588 C CA . HIS A 1 702 ? 0.08 -0.193 34.812 1 58.56 702 HIS A CA 1
ATOM 5589 C C . HIS A 1 702 ? 0.86 0.769 35.719 1 58.56 702 HIS A C 1
ATOM 5591 O O . HIS A 1 702 ? 1.598 0.338 36.594 1 58.56 702 HIS A O 1
ATOM 5597 N N . ASP A 1 703 ? 0.981 2.002 35.375 1 48.59 703 ASP A N 1
ATOM 5598 C CA . ASP A 1 703 ? 1.952 2.951 35.906 1 48.59 703 ASP A CA 1
ATOM 5599 C C . ASP A 1 703 ? 1.529 3.451 37.281 1 48.59 703 ASP A C 1
ATOM 5601 O O . ASP A 1 703 ? 2.223 4.27 37.906 1 48.59 703 ASP A O 1
ATOM 5605 N N . GLN A 1 704 ? 0.447 3.205 37.781 1 41.09 704 GLN A N 1
ATOM 5606 C CA . GLN A 1 704 ? 0.044 3.842 39.031 1 41.09 704 GLN A CA 1
ATOM 5607 C C . GLN A 1 704 ? 1.031 3.527 40.125 1 41.09 704 GLN A C 1
ATOM 5609 O O . GLN A 1 704 ? 1.081 4.234 41.156 1 41.09 704 GLN A O 1
ATOM 5614 N N . ASP A 1 705 ? 1.552 2.344 40.219 1 37.88 705 ASP A N 1
ATOM 5615 C CA . ASP A 1 705 ? 2.217 2.152 41.5 1 37.88 705 ASP A CA 1
ATOM 5616 C C . ASP A 1 705 ? 3.512 2.957 41.562 1 37.88 705 ASP A C 1
ATOM 5618 O O . ASP A 1 705 ? 3.957 3.332 42.656 1 37.88 705 ASP A O 1
ATOM 5622 N N . GLU A 1 706 ? 4.367 2.961 40.531 1 37.81 706 GLU A N 1
ATOM 5623 C CA . GLU A 1 706 ? 5.758 3.246 40.875 1 37.81 706 GLU A CA 1
ATOM 5624 C C . GLU A 1 706 ? 6.102 4.707 40.625 1 37.81 706 GLU A C 1
ATOM 5626 O O . GLU A 1 706 ? 7.07 5.234 41.188 1 37.81 706 GLU A O 1
ATOM 5631 N N . TYR A 1 707 ? 5.625 5.32 39.594 1 37.62 707 TYR A N 1
ATOM 5632 C CA . TYR A 1 707 ? 6.488 6.402 39.125 1 37.62 707 TYR A CA 1
ATOM 5633 C C . TYR A 1 707 ? 6.203 7.691 39.906 1 37.62 707 TYR A C 1
ATOM 5635 O O . TYR A 1 707 ? 7.027 8.609 39.906 1 37.62 707 TYR A O 1
ATOM 5643 N N . TRP A 1 708 ? 4.961 8 40.312 1 34.09 708 TRP A N 1
ATOM 5644 C CA . TRP A 1 708 ? 4.852 9.383 40.781 1 34.09 708 TRP A CA 1
ATOM 5645 C C . TRP A 1 708 ? 5.152 9.484 42.25 1 34.09 708 TRP A C 1
ATOM 5647 O O . TRP A 1 708 ? 4.887 10.523 42.875 1 34.09 708 TRP A O 1
ATOM 5657 N N . ASP A 1 709 ? 5.391 8.508 42.969 1 29.62 709 ASP A N 1
ATOM 5658 C CA . ASP A 1 709 ? 5.68 8.812 44.344 1 29.62 709 ASP A CA 1
ATOM 5659 C C . ASP A 1 709 ? 6.973 9.609 44.5 1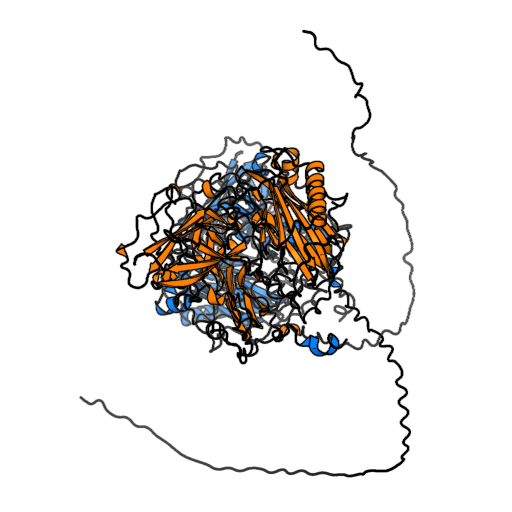 29.62 709 ASP A C 1
ATOM 5661 O O . ASP A 1 709 ? 7.352 10.016 45.594 1 29.62 709 ASP A O 1
ATOM 5665 N N . ASP A 1 710 ? 7.969 9.523 43.594 1 27.45 710 ASP A N 1
ATOM 5666 C CA . ASP A 1 710 ? 9.086 10.328 44.094 1 27.45 710 ASP A CA 1
ATOM 5667 C C . ASP A 1 710 ? 8.914 11.797 43.719 1 27.45 710 ASP A C 1
ATOM 5669 O O . ASP A 1 710 ? 8.57 12.109 42.562 1 27.45 710 ASP A O 1
ATOM 5673 N N . MET B 1 1 ? 45.062 46.688 -25.625 1 16.22 1 MET B N 1
ATOM 5674 C CA . MET B 1 1 ? 46.344 46.281 -25 1 16.22 1 MET B CA 1
ATOM 5675 C C . MET B 1 1 ? 46.25 44.906 -24.406 1 16.22 1 MET B C 1
ATOM 5677 O O . MET B 1 1 ? 45.156 44.406 -24.109 1 16.22 1 MET B O 1
ATOM 5681 N N . ARG B 1 2 ? 47.469 44.25 -24.062 1 16.62 2 ARG B N 1
ATOM 5682 C CA . ARG B 1 2 ? 48.469 43.219 -23.766 1 16.62 2 ARG B CA 1
ATOM 5683 C C . ARG B 1 2 ? 48.344 42.75 -22.328 1 16.62 2 ARG B C 1
ATOM 5685 O O . ARG B 1 2 ? 49.156 43.125 -21.469 1 16.62 2 ARG B O 1
ATOM 5692 N N . VAL B 1 3 ? 47.188 42.969 -21.719 1 17.58 3 VAL B N 1
ATOM 5693 C CA . VAL B 1 3 ? 47.062 42.75 -20.281 1 17.58 3 VAL B CA 1
ATOM 5694 C C . VAL B 1 3 ? 47.469 41.344 -19.938 1 17.58 3 VAL B C 1
ATOM 5696 O O . VAL B 1 3 ? 46.875 40.375 -20.406 1 17.58 3 VAL B O 1
ATOM 5699 N N . SER B 1 4 ? 48.625 40.781 -19.297 1 16.53 4 SER B N 1
ATOM 5700 C CA . SER B 1 4 ? 49.906 40.125 -19.062 1 16.53 4 SER B CA 1
ATOM 5701 C C . SER B 1 4 ? 49.75 38.938 -18.109 1 16.53 4 SER B C 1
ATOM 5703 O O . SER B 1 4 ? 50.375 37.875 -18.312 1 16.53 4 SER B O 1
ATOM 5705 N N . GLN B 1 5 ? 49.312 39.125 -16.828 1 18.33 5 GLN B N 1
ATOM 5706 C CA . GLN B 1 5 ? 50.219 38.594 -15.797 1 18.33 5 GLN B CA 1
ATOM 5707 C C . GLN B 1 5 ? 50.094 37.094 -15.719 1 18.33 5 GLN B C 1
ATOM 5709 O O . GLN B 1 5 ? 49.094 36.5 -16.109 1 18.33 5 GLN B O 1
ATOM 5714 N N . PHE B 1 6 ? 50.875 36.312 -14.797 1 19.12 6 PHE B N 1
ATOM 5715 C CA . PHE B 1 6 ? 51.938 35.312 -14.648 1 19.12 6 PHE B CA 1
ATOM 5716 C C . PHE B 1 6 ? 51.344 33.969 -14.258 1 19.12 6 PHE B C 1
ATOM 5718 O O . PHE B 1 6 ? 50.219 33.906 -13.742 1 19.12 6 PHE B O 1
ATOM 5725 N N . PHE B 1 7 ? 52.219 32.875 -14.055 1 18.59 7 PHE B N 1
ATOM 5726 C CA . PHE B 1 7 ? 52.531 31.5 -14.484 1 18.59 7 PHE B CA 1
ATOM 5727 C C . PHE B 1 7 ? 52.188 30.5 -13.383 1 18.59 7 PHE B C 1
ATOM 5729 O O . PHE B 1 7 ? 53.094 29.766 -12.93 1 18.59 7 PHE B O 1
ATOM 5736 N N . CYS B 1 8 ? 51.344 30.844 -12.266 1 18.89 8 CYS B N 1
ATOM 5737 C CA . CYS B 1 8 ? 51.625 30.094 -11.047 1 18.89 8 CYS B CA 1
ATOM 5738 C C . CYS B 1 8 ? 51.5 28.594 -11.289 1 18.89 8 CYS B C 1
ATOM 5740 O O . CYS B 1 8 ? 50.531 28.125 -11.883 1 18.89 8 CYS B O 1
ATOM 5742 N N . ASN B 1 9 ? 52.594 27.781 -11.039 1 18.95 9 ASN B N 1
ATOM 5743 C CA . ASN B 1 9 ? 53.312 26.531 -11.273 1 18.95 9 ASN B CA 1
ATOM 5744 C C . ASN B 1 9 ? 52.562 25.328 -10.672 1 18.95 9 ASN B C 1
ATOM 5746 O O . ASN B 1 9 ? 52.719 25.047 -9.484 1 18.95 9 ASN B O 1
ATOM 5750 N N . MET B 1 10 ? 51.281 25.062 -10.984 1 17.73 10 MET B N 1
ATOM 5751 C CA . MET B 1 10 ? 50.281 24.219 -10.328 1 17.73 10 MET B CA 1
ATOM 5752 C C . MET B 1 10 ? 50.656 22.75 -10.484 1 17.73 10 MET B C 1
ATOM 5754 O O . MET B 1 10 ? 49.875 21.875 -10.102 1 17.73 10 MET B O 1
ATOM 5758 N N . GLN B 1 11 ? 51.781 22.344 -11.141 1 16.44 11 GLN B N 1
ATOM 5759 C CA . GLN B 1 11 ? 51.406 21.219 -12 1 16.44 11 GLN B CA 1
ATOM 5760 C C . GLN B 1 11 ? 51.344 19.922 -11.219 1 16.44 11 GLN B C 1
ATOM 5762 O O . GLN B 1 11 ? 50.5 19.062 -11.492 1 16.44 11 GLN B O 1
ATOM 5767 N N . PRO B 1 12 ? 52.375 19.656 -10.32 1 19.23 12 PRO B N 1
ATOM 5768 C CA . PRO B 1 12 ? 52.812 18.344 -10.812 1 19.23 12 PRO B CA 1
ATOM 5769 C C . PRO B 1 12 ? 51.812 17.25 -10.57 1 19.23 12 PRO B C 1
ATOM 5771 O O . PRO B 1 12 ? 50.812 17.469 -9.883 1 19.23 12 PRO B O 1
ATOM 5774 N N . PRO B 1 13 ? 52.188 16.266 -9.883 1 18.95 13 PRO B N 1
ATOM 5775 C CA . PRO B 1 13 ? 52.594 14.93 -10.312 1 18.95 13 PRO B CA 1
ATOM 5776 C C . PRO B 1 13 ? 51.625 13.836 -9.82 1 18.95 13 PRO B C 1
ATOM 5778 O O . PRO B 1 13 ? 51.531 12.773 -10.438 1 18.95 13 PRO B O 1
ATOM 5781 N N . ALA B 1 14 ? 51.031 14.031 -8.578 1 17.73 14 ALA B N 1
ATOM 5782 C CA . ALA B 1 14 ? 51.219 12.93 -7.645 1 17.73 14 ALA B CA 1
ATOM 5783 C C . ALA B 1 14 ? 50.219 11.82 -7.883 1 17.73 14 ALA B C 1
ATOM 5785 O O . ALA B 1 14 ? 50.469 10.648 -7.602 1 17.73 14 ALA B O 1
ATOM 5786 N N . GLY B 1 15 ? 48.969 12.07 -8.234 1 16.75 15 GLY B N 1
ATOM 5787 C CA . GLY B 1 15 ? 48.031 11.398 -7.348 1 16.75 15 GLY B CA 1
ATOM 5788 C C . GLY B 1 15 ? 47.75 9.961 -7.734 1 16.75 15 GLY B C 1
ATOM 5789 O O . GLY B 1 15 ? 47.406 9.133 -6.883 1 16.75 15 GLY B O 1
ATOM 5790 N N . THR B 1 16 ? 47.531 9.719 -9.094 1 16.19 16 THR B N 1
ATOM 5791 C CA . THR B 1 16 ? 46.312 8.953 -9.141 1 16.19 16 THR B CA 1
ATOM 5792 C C . THR B 1 16 ? 46.5 7.543 -8.609 1 16.19 16 THR B C 1
ATOM 5794 O O . THR B 1 16 ? 47.656 7.07 -8.516 1 16.19 16 THR B O 1
ATOM 5797 N N . PHE B 1 17 ? 45.656 6.621 -9.055 1 17.64 17 PHE B N 1
ATOM 5798 C CA . PHE B 1 17 ? 44.562 5.738 -8.672 1 17.64 17 PHE B CA 1
ATOM 5799 C C . PHE B 1 17 ? 45 4.277 -8.766 1 17.64 17 PHE B C 1
ATOM 5801 O O . PHE B 1 17 ? 44.344 3.4 -8.195 1 17.64 17 PHE B O 1
ATOM 5808 N N . VAL B 1 18 ? 46.094 3.975 -9.508 1 17.22 18 VAL B N 1
ATOM 5809 C CA . VAL B 1 18 ? 45.688 2.76 -10.195 1 17.22 18 VAL B CA 1
ATOM 5810 C C . VAL B 1 18 ? 45.531 1.618 -9.188 1 17.22 18 VAL B C 1
ATOM 5812 O O . VAL B 1 18 ? 46.312 1.528 -8.234 1 17.22 18 VAL B O 1
ATOM 5815 N N . LEU B 1 19 ? 44.562 0.817 -9.508 1 16.59 19 LEU B N 1
ATOM 5816 C CA . LEU B 1 19 ? 43.719 -0.32 -9.148 1 16.59 19 LEU B CA 1
ATOM 5817 C C . LEU B 1 19 ? 44.594 -1.529 -8.773 1 16.59 19 LEU B C 1
ATOM 5819 O O . LEU B 1 19 ? 45.719 -1.658 -9.227 1 16.59 19 LEU B O 1
ATOM 5823 N N . LEU B 1 20 ? 43.938 -2.193 -8.242 1 17.3 20 LEU B N 1
ATOM 5824 C CA . LEU B 1 20 ? 43.812 -3.293 -7.289 1 17.3 20 LEU B CA 1
ATOM 5825 C C . LEU B 1 20 ? 44.406 -4.57 -7.855 1 17.3 20 LEU B C 1
ATOM 5827 O O . LEU B 1 20 ? 44.062 -4.988 -8.961 1 17.3 20 LEU B O 1
ATOM 5831 N N . LEU B 1 21 ? 45.562 -4.738 -7.281 1 16.06 21 LEU B N 1
ATOM 5832 C CA . LEU B 1 21 ? 46.469 -5.875 -7.395 1 16.06 21 LEU B CA 1
ATOM 5833 C C . LEU B 1 21 ? 45.719 -7.191 -7.211 1 16.06 21 LEU B C 1
ATOM 5835 O O . LEU B 1 21 ? 44.906 -7.324 -6.293 1 16.06 21 LEU B O 1
ATOM 5839 N N . LEU B 1 22 ? 45.688 -8.07 -8.258 1 17.77 22 LEU B N 1
ATOM 5840 C CA . LEU B 1 22 ? 45.281 -9.414 -8.664 1 17.77 22 LEU B CA 1
ATOM 5841 C C . LEU B 1 22 ? 45.812 -10.461 -7.688 1 17.77 22 LEU B C 1
ATOM 5843 O O . LEU B 1 22 ? 45.531 -11.648 -7.848 1 17.77 22 LEU B O 1
ATOM 5847 N N . ILE B 1 23 ? 46.281 -9.969 -6.477 1 15.93 23 ILE B N 1
ATOM 5848 C CA . ILE B 1 23 ? 47.281 -11.008 -6.211 1 15.93 23 ILE B CA 1
ATOM 5849 C C . ILE B 1 23 ? 46.594 -12.352 -6.027 1 15.93 23 ILE B C 1
ATOM 5851 O O . ILE B 1 23 ? 45.625 -12.461 -5.273 1 15.93 23 ILE B O 1
ATOM 5855 N N . CYS B 1 24 ? 46.781 -13.289 -6.988 1 16.92 24 CYS B N 1
ATOM 5856 C CA . CYS B 1 24 ? 46.562 -14.695 -7.277 1 16.92 24 CYS B CA 1
ATOM 5857 C C . CYS B 1 24 ? 47.031 -15.578 -6.129 1 16.92 24 CYS B C 1
ATOM 5859 O O . CYS B 1 24 ? 47.156 -16.797 -6.277 1 16.92 24 CYS B O 1
ATOM 5861 N N . MET B 1 25 ? 47.188 -14.859 -4.922 1 15.76 25 MET B N 1
ATOM 5862 C CA . MET B 1 25 ? 48.156 -15.742 -4.254 1 15.76 25 MET B CA 1
ATOM 5863 C C . MET B 1 25 ? 47.625 -17.172 -4.172 1 15.76 25 MET B C 1
ATOM 5865 O O . MET B 1 25 ? 46.406 -17.375 -4.098 1 15.76 25 MET B O 1
ATOM 5869 N N . ASN B 1 26 ? 48.531 -18.062 -4.332 1 15.93 26 ASN B N 1
ATOM 5870 C CA . ASN B 1 26 ? 48.969 -19.453 -4.535 1 15.93 26 ASN B CA 1
ATOM 5871 C C . ASN B 1 26 ? 48.5 -20.344 -3.389 1 15.93 26 ASN B C 1
ATOM 5873 O O . ASN B 1 26 ? 48.031 -21.469 -3.617 1 15.93 26 ASN B O 1
ATOM 5877 N N . VAL B 1 27 ? 48.812 -19.984 -2.08 1 15.6 27 VAL B N 1
ATOM 5878 C CA . VAL B 1 27 ? 49.656 -21 -1.489 1 15.6 27 VAL B CA 1
ATOM 5879 C C . VAL B 1 27 ? 48.844 -22.234 -1.15 1 15.6 27 VAL B C 1
ATOM 5881 O O . VAL B 1 27 ? 47.625 -22.172 -1.051 1 15.6 27 VAL B O 1
ATOM 5884 N N . GLN B 1 28 ? 49.531 -23.062 -0.314 1 15.36 28 GLN B N 1
ATOM 5885 C CA . GLN B 1 28 ? 50.031 -24.406 -0.05 1 15.36 28 GLN B CA 1
ATOM 5886 C C . GLN B 1 28 ? 49 -25.234 0.726 1 15.36 28 GLN B C 1
ATOM 5888 O O . GLN B 1 28 ? 48.156 -24.688 1.403 1 15.36 28 GLN B O 1
ATOM 5893 N N . PHE B 1 29 ? 49.188 -26.578 0.607 1 16.59 29 PHE B N 1
ATOM 5894 C CA . PHE B 1 29 ? 48.625 -27.906 0.59 1 16.59 29 PHE B CA 1
ATOM 5895 C C . PHE B 1 29 ? 48.25 -28.359 2 1 16.59 29 PHE B C 1
ATOM 5897 O O . PHE B 1 29 ? 47.719 -29.453 2.189 1 16.59 29 PHE B O 1
ATOM 5904 N N . CYS B 1 30 ? 48.562 -27.5 3.051 1 14.75 30 CYS B N 1
ATOM 5905 C CA . CYS B 1 30 ? 49 -28.328 4.164 1 14.75 30 CYS B CA 1
ATOM 5906 C C . CYS B 1 30 ? 47.938 -29.328 4.578 1 14.75 30 CYS B C 1
ATOM 5908 O O . CYS B 1 30 ? 46.781 -28.938 4.777 1 14.75 30 CYS B O 1
ATOM 5910 N N . LYS B 1 31 ? 48.438 -30.641 4.676 1 15.37 31 LYS B N 1
ATOM 5911 C CA . LYS B 1 31 ? 48.062 -32.062 4.695 1 15.37 31 LYS B CA 1
ATOM 5912 C C . LYS B 1 31 ? 47.281 -32.406 5.973 1 15.37 31 LYS B C 1
ATOM 5914 O O . LYS B 1 31 ? 46.938 -33.562 6.203 1 15.37 31 LYS B O 1
ATOM 5919 N N . ALA B 1 32 ? 47.219 -31.484 6.945 1 14.74 32 ALA B N 1
ATOM 5920 C CA . ALA B 1 32 ? 47.375 -32.156 8.227 1 14.74 32 ALA B CA 1
ATOM 5921 C C . ALA B 1 32 ? 46.312 -33.25 8.406 1 14.74 32 ALA B C 1
ATOM 5923 O O . ALA B 1 32 ? 45.125 -33.031 8.164 1 14.74 32 ALA B O 1
ATOM 5924 N N . TRP B 1 33 ? 46.875 -34.5 8.766 1 15.52 33 TRP B N 1
ATOM 5925 C CA . TRP B 1 33 ? 46.531 -35.906 8.789 1 15.52 33 TRP B CA 1
ATOM 5926 C C . TRP B 1 33 ? 45.375 -36.156 9.734 1 15.52 33 TRP B C 1
ATOM 5928 O O . TRP B 1 33 ? 44.344 -36.75 9.344 1 15.52 33 TRP B O 1
ATOM 5938 N N . TRP B 1 34 ? 45.75 -36.531 11.047 1 14.91 34 TRP B N 1
ATOM 5939 C CA . TRP B 1 34 ? 45.688 -37.875 11.555 1 14.91 34 TRP B CA 1
ATOM 5940 C C . TRP B 1 34 ? 44.312 -38.156 12.148 1 14.91 34 TRP B C 1
ATOM 5942 O O . TRP B 1 34 ? 43.5 -37.25 12.305 1 14.91 34 TRP B O 1
ATOM 5952 N N . ALA B 1 35 ? 44.375 -38.688 13.508 1 15.55 35 ALA B N 1
ATOM 5953 C CA . ALA B 1 35 ? 44.094 -39.938 14.203 1 15.55 35 ALA B CA 1
ATOM 5954 C C . ALA B 1 35 ? 42.688 -39.938 14.797 1 15.55 35 ALA B C 1
ATOM 5956 O O . ALA B 1 35 ? 42.219 -38.906 15.297 1 15.55 35 ALA B O 1
ATOM 5957 N N . TRP B 1 36 ? 41.938 -40.938 14.484 1 16.34 36 TRP B N 1
ATOM 5958 C CA . TRP B 1 36 ? 40.562 -41.438 14.641 1 16.34 36 TRP B CA 1
ATOM 5959 C C . TRP B 1 36 ? 40.219 -41.594 16.125 1 16.34 36 TRP B C 1
ATOM 5961 O O . TRP B 1 36 ? 39.156 -42.125 16.453 1 16.34 36 TRP B O 1
ATOM 5971 N N . TRP B 1 37 ? 41.312 -41.438 17.094 1 16.67 37 TRP B N 1
ATOM 5972 C CA . TRP B 1 37 ? 41.125 -42.531 18.078 1 16.67 37 TRP B CA 1
ATOM 5973 C C . TRP B 1 37 ? 39.719 -42.5 18.656 1 16.67 37 TRP B C 1
ATOM 5975 O O . TRP B 1 37 ? 39.031 -41.5 18.578 1 16.67 37 TRP B O 1
ATOM 5985 N N . TRP B 1 38 ? 39.594 -43.5 19.641 1 16.73 38 TRP B N 1
ATOM 5986 C CA . TRP B 1 38 ? 38.812 -44.594 20.172 1 16.73 38 TRP B CA 1
ATOM 5987 C C . TRP B 1 38 ? 37.688 -44.062 21.078 1 16.73 38 TRP B C 1
ATOM 5989 O O . TRP B 1 38 ? 36.531 -44.438 20.906 1 16.73 38 TRP B O 1
ATOM 5999 N N . TRP B 1 39 ? 38.219 -43.688 22.328 1 16.47 39 TRP B N 1
ATOM 6000 C CA . TRP B 1 39 ? 37.812 -44.5 23.484 1 16.47 39 TRP B CA 1
ATOM 6001 C C . TRP B 1 39 ? 36.406 -44.125 23.953 1 16.47 39 TRP B C 1
ATOM 6003 O O . TRP B 1 39 ? 35.844 -43.125 23.5 1 16.47 39 TRP B O 1
ATOM 6013 N N . SER B 1 40 ? 36.406 -43.875 25.203 1 16.92 40 SER B N 1
ATOM 6014 C CA . SER B 1 40 ? 35.875 -44.5 26.422 1 16.92 40 SER B CA 1
ATOM 6015 C C . SER B 1 40 ? 34.469 -44 26.734 1 16.92 40 SER B C 1
ATOM 6017 O O . SER B 1 40 ? 34.062 -42.938 26.234 1 16.92 40 SER B O 1
ATOM 6019 N N . THR B 1 41 ? 34.062 -44.438 27.844 1 18.03 41 THR B N 1
ATOM 6020 C CA . THR B 1 41 ? 33 -45.062 28.609 1 18.03 41 THR B CA 1
ATOM 6021 C C . THR B 1 41 ? 32.094 -44 29.25 1 18.03 41 THR B C 1
ATOM 6023 O O . THR B 1 41 ? 31.141 -44.312 29.938 1 18.03 41 THR B O 1
ATOM 6026 N N . ASN B 1 42 ? 32.438 -42.688 29.062 1 17.08 42 ASN B N 1
ATOM 6027 C CA . ASN B 1 42 ? 32.031 -42.062 30.328 1 17.08 42 ASN B CA 1
ATOM 6028 C C . ASN B 1 42 ? 30.516 -42.219 30.562 1 17.08 42 ASN B C 1
ATOM 6030 O O . ASN B 1 42 ? 29.719 -42.062 29.625 1 17.08 42 ASN B O 1
ATOM 6034 N N . PRO B 1 43 ? 30.266 -42.531 31.719 1 18.94 43 PRO B N 1
ATOM 6035 C CA . PRO B 1 43 ? 29.078 -42.969 32.438 1 18.94 43 PRO B CA 1
ATOM 6036 C C . PRO B 1 43 ? 28 -41.875 32.531 1 18.94 43 PRO B C 1
ATOM 6038 O O . PRO B 1 43 ? 26.906 -42.094 33.062 1 18.94 43 PRO B O 1
ATOM 6041 N N . SER B 1 44 ? 28.281 -40.688 31.984 1 16.48 44 SER B N 1
ATOM 6042 C CA . SER B 1 44 ? 27.703 -39.719 32.906 1 16.48 44 SER B CA 1
ATOM 6043 C C . SER B 1 44 ? 26.203 -39.969 33.094 1 16.48 44 SER B C 1
ATOM 6045 O O . SER B 1 44 ? 25.562 -40.594 32.219 1 16.48 44 SER B O 1
ATOM 6047 N N . VAL B 1 45 ? 25.656 -39.219 34.125 1 18.55 45 VAL B N 1
ATOM 6048 C CA . VAL B 1 45 ? 24.625 -38.938 35.094 1 18.55 45 VAL B CA 1
ATOM 6049 C C . VAL B 1 45 ? 23.438 -38.25 34.438 1 18.55 45 VAL B C 1
ATOM 6051 O O . VAL B 1 45 ? 22.594 -37.656 35.125 1 18.55 45 VAL B O 1
ATOM 6054 N N . ALA B 1 46 ? 23.219 -38.344 33.219 1 20.41 46 ALA B N 1
ATOM 6055 C CA . ALA B 1 46 ? 22.422 -37.156 32.875 1 20.41 46 ALA B CA 1
ATOM 6056 C C . ALA B 1 46 ? 21.141 -37.125 33.719 1 20.41 46 ALA B C 1
ATOM 6058 O O . ALA B 1 46 ? 20.625 -38.156 34.125 1 20.41 46 ALA B O 1
ATOM 6059 N N . ALA B 1 47 ? 20.562 -35.906 33.656 1 19.17 47 ALA B N 1
ATOM 6060 C CA . ALA B 1 47 ? 19.75 -34.781 34.062 1 19.17 47 ALA B CA 1
ATOM 6061 C C . ALA B 1 47 ? 18.25 -35.094 33.938 1 19.17 47 ALA B C 1
ATOM 6063 O O . ALA B 1 47 ? 17.797 -35.594 32.906 1 19.17 47 ALA B O 1
ATOM 6064 N N . SER B 1 48 ? 17.812 -35.406 34.969 1 19.86 48 SER B N 1
ATOM 6065 C CA . SER B 1 48 ? 16.391 -35.5 35.25 1 19.86 48 SER B CA 1
ATOM 6066 C C . SER B 1 48 ? 15.617 -34.406 34.562 1 19.86 48 SER B C 1
ATOM 6068 O O . SER B 1 48 ? 15.758 -33.219 34.938 1 19.86 48 SER B O 1
ATOM 6070 N N . THR B 1 49 ? 15.594 -34.375 33.344 1 20.08 49 THR B N 1
ATOM 6071 C CA . THR B 1 49 ? 15 -33.188 32.75 1 20.08 49 THR B CA 1
ATOM 6072 C C . THR B 1 49 ? 13.555 -33 33.219 1 20.08 49 THR B C 1
ATOM 6074 O O . THR B 1 49 ? 12.703 -33.844 32.938 1 20.08 49 THR B O 1
ATOM 6077 N N . ALA B 1 50 ? 13.391 -32.281 34.344 1 24.48 50 ALA B N 1
ATOM 6078 C CA . ALA B 1 50 ? 12.133 -31.625 34.688 1 24.48 50 ALA B CA 1
ATOM 6079 C C . ALA B 1 50 ? 11.5 -30.969 33.469 1 24.48 50 ALA B C 1
ATOM 6081 O O . ALA B 1 50 ? 12.102 -30.094 32.844 1 24.48 50 ALA B O 1
ATOM 6082 N N . THR B 1 51 ? 10.844 -31.719 32.844 1 22.52 51 THR B N 1
ATOM 6083 C CA . THR B 1 51 ? 10.078 -31.297 31.688 1 22.52 51 THR B CA 1
ATOM 6084 C C . THR B 1 51 ? 9.414 -29.953 31.938 1 22.52 51 THR B C 1
ATOM 6086 O O . THR B 1 51 ? 8.5 -29.844 32.75 1 22.52 51 THR B O 1
ATOM 6089 N N . GLU B 1 52 ? 10.25 -28.922 32.094 1 24.72 52 GLU B N 1
ATOM 6090 C CA . GLU B 1 52 ? 9.594 -27.625 32.25 1 24.72 52 GLU B CA 1
ATOM 6091 C C . GLU B 1 52 ? 8.508 -27.422 31.188 1 24.72 52 GLU B C 1
ATOM 6093 O O . GLU B 1 52 ? 8.789 -27.469 30 1 24.72 52 GLU B O 1
ATOM 6098 N N . SER B 1 53 ? 7.41 -27.922 31.516 1 24.34 53 SER B N 1
ATOM 6099 C CA . SER B 1 53 ? 6.227 -27.5 30.781 1 24.34 53 SER B CA 1
ATOM 6100 C C . SER B 1 53 ? 6.336 -26.031 30.375 1 24.34 53 SER B C 1
ATOM 6102 O O . SER B 1 53 ? 6.402 -25.141 31.234 1 24.34 53 SER B O 1
ATOM 6104 N N . SER B 1 54 ? 7.23 -25.828 29.516 1 27.03 54 SER B N 1
ATOM 6105 C CA . SER B 1 54 ? 7.246 -24.422 29.078 1 27.03 54 SER B CA 1
ATOM 6106 C C . SER B 1 54 ? 5.832 -23.875 28.938 1 27.03 54 SER B C 1
ATOM 6108 O O . SER B 1 54 ? 5.051 -24.344 28.125 1 27.03 54 SER B O 1
ATOM 6110 N N . THR B 1 55 ? 5.262 -23.625 30.031 1 28.47 55 THR B N 1
ATOM 6111 C CA . THR B 1 55 ? 4.098 -22.75 30.031 1 28.47 55 THR B CA 1
ATOM 6112 C C . THR B 1 55 ? 4.242 -21.656 28.969 1 28.47 55 THR B C 1
ATOM 6114 O O . THR B 1 55 ? 5.047 -20.734 29.125 1 28.47 55 THR B O 1
ATOM 6117 N N . ALA B 1 56 ? 4.199 -22.141 27.781 1 32.06 56 ALA B N 1
ATOM 6118 C CA . ALA B 1 56 ? 3.996 -21.047 26.844 1 32.06 56 ALA B CA 1
ATOM 6119 C C . ALA B 1 56 ? 3.182 -19.922 27.469 1 32.06 56 ALA B C 1
ATOM 6121 O O . ALA B 1 56 ? 2.047 -20.141 27.906 1 32.06 56 ALA B O 1
ATOM 6122 N N . TYR B 1 57 ? 3.777 -19.141 28.219 1 32 57 TYR B N 1
ATOM 6123 C CA . TYR B 1 57 ? 3.07 -17.938 28.641 1 32 57 TYR B CA 1
ATOM 6124 C C . TYR B 1 57 ? 2.145 -17.438 27.531 1 32 57 TYR B C 1
ATOM 6126 O O . TYR B 1 57 ? 2.578 -17.234 26.391 1 32 57 TYR B O 1
ATOM 6134 N N . PRO B 1 58 ? 0.893 -17.812 27.531 1 39.97 58 PRO B N 1
ATOM 6135 C CA . PRO B 1 58 ? -0.003 -17.188 26.562 1 39.97 58 PRO B CA 1
ATOM 6136 C C . PRO B 1 58 ? 0.426 -15.773 26.188 1 39.97 58 PRO B C 1
ATOM 6138 O O . PRO B 1 58 ? 0.794 -14.984 27.062 1 39.97 58 PRO B O 1
ATOM 6141 N N . ASP B 1 59 ? 1.139 -15.68 25.203 1 47.31 59 ASP B N 1
ATOM 6142 C CA . ASP B 1 59 ? 1.329 -14.297 24.766 1 47.31 59 ASP B CA 1
ATOM 6143 C C . ASP B 1 59 ? 0.13 -13.43 25.141 1 47.31 59 ASP B C 1
ATOM 6145 O O . ASP B 1 59 ? -0.959 -13.594 24.594 1 47.31 59 ASP B O 1
ATOM 6149 N N . THR B 1 60 ? 0.071 -13.102 26.344 1 53.66 60 THR B N 1
ATOM 6150 C CA . THR B 1 60 ? -0.918 -12.375 27.125 1 53.66 60 THR B CA 1
ATOM 6151 C C . THR B 1 60 ? -1.397 -11.133 26.375 1 53.66 60 THR B C 1
ATOM 6153 O O . THR B 1 60 ? -2.404 -10.523 26.75 1 53.66 60 THR B O 1
ATOM 6156 N N . CYS B 1 61 ? -0.715 -10.781 25.469 1 59.81 61 CYS B N 1
ATOM 6157 C CA . CYS B 1 61 ? -1.146 -9.523 24.859 1 59.81 61 CYS B CA 1
ATOM 6158 C C . CYS B 1 61 ? -2.375 -9.734 23.984 1 59.81 61 CYS B C 1
ATOM 6160 O O . CYS B 1 61 ? -3.105 -8.789 23.688 1 59.81 61 CYS B O 1
ATOM 6162 N N . ASP B 1 62 ? -2.562 -11.023 23.547 1 55.53 62 ASP B N 1
ATOM 6163 C CA . ASP B 1 62 ? -3.703 -11.242 22.656 1 55.53 62 ASP B CA 1
ATOM 6164 C C . ASP B 1 62 ? -5.02 -11.188 23.422 1 55.53 62 ASP B C 1
ATOM 6166 O O . ASP B 1 62 ? -6.078 -11.5 22.875 1 55.53 62 ASP B O 1
ATOM 6170 N N . ILE B 1 63 ? -4.91 -10.844 24.703 1 50.66 63 ILE B N 1
ATOM 6171 C CA . ILE B 1 63 ? -6.07 -11.086 25.547 1 50.66 63 ILE B CA 1
ATOM 6172 C C . ILE B 1 63 ? -6.906 -9.812 25.656 1 50.66 63 ILE B C 1
ATOM 6174 O O . ILE B 1 63 ? -7.941 -9.789 26.328 1 50.66 63 ILE B O 1
ATOM 6178 N N . TRP B 1 64 ? -6.398 -8.711 25.094 1 53.22 64 TRP B N 1
ATOM 6179 C CA . TRP B 1 64 ? -7.27 -7.582 25.391 1 53.22 64 TRP B CA 1
ATOM 6180 C C . TRP B 1 64 ? -8.555 -7.66 24.578 1 53.22 64 TRP B C 1
ATOM 6182 O O . TRP B 1 64 ? -8.523 -7.805 23.359 1 53.22 64 TRP B O 1
ATOM 6192 N N . HIS B 1 65 ? -9.383 -8.508 25.031 1 51.19 65 HIS B N 1
ATOM 6193 C CA . HIS B 1 65 ? -10.688 -8.547 24.375 1 51.19 65 HIS B CA 1
ATOM 6194 C C . HIS B 1 65 ? -11.344 -7.176 24.391 1 51.19 65 HIS B C 1
ATOM 6196 O O . HIS B 1 65 ? -11.078 -6.359 25.266 1 51.19 65 HIS B O 1
ATOM 6202 N N . THR B 1 66 ? -11.844 -6.832 23.125 1 50 66 THR B N 1
ATOM 6203 C CA . THR B 1 66 ? -12.711 -5.664 23 1 50 66 THR B CA 1
ATOM 6204 C C . THR B 1 66 ? -13.633 -5.535 24.219 1 50 66 THR B C 1
ATOM 6206 O O . THR B 1 66 ? -14.625 -6.254 24.328 1 50 66 THR B O 1
ATOM 6209 N N . GLU B 1 67 ? -13.133 -5.574 25.344 1 45.44 67 GLU B N 1
ATOM 6210 C CA . GLU B 1 67 ? -14.094 -5.289 26.406 1 45.44 67 GLU B CA 1
ATOM 6211 C C . GLU B 1 67 ? -15.109 -4.234 25.953 1 45.44 67 GLU B C 1
ATOM 6213 O O . GLU B 1 67 ? -14.805 -3.398 25.109 1 45.44 67 GLU B O 1
ATOM 6218 N N . GLU B 1 68 ? -16.328 -4.539 26.219 1 50.16 68 GLU B N 1
ATOM 6219 C CA . GLU B 1 68 ? -17.5 -3.66 26.141 1 50.16 68 GLU B CA 1
ATOM 6220 C C . GLU B 1 68 ? -17.109 -2.213 26.453 1 50.16 68 GLU B C 1
ATOM 6222 O O . GLU B 1 68 ? -16.469 -1.936 27.453 1 50.16 68 GLU B O 1
ATOM 6227 N N . ASN B 1 69 ? -16.859 -1.461 25.359 1 57.56 69 ASN B N 1
ATOM 6228 C CA . ASN B 1 69 ? -16.766 -0.009 25.469 1 57.56 69 ASN B CA 1
ATOM 6229 C C . ASN B 1 69 ? -17.594 0.504 26.656 1 57.56 69 ASN B C 1
ATOM 6231 O O . ASN B 1 69 ? -18.828 0.416 26.625 1 57.56 69 ASN B O 1
ATOM 6235 N N . GLY B 1 70 ? -17.266 0.124 27.859 1 57.22 70 GLY B N 1
ATOM 6236 C CA . GLY B 1 70 ? -18 0.592 29.016 1 57.22 70 GLY B CA 1
ATOM 6237 C C . GLY B 1 70 ? -18.797 1.854 28.75 1 57.22 70 GLY B C 1
ATOM 6238 O O . GLY B 1 70 ? -19.484 1.957 27.734 1 57.22 70 GLY B O 1
ATOM 6239 N N . ASP B 1 71 ? -18.688 3.053 29.547 1 79.19 71 ASP B N 1
ATOM 6240 C CA . ASP B 1 71 ? -19.359 4.336 29.703 1 79.19 71 ASP B CA 1
ATOM 6241 C C . ASP B 1 71 ? -18.672 5.422 28.859 1 79.19 71 ASP B C 1
ATOM 6243 O O . ASP B 1 71 ? -18.656 6.59 29.25 1 79.19 71 ASP B O 1
ATOM 6247 N N . TRP B 1 72 ? -18.094 5.016 27.656 1 91.94 72 TRP B N 1
ATOM 6248 C CA . TRP B 1 72 ? -17.438 6.031 26.844 1 91.94 72 TRP B CA 1
ATOM 6249 C C . TRP B 1 72 ? -18.469 6.82 26.031 1 91.94 72 TRP B C 1
ATOM 6251 O O . TRP B 1 72 ? -19.484 6.281 25.625 1 91.94 72 TRP B O 1
ATOM 6261 N N . SER B 1 73 ? -18.141 8.062 25.844 1 93.44 73 SER B N 1
ATOM 6262 C CA . SER B 1 73 ? -19.016 8.969 25.125 1 93.44 73 SER B CA 1
ATOM 6263 C C . SER B 1 73 ? -18.844 8.836 23.625 1 93.44 73 SER B C 1
ATOM 6265 O O . SER B 1 73 ? -17.719 8.625 23.141 1 93.44 73 SER B O 1
ATOM 6267 N N . THR B 1 74 ? -19.969 8.961 22.891 1 92.19 74 THR B N 1
ATOM 6268 C CA . THR B 1 74 ? -19.938 8.984 21.438 1 92.19 74 THR B CA 1
ATOM 6269 C C . THR B 1 74 ? -19.344 10.289 20.922 1 92.19 74 THR B C 1
ATOM 6271 O O . THR B 1 74 ? -19.234 11.266 21.672 1 92.19 74 THR B O 1
ATOM 6274 N N . PRO B 1 75 ? -18.984 10.312 19.672 1 91.06 75 PRO B N 1
ATOM 6275 C CA . PRO B 1 75 ? -18.484 11.555 19.078 1 91.06 75 PRO B CA 1
ATOM 6276 C C . PRO B 1 75 ? -19.469 12.719 19.234 1 91.06 75 PRO B C 1
ATOM 6278 O O . PRO B 1 75 ? -19.062 13.852 19.516 1 91.06 75 PRO B O 1
ATOM 6281 N N . GLU B 1 76 ? -20.734 12.477 19.109 1 89.44 76 GLU B N 1
ATOM 6282 C CA . GLU B 1 76 ? -21.75 13.516 19.234 1 89.44 76 GLU B CA 1
ATOM 6283 C C . GLU B 1 76 ? -21.828 14.047 20.656 1 89.44 76 GLU B C 1
ATOM 6285 O O . GLU B 1 76 ? -21.984 15.258 20.859 1 89.44 76 GLU B O 1
ATOM 6290 N N . GLU B 1 77 ? -21.703 13.148 21.594 1 91.81 77 GLU B N 1
ATOM 6291 C CA . GLU B 1 77 ? -21.734 13.547 23 1 91.81 77 GLU B CA 1
ATOM 6292 C C . GLU B 1 77 ? -20.516 14.383 23.375 1 91.81 77 GLU B C 1
ATOM 6294 O O . GLU B 1 77 ? -20.594 15.273 24.219 1 91.81 77 GLU B O 1
ATOM 6299 N N . CYS B 1 78 ? -19.406 14.047 22.75 1 93.5 78 CYS B N 1
ATOM 6300 C CA . CYS B 1 78 ? -18.172 14.734 23.062 1 93.5 78 CYS B CA 1
ATOM 6301 C C . CYS B 1 78 ? -18.125 16.109 22.406 1 93.5 78 CYS B C 1
ATOM 6303 O O . CYS B 1 78 ? -17.438 17.016 22.891 1 93.5 78 CYS B O 1
ATOM 6305 N N . ALA B 1 79 ? -18.859 16.297 21.297 1 91.75 79 ALA B N 1
ATOM 6306 C CA . ALA B 1 79 ? -18.938 17.594 20.625 1 91.75 79 ALA B CA 1
ATOM 6307 C C . ALA B 1 79 ? -19.906 18.516 21.344 1 91.75 79 ALA B C 1
ATOM 6309 O O . ALA B 1 79 ? -20.547 19.359 20.703 1 91.75 79 ALA B O 1
ATOM 6310 N N . ARG B 1 80 ? -19.938 18.453 22.578 1 90.44 80 ARG B N 1
ATOM 6311 C CA . ARG B 1 80 ? -20.812 19.281 23.406 1 90.44 80 ARG B CA 1
ATOM 6312 C C . ARG B 1 80 ? -20.219 20.656 23.641 1 90.44 80 ARG B C 1
ATOM 6314 O O . ARG B 1 80 ? -19.016 20.859 23.453 1 90.44 80 ARG B O 1
ATOM 6321 N N . PRO B 1 81 ? -21.109 21.656 24 1 88.81 81 PRO B N 1
ATOM 6322 C CA . PRO B 1 81 ? -20.516 22.875 24.531 1 88.81 81 PRO B CA 1
ATOM 6323 C C . PRO B 1 81 ? -19.688 22.641 25.781 1 88.81 81 PRO B C 1
ATOM 6325 O O . PRO B 1 81 ? -20.078 21.859 26.656 1 88.81 81 PRO B O 1
ATOM 6328 N N . CYS B 1 82 ? -18.562 23.203 25.828 1 90.06 82 CYS B N 1
ATOM 6329 C CA . CYS B 1 82 ? -17.656 22.969 26.938 1 90.06 82 CYS B CA 1
ATOM 6330 C C . CYS B 1 82 ? -17.984 23.875 28.125 1 90.06 82 CYS B C 1
ATOM 6332 O O . CYS B 1 82 ? -17.797 25.094 28.047 1 90.06 82 CYS B O 1
ATOM 6334 N N . GLY B 1 83 ? -18.594 23.25 29.156 1 82.06 83 GLY B N 1
ATOM 6335 C CA . GLY B 1 83 ? -18.953 24 30.344 1 82.06 83 GLY B CA 1
ATOM 6336 C C . GLY B 1 83 ? -17.859 23.984 31.406 1 82.06 83 GLY B C 1
ATOM 6337 O O . GLY B 1 83 ? -17 23.094 31.422 1 82.06 83 GLY B O 1
ATOM 6338 N N . GLU B 1 84 ? -17.891 24.906 32.281 1 71.12 84 GLU B N 1
ATOM 6339 C CA . GLU B 1 84 ? -16.906 25.047 33.344 1 71.12 84 GLU B CA 1
ATOM 6340 C C . GLU B 1 84 ? -16.938 23.844 34.281 1 71.12 84 GLU B C 1
ATOM 6342 O O . GLU B 1 84 ? -15.898 23.375 34.719 1 71.12 84 GLU B O 1
ATOM 6347 N N . GLU B 1 85 ? -18.094 23.391 34.469 1 70.44 85 GLU B N 1
ATOM 6348 C CA . GLU B 1 85 ? -18.219 22.359 35.5 1 70.44 85 GLU B CA 1
ATOM 6349 C C . GLU B 1 85 ? -18.297 20.969 34.875 1 70.44 85 GLU B C 1
ATOM 6351 O O . GLU B 1 85 ? -18.453 19.969 35.562 1 70.44 85 GLU B O 1
ATOM 6356 N N . ASP B 1 86 ? -18.031 20.984 33.656 1 79.06 86 ASP B N 1
ATOM 6357 C CA . ASP B 1 86 ? -18.141 19.688 33 1 79.06 86 ASP B CA 1
ATOM 6358 C C . ASP B 1 86 ? -16.953 18.781 33.375 1 79.06 86 ASP B C 1
ATOM 6360 O O . ASP B 1 86 ? -15.812 19.234 33.375 1 79.06 86 ASP B O 1
ATOM 6364 N N . GLU B 1 87 ? -17.203 17.609 33.781 1 86.06 87 GLU B N 1
ATOM 6365 C CA . GLU B 1 87 ? -16.172 16.594 33.969 1 86.06 87 GLU B CA 1
ATOM 6366 C C . GLU B 1 87 ? -15.625 16.109 32.625 1 86.06 87 GLU B C 1
ATOM 6368 O O . GLU B 1 87 ? -16.359 16.031 31.656 1 86.06 87 GLU B O 1
ATOM 6373 N N . PRO B 1 88 ? -14.312 15.891 32.688 1 91.38 88 PRO B N 1
ATOM 6374 C CA . PRO B 1 88 ? -13.75 15.312 31.453 1 91.38 88 PRO B CA 1
ATOM 6375 C C . PRO B 1 88 ? -14.461 14.031 31.031 1 91.38 88 PRO B C 1
ATOM 6377 O O . PRO B 1 88 ? -14.875 13.242 31.891 1 91.38 88 PRO B O 1
ATOM 6380 N N . ARG B 1 89 ? -14.523 13.844 29.766 1 93.31 89 ARG B N 1
ATOM 6381 C CA . ARG B 1 89 ? -15.164 12.656 29.203 1 93.31 89 ARG B CA 1
ATOM 6382 C C . ARG B 1 89 ? -14.164 11.805 28.438 1 93.31 89 ARG B C 1
ATOM 6384 O O . ARG B 1 89 ? -13.117 12.297 28.016 1 93.31 89 ARG B O 1
ATOM 6391 N N . TYR B 1 90 ? -14.453 10.523 28.422 1 95.62 90 TYR B N 1
ATOM 6392 C CA . TYR B 1 90 ? -13.773 9.617 27.5 1 95.62 90 TYR B CA 1
ATOM 6393 C C . TYR B 1 90 ? -14.477 9.578 26.141 1 95.62 90 TYR B C 1
ATOM 6395 O O . TYR B 1 90 ? -15.578 9.039 26.031 1 95.62 90 TYR B O 1
ATOM 6403 N N . CYS B 1 91 ? -13.867 10.164 25.156 1 96.69 91 CYS B N 1
ATOM 6404 C CA . CYS B 1 91 ? -14.445 10.32 23.828 1 96.69 91 CYS B CA 1
ATOM 6405 C C . CYS B 1 91 ? -13.945 9.227 22.875 1 96.69 91 CYS B C 1
ATOM 6407 O O . CYS B 1 91 ? -12.805 9.266 22.438 1 96.69 91 CYS B O 1
ATOM 6409 N N . TYR B 1 92 ? -14.828 8.352 22.484 1 96 92 TYR B N 1
ATOM 6410 C CA . TYR B 1 92 ? -14.445 7.164 21.719 1 96 92 TYR B CA 1
ATOM 6411 C C . TYR B 1 92 ? -14.727 7.363 20.234 1 96 92 TYR B C 1
ATOM 6413 O O . TYR B 1 92 ? -15.812 7.801 19.844 1 96 92 TYR B O 1
ATOM 6421 N N . TYR B 1 93 ? -13.766 7.078 19.453 1 95.31 93 TYR B N 1
ATOM 6422 C CA . TYR B 1 93 ? -13.867 7.059 18 1 95.31 93 TYR B CA 1
ATOM 6423 C C . TYR B 1 93 ? -13.367 5.73 17.438 1 95.31 93 TYR B C 1
ATOM 6425 O O . TYR B 1 93 ? -12.453 5.117 18 1 95.31 93 TYR B O 1
ATOM 6433 N N . ARG B 1 94 ? -13.93 5.258 16.359 1 94.31 94 ARG B N 1
ATOM 6434 C CA . ARG B 1 94 ? -13.492 4.09 15.594 1 94.31 94 ARG B CA 1
ATOM 6435 C C . ARG B 1 94 ? -13.18 4.461 14.148 1 94.31 94 ARG B C 1
ATOM 6437 O O . ARG B 1 94 ? -14.055 4.941 13.422 1 94.31 94 ARG B O 1
ATOM 6444 N N . PHE B 1 95 ? -11.953 4.297 13.766 1 95.94 95 PHE B N 1
ATOM 6445 C CA . PHE B 1 95 ? -11.484 4.598 12.422 1 95.94 95 PHE B CA 1
ATOM 6446 C C . PHE B 1 95 ? -11.227 3.316 11.633 1 95.94 95 PHE B C 1
ATOM 6448 O O . PHE B 1 95 ? -10.336 2.535 11.992 1 95.94 95 PHE B O 1
ATOM 6455 N N . VAL B 1 96 ? -11.945 3.059 10.602 1 95.44 96 VAL B N 1
ATOM 6456 C CA . VAL B 1 96 ? -11.703 1.931 9.711 1 95.44 96 VAL B CA 1
ATOM 6457 C C . VAL B 1 96 ? -11.023 2.42 8.43 1 95.44 96 VAL B C 1
ATOM 6459 O O . VAL B 1 96 ? -11.586 3.232 7.691 1 95.44 96 VAL B O 1
ATOM 6462 N N . ILE B 1 97 ? -9.836 1.961 8.242 1 96.62 97 ILE B N 1
ATOM 6463 C CA . ILE B 1 97 ? -9.086 2.32 7.047 1 96.62 97 ILE B CA 1
ATOM 6464 C C . ILE B 1 97 ? -9.289 1.256 5.973 1 96.62 97 ILE B C 1
ATOM 6466 O O . ILE B 1 97 ? -9.141 0.061 6.238 1 96.62 97 ILE B O 1
ATOM 6470 N N . GLU B 1 98 ? -9.578 1.606 4.785 1 95.06 98 GLU B N 1
ATOM 6471 C CA . GLU B 1 98 ? -9.758 0.635 3.707 1 95.06 98 GLU B CA 1
ATOM 6472 C C . GLU B 1 98 ? -9.516 1.274 2.342 1 95.06 98 GLU B C 1
ATOM 6474 O O . GLU B 1 98 ? -9.539 2.5 2.213 1 95.06 98 GLU B O 1
ATOM 6479 N N . TYR B 1 99 ? -9.234 0.433 1.357 1 96.38 99 TYR B N 1
ATOM 6480 C CA . TYR B 1 99 ? -9.352 0.854 -0.034 1 96.38 99 TYR B CA 1
ATOM 6481 C C . TYR B 1 99 ? -10.812 1.093 -0.41 1 96.38 99 TYR B C 1
ATOM 6483 O O . TYR B 1 99 ? -11.688 0.287 -0.079 1 96.38 99 TYR B O 1
ATOM 6491 N N . TYR B 1 100 ? -11.094 2.174 -0.99 1 96.25 100 TYR B N 1
ATOM 6492 C CA . TYR B 1 100 ? -12.43 2.561 -1.437 1 96.25 100 TYR B CA 1
ATOM 6493 C C . TYR B 1 100 ? -12.359 3.402 -2.705 1 96.25 100 TYR B C 1
ATOM 6495 O O . TYR B 1 100 ? -11.273 3.617 -3.254 1 96.25 100 TYR B O 1
ATOM 6503 N N . THR B 1 101 ? -13.516 3.756 -3.258 1 95.94 101 THR B N 1
ATOM 6504 C CA . THR B 1 101 ? -13.484 4.5 -4.512 1 95.94 101 THR B CA 1
ATOM 6505 C C . THR B 1 101 ? -14.336 5.766 -4.41 1 95.94 101 THR B C 1
ATOM 6507 O O . THR B 1 101 ? -15.438 5.734 -3.875 1 95.94 101 THR B O 1
ATOM 6510 N N . VAL B 1 102 ? -13.75 6.844 -4.879 1 96 102 VAL B N 1
ATOM 6511 C CA . VAL B 1 102 ? -14.461 8.117 -4.98 1 96 102 VAL B CA 1
ATOM 6512 C C . VAL B 1 102 ? -15.492 8.039 -6.105 1 96 102 VAL B C 1
ATOM 6514 O O . VAL B 1 102 ? -15.211 7.484 -7.172 1 96 102 VAL B O 1
ATOM 6517 N N . ASN B 1 103 ? -16.688 8.586 -5.832 1 95.62 103 ASN B N 1
ATOM 6518 C CA . ASN B 1 103 ? -17.781 8.664 -6.797 1 95.62 103 ASN B CA 1
ATOM 6519 C C . ASN B 1 103 ? -18.156 7.281 -7.312 1 95.62 103 ASN B C 1
ATOM 6521 O O . ASN B 1 103 ? -18.328 7.09 -8.516 1 95.62 103 ASN B O 1
ATOM 6525 N N . ASN B 1 104 ? -18.188 6.348 -6.445 1 94.75 104 ASN B N 1
ATOM 6526 C CA . ASN B 1 104 ? -18.609 4.996 -6.805 1 94.75 104 ASN B CA 1
ATOM 6527 C C . ASN B 1 104 ? -20.125 4.844 -6.762 1 94.75 104 ASN B C 1
ATOM 6529 O O . ASN B 1 104 ? -20.859 5.836 -6.746 1 94.75 104 ASN B O 1
ATOM 6533 N N . ALA B 1 105 ? -20.641 3.66 -6.707 1 94.56 105 ALA B N 1
ATOM 6534 C CA . ALA B 1 105 ? -22.078 3.367 -6.805 1 94.56 105 ALA B CA 1
ATOM 6535 C C . ALA B 1 105 ? -22.828 3.92 -5.598 1 94.56 105 ALA B C 1
ATOM 6537 O O . ALA B 1 105 ? -24.031 4.207 -5.688 1 94.56 105 ALA B O 1
ATOM 6538 N N . ALA B 1 106 ? -22.172 4.035 -4.445 1 93.56 106 ALA B N 1
ATOM 6539 C CA . ALA B 1 106 ? -22.797 4.594 -3.25 1 93.56 106 ALA B CA 1
ATOM 6540 C C . ALA B 1 106 ? -23.344 5.992 -3.521 1 93.56 106 ALA B C 1
ATOM 6542 O O . ALA B 1 106 ? -24.344 6.395 -2.939 1 93.56 106 ALA B O 1
ATOM 6543 N N . CYS B 1 107 ? -22.719 6.738 -4.391 1 94 107 CYS B N 1
ATOM 6544 C CA . CYS B 1 107 ? -23.078 8.125 -4.676 1 94 107 CYS B CA 1
ATOM 6545 C C . CYS B 1 107 ? -24.344 8.195 -5.508 1 94 107 CYS B C 1
ATOM 6547 O O . CYS B 1 107 ? -24.922 9.266 -5.676 1 94 107 CYS B O 1
ATOM 6549 N N . ASP B 1 108 ? -24.781 7.082 -6.062 1 92.69 108 ASP B N 1
ATOM 6550 C CA . ASP B 1 108 ? -26.078 7.016 -6.734 1 92.69 108 ASP B CA 1
ATOM 6551 C C . ASP B 1 108 ? -27.219 6.91 -5.727 1 92.69 108 ASP B C 1
ATOM 6553 O O . ASP B 1 108 ? -28.375 7.176 -6.059 1 92.69 108 ASP B O 1
ATOM 6557 N N . LEU B 1 109 ? -26.828 6.512 -4.523 1 89.62 109 LEU B N 1
ATOM 6558 C CA . LEU B 1 109 ? -27.828 6.32 -3.488 1 89.62 109 LEU B CA 1
ATOM 6559 C C . LEU B 1 109 ? -28.094 7.621 -2.738 1 89.62 109 LEU B C 1
ATOM 6561 O O . LEU B 1 109 ? -29.234 7.93 -2.402 1 89.62 109 LEU B O 1
ATOM 6565 N N . CYS B 1 110 ? -27.031 8.234 -2.391 1 87.06 110 CYS B N 1
ATOM 6566 C CA . CYS B 1 110 ? -27.109 9.523 -1.711 1 87.06 110 CYS B CA 1
ATOM 6567 C C . CYS B 1 110 ? -25.828 10.312 -1.866 1 87.06 110 CYS B C 1
ATOM 6569 O O . CYS B 1 110 ? -24.844 9.812 -2.424 1 87.06 110 CYS B O 1
ATOM 6571 N N . GLN B 1 111 ? -25.938 11.547 -1.499 1 85.88 111 GLN B N 1
ATOM 6572 C CA . GLN B 1 111 ? -24.75 12.406 -1.443 1 85.88 111 GLN B CA 1
ATOM 6573 C C . GLN B 1 111 ? -24.578 13 -0.051 1 85.88 111 GLN B C 1
ATOM 6575 O O . GLN B 1 111 ? -25.547 13.25 0.655 1 85.88 111 GLN B O 1
ATOM 6580 N N . PRO B 1 112 ? -23.297 13.156 0.289 1 87.62 112 PRO B N 1
ATOM 6581 C CA . PRO B 1 112 ? -23.094 13.836 1.573 1 87.62 112 PRO B CA 1
ATOM 6582 C C . PRO B 1 112 ? -23.594 15.273 1.568 1 87.62 112 PRO B C 1
ATOM 6584 O O . PRO B 1 112 ? -23.625 15.914 0.516 1 87.62 112 PRO B O 1
ATOM 6587 N N . PRO B 1 113 ? -23.953 15.727 2.73 1 88.62 113 PRO B N 1
ATOM 6588 C CA . PRO B 1 113 ? -24.391 17.125 2.789 1 88.62 113 PRO B CA 1
ATOM 6589 C C . PRO B 1 113 ? -23.281 18.109 2.395 1 88.62 113 PRO B C 1
ATOM 6591 O O . PRO B 1 113 ? -22.109 17.844 2.658 1 88.62 113 PRO B O 1
ATOM 6594 N N . VAL B 1 114 ? -23.703 19.188 1.852 1 91.19 114 VAL B N 1
ATOM 6595 C CA . VAL B 1 114 ? -22.734 20.172 1.363 1 91.19 114 VAL B CA 1
ATOM 6596 C C . VAL B 1 114 ? -22.297 21.062 2.51 1 91.19 114 VAL B C 1
ATOM 6598 O O . VAL B 1 114 ? -21.281 21.766 2.406 1 91.19 114 VAL B O 1
ATOM 6601 N N . ASP B 1 115 ? -23.016 21.078 3.643 1 90.94 115 ASP B N 1
ATOM 6602 C CA . ASP B 1 115 ? -22.781 22.109 4.652 1 90.94 115 ASP B CA 1
ATOM 6603 C C . ASP B 1 115 ? -22.266 21.5 5.953 1 90.94 115 ASP B C 1
ATOM 6605 O O . ASP B 1 115 ? -22.141 22.188 6.965 1 90.94 115 ASP B O 1
ATOM 6609 N N . ASP B 1 116 ? -22.031 20.203 5.996 1 85.75 116 ASP B N 1
ATOM 6610 C CA . ASP B 1 116 ? -21.5 19.562 7.199 1 85.75 116 ASP B CA 1
ATOM 6611 C C . ASP B 1 116 ? -20.656 18.344 6.844 1 85.75 116 ASP B C 1
ATOM 6613 O O . ASP B 1 116 ? -21.188 17.234 6.711 1 85.75 116 ASP B O 1
ATOM 6617 N N . SER B 1 117 ? -19.406 18.516 6.852 1 78.19 117 SER B N 1
ATOM 6618 C CA . SER B 1 117 ? -18.484 17.469 6.426 1 78.19 117 SER B CA 1
ATOM 6619 C C . SER B 1 117 ? -18.281 16.438 7.527 1 78.19 117 SER B C 1
ATOM 6621 O O . SER B 1 117 ? -17.641 15.398 7.301 1 78.19 117 SER B O 1
ATOM 6623 N N . ARG B 1 118 ? -18.672 16.734 8.758 1 76.5 118 ARG B N 1
ATOM 6624 C CA . ARG B 1 118 ? -18.547 15.805 9.883 1 76.5 118 ARG B CA 1
ATOM 6625 C C . ARG B 1 118 ? -19.469 14.602 9.719 1 76.5 118 ARG B C 1
ATOM 6627 O O . ARG B 1 118 ? -19.234 13.547 10.305 1 76.5 118 ARG B O 1
ATOM 6634 N N . ILE B 1 119 ? -20.359 14.859 9 1 68.62 119 ILE B N 1
ATOM 6635 C CA . ILE B 1 119 ? -21.406 13.852 8.859 1 68.62 119 ILE B CA 1
ATOM 6636 C C . ILE B 1 119 ? -21.141 13.008 7.617 1 68.62 119 ILE B C 1
ATOM 6638 O O . ILE B 1 119 ? -21 13.531 6.516 1 68.62 119 ILE B O 1
ATOM 6642 N N . ASN B 1 120 ? -20.938 11.742 8.023 1 68.5 120 ASN B N 1
ATOM 6643 C CA . ASN B 1 120 ? -20.891 10.797 6.914 1 68.5 120 ASN B CA 1
ATOM 6644 C C . ASN B 1 120 ? -22.266 10.586 6.297 1 68.5 120 ASN B C 1
ATOM 6646 O O . ASN B 1 120 ? -23.281 10.633 7 1 68.5 120 ASN B O 1
ATOM 6650 N N . SER B 1 121 ? -22.203 10.516 5.09 1 72.38 121 SER B N 1
ATOM 6651 C CA . SER B 1 121 ? -23.484 10.195 4.477 1 72.38 121 SER B CA 1
ATOM 6652 C C . SER B 1 121 ? -23.969 8.805 4.887 1 72.38 121 SER B C 1
ATOM 6654 O O . SER B 1 121 ? -23.156 7.906 5.113 1 72.38 121 SER B O 1
ATOM 6656 N N . THR B 1 122 ? -25.172 8.719 5.023 1 74.5 122 THR B N 1
ATOM 6657 C CA . THR B 1 122 ? -25.797 7.453 5.398 1 74.5 122 THR B CA 1
ATOM 6658 C C . THR B 1 122 ? -25.469 6.367 4.379 1 74.5 122 THR B C 1
ATOM 6660 O O . THR B 1 122 ? -25.562 5.176 4.68 1 74.5 122 THR B O 1
ATOM 6663 N N . CYS B 1 123 ? -25.047 6.883 3.184 1 80.44 123 CYS B N 1
ATOM 6664 C CA . CYS B 1 123 ? -24.781 5.91 2.133 1 80.44 123 CYS B CA 1
ATOM 6665 C C . CYS B 1 123 ? -23.297 5.809 1.848 1 80.44 123 CYS B C 1
ATOM 6667 O O . CYS B 1 123 ? -22.891 5.23 0.839 1 80.44 123 CYS B O 1
ATOM 6669 N N . GLN B 1 124 ? -22.453 6.41 2.594 1 89.06 124 GLN B N 1
ATOM 6670 C CA . GLN B 1 124 ? -21 6.289 2.533 1 89.06 124 GLN B CA 1
ATOM 6671 C C . GLN B 1 124 ? -20.469 6.672 1.154 1 89.06 124 GLN B C 1
ATOM 6673 O O . GLN B 1 124 ? -19.641 5.965 0.579 1 89.06 124 GLN B O 1
ATOM 6678 N N . CYS B 1 125 ? -21.062 7.719 0.566 1 94.06 125 CYS B N 1
ATOM 6679 C CA . CYS B 1 125 ? -20.562 8.305 -0.672 1 94.06 125 CYS B CA 1
ATOM 6680 C C . CYS B 1 125 ? -19.391 9.234 -0.4 1 94.06 125 CYS B C 1
ATOM 6682 O O . CYS B 1 125 ? -19.469 10.109 0.458 1 94.06 125 CYS B O 1
ATOM 6684 N N . ILE B 1 126 ? -18.297 8.992 -1.07 1 95.5 126 ILE B N 1
ATOM 6685 C CA . ILE B 1 126 ? -17.234 9.984 -1.212 1 95.5 126 ILE B CA 1
ATOM 6686 C C . ILE B 1 126 ? -17.312 10.625 -2.594 1 95.5 126 ILE B C 1
ATOM 6688 O O . ILE B 1 126 ? -16.984 9.992 -3.6 1 95.5 126 ILE B O 1
ATOM 6692 N N . ILE B 1 127 ? -17.641 11.844 -2.654 1 95.31 127 ILE B N 1
ATOM 6693 C CA . ILE B 1 127 ? -17.953 12.422 -3.957 1 95.31 127 ILE B CA 1
ATOM 6694 C C . ILE B 1 127 ? -16.688 13.031 -4.559 1 95.31 127 ILE B C 1
ATOM 6696 O O . ILE B 1 127 ? -16.516 13.039 -5.781 1 95.31 127 ILE B O 1
ATOM 6700 N N . GLY B 1 128 ? -15.75 13.586 -3.73 1 95.44 128 GLY B N 1
ATOM 6701 C CA . GLY B 1 128 ? -14.578 14.266 -4.242 1 95.44 128 GLY B CA 1
ATOM 6702 C C . GLY B 1 128 ? -14.906 15.359 -5.246 1 95.44 128 GLY B C 1
ATOM 6703 O O . GLY B 1 128 ? -15.742 16.219 -4.98 1 95.44 128 GLY B O 1
ATOM 6704 N N . ASP B 1 129 ? -14.211 15.383 -6.348 1 96.81 129 ASP B N 1
ATOM 6705 C CA . ASP B 1 129 ? -14.508 16.359 -7.387 1 96.81 129 ASP B CA 1
ATOM 6706 C C . ASP B 1 129 ? -15.25 15.719 -8.555 1 96.81 129 ASP B C 1
ATOM 6708 O O . ASP B 1 129 ? -15.266 16.25 -9.664 1 96.81 129 ASP B O 1
ATOM 6712 N N . GLY B 1 130 ? -15.711 14.555 -8.32 1 95.69 130 GLY B N 1
ATOM 6713 C CA . GLY B 1 130 ? -16.516 13.836 -9.289 1 95.69 130 GLY B CA 1
ATOM 6714 C C . GLY B 1 130 ? -15.719 12.867 -10.133 1 95.69 130 GLY B C 1
ATOM 6715 O O . GLY B 1 130 ? -16.281 12.039 -10.852 1 95.69 130 GLY B O 1
ATOM 6716 N N . PHE B 1 131 ? -14.445 12.953 -10.141 1 95.5 131 PHE B N 1
ATOM 6717 C CA . PHE B 1 131 ? -13.594 12.016 -10.859 1 95.5 131 PHE B CA 1
ATOM 6718 C C . PHE B 1 131 ? -13.445 10.711 -10.078 1 95.5 131 PHE B C 1
ATOM 6720 O O . PHE B 1 131 ? -13.062 10.727 -8.906 1 95.5 131 PHE B O 1
ATOM 6727 N N . GLU B 1 132 ? -13.742 9.578 -10.703 1 95.75 132 GLU B N 1
ATOM 6728 C CA . GLU B 1 132 ? -13.664 8.289 -10.031 1 95.75 132 GLU B CA 1
ATOM 6729 C C . GLU B 1 132 ? -12.219 7.812 -9.914 1 95.75 132 GLU B C 1
ATOM 6731 O O . GLU B 1 132 ? -11.484 7.797 -10.906 1 95.75 132 GLU B O 1
ATOM 6736 N N . LYS B 1 133 ? -11.781 7.418 -8.75 1 95.94 133 LYS B N 1
ATOM 6737 C CA . LYS B 1 133 ? -10.461 6.848 -8.477 1 95.94 133 LYS B CA 1
ATOM 6738 C C . LYS B 1 133 ? -10.445 6.113 -7.137 1 95.94 133 LYS B C 1
ATOM 6740 O O . LYS B 1 133 ? -11.312 6.336 -6.289 1 95.94 133 LYS B O 1
ATOM 6745 N N . THR B 1 134 ? -9.531 5.25 -6.965 1 96.69 134 THR B N 1
ATOM 6746 C CA . THR B 1 134 ? -9.352 4.57 -5.688 1 96.69 134 THR B CA 1
ATOM 6747 C C . THR B 1 134 ? -8.703 5.504 -4.664 1 96.69 134 THR B C 1
ATOM 6749 O O . THR B 1 134 ? -7.887 6.355 -5.02 1 96.69 134 THR B O 1
ATOM 6752 N N . VAL B 1 135 ? -9.055 5.367 -3.352 1 97.31 135 VAL B N 1
ATOM 6753 C CA . VAL B 1 135 ? -8.5 6.129 -2.238 1 97.31 135 VAL B CA 1
ATOM 6754 C C . VAL B 1 135 ? -8.289 5.211 -1.034 1 97.31 135 VAL B C 1
ATOM 6756 O O . VAL B 1 135 ? -8.703 4.051 -1.054 1 97.31 135 VAL B O 1
ATOM 6759 N N . LEU B 1 136 ? -7.59 5.672 -0.024 1 97 136 LEU B N 1
ATOM 6760 C CA . LEU B 1 136 ? -7.441 5.07 1.298 1 97 136 LEU B CA 1
ATOM 6761 C C . LEU B 1 136 ? -8.211 5.867 2.346 1 97 136 LEU B C 1
ATOM 6763 O O . LEU B 1 136 ? -7.625 6.676 3.072 1 97 136 LEU B O 1
ATOM 6767 N N . SER B 1 137 ? -9.406 5.578 2.502 1 94.94 137 SER B N 1
ATOM 6768 C CA . SER B 1 137 ? -10.297 6.426 3.279 1 94.94 137 SER B CA 1
ATOM 6769 C C . SER B 1 137 ? -10.359 5.977 4.734 1 94.94 137 SER B C 1
ATOM 6771 O O . SER B 1 137 ? -9.914 4.875 5.07 1 94.94 137 SER B O 1
ATOM 6773 N N . ILE B 1 138 ? -10.82 6.824 5.57 1 96.19 138 ILE B N 1
ATOM 6774 C CA . ILE B 1 138 ? -11.203 6.516 6.941 1 96.19 138 ILE B CA 1
ATOM 6775 C C . ILE B 1 138 ? -12.727 6.5 7.059 1 96.19 138 ILE B C 1
ATOM 6777 O O . ILE B 1 138 ? -13.383 7.527 6.867 1 96.19 138 ILE B O 1
ATOM 6781 N N . ASN B 1 139 ? -13.336 5.375 7.34 1 93.75 139 ASN B N 1
ATOM 6782 C CA . ASN B 1 139 ? -14.773 5.188 7.5 1 93.75 139 ASN B CA 1
ATOM 6783 C C . ASN B 1 139 ? -15.531 5.52 6.219 1 93.75 139 ASN B C 1
ATOM 6785 O O . ASN B 1 139 ? -16.625 6.09 6.266 1 93.75 139 ASN B O 1
ATOM 6789 N N . ARG B 1 140 ? -14.93 5.344 5.078 1 93.25 140 ARG B N 1
ATOM 6790 C CA . ARG B 1 140 ? -15.508 5.602 3.762 1 93.25 140 ARG B CA 1
ATOM 6791 C C . ARG B 1 140 ? -15.961 7.055 3.641 1 93.25 140 ARG B C 1
ATOM 6793 O O . ARG B 1 140 ? -17.047 7.328 3.117 1 93.25 140 ARG B O 1
ATOM 6800 N N . MET B 1 141 ? -15.164 7.949 4.133 1 93.31 141 MET B N 1
ATOM 6801 C CA . MET B 1 141 ? -15.422 9.375 3.98 1 93.31 141 MET B CA 1
ATOM 6802 C C . MET B 1 141 ? -14.117 10.156 3.838 1 93.31 141 MET B C 1
ATOM 6804 O O . MET B 1 141 ? -13.07 9.703 4.297 1 93.31 141 MET B O 1
ATOM 6808 N N . ILE B 1 142 ? -14.164 11.266 3.188 1 94.81 142 ILE B N 1
ATOM 6809 C CA . ILE B 1 142 ? -13.094 12.242 3.053 1 94.81 142 ILE B CA 1
ATOM 6810 C C . ILE B 1 142 ? -13.656 13.648 3.209 1 94.81 142 ILE B C 1
ATOM 6812 O O . ILE B 1 142 ? -14.555 14.055 2.465 1 94.81 142 ILE B O 1
ATOM 6816 N N . PRO B 1 143 ? -13.109 14.461 4.199 1 95.94 143 PRO B N 1
ATOM 6817 C CA . PRO B 1 143 ? -12.164 14.023 5.23 1 95.94 143 PRO B CA 1
ATOM 6818 C C . PRO B 1 143 ? -12.742 12.945 6.141 1 95.94 143 PRO B C 1
ATOM 6820 O O . PRO B 1 143 ? -13.938 12.664 6.09 1 95.94 143 PRO B O 1
ATOM 6823 N N . GLY B 1 144 ? -11.844 12.305 6.879 1 95.88 144 GLY B N 1
ATOM 6824 C CA . GLY B 1 144 ? -12.297 11.359 7.887 1 95.88 144 GLY B CA 1
ATOM 6825 C C . GLY B 1 144 ? -13.109 12.008 8.992 1 95.88 144 GLY B C 1
ATOM 6826 O O . GLY B 1 144 ? -13.375 13.211 8.953 1 95.88 144 GLY B O 1
ATOM 6827 N N . PRO B 1 145 ? -13.477 11.227 10.008 1 94.5 145 PRO B N 1
ATOM 6828 C CA . PRO B 1 145 ? -14.305 11.75 11.102 1 94.5 145 PRO B CA 1
ATOM 6829 C C . PRO B 1 145 ? -13.656 12.938 11.812 1 94.5 145 PRO B C 1
ATOM 6831 O O . PRO B 1 145 ? -12.453 12.914 12.086 1 94.5 145 PRO B O 1
ATOM 6834 N N . SER B 1 146 ? -14.531 13.938 12.031 1 96.06 146 SER B N 1
ATOM 6835 C CA . SER B 1 146 ? -14.062 15.086 12.805 1 96.06 146 SER B CA 1
ATOM 6836 C C . SER B 1 146 ? -14.031 14.773 14.297 1 96.06 146 SER B C 1
ATOM 6838 O O . SER B 1 146 ? -14.938 14.117 14.812 1 96.06 146 SER B O 1
ATOM 6840 N N . ILE B 1 147 ? -13 15.117 14.945 1 97.5 147 ILE B N 1
ATOM 6841 C CA . ILE B 1 147 ? -12.906 15.008 16.406 1 97.5 147 ILE B CA 1
ATOM 6842 C C . ILE B 1 147 ? -13.094 16.391 17.031 1 97.5 147 ILE B C 1
ATOM 6844 O O . ILE B 1 147 ? -12.305 17.297 16.797 1 97.5 147 ILE B O 1
ATOM 6848 N N . GLN B 1 148 ? -14.102 16.562 17.734 1 96.19 148 GLN B N 1
ATOM 6849 C CA . GLN B 1 148 ? -14.406 17.781 18.469 1 96.19 148 GLN B CA 1
ATOM 6850 C C . GLN B 1 148 ? -14.656 17.5 19.953 1 96.19 148 GLN B C 1
ATOM 6852 O O . GLN B 1 148 ? -15.617 16.812 20.297 1 96.19 148 GLN B O 1
ATOM 6857 N N . VAL B 1 149 ? -13.773 18.031 20.734 1 96.44 149 VAL B N 1
ATOM 6858 C CA . VAL B 1 149 ? -13.852 17.688 22.156 1 96.44 149 VAL B CA 1
ATOM 6859 C C . VAL B 1 149 ? -13.562 18.922 23 1 96.44 149 VAL B C 1
ATOM 6861 O O . VAL B 1 149 ? -13.266 20 22.469 1 96.44 149 VAL B O 1
ATOM 6864 N N . CYS B 1 150 ? -13.766 18.812 24.328 1 94.31 150 CYS B N 1
ATOM 6865 C CA . CYS B 1 150 ? -13.414 19.859 25.281 1 94.31 150 CYS B CA 1
ATOM 6866 C C . CYS B 1 150 ? -12.047 19.578 25.906 1 94.31 150 CYS B C 1
ATOM 6868 O O . CYS B 1 150 ? -11.672 18.422 26.109 1 94.31 150 CYS B O 1
ATOM 6870 N N . LYS B 1 151 ? -11.289 20.641 26.125 1 93.56 151 LYS B N 1
ATOM 6871 C CA . LYS B 1 151 ? -10 20.5 26.812 1 93.56 151 LYS B CA 1
ATOM 6872 C C . LYS B 1 151 ? -10.133 19.656 28.078 1 93.56 151 LYS B C 1
ATOM 6874 O O . LYS B 1 151 ? -11.07 19.828 28.859 1 93.56 151 LYS B O 1
ATOM 6879 N N . GLY B 1 152 ? -9.242 18.719 28.156 1 92.81 152 GLY B N 1
ATOM 6880 C CA . GLY B 1 152 ? -9.258 17.828 29.312 1 92.81 152 GLY B CA 1
ATOM 6881 C C . GLY B 1 152 ? -9.891 16.484 29.031 1 92.81 152 GLY B C 1
ATOM 6882 O O . GLY B 1 152 ? -9.695 15.531 29.781 1 92.81 152 GLY B O 1
ATOM 6883 N N . ASP B 1 153 ? -10.703 16.375 28.016 1 95.38 153 ASP B N 1
ATOM 6884 C CA . ASP B 1 153 ? -11.273 15.086 27.641 1 95.38 153 ASP B CA 1
ATOM 6885 C C . ASP B 1 153 ? -10.18 14.086 27.25 1 95.38 153 ASP B C 1
ATOM 6887 O O . ASP B 1 153 ? -9.062 14.484 26.906 1 95.38 153 ASP B O 1
ATOM 6891 N N . VAL B 1 154 ? -10.469 12.812 27.406 1 96.38 154 VAL B N 1
ATOM 6892 C CA . VAL B 1 154 ? -9.594 11.75 26.922 1 96.38 154 VAL B CA 1
ATOM 6893 C C . VAL B 1 154 ? -10.07 11.266 25.547 1 96.38 154 VAL B C 1
ATOM 6895 O O . VAL B 1 154 ? -11.219 10.828 25.406 1 96.38 154 VAL B O 1
ATOM 6898 N N . ILE B 1 155 ? -9.258 11.359 24.594 1 97.75 155 ILE B N 1
ATOM 6899 C CA . ILE B 1 155 ? -9.578 10.906 23.234 1 97.75 155 ILE B CA 1
ATOM 6900 C C . ILE B 1 155 ? -9.117 9.453 23.062 1 97.75 155 ILE B C 1
ATOM 6902 O O . ILE B 1 155 ? -7.961 9.125 23.344 1 97.75 155 ILE B O 1
ATOM 6906 N N . ILE B 1 156 ? -9.984 8.602 22.703 1 97.12 156 ILE B N 1
ATOM 6907 C CA . ILE B 1 156 ? -9.727 7.199 22.406 1 97.12 156 ILE B CA 1
ATOM 6908 C C . ILE B 1 156 ? -10.062 6.902 20.953 1 97.12 156 ILE B C 1
ATOM 6910 O O . ILE B 1 156 ? -11.211 7.086 20.516 1 97.12 156 ILE B O 1
ATOM 6914 N N . VAL B 1 157 ? -9.125 6.441 20.141 1 97.81 157 VAL B N 1
ATOM 6915 C CA . VAL B 1 157 ? -9.367 6.113 18.75 1 97.81 157 VAL B CA 1
ATOM 6916 C C . VAL B 1 157 ? -8.891 4.691 18.453 1 97.81 157 VAL B C 1
ATOM 6918 O O . VAL B 1 157 ? -7.691 4.41 18.516 1 97.81 157 VAL B O 1
ATOM 6921 N N . ASP B 1 158 ? -9.766 3.797 18.172 1 96.5 158 ASP B N 1
ATOM 6922 C CA . ASP B 1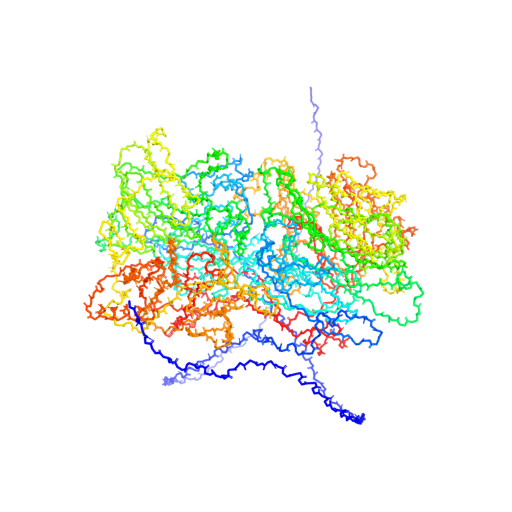 158 ? -9.422 2.486 17.625 1 96.5 158 ASP B CA 1
ATOM 6923 C C . ASP B 1 158 ? -9.242 2.551 16.109 1 96.5 158 ASP B C 1
ATOM 6925 O O . ASP B 1 158 ? -10.203 2.771 15.383 1 96.5 158 ASP B O 1
ATOM 6929 N N . VAL B 1 159 ? -8.055 2.365 15.688 1 97.81 159 VAL B N 1
ATOM 6930 C CA . VAL B 1 159 ? -7.766 2.334 14.258 1 97.81 159 VAL B CA 1
ATOM 6931 C C . VAL B 1 159 ? -7.75 0.889 13.766 1 97.81 159 VAL B C 1
ATOM 6933 O O . VAL B 1 159 ? -6.883 0.103 14.156 1 97.81 159 VAL B O 1
ATOM 6936 N N . VAL B 1 160 ? -8.695 0.582 12.953 1 96.19 160 VAL B N 1
ATOM 6937 C CA . VAL B 1 160 ? -8.82 -0.734 12.336 1 96.19 160 VAL B CA 1
ATOM 6938 C C . VAL B 1 160 ? -8.281 -0.689 10.914 1 96.19 160 VAL B C 1
ATOM 6940 O O . VAL B 1 160 ? -8.844 -0.016 10.047 1 96.19 160 VAL B O 1
ATOM 6943 N N . ASN B 1 161 ? -7.234 -1.414 10.688 1 97.12 161 ASN B N 1
ATOM 6944 C CA . ASN B 1 161 ? -6.672 -1.434 9.336 1 97.12 161 ASN B CA 1
ATOM 6945 C C . ASN B 1 161 ? -7.277 -2.551 8.492 1 97.12 161 ASN B C 1
ATOM 6947 O O . ASN B 1 161 ? -6.844 -3.701 8.57 1 97.12 161 ASN B O 1
ATOM 6951 N N . GLU B 1 162 ? -8.172 -2.176 7.629 1 95.31 162 GLU B N 1
ATOM 6952 C CA . GLU B 1 162 ? -8.812 -3.117 6.715 1 95.31 162 GLU B CA 1
ATOM 6953 C C . GLU B 1 162 ? -8.289 -2.949 5.293 1 95.31 162 GLU B C 1
ATOM 6955 O O . GLU B 1 162 ? -8.836 -3.531 4.352 1 95.31 162 GLU B O 1
ATOM 6960 N N . ALA B 1 163 ? -7.305 -2.119 5.148 1 96.12 163 ALA B N 1
ATOM 6961 C CA . ALA B 1 163 ? -6.656 -1.965 3.85 1 96.12 163 ALA B CA 1
ATOM 6962 C C . ALA B 1 163 ? -5.535 -2.988 3.672 1 96.12 163 ALA B C 1
ATOM 6964 O O . ALA B 1 163 ? -4.367 -2.693 3.939 1 96.12 163 ALA B O 1
ATOM 6965 N N . ASP B 1 164 ? -5.852 -4.066 3.072 1 94.25 164 ASP B N 1
ATOM 6966 C CA . ASP B 1 164 ? -4.902 -5.16 2.92 1 94.25 164 ASP B CA 1
ATOM 6967 C C . ASP B 1 164 ? -3.627 -4.691 2.223 1 94.25 164 ASP B C 1
ATOM 6969 O O . ASP B 1 164 ? -3.688 -3.955 1.235 1 94.25 164 ASP B O 1
ATOM 6973 N N . GLY B 1 165 ? -2.508 -5.094 2.855 1 95.56 165 GLY B N 1
ATOM 6974 C CA . GLY B 1 165 ? -1.228 -4.812 2.225 1 95.56 165 GLY B CA 1
ATOM 6975 C C . GLY B 1 165 ? -0.685 -3.436 2.564 1 95.56 165 GLY B C 1
ATOM 6976 O O . GLY B 1 165 ? 0.414 -3.074 2.139 1 95.56 165 GLY B O 1
ATOM 6977 N N . THR B 1 166 ? -1.397 -2.645 3.369 1 96.69 166 THR B N 1
ATOM 6978 C CA . THR B 1 166 ? -0.976 -1.288 3.703 1 96.69 166 THR B CA 1
ATOM 6979 C C . THR B 1 166 ? -0.614 -1.182 5.18 1 96.69 166 THR B C 1
ATOM 6981 O O . THR B 1 166 ? -1.115 -1.95 6.004 1 96.69 166 THR B O 1
ATOM 6984 N N . GLU B 1 167 ? 0.293 -0.269 5.406 1 97.69 167 GLU B N 1
ATOM 6985 C CA . GLU B 1 167 ? 0.623 0.148 6.766 1 97.69 167 GLU B CA 1
ATOM 6986 C C . GLU B 1 167 ? -0.109 1.434 7.141 1 97.69 167 GLU B C 1
ATOM 6988 O O . GLU B 1 167 ? -0.341 2.293 6.285 1 97.69 167 GLU B O 1
ATOM 6993 N N . VAL B 1 168 ? -0.432 1.484 8.469 1 98.19 168 VAL B N 1
ATOM 6994 C CA . VAL B 1 168 ? -1.161 2.676 8.891 1 98.19 168 VAL B CA 1
ATOM 6995 C C . VAL B 1 168 ? -0.528 3.248 10.156 1 98.19 168 VAL B C 1
ATOM 6997 O O . VAL B 1 168 ? -0.065 2.498 11.023 1 98.19 168 VAL B O 1
ATOM 7000 N N . CYS B 1 169 ? -0.39 4.488 10.203 1 98.38 169 CYS B N 1
ATOM 7001 C CA . CYS B 1 169 ? -0.125 5.289 11.398 1 98.38 169 CYS B CA 1
ATOM 7002 C C . CYS B 1 169 ? -0.867 6.617 11.336 1 98.38 169 CYS B C 1
ATOM 7004 O O . CYS B 1 169 ? -0.962 7.234 10.273 1 98.38 169 CYS B O 1
ATOM 7006 N N . ILE B 1 170 ? -1.406 7.02 12.469 1 98.69 170 ILE B N 1
ATOM 7007 C CA . ILE B 1 170 ? -2.098 8.305 12.508 1 98.69 170 ILE B CA 1
ATOM 7008 C C . ILE B 1 170 ? -1.361 9.258 13.453 1 98.69 170 ILE B C 1
ATOM 7010 O O . ILE B 1 170 ? -1.176 8.953 14.633 1 98.69 170 ILE B O 1
ATOM 7014 N N . HIS B 1 171 ? -0.958 10.297 12.906 1 98.69 171 HIS B N 1
ATOM 7015 C CA . HIS B 1 171 ? -0.373 11.383 13.688 1 98.69 171 HIS B CA 1
ATOM 7016 C C . HIS B 1 171 ? -1.418 12.438 14.031 1 98.69 171 HIS B C 1
ATOM 7018 O O . HIS B 1 171 ? -2.232 12.812 13.188 1 98.69 171 HIS B O 1
ATOM 7024 N N . TRP B 1 172 ? -1.374 12.891 15.258 1 98.75 172 TRP B N 1
ATOM 7025 C CA . TRP B 1 172 ? -2.264 13.93 15.766 1 98.75 172 TRP B CA 1
ATOM 7026 C C . TRP B 1 172 ? -1.577 15.289 15.75 1 98.75 172 TRP B C 1
ATOM 7028 O O . TRP B 1 172 ? -1.075 15.75 16.781 1 98.75 172 TRP B O 1
ATOM 7038 N N . HIS B 1 173 ? -1.675 15.867 14.633 1 98.69 173 HIS B N 1
ATOM 7039 C CA . HIS B 1 173 ? -0.906 17.062 14.281 1 98.69 173 HIS B CA 1
ATOM 7040 C C . HIS B 1 173 ? -1.274 18.234 15.18 1 98.69 173 HIS B C 1
ATOM 7042 O O . HIS B 1 173 ? -2.424 18.688 15.18 1 98.69 173 HIS B O 1
ATOM 7048 N N . GLY B 1 174 ? -0.324 18.75 15.883 1 98.25 174 GLY B N 1
ATOM 7049 C CA . GLY B 1 174 ? -0.524 19.891 16.766 1 98.25 174 GLY B CA 1
ATOM 7050 C C . GLY B 1 174 ? -0.676 19.5 18.219 1 98.25 174 GLY B C 1
ATOM 7051 O O . GLY B 1 174 ? -0.569 20.344 19.125 1 98.25 174 GLY B O 1
ATOM 7052 N N . ILE B 1 175 ? -0.942 18.219 18.453 1 98.31 175 ILE B N 1
ATOM 7053 C CA . ILE B 1 175 ? -1.054 17.734 19.828 1 98.31 175 ILE B CA 1
ATOM 7054 C C . ILE B 1 175 ? 0.339 17.484 20.406 1 98.31 175 ILE B C 1
ATOM 7056 O O . ILE B 1 175 ? 1.181 16.859 19.766 1 98.31 175 ILE B O 1
ATOM 7060 N N . PHE B 1 176 ? 0.587 17.938 21.594 1 97.06 176 PHE B N 1
ATOM 7061 C CA . PHE B 1 176 ? 1.932 17.891 22.156 1 97.06 176 PHE B CA 1
ATOM 7062 C C . PHE B 1 176 ? 2.238 16.5 22.719 1 97.06 176 PHE B C 1
ATOM 7064 O O . PHE B 1 176 ? 3.402 16.156 22.922 1 97.06 176 PHE B O 1
ATOM 7071 N N . GLN B 1 177 ? 1.167 15.719 23 1 97 177 GLN B N 1
ATOM 7072 C CA . GLN B 1 177 ? 1.313 14.367 23.547 1 97 177 GLN B CA 1
ATOM 7073 C C . GLN B 1 177 ? 2.113 14.375 24.844 1 97 177 GLN B C 1
ATOM 7075 O O . GLN B 1 177 ? 2.992 13.539 25.047 1 97 177 GLN B O 1
ATOM 7080 N N . LYS B 1 178 ? 1.91 15.391 25.656 1 93.31 178 LYS B N 1
ATOM 7081 C CA . LYS B 1 178 ? 2.562 15.391 26.953 1 93.31 178 LYS B CA 1
ATOM 7082 C C . LYS B 1 178 ? 2.172 14.156 27.766 1 93.31 178 LYS B C 1
ATOM 7084 O O . LYS B 1 178 ? 0.984 13.883 27.953 1 93.31 178 LYS B O 1
ATOM 7089 N N . SER B 1 179 ? 3.117 13.312 28.125 1 91.62 179 SER B N 1
ATOM 7090 C CA . SER B 1 179 ? 2.986 12.102 28.938 1 91.62 179 SER B CA 1
ATOM 7091 C C . SER B 1 179 ? 2.49 10.93 28.094 1 91.62 179 SER B C 1
ATOM 7093 O O . SER B 1 179 ? 2.299 9.828 28.609 1 91.62 179 SER B O 1
ATOM 7095 N N . THR B 1 180 ? 2.205 11.141 26.859 1 95.81 180 THR B N 1
ATOM 7096 C CA . THR B 1 180 ? 1.738 10.062 25.984 1 95.81 180 THR B CA 1
ATOM 7097 C C . THR B 1 180 ? 2.518 10.055 24.672 1 95.81 180 THR B C 1
ATOM 7099 O O . THR B 1 180 ? 1.927 9.992 23.594 1 95.81 180 THR B O 1
ATOM 7102 N N . PRO B 1 181 ? 3.807 10.047 24.734 1 96.81 181 PRO B N 1
ATOM 7103 C CA . PRO B 1 181 ? 4.59 10.062 23.5 1 96.81 181 PRO B CA 1
ATOM 7104 C C . PRO B 1 181 ? 4.344 8.836 22.625 1 96.81 181 PRO B C 1
ATOM 7106 O O . PRO B 1 181 ? 4.559 8.883 21.406 1 96.81 181 PRO B O 1
ATOM 7109 N N . TYR B 1 182 ? 3.84 7.727 23.188 1 96.94 182 TYR B N 1
ATOM 7110 C CA . TYR B 1 182 ? 3.588 6.484 22.469 1 96.94 182 TYR B CA 1
ATOM 7111 C C . TYR B 1 182 ? 2.391 6.629 21.547 1 96.94 182 TYR B C 1
ATOM 7113 O O . TYR B 1 182 ? 2.176 5.793 20.656 1 96.94 182 TYR B O 1
ATOM 7121 N N . ALA B 1 183 ? 1.641 7.715 21.688 1 97.75 183 ALA B N 1
ATOM 7122 C CA . ALA B 1 183 ? 0.462 7.953 20.859 1 97.75 183 ALA B CA 1
ATOM 7123 C C . ALA B 1 183 ? 0.76 8.977 19.75 1 97.75 183 ALA B C 1
ATOM 7125 O O . ALA B 1 183 ? -0.151 9.43 19.062 1 97.75 183 ALA B O 1
ATOM 7126 N N . ASP B 1 184 ? 2.014 9.344 19.578 1 98.19 184 ASP B N 1
ATOM 7127 C CA . ASP B 1 184 ? 2.355 10.383 18.609 1 98.19 184 ASP B CA 1
ATOM 7128 C C . ASP B 1 184 ? 2.041 9.938 17.188 1 98.19 184 ASP B C 1
ATOM 7130 O O . ASP B 1 184 ? 1.723 10.766 16.328 1 98.19 184 ASP B O 1
ATOM 7134 N N . GLY B 1 185 ? 2.252 8.625 16.906 1 98.38 185 GLY B N 1
ATOM 7135 C CA . GLY B 1 185 ? 1.784 8.07 15.641 1 98.38 185 GLY B CA 1
ATOM 7136 C C . GLY B 1 185 ? 2.791 8.203 14.516 1 98.38 185 GLY B C 1
ATOM 7137 O O . GLY B 1 185 ? 2.416 8.445 13.367 1 98.38 185 GLY B O 1
ATOM 7138 N N . VAL B 1 186 ? 4.125 8.109 14.742 1 98.12 186 VAL B N 1
ATOM 7139 C CA . VAL B 1 186 ? 5.156 8.156 13.711 1 98.12 186 VAL B CA 1
ATOM 7140 C C . VAL B 1 186 ? 5.715 6.754 13.484 1 98.12 186 VAL B C 1
ATOM 7142 O O . VAL B 1 186 ? 6.289 6.148 14.391 1 98.12 186 VAL B O 1
ATOM 7145 N N . PRO B 1 187 ? 5.586 6.215 12.258 1 97.81 187 PRO B N 1
ATOM 7146 C CA . PRO B 1 187 ? 6.086 4.859 12.008 1 97.81 187 PRO B CA 1
ATOM 7147 C C . PRO B 1 187 ? 7.59 4.734 12.227 1 97.81 187 PRO B C 1
ATOM 7149 O O . PRO B 1 187 ? 8.359 5.574 11.766 1 97.81 187 PRO B O 1
ATOM 7152 N N . HIS B 1 188 ? 8.016 3.699 13.016 1 95.81 188 HIS B N 1
ATOM 7153 C CA . HIS B 1 188 ? 9.398 3.289 13.242 1 95.81 188 HIS B CA 1
ATOM 7154 C C . HIS B 1 188 ? 10.117 4.273 14.156 1 95.81 188 HIS B C 1
ATOM 7156 O O . HIS B 1 188 ? 11.32 4.141 14.391 1 95.81 188 HIS B O 1
ATOM 7162 N N . LEU B 1 189 ? 9.406 5.266 14.648 1 96.56 189 LEU B N 1
ATOM 7163 C CA . LEU B 1 189 ? 10.008 6.199 15.594 1 96.56 189 LEU B CA 1
ATOM 7164 C C . LEU B 1 189 ? 9.328 6.117 16.953 1 96.56 189 LEU B C 1
ATOM 7166 O O . LEU B 1 189 ? 9.984 5.898 17.969 1 96.56 189 LEU B O 1
ATOM 7170 N N . THR B 1 190 ? 8.016 6.309 16.953 1 97.88 190 THR B N 1
ATOM 7171 C CA . THR B 1 190 ? 7.297 6.258 18.219 1 97.88 190 THR B CA 1
ATOM 7172 C C . THR B 1 190 ? 6.457 4.984 18.312 1 97.88 190 THR B C 1
ATOM 7174 O O . THR B 1 190 ? 5.996 4.613 19.391 1 97.88 190 THR B O 1
ATOM 7177 N N . GLN B 1 191 ? 6.262 4.324 17.219 1 97.81 191 GLN B N 1
ATOM 7178 C CA . GLN B 1 191 ? 5.516 3.072 17.172 1 97.81 191 GLN B CA 1
ATOM 7179 C C . GLN B 1 191 ? 5.855 2.275 15.914 1 97.81 191 GLN B C 1
ATOM 7181 O O . GLN B 1 191 ? 6.414 2.82 14.961 1 97.81 191 GLN B O 1
ATOM 7186 N N . CYS B 1 192 ? 5.527 0.99 15.922 1 97.56 192 CYS B N 1
ATOM 7187 C CA . CYS B 1 192 ? 5.484 0.197 14.695 1 97.56 192 CYS B CA 1
ATOM 7188 C C . CYS B 1 192 ? 4.203 0.465 13.914 1 97.56 192 CYS B C 1
ATOM 7190 O O . CYS B 1 192 ? 3.16 0.749 14.508 1 97.56 192 CYS B O 1
ATOM 7192 N N . PRO B 1 193 ? 4.27 0.389 12.602 1 98.44 193 PRO B N 1
ATOM 7193 C CA . PRO B 1 193 ? 3.045 0.573 11.82 1 98.44 193 PRO B CA 1
ATOM 7194 C C . PRO B 1 193 ? 1.969 -0.456 12.156 1 98.44 193 PRO B C 1
ATOM 7196 O O . PRO B 1 193 ? 2.287 -1.594 12.508 1 98.44 193 PRO B O 1
ATOM 7199 N N . ILE B 1 194 ? 0.728 -0.047 12.07 1 98.5 194 ILE B N 1
ATOM 7200 C CA . ILE B 1 194 ? -0.424 -0.926 12.242 1 98.5 194 ILE B CA 1
ATOM 7201 C C . ILE B 1 194 ? -0.611 -1.78 10.992 1 98.5 194 ILE B C 1
ATOM 7203 O O . ILE B 1 194 ? -0.825 -1.251 9.898 1 98.5 194 ILE B O 1
ATOM 7207 N N . LEU B 1 195 ? -0.551 -3.074 11.148 1 98 195 LEU B N 1
ATOM 7208 C CA . LEU B 1 195 ? -0.675 -4.004 10.031 1 98 195 LEU B CA 1
ATOM 7209 C C . LEU B 1 195 ? -2.135 -4.164 9.617 1 98 195 LEU B C 1
ATOM 7211 O O . LEU B 1 195 ? -3.041 -3.896 10.406 1 98 195 LEU B O 1
ATOM 7215 N N . SER B 1 196 ? -2.301 -4.559 8.383 1 96.69 196 SER B N 1
ATOM 7216 C CA . SER B 1 196 ? -3.643 -4.969 7.984 1 96.69 196 SER B CA 1
ATOM 7217 C C . SER B 1 196 ? -4.172 -6.078 8.891 1 96.69 196 SER B C 1
ATOM 7219 O O . SER B 1 196 ? -3.396 -6.844 9.461 1 96.69 196 SER B O 1
ATOM 7221 N N . ALA B 1 197 ? -5.461 -6.105 9.086 1 94.44 197 ALA B N 1
ATOM 7222 C CA . ALA B 1 197 ? -6.184 -7.074 9.906 1 94.44 197 ALA B CA 1
ATOM 7223 C C . ALA B 1 197 ? -5.957 -6.812 11.391 1 94.44 197 ALA B C 1
ATOM 7225 O O . ALA B 1 197 ? -6.461 -7.555 12.242 1 94.44 197 ALA B O 1
ATOM 7226 N N . ASN B 1 198 ? -5.188 -5.754 11.75 1 95.88 198 ASN B N 1
ATOM 7227 C CA . ASN B 1 198 ? -4.98 -5.418 13.156 1 95.88 198 ASN B CA 1
ATOM 7228 C C . ASN B 1 198 ? -5.727 -4.141 13.547 1 95.88 198 ASN B C 1
ATOM 7230 O O . ASN B 1 198 ? -6.043 -3.316 12.688 1 95.88 198 ASN B O 1
ATOM 7234 N N . THR B 1 199 ? -6.051 -4.047 14.789 1 96 199 THR B N 1
ATOM 7235 C CA . THR B 1 199 ? -6.574 -2.84 15.414 1 96 199 THR B CA 1
ATOM 7236 C C . THR B 1 199 ? -5.582 -2.285 16.438 1 96 199 THR B C 1
ATOM 7238 O O . THR B 1 199 ? -4.941 -3.047 17.156 1 96 199 THR B O 1
ATOM 7241 N N . PHE B 1 200 ? -5.363 -1.087 16.438 1 97.56 200 PHE B N 1
ATOM 7242 C CA . PHE B 1 200 ? -4.504 -0.383 17.375 1 97.56 200 PHE B CA 1
ATOM 7243 C C . PHE B 1 200 ? -5.27 0.739 18.062 1 97.56 200 PHE B C 1
ATOM 7245 O O . PHE B 1 200 ? -5.906 1.562 17.406 1 97.56 200 PHE B O 1
ATOM 7252 N N . ARG B 1 201 ? -5.246 0.824 19.406 1 96.69 201 ARG B N 1
ATOM 7253 C CA . ARG B 1 201 ? -5.934 1.863 20.156 1 96.69 201 ARG B CA 1
ATOM 7254 C C . ARG B 1 201 ? -4.977 2.982 20.547 1 96.69 201 ARG B C 1
ATOM 7256 O O . ARG B 1 201 ? -3.994 2.746 21.266 1 96.69 201 ARG B O 1
ATOM 7263 N N . TYR B 1 202 ? -5.246 4.156 20.031 1 98 202 TYR B N 1
ATOM 7264 C CA . TYR B 1 202 ? -4.645 5.371 20.578 1 98 202 TYR B CA 1
ATOM 7265 C C . TYR B 1 202 ? -5.469 5.914 21.734 1 98 202 TYR B C 1
ATOM 7267 O O . TYR B 1 202 ? -6.699 5.902 21.688 1 98 202 TYR B O 1
ATOM 7275 N N . SER B 1 203 ? -4.828 6.426 22.75 1 96.75 203 SER B N 1
ATOM 7276 C CA . SER B 1 203 ? -5.496 7.168 23.812 1 96.75 203 SER B CA 1
ATOM 7277 C C . SER B 1 203 ? -4.59 8.25 24.391 1 96.75 203 SER B C 1
ATOM 7279 O O . SER B 1 203 ? -3.418 8 24.672 1 96.75 203 SER B O 1
ATOM 7281 N N . PHE B 1 204 ? -5.094 9.43 24.531 1 97.56 204 PHE B N 1
ATOM 7282 C CA . PHE B 1 204 ? -4.352 10.555 25.078 1 97.56 204 PHE B CA 1
ATOM 7283 C C . PHE B 1 204 ? -5.305 11.641 25.578 1 97.56 204 PHE B C 1
ATOM 7285 O O . PHE B 1 204 ? -6.488 11.633 25.234 1 97.56 204 PHE B O 1
ATOM 7292 N N . VAL B 1 205 ? -4.824 12.578 26.328 1 96.38 205 VAL B N 1
ATOM 7293 C CA . VAL B 1 205 ? -5.629 13.648 26.906 1 96.38 205 VAL B CA 1
ATOM 7294 C C . VAL B 1 205 ? -5.57 14.883 26 1 96.38 205 VAL B C 1
ATOM 7296 O O . VAL B 1 205 ? -4.5 15.25 25.516 1 96.38 205 VAL B O 1
ATOM 7299 N N . ALA B 1 206 ? -6.715 15.453 25.75 1 96 206 ALA B N 1
ATOM 7300 C CA . ALA B 1 206 ? -6.777 16.719 25.047 1 96 206 ALA B CA 1
ATOM 7301 C C . ALA B 1 206 ? -6.301 17.875 25.922 1 96 206 ALA B C 1
ATOM 7303 O O . ALA B 1 206 ? -7.113 18.641 26.453 1 96 206 ALA B O 1
ATOM 7304 N N . ASN B 1 207 ? -4.988 18.125 25.891 1 92.12 207 ASN B N 1
ATOM 7305 C CA . ASN B 1 207 ? -4.426 19.016 26.906 1 92.12 207 ASN B CA 1
ATOM 7306 C C . ASN B 1 207 ? -4.055 20.375 26.297 1 92.12 207 ASN B C 1
ATOM 7308 O O . ASN B 1 207 ? -3.789 21.328 27.031 1 92.12 207 ASN B O 1
ATOM 7312 N N . ASN B 1 208 ? -3.967 20.5 25.109 1 92.75 208 ASN B N 1
ATOM 7313 C CA . ASN B 1 208 ? -3.74 21.797 24.5 1 92.75 208 ASN B CA 1
ATOM 7314 C C . ASN B 1 208 ? -4.828 22.141 23.484 1 92.75 208 ASN B C 1
ATOM 7316 O O . ASN B 1 208 ? -4.961 21.469 22.453 1 92.75 208 ASN B O 1
ATOM 7320 N N . SER B 1 209 ? -5.496 23.203 23.766 1 93.5 209 SER B N 1
ATOM 7321 C CA . SER B 1 209 ? -6.625 23.625 22.953 1 93.5 209 SER B CA 1
ATOM 7322 C C . SER B 1 209 ? -6.16 24.203 21.625 1 93.5 209 SER B C 1
ATOM 7324 O O . SER B 1 209 ? -5.004 24.609 21.5 1 93.5 209 SER B O 1
ATOM 7326 N N . GLY B 1 210 ? -7.094 24.266 20.688 1 95.75 210 GLY B N 1
ATOM 7327 C CA . GLY B 1 210 ? -6.82 24.875 19.391 1 95.75 210 GLY B CA 1
ATOM 7328 C C . GLY B 1 210 ? -7.332 24.062 18.219 1 95.75 210 GLY B C 1
ATOM 7329 O O . GLY B 1 210 ? -8.07 23.094 18.406 1 95.75 210 GLY B O 1
ATOM 7330 N N . THR B 1 211 ? -7.066 24.578 17.047 1 98 211 THR B N 1
ATOM 7331 C CA . THR B 1 211 ? -7.371 23.875 15.797 1 98 211 THR B CA 1
ATOM 7332 C C . THR B 1 211 ? -6.227 22.953 15.406 1 98 211 THR B C 1
ATOM 7334 O O . THR B 1 211 ? -5.129 23.406 15.086 1 98 211 THR B O 1
ATOM 7337 N N . HIS B 1 212 ? -6.504 21.703 15.547 1 98.62 212 HIS B N 1
ATOM 7338 C CA . HIS B 1 212 ? -5.57 20.656 15.164 1 98.62 212 HIS B CA 1
ATOM 7339 C C . HIS B 1 212 ? -6.172 19.734 14.102 1 98.62 212 HIS B C 1
ATOM 7341 O O . HIS B 1 212 ? -7.215 20.062 13.523 1 98.62 212 HIS B O 1
ATOM 7347 N N . TRP B 1 213 ? -5.457 18.75 13.664 1 98.62 213 TRP B N 1
ATOM 7348 C CA . TRP B 1 213 ? -5.93 17.766 12.703 1 98.62 213 TRP B CA 1
ATOM 7349 C C . TRP B 1 213 ? -5.105 16.484 12.789 1 98.62 213 TRP B C 1
ATOM 7351 O O . TRP B 1 213 ? -4.129 16.406 13.539 1 98.62 213 TRP B O 1
ATOM 7361 N N . TYR B 1 214 ? -5.562 15.445 12.281 1 98.69 214 TYR B N 1
ATOM 7362 C CA . TYR B 1 214 ? -4.809 14.203 12.219 1 98.69 214 TYR B CA 1
ATOM 7363 C C . TYR B 1 214 ? -4.598 13.758 10.781 1 98.69 214 TYR B C 1
ATOM 7365 O O . TYR B 1 214 ? -5.348 14.156 9.883 1 98.69 214 TYR B O 1
ATOM 7373 N N . HIS B 1 215 ? -3.57 13.016 10.523 1 98.62 215 HIS B N 1
ATOM 7374 C CA . HIS B 1 215 ? -3.295 12.469 9.195 1 98.62 215 HIS B CA 1
ATOM 7375 C C . HIS B 1 215 ? -2.332 11.297 9.273 1 98.62 215 HIS B C 1
ATOM 7377 O O . HIS B 1 215 ? -1.702 11.07 10.312 1 98.62 215 HIS B O 1
ATOM 7383 N N . SER B 1 216 ? -2.301 10.57 8.188 1 98.25 216 SER B N 1
ATOM 7384 C CA . SER B 1 216 ? -1.327 9.492 8.055 1 98.25 216 SER B CA 1
ATOM 7385 C C . SER B 1 216 ? 0.098 10.031 8.016 1 98.25 216 SER B C 1
ATOM 7387 O O . SER B 1 216 ? 0.358 11.062 7.387 1 98.25 216 SER B O 1
ATOM 7389 N N . HIS B 1 217 ? 0.992 9.367 8.672 1 96.31 217 HIS B N 1
ATOM 7390 C CA . HIS B 1 217 ? 2.416 9.656 8.562 1 96.31 217 HIS B CA 1
ATOM 7391 C C . HIS B 1 217 ? 3.131 8.609 7.719 1 96.31 217 HIS B C 1
ATOM 7393 O O . HIS B 1 217 ? 4.344 8.422 7.844 1 96.31 217 HIS B O 1
ATOM 7399 N N . VAL B 1 218 ? 2.377 7.949 6.863 1 96.06 218 VAL B N 1
ATOM 7400 C CA . VAL B 1 218 ? 2.928 6.914 5.996 1 96.06 218 VAL B CA 1
ATOM 7401 C C . VAL B 1 218 ? 2.949 7.406 4.551 1 96.06 218 VAL B C 1
ATOM 7403 O O . VAL B 1 218 ? 1.897 7.559 3.926 1 96.06 218 VAL B O 1
ATOM 7406 N N . LEU B 1 219 ? 4.145 7.582 4.074 1 95.25 219 LEU B N 1
ATOM 7407 C CA . LEU B 1 219 ? 4.391 7.91 2.674 1 95.25 219 LEU B CA 1
ATOM 7408 C C . LEU B 1 219 ? 3.484 9.055 2.219 1 95.25 219 LEU B C 1
ATOM 7410 O O . LEU B 1 219 ? 3.537 10.148 2.771 1 95.25 219 LEU B O 1
ATOM 7414 N N . THR B 1 220 ? 2.625 8.836 1.241 1 96.44 220 THR B N 1
ATOM 7415 C CA . THR B 1 220 ? 1.765 9.859 0.662 1 96.44 220 THR B CA 1
ATOM 7416 C C . THR B 1 220 ? 0.296 9.562 0.953 1 96.44 220 THR B C 1
ATOM 7418 O O . THR B 1 220 ? -0.595 10.102 0.291 1 96.44 220 THR B O 1
ATOM 7421 N N . HIS B 1 221 ? 0.019 8.773 1.988 1 96.62 221 HIS B N 1
ATOM 7422 C CA . HIS B 1 221 ? -1.329 8.289 2.266 1 96.62 221 HIS B CA 1
ATOM 7423 C C . HIS B 1 221 ? -2.248 9.43 2.682 1 96.62 221 HIS B C 1
ATOM 7425 O O . HIS B 1 221 ? -3.467 9.344 2.516 1 96.62 221 HIS B O 1
ATOM 7431 N N . LEU B 1 222 ? -1.677 10.508 3.199 1 96.81 222 LEU B N 1
ATOM 7432 C CA . LEU B 1 222 ? -2.48 11.672 3.559 1 96.81 222 LEU B CA 1
ATOM 7433 C C . LEU B 1 222 ? -3.252 12.195 2.352 1 96.81 222 LEU B C 1
ATOM 7435 O O . LEU B 1 222 ? -4.406 12.609 2.479 1 96.81 222 LEU B O 1
ATOM 7439 N N . MET B 1 223 ? -2.695 12.062 1.167 1 96.06 223 MET B N 1
ATOM 7440 C CA . MET B 1 223 ? -3.305 12.609 -0.045 1 96.06 223 MET B CA 1
ATOM 7441 C C . MET B 1 223 ? -4.406 11.688 -0.558 1 96.06 223 MET B C 1
ATOM 7443 O O . MET B 1 223 ? -5.207 12.078 -1.409 1 96.06 223 MET B O 1
ATOM 7447 N N . ASP B 1 224 ? -4.41 10.5 -0.05 1 96.88 224 ASP B N 1
ATOM 7448 C CA . ASP B 1 224 ? -5.418 9.539 -0.488 1 96.88 224 ASP B CA 1
ATOM 7449 C C . ASP B 1 224 ? -6.574 9.461 0.506 1 96.88 224 ASP B C 1
ATOM 7451 O O . ASP B 1 224 ? -7.355 8.508 0.487 1 96.88 224 ASP B O 1
ATOM 7455 N N . GLY B 1 225 ? -6.66 10.383 1.423 1 96.19 225 GLY B N 1
ATOM 7456 C CA . GLY B 1 225 ? -7.879 10.5 2.205 1 96.19 225 GLY B CA 1
ATOM 7457 C C . GLY B 1 225 ? -7.66 10.281 3.689 1 96.19 225 GLY B C 1
ATOM 7458 O O . GLY B 1 225 ? -8.578 10.461 4.492 1 96.19 225 GLY B O 1
ATOM 7459 N N . GLN B 1 226 ? -6.48 10 4.152 1 97.62 226 GLN B N 1
ATOM 7460 C CA . GLN B 1 226 ? -6.254 9.727 5.566 1 97.62 226 GLN B CA 1
ATOM 7461 C C . GLN B 1 226 ? -5.949 11.008 6.332 1 97.62 226 GLN B C 1
ATOM 7463 O O . GLN B 1 226 ? -4.836 11.195 6.828 1 97.62 226 GLN B O 1
ATOM 7468 N N . LEU B 1 227 ? -6.93 11.789 6.504 1 98.19 227 LEU B N 1
ATOM 7469 C CA . LEU B 1 227 ? -6.852 13.078 7.184 1 98.19 227 LEU B CA 1
ATOM 7470 C C . LEU B 1 227 ? -8.203 13.445 7.793 1 98.19 227 LEU B C 1
ATOM 7472 O O . LEU B 1 227 ? -9.25 13.008 7.312 1 98.19 227 LEU B O 1
ATOM 7476 N N . GLY B 1 228 ? -8.164 14.234 8.789 1 97.88 228 GLY B N 1
ATOM 7477 C CA . GLY B 1 228 ? -9.359 14.766 9.422 1 97.88 228 GLY B CA 1
ATOM 7478 C C . GLY B 1 228 ? -9.07 15.859 10.438 1 97.88 228 GLY B C 1
ATOM 7479 O O . GLY B 1 228 ? -7.918 16.062 10.82 1 97.88 228 GLY B O 1
ATOM 7480 N N . SER B 1 229 ? -10.125 16.562 10.82 1 97.88 229 SER B N 1
ATOM 7481 C CA . SER B 1 229 ? -9.961 17.672 11.75 1 97.88 229 SER B CA 1
ATOM 7482 C C . SER B 1 229 ? -9.977 17.188 13.195 1 97.88 229 SER B C 1
ATOM 7484 O O . SER B 1 229 ? -10.578 16.156 13.508 1 97.88 229 SER B O 1
ATOM 7486 N N . LEU B 1 230 ? -9.289 17.875 14.031 1 98.56 230 LEU B N 1
ATOM 7487 C CA . LEU B 1 230 ? -9.234 17.656 15.469 1 98.56 230 LEU B CA 1
ATOM 7488 C C . LEU B 1 230 ? -9.305 19 16.219 1 98.56 230 LEU B C 1
ATOM 7490 O O . LEU B 1 230 ? -8.305 19.719 16.281 1 98.56 230 LEU B O 1
ATOM 7494 N N . ILE B 1 231 ? -10.445 19.25 16.797 1 97.75 231 ILE B N 1
ATOM 7495 C CA . ILE B 1 231 ? -10.68 20.547 17.438 1 97.75 231 ILE B CA 1
ATOM 7496 C C . ILE B 1 231 ? -10.812 20.344 18.953 1 97.75 231 ILE B C 1
ATOM 7498 O O . ILE B 1 231 ? -11.648 19.547 19.406 1 97.75 231 ILE B O 1
ATOM 7502 N N . ILE B 1 232 ? -9.977 20.969 19.656 1 96.5 232 ILE B N 1
ATOM 7503 C CA . ILE B 1 232 ? -10.07 20.984 21.125 1 96.5 232 ILE B CA 1
ATOM 7504 C C . ILE B 1 232 ? -10.5 22.375 21.594 1 96.5 232 ILE B C 1
ATOM 7506 O O . ILE B 1 232 ? -9.773 23.359 21.406 1 96.5 232 ILE B O 1
ATOM 7510 N N . ARG B 1 233 ? -11.586 22.484 22.203 1 92.69 233 ARG B N 1
ATOM 7511 C CA . ARG B 1 233 ? -12.148 23.766 22.609 1 92.69 233 ARG B CA 1
ATOM 7512 C C . ARG B 1 233 ? -11.883 24.016 24.094 1 92.69 233 ARG B C 1
ATOM 7514 O O . ARG B 1 233 ? -11.898 23.094 24.906 1 92.69 233 ARG B O 1
ATOM 7521 N N . ASP B 1 234 ? -11.711 25.25 24.375 1 87.81 234 ASP B N 1
ATOM 7522 C CA . ASP B 1 234 ? -11.469 25.656 25.766 1 87.81 234 ASP B CA 1
ATOM 7523 C C . ASP B 1 234 ? -12.758 25.641 26.578 1 87.81 234 ASP B C 1
ATOM 7525 O O . ASP B 1 234 ? -13.844 25.844 26.031 1 87.81 234 ASP B O 1
ATOM 7529 N N . ARG B 1 235 ? -12.656 25.266 27.844 1 80.38 235 ARG B N 1
ATOM 7530 C CA . ARG B 1 235 ? -13.75 25.453 28.781 1 80.38 235 ARG B CA 1
ATOM 7531 C C . ARG B 1 235 ? -13.859 26.906 29.234 1 80.38 235 ARG B C 1
ATOM 7533 O O . ARG B 1 235 ? -12.844 27.594 29.344 1 80.38 235 ARG B O 1
ATOM 7540 N N . PRO B 1 236 ? -15.227 27.266 29.266 1 66.5 236 PRO B N 1
ATOM 7541 C CA . PRO B 1 236 ? -15.344 28.656 29.703 1 66.5 236 PRO B CA 1
ATOM 7542 C C . PRO B 1 236 ? -14.688 28.906 31.047 1 66.5 236 PRO B C 1
ATOM 7544 O O . PRO B 1 236 ? -14.93 28.172 32 1 66.5 236 PRO B O 1
ATOM 7547 N N . GLU B 1 237 ? -13.695 28.531 31.422 1 53.59 237 GLU B N 1
ATOM 7548 C CA . GLU B 1 237 ? -13.242 28.906 32.75 1 53.59 237 GLU B CA 1
ATOM 7549 C C . GLU B 1 237 ? -13.773 30.281 33.188 1 53.59 237 GLU B C 1
ATOM 7551 O O . GLU B 1 237 ? -14.094 31.094 32.312 1 53.59 237 GLU B O 1
ATOM 7556 N N . TRP B 1 238 ? -13.906 30.438 34.594 1 40.03 238 TRP B N 1
ATOM 7557 C CA . TRP B 1 238 ? -14.375 31.641 35.312 1 40.03 238 TRP B CA 1
ATOM 7558 C C . TRP B 1 238 ? -14.094 32.906 34.5 1 40.03 238 TRP B C 1
ATOM 7560 O O . TRP B 1 238 ? -13.375 32.844 33.5 1 40.03 238 TRP B O 1
ATOM 7570 N N . GLU B 1 239 ? -13.836 34.031 35.469 1 37.59 239 GLU B N 1
ATOM 7571 C CA . GLU B 1 239 ? -13.781 35.5 35.625 1 37.59 239 GLU B CA 1
ATOM 7572 C C . GLU B 1 239 ? -12.875 36.125 34.594 1 37.59 239 GLU B C 1
ATOM 7574 O O . GLU B 1 239 ? -13.109 37.25 34.156 1 37.59 239 GLU B O 1
ATOM 7579 N N . PHE B 1 240 ? -11.586 35.969 34.875 1 35.88 240 PHE B N 1
ATOM 7580 C CA . PHE B 1 240 ? -10.562 37 34.781 1 35.88 240 PHE B CA 1
ATOM 7581 C C . PHE B 1 240 ? -10.234 37.281 33.312 1 35.88 240 PHE B C 1
ATOM 7583 O O . PHE B 1 240 ? -9.445 38.188 33.031 1 35.88 240 PHE B O 1
ATOM 7590 N N . PHE B 1 241 ? -9.961 36.281 32.5 1 40.53 241 PHE B N 1
ATOM 7591 C CA . PHE B 1 241 ? -9.031 36.781 31.484 1 40.53 241 PHE B CA 1
ATOM 7592 C C . PHE B 1 241 ? -9.734 37.688 30.5 1 40.53 241 PHE B C 1
ATOM 7594 O O . PHE B 1 241 ? -10.719 37.281 29.875 1 40.53 241 PHE B O 1
ATOM 7601 N N . ALA B 1 242 ? -9.836 38.938 30.812 1 38.34 242 ALA B N 1
ATOM 7602 C CA . ALA B 1 242 ? -10.094 40.188 30.078 1 38.34 242 ALA B CA 1
ATOM 7603 C C . ALA B 1 242 ? -10.039 39.938 28.578 1 38.34 242 ALA B C 1
ATOM 7605 O O . ALA B 1 242 ? -10.859 40.469 27.828 1 38.34 242 ALA B O 1
ATOM 7606 N N . TYR B 1 243 ? -8.867 39.781 28.047 1 42.06 243 TYR B N 1
ATOM 7607 C CA . TYR B 1 243 ? -8.695 39.719 26.609 1 42.06 243 TYR B CA 1
ATOM 7608 C C . TYR B 1 243 ? -9.211 38.406 26.047 1 42.06 243 TYR B C 1
ATOM 7610 O O . TYR B 1 243 ? -8.43 37.562 25.609 1 42.06 243 TYR B O 1
ATOM 7618 N N . SER B 1 244 ? -10.125 37.688 26.719 1 47 244 SER B N 1
ATOM 7619 C CA . SER B 1 244 ? -10.641 36.375 26.359 1 47 244 SER B CA 1
ATOM 7620 C C . SER B 1 244 ? -11.18 36.375 24.922 1 47 244 SER B C 1
ATOM 7622 O O . SER B 1 244 ? -11.828 37.344 24.5 1 47 244 SER B O 1
ATOM 7624 N N . GLU B 1 245 ? -10.656 35.625 24.078 1 51.12 245 GLU B N 1
ATOM 7625 C CA . GLU B 1 245 ? -11.078 35.312 22.719 1 51.12 245 GLU B CA 1
ATOM 7626 C C . GLU B 1 245 ? -12.594 35.344 22.578 1 51.12 245 GLU B C 1
ATOM 7628 O O . GLU B 1 245 ? -13.133 35.625 21.5 1 51.12 245 GLU B O 1
ATOM 7633 N N . LYS B 1 246 ? -13.375 35.156 23.766 1 52.84 246 LYS B N 1
ATOM 7634 C CA . LYS B 1 246 ? -14.82 35.031 23.703 1 52.84 246 LYS B CA 1
ATOM 7635 C C . LYS B 1 246 ? -15.484 36.312 23.266 1 52.84 246 LYS B C 1
ATOM 7637 O O . LYS B 1 246 ? -16.578 36.312 22.703 1 52.84 246 LYS B O 1
ATOM 7642 N N . TYR B 1 247 ? -14.547 37.344 23.297 1 66.88 247 TYR B N 1
ATOM 7643 C CA . TYR B 1 247 ? -15.273 38.562 22.938 1 66.88 247 TYR B CA 1
ATOM 7644 C C . TYR B 1 247 ? -15.008 38.938 21.484 1 66.88 247 TYR B C 1
ATOM 7646 O O . TYR B 1 247 ? -15.633 39.844 20.953 1 66.88 247 TYR B O 1
ATOM 7654 N N . LEU B 1 248 ? -14.211 38.094 20.922 1 85.69 248 LEU B N 1
ATOM 7655 C CA . LEU B 1 248 ? -13.852 38.438 19.547 1 85.69 248 LEU B CA 1
ATOM 7656 C C . LEU B 1 248 ? -14.922 37.969 18.578 1 85.69 248 LEU B C 1
ATOM 7658 O O . LEU B 1 248 ? -15.047 38.5 17.469 1 85.69 248 LEU B O 1
ATOM 7662 N N . TYR B 1 249 ? -15.672 37 19 1 93.38 249 TYR B N 1
ATOM 7663 C CA . TYR B 1 249 ? -16.719 36.469 18.141 1 93.38 249 TYR B CA 1
ATOM 7664 C C . TYR B 1 249 ? -17.953 36.094 18.953 1 93.38 249 TYR B C 1
ATOM 7666 O O . TYR B 1 249 ? -17.891 36 20.172 1 93.38 249 TYR B O 1
ATOM 7674 N N . ASP B 1 250 ? -19.047 35.938 18.188 1 93.31 250 ASP B N 1
ATOM 7675 C CA . ASP B 1 250 ? -20.328 35.594 18.828 1 93.31 250 ASP B CA 1
ATOM 7676 C C . ASP B 1 250 ? -20.594 34.094 18.828 1 93.31 250 ASP B C 1
ATOM 7678 O O . ASP B 1 250 ? -21.156 33.562 19.781 1 93.31 250 ASP B O 1
ATOM 7682 N N . GLU B 1 251 ? -20.203 33.438 17.734 1 92.62 251 GLU B N 1
ATOM 7683 C CA . GLU B 1 251 ? -20.516 32 17.578 1 92.62 251 GLU B CA 1
ATOM 7684 C C . GLU B 1 251 ? -19.297 31.219 17.125 1 92.62 251 GLU B C 1
ATOM 7686 O O . GLU B 1 251 ? -18.5 31.703 16.312 1 92.62 251 GLU B O 1
ATOM 7691 N N . ASP B 1 252 ? -19.078 30.094 17.719 1 92.56 252 ASP B N 1
ATOM 7692 C CA . ASP B 1 252 ? -18.125 29.047 17.312 1 92.56 252 ASP B CA 1
ATOM 7693 C C . ASP B 1 252 ? -18.844 27.734 17.062 1 92.56 252 ASP B C 1
ATOM 7695 O O . ASP B 1 252 ? -19 26.922 17.984 1 92.56 252 ASP B O 1
ATOM 7699 N N . VAL B 1 253 ? -19.219 27.484 15.773 1 91.81 253 VAL B N 1
ATOM 7700 C CA . VAL B 1 253 ? -20.062 26.328 15.477 1 91.81 253 VAL B CA 1
ATOM 7701 C C . VAL B 1 253 ? -19.219 25.219 14.859 1 91.81 253 VAL B C 1
ATOM 7703 O O . VAL B 1 253 ? -18.281 25.484 14.102 1 91.81 253 VAL B O 1
ATOM 7706 N N . PRO B 1 254 ? -19.547 23.969 15.148 1 90.62 254 PRO B N 1
ATOM 7707 C CA . PRO B 1 254 ? -18.734 22.844 14.688 1 90.62 254 PRO B CA 1
ATOM 7708 C C . PRO B 1 254 ? -18.656 22.75 13.164 1 90.62 254 PRO B C 1
ATOM 7710 O O . PRO B 1 254 ? -17.703 22.172 12.617 1 90.62 254 PRO B O 1
ATOM 7713 N N . GLU B 1 255 ? -19.594 23.359 12.453 1 93 255 GLU B N 1
ATOM 7714 C CA . GLU B 1 255 ? -19.672 23.25 11 1 93 255 GLU B CA 1
ATOM 7715 C C . GLU B 1 255 ? -18.672 24.188 10.328 1 93 255 GLU B C 1
ATOM 7717 O O . GLU B 1 255 ? -18.391 24.047 9.133 1 93 255 GLU B O 1
ATOM 7722 N N . HIS B 1 256 ? -18.172 25.156 11.102 1 96.44 256 HIS B N 1
ATOM 7723 C CA . HIS B 1 256 ? -17.312 26.172 10.492 1 96.44 256 HIS B CA 1
ATOM 7724 C C . HIS B 1 256 ? -15.852 25.766 10.57 1 96.44 256 HIS B C 1
ATOM 7726 O O . HIS B 1 256 ? -15.008 26.562 10.992 1 96.44 256 HIS B O 1
ATOM 7732 N N . VAL B 1 257 ? -15.508 24.547 10.219 1 97.25 257 VAL B N 1
ATOM 7733 C CA . VAL B 1 257 ? -14.164 24.016 10 1 97.25 257 VAL B CA 1
ATOM 7734 C C . VAL B 1 257 ? -13.938 23.781 8.508 1 97.25 257 VAL B C 1
ATOM 7736 O O . VAL B 1 257 ? -14.68 23.047 7.871 1 97.25 257 VAL B O 1
ATOM 7739 N N . ILE B 1 258 ? -13 24.469 7.973 1 98.31 258 ILE B N 1
ATOM 7740 C CA . ILE B 1 258 ? -12.648 24.344 6.562 1 98.31 258 ILE B CA 1
ATOM 7741 C C . ILE B 1 258 ? -11.375 23.5 6.422 1 98.31 258 ILE B C 1
ATOM 7743 O O . ILE B 1 258 ? -10.305 23.906 6.883 1 98.31 258 ILE B O 1
ATOM 7747 N N . VAL B 1 259 ? -11.469 22.359 5.828 1 98.12 259 VAL B N 1
ATOM 7748 C CA . VAL B 1 259 ? -10.32 21.5 5.547 1 98.12 259 VAL B CA 1
ATOM 7749 C C . VAL B 1 259 ? -10.016 21.5 4.051 1 98.12 259 VAL B C 1
ATOM 7751 O O . VAL B 1 259 ? -10.859 21.109 3.24 1 98.12 259 VAL B O 1
ATOM 7754 N N . ILE B 1 260 ? -8.852 21.984 3.701 1 98.25 260 ILE B N 1
ATOM 7755 C CA . ILE B 1 260 ? -8.398 21.969 2.312 1 98.25 260 ILE B CA 1
ATOM 7756 C C . ILE B 1 260 ? -7.457 20.797 2.084 1 98.25 260 ILE B C 1
ATOM 7758 O O . ILE B 1 260 ? -6.52 20.578 2.857 1 98.25 260 ILE B O 1
ATOM 7762 N N . SER B 1 261 ? -7.699 20.016 1.101 1 97.31 261 SER B N 1
ATOM 7763 C CA . SER B 1 261 ? -6.812 18.922 0.73 1 97.31 261 SER B CA 1
ATOM 7764 C C . SER B 1 261 ? -6.555 18.891 -0.772 1 97.31 261 SER B C 1
ATOM 7766 O O . SER B 1 261 ? -7.352 19.422 -1.553 1 97.31 261 SER B O 1
ATOM 7768 N N . ASP B 1 262 ? -5.414 18.484 -1.18 1 95.75 262 ASP B N 1
ATOM 7769 C CA . ASP B 1 262 ? -5.121 18.328 -2.6 1 95.75 262 ASP B CA 1
ATOM 7770 C C . ASP B 1 262 ? -5.52 16.938 -3.092 1 95.75 262 ASP B C 1
ATOM 7772 O O . ASP B 1 262 ? -5.727 16.016 -2.291 1 95.75 262 ASP B O 1
ATOM 7776 N N . LEU B 1 263 ? -5.719 16.844 -4.406 1 94.94 263 LEU B N 1
ATOM 7777 C CA . LEU B 1 263 ? -6.289 15.625 -4.969 1 94.94 263 LEU B CA 1
ATOM 7778 C C . LEU B 1 263 ? -5.578 15.242 -6.258 1 94.94 263 LEU B C 1
ATOM 7780 O O . LEU B 1 263 ? -5.512 16.031 -7.199 1 94.94 263 LEU B O 1
ATOM 7784 N N . PHE B 1 264 ? -4.984 14.023 -6.266 1 94.5 264 PHE B N 1
ATOM 7785 C CA . PHE B 1 264 ? -4.594 13.359 -7.5 1 94.5 264 PHE B CA 1
ATOM 7786 C C . PHE B 1 264 ? -5.758 12.57 -8.086 1 94.5 264 PHE B C 1
ATOM 7788 O O . PHE B 1 264 ? -6.617 12.086 -7.344 1 94.5 264 PHE B O 1
ATOM 7795 N N . HIS B 1 265 ? -5.824 12.469 -9.344 1 94 265 HIS B N 1
ATOM 7796 C CA . HIS B 1 265 ? -6.855 11.664 -9.984 1 94 265 HIS B CA 1
ATOM 7797 C C . HIS B 1 265 ? -6.414 10.211 -10.125 1 94 265 HIS B C 1
ATOM 7799 O O . HIS B 1 265 ? -6.969 9.461 -10.938 1 94 265 HIS B O 1
ATOM 7805 N N . THR B 1 266 ? -5.414 9.773 -9.461 1 94.06 266 THR B N 1
ATOM 7806 C CA . THR B 1 266 ? -4.922 8.422 -9.211 1 94.06 266 THR B CA 1
ATOM 7807 C C . THR B 1 266 ? -4.473 8.273 -7.762 1 94.06 266 THR B C 1
ATOM 7809 O O . THR B 1 266 ? -4.402 9.25 -7.02 1 94.06 266 THR B O 1
ATOM 7812 N N . LEU B 1 267 ? -4.289 7.047 -7.355 1 95.5 267 LEU B N 1
ATOM 7813 C CA . LEU B 1 267 ? -3.633 6.883 -6.062 1 95.5 267 LEU B CA 1
ATOM 7814 C C . LEU B 1 267 ? -2.307 7.633 -6.023 1 95.5 267 LEU B C 1
ATOM 7816 O O . LEU B 1 267 ? -1.56 7.637 -7.004 1 95.5 267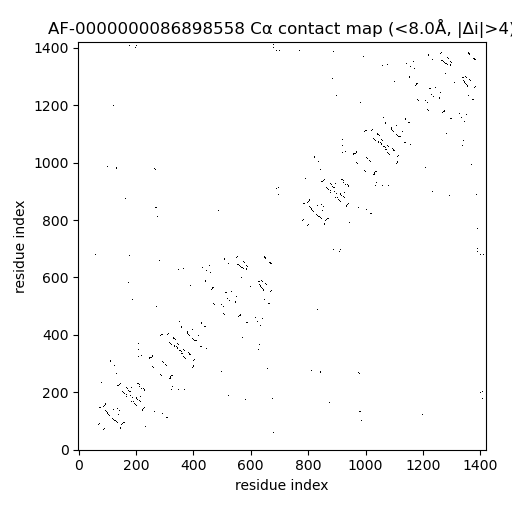 LEU B O 1
ATOM 7820 N N . SER B 1 268 ? -2.037 8.234 -4.895 1 95.31 268 SER B N 1
ATOM 7821 C CA . SER B 1 268 ? -0.833 9.055 -4.781 1 95.31 268 SER B CA 1
ATOM 7822 C C . SER B 1 268 ? 0.425 8.219 -4.992 1 95.31 268 SER B C 1
ATOM 7824 O O . SER B 1 268 ? 1.426 8.719 -5.516 1 95.31 268 SER B O 1
ATOM 7826 N N . THR B 1 269 ? 0.401 6.945 -4.676 1 94.75 269 THR B N 1
ATOM 7827 C CA . THR B 1 269 ? 1.569 6.082 -4.805 1 94.75 269 THR B CA 1
ATOM 7828 C C . THR B 1 269 ? 1.896 5.832 -6.277 1 94.75 269 THR B C 1
ATOM 7830 O O . THR B 1 269 ? 3.006 5.41 -6.609 1 94.75 269 THR B O 1
ATOM 7833 N N . GLU B 1 270 ? 0.967 6.078 -7.188 1 94 270 GLU B N 1
ATOM 7834 C CA . GLU B 1 270 ? 1.249 6.012 -8.617 1 94 270 GLU B CA 1
ATOM 7835 C C . GLU B 1 270 ? 2.252 7.086 -9.031 1 94 270 GLU B C 1
ATOM 7837 O O . GLU B 1 270 ? 2.902 6.965 -10.07 1 94 270 GLU B O 1
ATOM 7842 N N . ARG B 1 271 ? 2.342 8.086 -8.195 1 94 271 ARG B N 1
ATOM 7843 C CA . ARG B 1 271 ? 3.223 9.211 -8.5 1 94 271 ARG B CA 1
ATOM 7844 C C . ARG B 1 271 ? 4.488 9.156 -7.656 1 94 271 ARG B C 1
ATOM 7846 O O . ARG B 1 271 ? 5.223 10.148 -7.566 1 94 271 ARG B O 1
ATOM 7853 N N . TYR B 1 272 ? 4.762 8.039 -6.969 1 95.06 272 TYR B N 1
ATOM 7854 C CA . TYR B 1 272 ? 5.98 7.859 -6.188 1 95.06 272 TYR B CA 1
ATOM 7855 C C . TYR B 1 272 ? 6.77 6.652 -6.68 1 95.06 272 TYR B C 1
ATOM 7857 O O . TYR B 1 272 ? 6.215 5.566 -6.855 1 95.06 272 TYR B O 1
ATOM 7865 N N . PRO B 1 273 ? 8.094 6.695 -6.895 1 95.25 273 PRO B N 1
ATOM 7866 C CA . PRO B 1 273 ? 8.961 7.859 -6.691 1 95.25 273 PRO B CA 1
ATOM 7867 C C . PRO B 1 273 ? 8.727 8.961 -7.723 1 95.25 273 PRO B C 1
ATOM 7869 O O . PRO B 1 273 ? 9.211 10.078 -7.559 1 95.25 273 PRO B O 1
ATOM 7872 N N . GLY B 1 274 ? 8.008 8.57 -8.82 1 94.62 274 GLY B N 1
ATOM 7873 C CA . GLY B 1 274 ? 7.605 9.586 -9.781 1 94.62 274 GLY B CA 1
ATOM 7874 C C . GLY B 1 274 ? 7.773 9.141 -11.227 1 94.62 274 GLY B C 1
ATOM 7875 O O . GLY B 1 274 ? 8.531 8.211 -11.508 1 94.62 274 GLY B O 1
ATOM 7876 N N . LEU B 1 275 ? 7.094 9.766 -12.164 1 95.38 275 LEU B N 1
ATOM 7877 C CA . LEU B 1 275 ? 7.148 9.477 -13.594 1 95.38 275 LEU B CA 1
ATOM 7878 C C . LEU B 1 275 ? 8.148 10.391 -14.297 1 95.38 275 LEU B C 1
ATOM 7880 O O . LEU B 1 275 ? 8.25 11.578 -13.969 1 95.38 275 LEU B O 1
ATOM 7884 N N . PHE B 1 276 ? 8.852 9.836 -15.164 1 95.75 276 PHE B N 1
ATOM 7885 C CA . PHE B 1 276 ? 9.922 10.539 -15.852 1 95.75 276 PHE B CA 1
ATOM 7886 C C . PHE B 1 276 ? 9.508 10.914 -17.266 1 95.75 276 PHE B C 1
ATOM 7888 O O . PHE B 1 276 ? 9.758 12.031 -17.734 1 95.75 276 PHE B O 1
ATOM 7895 N N . ARG B 1 277 ? 8.82 10 -17.969 1 94.06 277 ARG B N 1
ATOM 7896 C CA . ARG B 1 277 ? 8.508 10.141 -19.391 1 94.06 277 ARG B CA 1
ATOM 7897 C C . ARG B 1 277 ? 7.219 10.938 -19.594 1 94.06 277 ARG B C 1
ATOM 7899 O O . ARG B 1 277 ? 7.102 11.711 -20.547 1 94.06 277 ARG B O 1
ATOM 7906 N N . GLN B 1 278 ? 6.309 10.68 -18.766 1 89.56 278 GLN B N 1
ATOM 7907 C CA . GLN B 1 278 ? 5.035 11.375 -18.891 1 89.56 278 GLN B CA 1
ATOM 7908 C C . GLN B 1 278 ? 5.141 12.812 -18.375 1 89.56 278 GLN B C 1
ATOM 7910 O O . GLN B 1 278 ? 4.785 13.094 -17.234 1 89.56 278 GLN B O 1
ATOM 7915 N N . GLN B 1 279 ? 5.367 13.664 -19.172 1 82.25 279 GLN B N 1
ATOM 7916 C CA . GLN B 1 279 ? 5.773 15.016 -18.828 1 82.25 279 GLN B CA 1
ATOM 7917 C C . GLN B 1 279 ? 4.652 15.758 -18.109 1 82.25 279 GLN B C 1
ATOM 7919 O O . GLN B 1 279 ? 4.91 16.531 -17.188 1 82.25 279 GLN B O 1
ATOM 7924 N N . MET B 1 280 ? 3.422 15.508 -18.484 1 79.12 280 MET B N 1
ATOM 7925 C CA . MET B 1 280 ? 2.311 16.234 -17.875 1 79.12 280 MET B CA 1
ATOM 7926 C C . MET B 1 280 ? 2.025 15.742 -16.469 1 79.12 280 MET B C 1
ATOM 7928 O O . MET B 1 280 ? 1.359 16.422 -15.688 1 79.12 280 MET B O 1
ATOM 7932 N N . ALA B 1 281 ? 2.576 14.578 -16.172 1 85.69 281 ALA B N 1
ATOM 7933 C CA . ALA B 1 281 ? 2.324 13.992 -14.867 1 85.69 281 ALA B CA 1
ATOM 7934 C C . ALA B 1 281 ? 3.58 14.023 -14 1 85.69 281 ALA B C 1
ATOM 7936 O O . ALA B 1 281 ? 3.592 13.484 -12.891 1 85.69 281 ALA B O 1
ATOM 7937 N N . ARG B 1 282 ? 4.641 14.711 -14.492 1 88.5 282 ARG B N 1
ATOM 7938 C CA . ARG B 1 282 ? 5.863 14.828 -13.703 1 88.5 282 ARG B CA 1
ATOM 7939 C C . ARG B 1 282 ? 5.656 15.742 -12.508 1 88.5 282 ARG B C 1
ATOM 7941 O O . ARG B 1 282 ? 4.871 16.688 -12.57 1 88.5 282 ARG B O 1
ATOM 7948 N N . GLY B 1 283 ? 6.387 15.375 -11.531 1 87.31 283 GLY B N 1
ATOM 7949 C CA . GLY B 1 283 ? 6.355 16.25 -10.359 1 87.31 283 GLY B CA 1
ATOM 7950 C C . GLY B 1 283 ? 5.301 15.844 -9.352 1 87.31 283 GLY B C 1
ATOM 7951 O O . GLY B 1 283 ? 4.824 14.703 -9.359 1 87.31 283 GLY B O 1
ATOM 7952 N N . GLN B 1 284 ? 5.023 16.797 -8.43 1 88.69 284 GLN B N 1
ATOM 7953 C CA . GLN B 1 284 ? 4.184 16.469 -7.285 1 88.69 284 GLN B CA 1
ATOM 7954 C C . GLN B 1 284 ? 2.932 17.328 -7.258 1 88.69 284 GLN B C 1
ATOM 7956 O O . GLN B 1 284 ? 2.129 17.25 -6.324 1 88.69 284 GLN B O 1
ATOM 7961 N N . ALA B 1 285 ? 2.73 18.109 -8.273 1 87.88 285 ALA B N 1
ATOM 7962 C CA . ALA B 1 285 ? 1.578 19.016 -8.266 1 87.88 285 ALA B CA 1
ATOM 7963 C C . ALA B 1 285 ? 0.276 18.234 -8.445 1 87.88 285 ALA B C 1
ATOM 7965 O O . ALA B 1 285 ? 0.162 17.406 -9.344 1 87.88 285 ALA B O 1
ATOM 7966 N N . ALA B 1 286 ? -0.675 18.547 -7.602 1 90.25 286 ALA B N 1
ATOM 7967 C CA . ALA B 1 286 ? -1.972 17.875 -7.664 1 90.25 286 ALA B CA 1
ATOM 7968 C C . ALA B 1 286 ? -2.822 18.438 -8.805 1 90.25 286 ALA B C 1
ATOM 7970 O O . ALA B 1 286 ? -2.617 19.562 -9.242 1 90.25 286 ALA B O 1
ATOM 7971 N N . GLU B 1 287 ? -3.789 17.703 -9.211 1 91.25 287 GLU B N 1
ATOM 7972 C CA . GLU B 1 287 ? -4.695 18.125 -10.273 1 91.25 287 GLU B CA 1
ATOM 7973 C C . GLU B 1 287 ? -5.766 19.078 -9.727 1 91.25 287 GLU B C 1
ATOM 7975 O O . GLU B 1 287 ? -6.266 19.938 -10.453 1 91.25 287 GLU B O 1
ATOM 7980 N N . ASN B 1 288 ? -6.059 18.844 -8.461 1 95.19 288 ASN B N 1
ATOM 7981 C CA . ASN B 1 288 ? -7.172 19.609 -7.902 1 95.19 288 ASN B CA 1
ATOM 7982 C C . ASN B 1 288 ? -7.059 19.734 -6.387 1 95.19 288 ASN B C 1
ATOM 7984 O O . ASN B 1 288 ? -6.148 19.172 -5.777 1 95.19 288 ASN B O 1
ATOM 7988 N N . PHE B 1 289 ? -7.871 20.672 -5.812 1 97 289 PHE B N 1
ATOM 7989 C CA . PHE B 1 289 ? -8.086 20.781 -4.375 1 97 289 PHE B CA 1
ATOM 7990 C C . PHE B 1 289 ? -9.508 20.391 -4.004 1 97 289 PHE B C 1
ATOM 7992 O O . PHE B 1 289 ? -10.391 20.359 -4.863 1 97 289 PHE B O 1
ATOM 7999 N N . LEU B 1 290 ? -9.688 20 -2.781 1 97.38 290 LEU B N 1
ATOM 8000 C CA . LEU B 1 290 ? -11.008 19.797 -2.199 1 97.38 290 LEU B CA 1
ATOM 8001 C C . LEU B 1 290 ? -11.203 20.703 -0.98 1 97.38 290 LEU B C 1
ATOM 8003 O O . LEU B 1 290 ? -10.242 21 -0.271 1 97.38 290 LEU B O 1
ATOM 8007 N N . ILE B 1 291 ? -12.359 21.188 -0.833 1 98.06 291 ILE B N 1
ATOM 8008 C CA . ILE B 1 291 ? -12.789 21.859 0.393 1 98.06 291 ILE B CA 1
ATOM 8009 C C . ILE B 1 291 ? -13.797 20.969 1.129 1 98.06 291 ILE B C 1
ATOM 8011 O O . ILE B 1 291 ? -14.914 20.75 0.649 1 98.06 291 ILE B O 1
ATOM 8015 N N . ASN B 1 292 ? -13.383 20.484 2.277 1 97.31 292 ASN B N 1
ATOM 8016 C CA . ASN B 1 292 ? -14.195 19.562 3.059 1 97.31 292 ASN B CA 1
ATOM 8017 C C . ASN B 1 292 ? -14.641 18.359 2.225 1 97.31 292 ASN B C 1
ATOM 8019 O O . ASN B 1 292 ? -15.812 17.984 2.252 1 97.31 292 ASN B O 1
ATOM 8023 N N . GLY B 1 293 ? -13.719 17.844 1.391 1 95.38 293 GLY B N 1
ATOM 8024 C CA . GLY B 1 293 ? -13.922 16.609 0.647 1 95.38 293 GLY B CA 1
ATOM 8025 C C . GLY B 1 293 ? -14.703 16.812 -0.641 1 95.38 293 GLY B C 1
ATOM 8026 O O . GLY B 1 293 ? -15.016 15.844 -1.339 1 95.38 293 GLY B O 1
ATOM 8027 N N . ARG B 1 294 ? -14.953 18.094 -0.991 1 95.06 294 ARG B N 1
ATOM 8028 C CA . ARG B 1 294 ? -15.75 18.375 -2.182 1 95.06 294 ARG B CA 1
ATOM 8029 C C . ARG B 1 294 ? -15.047 19.406 -3.068 1 95.06 294 ARG B C 1
ATOM 8031 O O . ARG B 1 294 ? -14.375 20.297 -2.57 1 95.06 294 ARG B O 1
ATOM 8038 N N . GLY B 1 295 ? -15.281 19.203 -4.289 1 95.62 295 GLY B N 1
ATOM 8039 C CA . GLY B 1 295 ? -14.82 20.141 -5.297 1 95.62 295 GLY B CA 1
ATOM 8040 C C . GLY B 1 295 ? -15.344 19.828 -6.688 1 95.62 295 GLY B C 1
ATOM 8041 O O . GLY B 1 295 ? -15.945 18.781 -6.906 1 95.62 295 GLY B O 1
ATOM 8042 N N . ASP B 1 296 ? -15.164 20.75 -7.574 1 95.06 296 ASP B N 1
ATOM 8043 C CA . ASP B 1 296 ? -15.523 20.516 -8.969 1 95.06 296 ASP B CA 1
ATOM 8044 C C . ASP B 1 296 ? -14.273 20.422 -9.844 1 95.06 296 ASP B C 1
ATOM 8046 O O . ASP B 1 296 ? -13.188 20.828 -9.438 1 95.06 296 ASP B O 1
ATOM 8050 N N . TRP B 1 297 ? -14.398 19.703 -10.906 1 94.38 297 TRP B N 1
ATOM 8051 C CA . TRP B 1 297 ? -13.289 19.516 -11.836 1 94.38 297 TRP B CA 1
ATOM 8052 C C . TRP B 1 297 ? -13.75 19.688 -13.281 1 94.38 297 TRP B C 1
ATOM 8054 O O . TRP B 1 297 ? -14.75 19.094 -13.688 1 94.38 297 TRP B O 1
ATOM 8064 N N . THR B 1 298 ? -13.07 20.594 -13.953 1 90.38 298 THR B N 1
ATOM 8065 C CA . THR B 1 298 ? -13.242 20.719 -15.398 1 90.38 298 THR B CA 1
ATOM 8066 C C . THR B 1 298 ? -12.07 20.078 -16.141 1 90.38 298 THR B C 1
ATOM 8068 O O . THR B 1 298 ? -10.922 20.5 -15.977 1 90.38 298 THR B O 1
ATOM 8071 N N . ASP B 1 299 ? -12.383 19.109 -16.875 1 85.62 299 ASP B N 1
ATOM 8072 C CA . ASP B 1 299 ? -11.352 18.453 -17.688 1 85.62 299 ASP B CA 1
ATOM 8073 C C . ASP B 1 299 ? -10.734 19.438 -18.688 1 85.62 299 ASP B C 1
ATOM 8075 O O . ASP B 1 299 ? -11.422 19.938 -19.578 1 85.62 299 ASP B O 1
ATOM 8079 N N . PRO B 1 300 ? -9.516 19.656 -18.516 1 79.5 300 PRO B N 1
ATOM 8080 C CA . PRO B 1 300 ? -8.898 20.625 -19.422 1 79.5 300 PRO B CA 1
ATOM 8081 C C . PRO B 1 300 ? -8.891 20.172 -20.875 1 79.5 300 PRO B C 1
ATOM 8083 O O . PRO B 1 300 ? -8.836 21 -21.781 1 79.5 300 PRO B O 1
ATOM 8086 N N . ALA B 1 301 ? -8.898 18.844 -21.109 1 78.19 301 ALA B N 1
ATOM 8087 C CA . ALA B 1 301 ? -8.867 18.312 -22.469 1 78.19 301 ALA B CA 1
ATOM 8088 C C . ALA B 1 301 ? -10.219 18.469 -23.156 1 78.19 301 ALA B C 1
ATOM 8090 O O . ALA B 1 301 ? -10.289 18.781 -24.344 1 78.19 301 ALA B O 1
ATOM 8091 N N . THR B 1 302 ? -11.336 18.344 -22.422 1 84.94 302 THR B N 1
ATOM 8092 C CA . THR B 1 302 ? -12.664 18.344 -23.016 1 84.94 302 THR B CA 1
ATOM 8093 C C . THR B 1 302 ? -13.445 19.594 -22.625 1 84.94 302 THR B C 1
ATOM 8095 O O . THR B 1 302 ? -14.484 19.891 -23.219 1 84.94 302 THR B O 1
ATOM 8098 N N . ASN B 1 303 ? -13.016 20.312 -21.578 1 86 303 ASN B N 1
ATOM 8099 C CA . ASN B 1 303 ? -13.672 21.484 -21.016 1 86 303 ASN B CA 1
ATOM 8100 C C . ASN B 1 303 ? -15.023 21.125 -20.391 1 86 303 ASN B C 1
ATOM 8102 O O . ASN B 1 303 ? -15.906 21.969 -20.281 1 86 303 ASN B O 1
ATOM 8106 N N . ARG B 1 304 ? -15.18 19.875 -20.078 1 89.56 304 ARG B N 1
ATOM 8107 C CA . ARG B 1 304 ? -16.391 19.422 -19.406 1 89.56 304 ARG B CA 1
ATOM 8108 C C . ARG B 1 304 ? -16.203 19.375 -17.891 1 89.56 304 ARG B C 1
ATOM 8110 O O . ARG B 1 304 ? -15.211 18.828 -17.406 1 89.56 304 ARG B O 1
ATOM 8117 N N . SER B 1 305 ? -17.172 20 -17.25 1 92 305 SER B N 1
ATOM 8118 C CA . SER B 1 305 ? -17.156 20.031 -15.789 1 92 305 SER B CA 1
ATOM 8119 C C . SER B 1 305 ? -18.016 18.922 -15.203 1 92 305 SER B C 1
ATOM 8121 O O . SER B 1 305 ? -19.062 18.578 -15.766 1 92 305 SER B O 1
ATOM 8123 N N . ASN B 1 306 ? -17.625 18.375 -14.07 1 93.38 306 ASN B N 1
ATOM 8124 C CA . ASN B 1 306 ? -18.391 17.344 -13.383 1 93.38 306 ASN B CA 1
ATOM 8125 C C . ASN B 1 306 ? -19.594 17.922 -12.648 1 93.38 306 ASN B C 1
ATOM 8127 O O . ASN B 1 306 ? -20.516 17.203 -12.281 1 93.38 306 ASN B O 1
ATOM 8131 N N . ASN B 1 307 ? -19.609 19.188 -12.375 1 93.56 307 ASN B N 1
ATOM 8132 C CA . ASN B 1 307 ? -20.703 19.938 -11.773 1 93.56 307 ASN B CA 1
ATOM 8133 C C . ASN B 1 307 ? -21.078 19.391 -10.398 1 93.56 307 ASN B C 1
ATOM 8135 O O . ASN B 1 307 ? -22.234 19.109 -10.125 1 93.56 307 ASN B O 1
ATOM 8139 N N . ILE B 1 308 ? -20.109 19.172 -9.633 1 94.88 308 ILE B N 1
ATOM 8140 C CA . ILE B 1 308 ? -20.297 18.703 -8.266 1 94.88 308 ILE B CA 1
ATOM 8141 C C . ILE B 1 308 ? -20.719 19.875 -7.375 1 94.88 308 ILE B C 1
ATOM 8143 O O . ILE B 1 308 ? -20.172 20.969 -7.484 1 94.88 308 ILE B O 1
ATOM 8147 N N . ALA B 1 309 ? -21.734 19.625 -6.504 1 94.62 309 ALA B N 1
ATOM 8148 C CA . ALA B 1 309 ? -22.141 20.656 -5.543 1 94.62 309 ALA B CA 1
ATOM 8149 C C . ALA B 1 309 ? -20.984 21 -4.602 1 94.62 309 ALA B C 1
ATOM 8151 O O . ALA B 1 309 ? -20.281 20.109 -4.113 1 94.62 309 ALA B O 1
ATOM 8152 N N . LEU B 1 310 ? -20.797 22.25 -4.352 1 96.31 310 LEU B N 1
ATOM 8153 C CA . LEU B 1 310 ? -19.641 22.75 -3.592 1 96.31 310 LEU B CA 1
ATOM 8154 C C . LEU B 1 310 ? -19.969 22.797 -2.102 1 96.31 310 LEU B C 1
ATOM 8156 O O . LEU B 1 310 ? -21.125 22.828 -1.711 1 96.31 310 LEU B O 1
ATOM 8160 N N . SER B 1 311 ? -18.891 22.797 -1.284 1 96.81 311 SER B N 1
ATOM 8161 C CA . SER B 1 311 ? -19.031 22.969 0.157 1 96.81 311 SER B CA 1
ATOM 8162 C C . SER B 1 311 ? -19.656 24.328 0.491 1 96.81 311 SER B C 1
ATOM 8164 O O . SER B 1 311 ? -19.312 25.344 -0.132 1 96.81 311 SER B O 1
ATOM 8166 N N . GLN B 1 312 ? -20.531 24.281 1.452 1 96.5 312 GLN B N 1
ATOM 8167 C CA . GLN B 1 312 ? -21.219 25.5 1.86 1 96.5 312 GLN B CA 1
ATOM 8168 C C . GLN B 1 312 ? -21.062 25.75 3.355 1 96.5 312 GLN B C 1
ATOM 8170 O O . GLN B 1 312 ? -21.016 24.812 4.148 1 96.5 312 GLN B O 1
ATOM 8175 N N . PHE B 1 313 ? -20.938 27 3.715 1 97.5 313 PHE B N 1
ATOM 8176 C CA . PHE B 1 313 ? -20.891 27.453 5.098 1 97.5 313 PHE B CA 1
ATOM 8177 C C . PHE B 1 313 ? -21.953 28.516 5.363 1 97.5 313 PHE B C 1
ATOM 8179 O O . PHE B 1 313 ? -22 29.531 4.684 1 97.5 313 PHE B O 1
ATOM 8186 N N . ARG B 1 314 ? -22.734 28.312 6.367 1 96.69 314 ARG B N 1
ATOM 8187 C CA . ARG B 1 314 ? -23.906 29.156 6.613 1 96.69 314 ARG B CA 1
ATOM 8188 C C . ARG B 1 314 ? -23.625 30.141 7.742 1 96.69 314 ARG B C 1
ATOM 8190 O O . ARG B 1 314 ? -22.984 29.797 8.734 1 96.69 314 ARG B O 1
ATOM 8197 N N . VAL B 1 315 ? -24.125 31.344 7.543 1 97.81 315 VAL B N 1
ATOM 8198 C CA . VAL B 1 315 ? -24 32.406 8.555 1 97.81 315 VAL B CA 1
ATOM 8199 C C . VAL B 1 315 ? -25.281 33.188 8.641 1 97.81 315 VAL B C 1
ATOM 8201 O O . VAL B 1 315 ? -26.094 33.188 7.715 1 97.81 315 VAL B O 1
ATOM 8204 N N . ARG B 1 316 ? -25.469 33.844 9.734 1 97.38 316 ARG B N 1
ATOM 8205 C CA . ARG B 1 316 ? -26.547 34.781 9.922 1 97.38 316 ARG B CA 1
ATOM 8206 C C . ARG B 1 316 ? -26.031 36.219 9.883 1 97.38 316 ARG B C 1
ATOM 8208 O O . ARG B 1 316 ? -24.953 36.531 10.414 1 97.38 316 ARG B O 1
ATOM 8215 N N . SER B 1 317 ? -26.844 37.062 9.258 1 96.19 317 SER B N 1
ATOM 8216 C CA . SER B 1 317 ? -26.438 38.469 9.125 1 96.19 317 SER B CA 1
ATOM 8217 C C . SER B 1 317 ? -26.25 39.125 10.492 1 96.19 317 SER B C 1
ATOM 8219 O O . SER B 1 317 ? -27.047 38.906 11.406 1 96.19 317 SER B O 1
ATOM 8221 N N . GLY B 1 318 ? -25.125 39.844 10.68 1 96.5 318 GLY B N 1
ATOM 8222 C CA . GLY B 1 318 ? -24.875 40.625 11.883 1 96.5 318 GLY B CA 1
ATOM 8223 C C . GLY B 1 318 ? -24.109 39.844 12.938 1 96.5 318 GLY B C 1
ATOM 8224 O O . GLY B 1 318 ? -23.766 40.406 13.984 1 96.5 318 GLY B O 1
ATOM 8225 N N . ILE B 1 319 ? -23.844 38.656 12.68 1 97.12 319 ILE B N 1
ATOM 8226 C CA . ILE B 1 319 ? -23.188 37.812 13.672 1 97.12 319 ILE B CA 1
ATOM 8227 C C . ILE B 1 319 ? -21.719 37.656 13.305 1 97.12 319 ILE B C 1
ATOM 8229 O O . ILE B 1 319 ? -21.375 37.5 12.125 1 97.12 319 ILE B O 1
ATOM 8233 N N . LYS B 1 320 ? -20.828 37.625 14.305 1 97.12 320 LYS B N 1
ATOM 8234 C CA . LYS B 1 320 ? -19.406 37.312 14.141 1 97.12 320 LYS B CA 1
ATOM 8235 C C . LYS B 1 320 ? -19.125 35.844 14.414 1 97.12 320 LYS B C 1
ATOM 8237 O O . LYS B 1 320 ? -19.391 35.344 15.516 1 97.12 320 LYS B O 1
ATOM 8242 N N . TYR B 1 321 ? -18.562 35.156 13.422 1 96.94 321 TYR B N 1
ATOM 8243 C CA . TYR B 1 321 ? -18.328 33.719 13.547 1 96.94 321 TYR B CA 1
ATOM 8244 C C . TYR B 1 321 ? -16.828 33.438 13.602 1 96.94 321 TYR B C 1
ATOM 8246 O O . TYR B 1 321 ? -16.047 34.062 12.875 1 96.94 321 TYR B O 1
ATOM 8254 N N . ARG B 1 322 ? -16.406 32.562 14.453 1 96.5 322 ARG B N 1
ATOM 8255 C CA . ARG B 1 322 ? -15.078 31.953 14.352 1 96.5 322 ARG B CA 1
ATOM 8256 C C . ARG B 1 322 ? -15.047 30.859 13.281 1 96.5 322 ARG B C 1
ATOM 8258 O O . ARG B 1 322 ? -15.891 29.953 13.289 1 96.5 322 ARG B O 1
ATOM 8265 N N . PHE B 1 323 ? -14.141 30.938 12.383 1 98.19 323 PHE B N 1
ATOM 8266 C CA . PHE B 1 323 ? -13.859 29.906 11.391 1 98.19 323 PHE B CA 1
ATOM 8267 C C . PHE B 1 323 ? -12.477 29.297 11.617 1 98.19 323 PHE B C 1
ATOM 8269 O O . PHE B 1 323 ? -11.578 29.969 12.133 1 98.19 323 PHE B O 1
ATOM 8276 N N . ARG B 1 324 ? -12.375 28.062 11.352 1 98.06 324 ARG B N 1
ATOM 8277 C CA . ARG B 1 324 ? -11.117 27.328 11.453 1 98.06 324 ARG B CA 1
ATOM 8278 C C . ARG B 1 324 ? -10.672 26.812 10.094 1 98.06 324 ARG B C 1
ATOM 8280 O O . ARG B 1 324 ? -11.438 26.125 9.406 1 98.06 324 ARG B O 1
ATOM 8287 N N . LEU B 1 325 ? -9.5 27.172 9.695 1 98.75 325 LEU B N 1
ATOM 8288 C CA . LEU B 1 325 ? -8.922 26.75 8.422 1 98.75 325 LEU B CA 1
ATOM 8289 C C . LEU B 1 325 ? -7.766 25.781 8.641 1 98.75 325 LEU B C 1
ATOM 8291 O O . LEU B 1 325 ? -6.832 26.078 9.383 1 98.75 325 LEU B O 1
ATOM 8295 N N . ILE B 1 326 ? -7.844 24.609 8.023 1 98.62 326 ILE B N 1
ATOM 8296 C CA . ILE B 1 326 ? -6.809 23.578 8.078 1 98.62 326 ILE B CA 1
ATOM 8297 C C . ILE B 1 326 ? -6.293 23.281 6.672 1 98.62 326 ILE B C 1
ATOM 8299 O O . ILE B 1 326 ? -7.07 22.922 5.785 1 98.62 326 ILE B O 1
ATOM 8303 N N . ASN B 1 327 ? -5.031 23.5 6.449 1 98.56 327 ASN B N 1
ATOM 8304 C CA . ASN B 1 327 ? -4.418 23.062 5.203 1 98.56 327 ASN B CA 1
ATOM 8305 C C . ASN B 1 327 ? -3.883 21.625 5.32 1 98.56 327 ASN B C 1
ATOM 8307 O O . ASN B 1 327 ? -2.762 21.422 5.785 1 98.56 327 ASN B O 1
ATOM 8311 N N . ALA B 1 328 ? -4.625 20.719 4.809 1 98.19 328 ALA B N 1
ATOM 8312 C CA . ALA B 1 328 ? -4.285 19.297 4.887 1 98.19 328 ALA B CA 1
ATOM 8313 C C . ALA B 1 328 ? -3.678 18.797 3.578 1 98.19 328 ALA B C 1
ATOM 8315 O O . ALA B 1 328 ? -3.846 17.641 3.207 1 98.19 328 ALA B O 1
ATOM 8316 N N . CYS B 1 329 ? -3.027 19.656 2.861 1 97.06 329 CYS B N 1
ATOM 8317 C CA . CYS B 1 329 ? -2.363 19.266 1.622 1 97.06 329 CYS B CA 1
ATOM 8318 C C . CYS B 1 329 ? -1.081 18.5 1.908 1 97.06 329 CYS B C 1
ATOM 8320 O O . CYS B 1 329 ? -0.567 18.531 3.027 1 97.06 329 CYS B O 1
ATOM 8322 N N . GLY B 1 330 ? -0.651 17.703 0.895 1 95.06 330 GLY B N 1
ATOM 8323 C CA . GLY B 1 330 ? 0.595 16.969 1.018 1 95.06 330 GLY B CA 1
ATOM 8324 C C . GLY B 1 330 ? 1.604 17.312 -0.06 1 95.06 330 GLY B C 1
ATOM 8325 O O . GLY B 1 330 ? 2.781 16.969 0.048 1 95.06 330 GLY B O 1
ATOM 8326 N N . THR B 1 331 ? 1.238 18.047 -1.068 1 92.12 331 THR B N 1
ATOM 8327 C CA . THR B 1 331 ? 2.119 18.359 -2.188 1 92.12 331 THR B CA 1
ATOM 8328 C C . THR B 1 331 ? 2.848 19.672 -1.949 1 92.12 331 THR B C 1
ATOM 8330 O O . THR B 1 331 ? 2.758 20.25 -0.864 1 92.12 331 THR B O 1
ATOM 8333 N N . VAL B 1 332 ? 3.523 20.188 -2.939 1 91.19 332 VAL B N 1
ATOM 8334 C CA . VAL B 1 332 ? 4.461 21.297 -2.799 1 91.19 332 VAL B CA 1
ATOM 8335 C C . VAL B 1 332 ? 3.734 22.625 -3.043 1 91.19 332 VAL B C 1
ATOM 8337 O O . VAL B 1 332 ? 4.367 23.672 -3.123 1 91.19 332 VAL B O 1
ATOM 8340 N N . CYS B 1 333 ? 2.432 22.656 -3.029 1 91.19 333 CYS B N 1
ATOM 8341 C CA . CYS B 1 333 ? 1.724 23.859 -3.463 1 91.19 333 CYS B CA 1
ATOM 8342 C C . CYS B 1 333 ? 1.198 24.641 -2.268 1 91.19 333 CYS B C 1
ATOM 8344 O O . CYS B 1 333 ? 0.305 24.172 -1.558 1 91.19 333 CYS B O 1
ATOM 8346 N N . PRO B 1 334 ? 1.649 25.875 -2.049 1 94.69 334 PRO B N 1
ATOM 8347 C CA . PRO B 1 334 ? 0.912 26.766 -1.148 1 94.69 334 PRO B CA 1
ATOM 8348 C C . PRO B 1 334 ? -0.443 27.188 -1.714 1 94.69 334 PRO B C 1
ATOM 8350 O O . PRO B 1 334 ? -0.705 27 -2.904 1 94.69 334 PRO B O 1
ATOM 8353 N N . ILE B 1 335 ? -1.263 27.719 -0.854 1 96.81 335 ILE B N 1
ATOM 8354 C CA . ILE B 1 335 ? -2.564 28.172 -1.334 1 96.81 335 ILE B CA 1
ATOM 8355 C C . ILE B 1 335 ? -2.834 29.594 -0.833 1 96.81 335 ILE B C 1
ATOM 8357 O O . ILE B 1 335 ? -2.27 30.016 0.177 1 96.81 335 ILE B O 1
ATOM 8361 N N . THR B 1 336 ? -3.602 30.297 -1.6 1 97.44 336 THR B N 1
ATOM 8362 C CA . THR B 1 336 ? -4.246 31.516 -1.117 1 97.44 336 THR B CA 1
ATOM 8363 C C . THR B 1 336 ? -5.719 31.266 -0.817 1 97.44 336 THR B C 1
ATOM 8365 O O . THR B 1 336 ? -6.438 30.703 -1.643 1 97.44 336 THR B O 1
ATOM 8368 N N . PHE B 1 337 ? -6.105 31.625 0.336 1 98.38 337 PHE B N 1
ATOM 8369 C CA . PHE B 1 337 ? -7.492 31.5 0.774 1 98.38 337 PHE B CA 1
ATOM 8370 C C . PHE B 1 337 ? -8.133 32.875 0.947 1 98.38 337 PHE B C 1
ATOM 8372 O O . PHE B 1 337 ? -7.602 33.719 1.653 1 98.38 337 PHE B O 1
ATOM 8379 N N . THR B 1 338 ? -9.32 33.062 0.326 1 98.5 338 THR B N 1
ATOM 8380 C CA . THR B 1 338 ? -10.062 34.312 0.438 1 98.5 338 THR B CA 1
ATOM 8381 C C . THR B 1 338 ? -11.562 34.062 0.472 1 98.5 338 THR B C 1
ATOM 8383 O O . THR B 1 338 ? -12.023 33 0.024 1 98.5 338 THR B O 1
ATOM 8386 N N . ILE B 1 339 ? -12.273 34.906 1.081 1 98.38 339 ILE B N 1
ATOM 8387 C CA . ILE B 1 339 ? -13.734 34.938 1.017 1 98.38 339 ILE B CA 1
ATOM 8388 C C . ILE B 1 339 ? -14.188 36.281 0.399 1 98.38 339 ILE B C 1
ATOM 8390 O O . ILE B 1 339 ? -13.844 37.344 0.894 1 98.38 339 ILE B O 1
ATOM 8394 N N . GLN B 1 340 ? -14.945 36.125 -0.675 1 97.31 340 GLN B N 1
ATOM 8395 C CA . GLN B 1 340 ? -15.398 37.281 -1.438 1 97.31 340 GLN B CA 1
ATOM 8396 C C . GLN B 1 340 ? -16.047 38.344 -0.53 1 97.31 340 GLN B C 1
ATOM 8398 O O . GLN B 1 340 ? -16.969 38 0.237 1 97.31 340 GLN B O 1
ATOM 8403 N N . ASN B 1 341 ? -15.539 39.562 -0.514 1 96.5 341 ASN B N 1
ATOM 8404 C CA . ASN B 1 341 ? -16.094 40.75 0.146 1 96.5 341 ASN B CA 1
ATOM 8405 C C . ASN B 1 341 ? -15.977 40.656 1.665 1 96.5 341 ASN B C 1
ATOM 8407 O O . ASN B 1 341 ? -16.656 41.375 2.393 1 96.5 341 ASN B O 1
ATOM 8411 N N . HIS B 1 342 ? -15.234 39.75 2.182 1 98.06 342 HIS B N 1
ATOM 8412 C CA . HIS B 1 342 ? -15.117 39.594 3.627 1 98.06 342 HIS B CA 1
ATOM 8413 C C . HIS B 1 342 ? -13.656 39.594 4.066 1 98.06 342 HIS B C 1
ATOM 8415 O O . HIS B 1 342 ? -12.93 38.625 3.809 1 98.06 342 HIS B O 1
ATOM 8421 N N . PRO B 1 343 ? -13.219 40.625 4.73 1 97.56 343 PRO B N 1
ATOM 8422 C CA . PRO B 1 343 ? -11.906 40.531 5.371 1 97.56 343 PRO B CA 1
ATOM 8423 C C . PRO B 1 343 ? -11.867 39.469 6.473 1 97.56 343 PRO B C 1
ATOM 8425 O O . PRO B 1 343 ? -12.906 39.125 7.051 1 97.56 343 PRO B O 1
ATOM 8428 N N . LEU B 1 344 ? -10.742 38.969 6.754 1 98.38 344 LEU B N 1
ATOM 8429 C CA . LEU B 1 344 ? -10.539 37.938 7.746 1 98.38 344 LEU B CA 1
ATOM 8430 C C . LEU B 1 344 ? -9.75 38.469 8.938 1 98.38 344 LEU B C 1
ATOM 8432 O O . LEU B 1 344 ? -8.609 38.906 8.781 1 98.38 344 LEU B O 1
ATOM 8436 N N . GLU B 1 345 ? -10.32 38.438 10.078 1 97.88 345 GLU B N 1
ATOM 8437 C CA . GLU B 1 345 ? -9.594 38.781 11.297 1 97.88 345 GLU B CA 1
ATOM 8438 C C . GLU B 1 345 ? -8.953 37.562 11.93 1 97.88 345 GLU B C 1
ATOM 8440 O O . GLU B 1 345 ? -9.609 36.812 12.672 1 97.88 345 GLU B O 1
ATOM 8445 N N . ILE B 1 346 ? -7.652 37.406 11.703 1 97.94 346 ILE B N 1
ATOM 8446 C CA . ILE B 1 346 ? -6.934 36.219 12.188 1 97.94 346 ILE B CA 1
ATOM 8447 C C . ILE B 1 346 ? -6.762 36.312 13.703 1 97.94 346 ILE B C 1
ATOM 8449 O O . ILE B 1 346 ? -6.281 37.312 14.227 1 97.94 346 ILE B O 1
ATOM 8453 N N . ILE B 1 347 ? -7.109 35.219 14.445 1 96.25 347 ILE B N 1
ATOM 8454 C CA . ILE B 1 347 ? -7.082 35.281 15.906 1 96.25 347 ILE B CA 1
ATOM 8455 C C . ILE B 1 347 ? -6.242 34.156 16.469 1 96.25 347 ILE B C 1
ATOM 8457 O O . ILE B 1 347 ? -5.945 34.125 17.672 1 96.25 347 ILE B O 1
ATOM 8461 N N . ALA B 1 348 ? -5.887 33.188 15.664 1 96.19 348 ALA B N 1
ATOM 8462 C CA . ALA B 1 348 ? -5.055 32.094 16.109 1 96.19 348 ALA B CA 1
ATOM 8463 C C . ALA B 1 348 ? -4.328 31.438 14.938 1 96.19 348 ALA B C 1
ATOM 8465 O O . ALA B 1 348 ? -4.773 31.547 13.789 1 96.19 348 ALA B O 1
ATOM 8466 N N . THR B 1 349 ? -3.221 30.812 15.164 1 97.5 349 THR B N 1
ATOM 8467 C CA . THR B 1 349 ? -2.48 30.016 14.188 1 97.5 349 THR B CA 1
ATOM 8468 C C . THR B 1 349 ? -1.816 28.828 14.859 1 97.5 349 THR B C 1
ATOM 8470 O O . THR B 1 349 ? -1.289 28.938 15.969 1 97.5 349 THR B O 1
ATOM 8473 N N . ASP B 1 350 ? -1.967 27.672 14.219 1 97.81 350 ASP B N 1
ATOM 8474 C CA . ASP B 1 350 ? -1.342 26.406 14.633 1 97.81 350 ASP B CA 1
ATOM 8475 C C . ASP B 1 350 ? -1.702 26.062 16.078 1 97.81 350 ASP B C 1
ATOM 8477 O O . ASP B 1 350 ? -0.845 25.641 16.844 1 97.81 350 ASP B O 1
ATOM 8481 N N . GLY B 1 351 ? -2.926 26.406 16.406 1 95.62 351 GLY B N 1
ATOM 8482 C CA . GLY B 1 351 ? -3.49 26 17.672 1 95.62 351 GLY B CA 1
ATOM 8483 C C . GLY B 1 351 ? -3.203 26.984 18.797 1 95.62 351 GLY B C 1
ATOM 8484 O O . GLY B 1 351 ? -3.629 26.781 19.938 1 95.62 351 GLY B O 1
ATOM 8485 N N . GLU B 1 352 ? -2.543 28.094 18.516 1 93.56 352 GLU B N 1
ATOM 8486 C CA . GLU B 1 352 ? -2.193 29.094 19.516 1 93.56 352 GLU B CA 1
ATOM 8487 C C . GLU B 1 352 ? -2.891 30.422 19.234 1 93.56 352 GLU B C 1
ATOM 8489 O O . GLU B 1 352 ? -2.949 30.875 18.094 1 93.56 352 GLU B O 1
ATOM 8494 N N . ASN B 1 353 ? -3.314 31.078 20.266 1 91.94 353 ASN B N 1
ATOM 8495 C CA . ASN B 1 353 ? -3.979 32.375 20.109 1 91.94 353 ASN B CA 1
ATOM 8496 C C . ASN B 1 353 ? -2.975 33.469 19.844 1 91.94 353 ASN B C 1
ATOM 8498 O O . ASN B 1 353 ? -1.872 33.469 20.391 1 91.94 353 ASN B O 1
ATOM 8502 N N . MET B 1 354 ? -3.406 34.406 19.031 1 93.31 354 MET B N 1
ATOM 8503 C CA . MET B 1 354 ? -2.557 35.562 18.719 1 93.31 354 MET B CA 1
ATOM 8504 C C . MET B 1 354 ? -3.346 36.844 18.781 1 93.31 354 MET B C 1
ATOM 8506 O O . MET B 1 354 ? -4.578 36.844 18.766 1 93.31 354 MET B O 1
ATOM 8510 N N . VAL B 1 355 ? -2.582 37.969 18.891 1 93.12 355 VAL B N 1
ATOM 8511 C CA . VAL B 1 355 ? -3.221 39.281 18.781 1 93.12 355 VAL B CA 1
ATOM 8512 C C . VAL B 1 355 ? -3.877 39.406 17.406 1 93.12 355 VAL B C 1
ATOM 8514 O O . VAL B 1 355 ? -3.238 39.156 16.375 1 93.12 355 VAL B O 1
ATOM 8517 N N . PRO B 1 356 ? -5.125 39.75 17.375 1 95.5 356 PRO B N 1
ATOM 8518 C CA . PRO B 1 356 ? -5.875 39.75 16.109 1 95.5 356 PRO B CA 1
ATOM 8519 C C . PRO B 1 356 ? -5.246 40.656 15.055 1 95.5 356 PRO B C 1
ATOM 8521 O O . PRO B 1 356 ? -4.742 41.719 15.375 1 95.5 356 PRO B O 1
ATOM 8524 N N . ARG B 1 357 ? -5.195 40.25 13.883 1 96.31 357 ARG B N 1
ATOM 8525 C CA . ARG B 1 357 ? -4.793 41 12.688 1 96.31 357 ARG B CA 1
ATOM 8526 C C . ARG B 1 357 ? -5.793 40.781 11.555 1 96.31 357 ARG B C 1
ATOM 8528 O O . ARG B 1 357 ? -6.211 39.656 11.281 1 96.31 357 ARG B O 1
ATOM 8535 N N . THR B 1 358 ? -6.203 41.875 10.898 1 96.94 358 THR B N 1
ATOM 8536 C CA . THR B 1 358 ? -7.164 41.781 9.805 1 96.94 358 THR B CA 1
ATOM 8537 C C . THR B 1 358 ? -6.449 41.781 8.453 1 96.94 358 THR B C 1
ATOM 8539 O O . THR B 1 358 ? -5.621 42.656 8.188 1 96.94 358 THR B O 1
ATOM 8542 N N . VAL B 1 359 ? -6.73 40.875 7.652 1 97.94 359 VAL B N 1
ATOM 8543 C CA . VAL B 1 359 ? -6.191 40.75 6.305 1 97.94 359 VAL B CA 1
ATOM 8544 C C . VAL B 1 359 ? -7.301 40.344 5.332 1 97.94 359 VAL B C 1
ATOM 8546 O O . VAL B 1 359 ? -8.391 39.969 5.754 1 97.94 359 VAL B O 1
ATOM 8549 N N . ASP B 1 360 ? -6.988 40.438 3.998 1 97.81 360 ASP B N 1
ATOM 8550 C CA . ASP B 1 360 ? -7.957 40.062 2.971 1 97.81 360 ASP B CA 1
ATOM 8551 C C . ASP B 1 360 ? -7.816 38.594 2.57 1 97.81 360 ASP B C 1
ATOM 8553 O O . ASP B 1 360 ? -8.719 38.031 1.96 1 97.81 360 ASP B O 1
ATOM 8557 N N . GLY B 1 361 ? -6.684 38.062 2.854 1 98.12 361 GLY B N 1
ATOM 8558 C CA . GLY B 1 361 ? -6.441 36.688 2.486 1 98.12 361 GLY B CA 1
ATOM 8559 C C . GLY B 1 361 ? -5.379 36 3.34 1 98.12 361 GLY B C 1
ATOM 8560 O O . GLY B 1 361 ? -4.645 36.688 4.066 1 98.12 361 GLY B O 1
ATOM 8561 N N . ILE B 1 362 ? -5.352 34.688 3.277 1 98.38 362 ILE B N 1
ATOM 8562 C CA . ILE B 1 362 ? -4.379 33.875 4.004 1 98.38 362 ILE B CA 1
ATOM 8563 C C . ILE B 1 362 ? -3.541 33.062 3.016 1 98.38 362 ILE B C 1
ATOM 8565 O O . ILE B 1 362 ? -4.086 32.375 2.152 1 98.38 362 ILE B O 1
ATOM 8569 N N . ILE B 1 363 ? -2.264 33.219 3.059 1 97.06 363 ILE B N 1
ATOM 8570 C CA . ILE B 1 363 ? -1.39 32.25 2.408 1 97.06 363 ILE B CA 1
ATOM 8571 C C . ILE B 1 363 ? -1.033 31.141 3.389 1 97.06 363 ILE B C 1
ATOM 8573 O O . ILE B 1 363 ? -0.527 31.406 4.48 1 97.06 363 ILE B O 1
ATOM 8577 N N . CYS B 1 364 ? -1.376 29.953 2.994 1 96 364 CYS B N 1
ATOM 8578 C CA . CYS B 1 364 ? -1.255 28.797 3.873 1 96 364 CYS B CA 1
ATOM 8579 C C . CYS B 1 364 ? -0.561 27.641 3.16 1 96 364 CYS B C 1
ATOM 8581 O O . CYS B 1 364 ? -0.829 27.375 1.986 1 96 364 CYS B O 1
ATOM 8583 N N . THR B 1 365 ? 0.347 27 3.834 1 96.12 365 THR B N 1
ATOM 8584 C CA . THR B 1 365 ? 1.039 25.844 3.293 1 96.12 365 THR B CA 1
ATOM 8585 C C . THR B 1 365 ? 0.68 24.578 4.078 1 96.12 365 THR B C 1
ATOM 8587 O O . THR B 1 365 ? 0.033 24.656 5.125 1 96.12 365 THR B O 1
ATOM 8590 N N . SER B 1 366 ? 1.185 23.438 3.561 1 97.06 366 SER B N 1
ATOM 8591 C CA . SER B 1 366 ? 0.838 22.141 4.117 1 97.06 366 SER B CA 1
ATOM 8592 C C . SER B 1 366 ? 1.112 22.078 5.613 1 97.06 366 SER B C 1
ATOM 8594 O O . SER B 1 366 ? 2.211 22.422 6.062 1 97.06 366 SER B O 1
ATOM 8596 N N . GLY B 1 367 ? 0.067 21.734 6.352 1 98.19 367 GLY B N 1
ATOM 8597 C CA . GLY B 1 367 ? 0.213 21.516 7.781 1 98.19 367 GLY B CA 1
ATOM 8598 C C . GLY B 1 367 ? -0.178 22.719 8.617 1 98.19 367 GLY B C 1
ATOM 8599 O O . GLY B 1 367 ? -0.403 22.594 9.82 1 98.19 367 GLY B O 1
ATOM 8600 N N . GLU B 1 368 ? -0.266 23.922 8.055 1 98.56 368 GLU B N 1
ATOM 8601 C CA . GLU B 1 368 ? -0.589 25.141 8.797 1 98.56 368 GLU B CA 1
ATOM 8602 C C . GLU B 1 368 ? -2.092 25.25 9.039 1 98.56 368 GLU B C 1
ATOM 8604 O O . GLU B 1 368 ? -2.893 24.688 8.289 1 98.56 368 GLU B O 1
ATOM 8609 N N . ARG B 1 369 ? -2.4 25.984 10.086 1 98.75 369 ARG B N 1
ATOM 8610 C CA . ARG B 1 369 ? -3.789 26.25 10.445 1 98.75 369 ARG B CA 1
ATOM 8611 C C . ARG B 1 369 ? -3.965 27.719 10.867 1 98.75 369 ARG B C 1
ATOM 8613 O O . ARG B 1 369 ? -3.068 28.297 11.477 1 98.75 369 ARG B O 1
ATOM 8620 N N . TYR B 1 370 ? -5.129 28.219 10.586 1 98.62 370 TYR B N 1
ATOM 8621 C CA . TYR B 1 370 ? -5.5 29.562 11 1 98.62 370 TYR B CA 1
ATOM 8622 C C . TYR B 1 370 ? -6.961 29.625 11.43 1 98.62 370 TYR B C 1
ATOM 8624 O O . TYR B 1 370 ? -7.824 29.016 10.797 1 98.62 370 TYR B O 1
ATOM 8632 N N . ASP B 1 371 ? -7.176 30.297 12.539 1 97.94 371 ASP B N 1
ATOM 8633 C CA . ASP B 1 371 ? -8.531 30.672 12.906 1 97.94 371 ASP B CA 1
ATOM 8634 C C . ASP B 1 371 ? -8.781 32.156 12.602 1 97.94 371 ASP B C 1
ATOM 8636 O O . ASP B 1 371 ? -7.91 33 12.812 1 97.94 371 ASP B O 1
ATOM 8640 N N . PHE B 1 372 ? -9.969 32.406 12.133 1 98.44 372 PHE B N 1
ATOM 8641 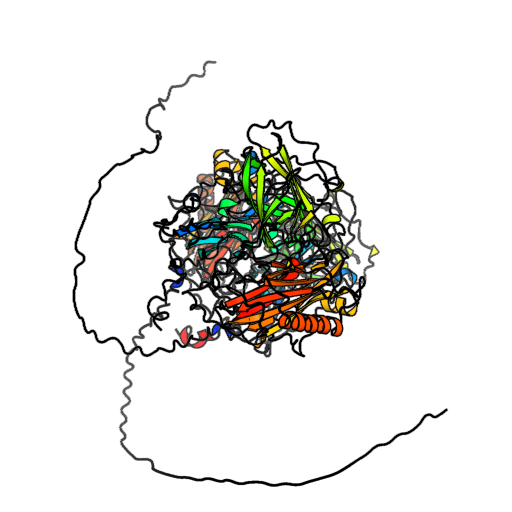C CA . PHE B 1 372 ? -10.305 33.781 11.852 1 98.44 372 PHE B CA 1
ATOM 8642 C C . PHE B 1 372 ? -11.75 34.094 12.219 1 98.44 372 PHE B C 1
ATOM 8644 O O . PHE B 1 372 ? -12.57 33.156 12.297 1 98.44 372 PHE B O 1
ATOM 8651 N N . VAL B 1 373 ? -12.008 35.344 12.484 1 97.94 373 VAL B N 1
ATOM 8652 C CA . VAL B 1 373 ? -13.359 35.812 12.727 1 97.94 373 VAL B CA 1
ATOM 8653 C C . VAL B 1 373 ? -13.93 36.438 11.445 1 97.94 373 VAL B C 1
ATOM 8655 O O . VAL B 1 373 ? -13.297 37.281 10.828 1 97.94 373 VAL B O 1
ATOM 8658 N N . LEU B 1 374 ? -15 35.938 11.023 1 98.38 374 LEU B N 1
ATOM 8659 C CA . LEU B 1 374 ? -15.766 36.5 9.914 1 98.38 374 LEU B CA 1
ATOM 8660 C C . LEU B 1 374 ? -16.938 37.312 10.422 1 98.38 374 LEU B C 1
ATOM 8662 O O . LEU B 1 374 ? -17.812 36.781 11.117 1 98.38 374 LEU B O 1
ATOM 8666 N N . ASN B 1 375 ? -16.922 38.531 10.086 1 97.69 375 ASN B N 1
ATOM 8667 C CA . ASN B 1 375 ? -18.062 39.406 10.367 1 97.69 375 ASN B CA 1
ATOM 8668 C C . ASN B 1 375 ? -19.125 39.281 9.266 1 97.69 375 ASN B C 1
ATOM 8670 O O . ASN B 1 375 ? -18.891 39.75 8.141 1 97.69 375 ASN B O 1
ATOM 8674 N N . ALA B 1 376 ? -20.25 38.75 9.617 1 97.75 376 ALA B N 1
ATOM 8675 C CA . ALA B 1 376 ? -21.312 38.625 8.633 1 97.75 376 ALA B CA 1
ATOM 8676 C C . ALA B 1 376 ? -22.094 39.938 8.477 1 97.75 376 ALA B C 1
ATOM 8678 O O . ALA B 1 376 ? -23.281 40 8.789 1 97.75 376 ALA B O 1
ATOM 8679 N N . ASN B 1 377 ? -21.469 40.812 7.816 1 97.12 377 ASN B N 1
ATOM 8680 C CA . ASN B 1 377 ? -22.047 42.156 7.746 1 97.12 377 ASN B CA 1
ATOM 8681 C C . ASN B 1 377 ? -22.266 42.594 6.301 1 97.12 377 ASN B C 1
ATOM 8683 O O . ASN B 1 377 ? -22.359 43.781 6.02 1 97.12 377 ASN B O 1
ATOM 8687 N N . GLN B 1 378 ? -22.266 41.688 5.391 1 96.12 378 GLN B N 1
ATOM 8688 C CA . GLN B 1 378 ? -22.516 42 3.988 1 96.12 378 GLN B CA 1
ATOM 8689 C C . GLN B 1 378 ? -24 41.844 3.656 1 96.12 378 GLN B C 1
ATOM 8691 O O . GLN B 1 378 ? -24.781 41.344 4.473 1 96.12 378 GLN B O 1
ATOM 8696 N N . SER B 1 379 ? -24.375 42.312 2.393 1 94.69 379 SER B N 1
ATOM 8697 C CA . SER B 1 379 ? -25.734 42.125 1.928 1 94.69 379 SER B CA 1
ATOM 8698 C C . SER B 1 379 ? -26.109 40.656 1.878 1 94.69 379 SER B C 1
ATOM 8700 O O . SER B 1 379 ? -25.281 39.812 1.558 1 94.69 379 SER B O 1
ATOM 8702 N N . LEU B 1 380 ? -27.375 40.438 2.199 1 94.5 380 LEU B N 1
ATOM 8703 C CA . LEU B 1 380 ? -27.859 39.062 2.131 1 94.5 380 LEU B CA 1
ATOM 8704 C C . LEU B 1 380 ? -27.578 38.438 0.757 1 94.5 380 LEU B C 1
ATOM 8706 O O . LEU B 1 380 ? -27.922 39.031 -0.268 1 94.5 380 LEU B O 1
ATOM 8710 N N . GLY B 1 381 ? -26.891 37.375 0.729 1 95.25 381 GLY B N 1
ATOM 8711 C CA . GLY B 1 381 ? -26.5 36.719 -0.501 1 95.25 381 GLY B CA 1
ATOM 8712 C C . GLY B 1 381 ? -25.531 35.562 -0.275 1 95.25 381 GLY B C 1
ATOM 8713 O O . GLY B 1 381 ? -25.328 35.156 0.861 1 95.25 381 GLY B O 1
ATOM 8714 N N . GLN B 1 382 ? -25.094 35.062 -1.383 1 96.31 382 GLN B N 1
ATOM 8715 C CA . GLN B 1 382 ? -24.062 34.031 -1.377 1 96.31 382 GLN B CA 1
ATOM 8716 C C . GLN B 1 382 ? -22.75 34.594 -1.913 1 96.31 382 GLN B C 1
ATOM 8718 O O . GLN B 1 382 ? -22.734 35.438 -2.797 1 96.31 382 GLN B O 1
ATOM 8723 N N . TYR B 1 383 ? -21.641 34.188 -1.296 1 97.31 383 TYR B N 1
ATOM 8724 C CA . TYR B 1 383 ? -20.328 34.688 -1.641 1 97.31 383 TYR B CA 1
ATOM 8725 C C . TYR B 1 383 ? -19.344 33.562 -1.865 1 97.31 383 TYR B C 1
ATOM 8727 O O . TYR B 1 383 ? -19.422 32.5 -1.216 1 97.31 383 TYR B O 1
ATOM 8735 N N . TRP B 1 384 ? -18.406 33.75 -2.732 1 97.25 384 TRP B N 1
ATOM 8736 C CA . TRP B 1 384 ? -17.438 32.719 -3.074 1 97.25 384 TRP B CA 1
ATOM 8737 C C . TRP B 1 384 ? -16.375 32.594 -1.984 1 97.25 384 TRP B C 1
ATOM 8739 O O . TRP B 1 384 ? -15.906 33.594 -1.443 1 97.25 384 TRP B O 1
ATOM 8749 N N . ILE B 1 385 ? -16.094 31.453 -1.609 1 98.19 385 ILE B N 1
ATOM 8750 C CA . ILE B 1 385 ? -14.859 31.078 -0.929 1 98.19 385 ILE B CA 1
ATOM 8751 C C . ILE B 1 385 ? -13.852 30.547 -1.944 1 98.19 385 ILE B C 1
ATOM 8753 O O . ILE B 1 385 ? -14.172 29.641 -2.723 1 98.19 385 ILE B O 1
ATOM 8757 N N . MET B 1 386 ? -12.648 31.078 -1.97 1 98.12 386 MET B N 1
ATOM 8758 C CA . MET B 1 386 ? -11.727 30.766 -3.059 1 98.12 386 MET B CA 1
ATOM 8759 C C . MET B 1 386 ? -10.406 30.25 -2.514 1 98.12 386 MET B C 1
ATOM 8761 O O . MET B 1 386 ? -9.82 30.844 -1.606 1 98.12 386 MET B O 1
ATOM 8765 N N . VAL B 1 387 ? -10 29.078 -2.988 1 97.75 387 VAL B N 1
ATOM 8766 C CA . VAL B 1 387 ? -8.695 28.453 -2.748 1 97.75 387 VAL B CA 1
ATOM 8767 C C . VAL B 1 387 ? -7.895 28.422 -4.047 1 97.75 387 VAL B C 1
ATOM 8769 O O . VAL B 1 387 ? -8.312 27.797 -5.02 1 97.75 387 VAL B O 1
ATOM 8772 N N . ARG B 1 388 ? -6.789 29.109 -4.102 1 96.81 388 ARG B N 1
ATOM 8773 C CA . ARG B 1 388 ? -5.961 29.188 -5.301 1 96.81 388 ARG B CA 1
ATOM 8774 C C . ARG B 1 388 ? -4.562 28.641 -5.035 1 96.81 388 ARG B C 1
ATOM 8776 O O . ARG B 1 388 ? -3.889 29.062 -4.098 1 96.81 388 ARG B O 1
ATOM 8783 N N . GLY B 1 389 ? -4.199 27.672 -5.902 1 95.38 389 GLY B N 1
ATOM 8784 C CA . GLY B 1 389 ? -2.873 27.094 -5.758 1 95.38 389 GLY B CA 1
ATOM 8785 C C . GLY B 1 389 ? -1.766 28.016 -6.25 1 95.38 389 GLY B C 1
ATOM 8786 O O . GLY B 1 389 ? -1.927 28.703 -7.254 1 95.38 389 GLY B O 1
ATOM 8787 N N . LEU B 1 390 ? -0.674 28.078 -5.48 1 93.75 390 LEU B N 1
ATOM 8788 C CA . LEU B 1 390 ? 0.516 28.844 -5.84 1 93.75 390 LEU B CA 1
ATOM 8789 C C . LEU B 1 390 ? 1.69 27.922 -6.129 1 93.75 390 LEU B C 1
ATOM 8791 O O . LEU B 1 390 ? 1.547 26.703 -6.086 1 93.75 390 LEU B O 1
ATOM 8795 N N . GLY B 1 391 ? 2.803 28.516 -6.484 1 88.94 391 GLY B N 1
ATOM 8796 C CA . GLY B 1 391 ? 3.988 27.719 -6.754 1 88.94 391 GLY B CA 1
ATOM 8797 C C . GLY B 1 391 ? 3.834 26.797 -7.957 1 88.94 391 GLY B C 1
ATOM 8798 O O . GLY B 1 391 ? 3.432 27.25 -9.031 1 88.94 391 GLY B O 1
ATOM 8799 N N . GLU B 1 392 ? 4.137 25.5 -7.746 1 86.88 392 GLU B N 1
ATOM 8800 C CA . GLU B 1 392 ? 4.094 24.547 -8.859 1 86.88 392 GLU B CA 1
ATOM 8801 C C . GLU B 1 392 ? 2.666 24.359 -9.359 1 86.88 392 GLU B C 1
ATOM 8803 O O . GLU B 1 392 ? 2.455 23.953 -10.508 1 86.88 392 GLU B O 1
ATOM 8808 N N . CYS B 1 393 ? 1.726 24.594 -8.508 1 88.88 393 CYS B N 1
ATOM 8809 C CA . CYS B 1 393 ? 0.337 24.375 -8.898 1 88.88 393 CYS B CA 1
ATOM 8810 C C . CYS B 1 393 ? -0.157 25.484 -9.82 1 88.88 393 CYS B C 1
ATOM 8812 O O . CYS B 1 393 ? -1.263 25.391 -10.359 1 88.88 393 CYS B O 1
ATOM 8814 N N . GLU B 1 394 ? 0.61 26.516 -10.016 1 86.44 394 GLU B N 1
ATOM 8815 C CA . GLU B 1 394 ? 0.29 27.484 -11.062 1 86.44 394 GLU B CA 1
ATOM 8816 C C . GLU B 1 394 ? 0.301 26.844 -12.438 1 86.44 394 GLU B C 1
ATOM 8818 O O . GLU B 1 394 ? -0.451 27.234 -13.328 1 86.44 394 GLU B O 1
ATOM 8823 N N . LYS B 1 395 ? 1.144 25.844 -12.547 1 80.25 395 LYS B N 1
ATOM 8824 C CA . LYS B 1 395 ? 1.239 25.141 -13.82 1 80.25 395 LYS B CA 1
ATOM 8825 C C . LYS B 1 395 ? -0.027 24.328 -14.094 1 80.25 395 LYS B C 1
ATOM 8827 O O . LYS B 1 395 ? -0.462 24.219 -15.242 1 80.25 395 LYS B O 1
ATOM 8832 N N . THR B 1 396 ? -0.563 23.734 -13.062 1 83.06 396 THR B N 1
ATOM 8833 C CA . THR B 1 396 ? -1.769 22.938 -13.227 1 83.06 396 THR B CA 1
ATOM 8834 C C . THR B 1 396 ? -3.018 23.812 -13.109 1 83.06 396 THR B C 1
ATOM 8836 O O . THR B 1 396 ? -4.129 23.344 -13.391 1 83.06 396 THR B O 1
ATOM 8839 N N . LEU B 1 397 ? -2.844 25.062 -12.719 1 89.75 397 LEU B N 1
ATOM 8840 C CA . LEU B 1 397 ? -3.949 26 -12.531 1 89.75 397 LEU B CA 1
ATOM 8841 C C . LEU B 1 397 ? -4.969 25.438 -11.539 1 89.75 397 LEU B C 1
ATOM 8843 O O . LEU B 1 397 ? -6.172 25.453 -11.805 1 89.75 397 LEU B O 1
ATOM 8847 N N . ALA B 1 398 ? -4.434 24.828 -10.469 1 92.94 398 ALA B N 1
ATOM 8848 C CA . ALA B 1 398 ? -5.309 24.203 -9.484 1 92.94 398 ALA B CA 1
ATOM 8849 C C . ALA B 1 398 ? -5.992 25.234 -8.609 1 92.94 398 ALA B C 1
ATOM 8851 O O . ALA B 1 398 ? -5.34 26.156 -8.102 1 92.94 398 ALA B O 1
ATOM 8852 N N . TYR B 1 399 ? -7.273 25.156 -8.453 1 95.62 399 TYR B N 1
ATOM 8853 C CA . TYR B 1 399 ? -8.078 25.984 -7.566 1 95.62 399 TYR B CA 1
ATOM 8854 C C . TYR B 1 399 ? -9.367 25.281 -7.172 1 95.62 399 TYR B C 1
ATOM 8856 O O . TYR B 1 399 ? -9.711 24.234 -7.746 1 95.62 399 TYR B O 1
ATOM 8864 N N . GLN B 1 400 ? -10 25.75 -6.211 1 97.31 400 GLN B N 1
ATOM 8865 C CA . GLN B 1 400 ? -11.305 25.203 -5.824 1 97.31 400 GLN B CA 1
ATOM 8866 C C . GLN B 1 400 ? -12.156 26.266 -5.141 1 97.31 400 GLN B C 1
ATOM 8868 O O . GLN B 1 400 ? -11.641 27.281 -4.66 1 97.31 400 GLN B O 1
ATOM 8873 N N . LEU B 1 401 ? -13.43 26.047 -5.152 1 97.31 401 LEU B N 1
ATOM 8874 C CA . LEU B 1 401 ? -14.383 27.047 -4.652 1 97.31 401 LEU B CA 1
ATOM 8875 C C . LEU B 1 401 ? -15.281 26.438 -3.582 1 97.31 401 LEU B C 1
ATOM 8877 O O . LEU B 1 401 ? -15.492 25.219 -3.561 1 97.31 401 LEU B O 1
ATOM 8881 N N . GLY B 1 402 ? -15.648 27.172 -2.604 1 97.56 402 GLY B N 1
ATOM 8882 C CA . GLY B 1 402 ? -16.766 26.984 -1.688 1 97.56 402 GLY B CA 1
ATOM 8883 C C . GLY B 1 402 ? -17.734 28.141 -1.668 1 97.56 402 GLY B C 1
ATOM 8884 O O . GLY B 1 402 ? -17.562 29.109 -2.42 1 97.56 402 GLY B O 1
ATOM 8885 N N . ILE B 1 403 ? -18.828 28.047 -0.876 1 97.44 403 ILE B N 1
ATOM 8886 C CA . ILE B 1 403 ? -19.828 29.094 -0.866 1 97.44 403 ILE B CA 1
ATOM 8887 C C . ILE B 1 403 ? -20.172 29.484 0.574 1 97.44 403 ILE B C 1
ATOM 8889 O O . ILE B 1 403 ? -20.453 28.625 1.403 1 97.44 403 ILE B O 1
ATOM 8893 N N . LEU B 1 404 ? -20 30.734 0.876 1 98 404 LEU B N 1
ATOM 8894 C CA . LEU B 1 404 ? -20.547 31.297 2.094 1 98 404 LEU B CA 1
ATOM 8895 C C . LEU B 1 404 ? -22.016 31.703 1.889 1 98 404 LEU B C 1
ATOM 8897 O O . LEU B 1 404 ? -22.312 32.5 1.018 1 98 404 LEU B O 1
ATOM 8901 N N . VAL B 1 405 ? -22.875 31.172 2.67 1 97.19 405 VAL B N 1
ATOM 8902 C CA . VAL B 1 405 ? -24.312 31.344 2.467 1 97.19 405 VAL B CA 1
ATOM 8903 C C . VAL B 1 405 ? -24.906 32.125 3.633 1 97.19 405 VAL B C 1
ATOM 8905 O O . VAL B 1 405 ? -24.906 31.672 4.773 1 97.19 405 VAL B O 1
ATOM 8908 N N . TYR B 1 406 ? -25.359 33.312 3.359 1 96.88 406 TYR B N 1
ATOM 8909 C CA . TYR B 1 406 ? -26.172 34 4.34 1 96.88 406 TYR B CA 1
ATOM 8910 C C . TYR B 1 406 ? -27.578 33.406 4.426 1 96.88 406 TYR B C 1
ATOM 8912 O O . TYR B 1 406 ? -28.25 33.25 3.41 1 96.88 406 TYR B O 1
ATOM 8920 N N . GLU B 1 407 ? -27.938 33.062 5.602 1 94.88 407 GLU B N 1
ATOM 8921 C CA . GLU B 1 407 ? -29.25 32.438 5.793 1 94.88 407 GLU B CA 1
ATOM 8922 C C . GLU B 1 407 ? -30.344 33.344 5.211 1 94.88 407 GLU B C 1
ATOM 8924 O O . GLU B 1 407 ? -30.359 34.531 5.426 1 94.88 407 GLU B O 1
ATOM 8929 N N . GLY B 1 408 ? -31.219 32.656 4.496 1 89.25 408 GLY B N 1
ATOM 8930 C CA . GLY B 1 408 ? -32.344 33.344 3.898 1 89.25 408 GLY B CA 1
ATOM 8931 C C . GLY B 1 408 ? -32.062 33.875 2.512 1 89.25 408 GLY B C 1
ATOM 8932 O O . GLY B 1 408 ? -32.938 34.438 1.854 1 89.25 408 GLY B O 1
ATOM 8933 N N . SER B 1 409 ? -30.906 33.688 2.092 1 89.31 409 SER B N 1
ATOM 8934 C CA . SER B 1 409 ? -30.531 34.25 0.795 1 89.31 409 SER B CA 1
ATOM 8935 C C . SER B 1 409 ? -30.938 33.312 -0.343 1 89.31 409 SER B C 1
ATOM 8937 O O . SER B 1 409 ? -30.922 32.094 -0.188 1 89.31 409 SER B O 1
ATOM 8939 N N . PRO B 1 410 ? -31.391 33.906 -1.509 1 81.75 410 PRO B N 1
ATOM 8940 C CA . PRO B 1 410 ? -31.656 33.094 -2.684 1 81.75 410 PRO B CA 1
ATOM 8941 C C . PRO B 1 410 ? -30.375 32.531 -3.316 1 81.75 410 PRO B C 1
ATOM 8943 O O . PRO B 1 410 ? -29.328 33.188 -3.283 1 81.75 410 PRO B O 1
ATOM 8946 N N . THR B 1 411 ? -30.406 31.406 -3.873 1 74.81 411 THR B N 1
ATOM 8947 C CA . THR B 1 411 ? -29.266 30.781 -4.547 1 74.81 411 THR B CA 1
ATOM 8948 C C . THR B 1 411 ? -28.812 31.625 -5.734 1 74.81 411 THR B C 1
ATOM 8950 O O . THR B 1 411 ? -27.641 31.609 -6.098 1 74.81 411 THR B O 1
ATOM 8953 N N . SER B 1 412 ? -29.734 32.375 -6.258 1 74.19 412 SER B N 1
ATOM 8954 C CA . SER B 1 412 ? -29.469 33.188 -7.453 1 74.19 412 SER B CA 1
ATOM 8955 C C . SER B 1 412 ? -28.562 34.375 -7.141 1 74.19 412 SER B C 1
ATOM 8957 O O . SER B 1 412 ? -28.094 35.031 -8.055 1 74.19 412 SER B O 1
ATOM 8959 N N . SER B 1 413 ? -28.078 34.438 -6.004 1 78.75 413 SER B N 1
ATOM 8960 C CA . SER B 1 413 ? -27.328 35.625 -5.605 1 78.75 413 SER B CA 1
ATOM 8961 C C . SER B 1 413 ? -25.828 35.438 -5.824 1 78.75 413 SER B C 1
ATOM 8963 O O . SER B 1 413 ? -25.062 36.406 -5.711 1 78.75 413 SER B O 1
ATOM 8965 N N . LEU B 1 414 ? -25.375 34.375 -6.262 1 89.31 414 LEU B N 1
ATOM 8966 C CA . LEU B 1 414 ? -23.953 34.125 -6.48 1 89.31 414 LEU B CA 1
ATOM 8967 C C . LEU B 1 414 ? -23.453 34.844 -7.734 1 89.31 414 LEU B C 1
ATOM 8969 O O . LEU B 1 414 ? -24.125 34.812 -8.766 1 89.31 414 LEU B O 1
ATOM 8973 N N . SER B 1 415 ? -22.391 35.594 -7.594 1 91.5 415 SER B N 1
ATOM 8974 C CA . SER B 1 415 ? -21.766 36.219 -8.758 1 91.5 415 SER B CA 1
ATOM 8975 C C . SER B 1 415 ? -21.203 35.188 -9.719 1 91.5 415 SER B C 1
ATOM 8977 O O . SER B 1 415 ? -21.281 33.969 -9.461 1 91.5 415 SER B O 1
ATOM 8979 N N . ALA B 1 416 ? -20.672 35.719 -10.797 1 93.12 416 ALA B N 1
ATOM 8980 C CA . ALA B 1 416 ? -20.109 34.844 -11.805 1 93.12 416 ALA B CA 1
ATOM 8981 C C . ALA B 1 416 ? -19.031 33.938 -11.203 1 93.12 416 ALA B C 1
ATOM 8983 O O . ALA B 1 416 ? -18.234 34.406 -10.375 1 93.12 416 ALA B O 1
ATOM 8984 N N . ARG B 1 417 ? -19.078 32.719 -11.555 1 93.12 417 ARG B N 1
ATOM 8985 C CA . ARG B 1 417 ? -18.109 31.734 -11.039 1 93.12 417 ARG B CA 1
ATOM 8986 C C . ARG B 1 417 ? -16.688 32.094 -11.438 1 93.12 417 ARG B C 1
ATOM 8988 O O . ARG B 1 417 ? -16.391 32.219 -12.625 1 93.12 417 ARG B O 1
ATOM 8995 N N . PRO B 1 418 ? -15.844 32.281 -10.5 1 94.19 418 PRO B N 1
ATOM 8996 C CA . PRO B 1 418 ? -14.453 32.562 -10.859 1 94.19 418 PRO B CA 1
ATOM 8997 C C . PRO B 1 418 ? -13.68 31.328 -11.305 1 94.19 418 PRO B C 1
ATOM 8999 O O . PRO B 1 418 ? -14.102 30.203 -11.031 1 94.19 418 PRO B O 1
ATOM 9002 N N . ASN B 1 419 ? -12.625 31.531 -12.055 1 91.12 419 ASN B N 1
ATOM 9003 C CA . ASN B 1 419 ? -11.625 30.516 -12.375 1 91.12 419 ASN B CA 1
ATOM 9004 C C . ASN B 1 419 ? -10.234 30.922 -11.883 1 91.12 419 ASN B C 1
ATOM 9006 O O . ASN B 1 419 ? -10.078 31.969 -11.234 1 91.12 419 ASN B O 1
ATOM 9010 N N . TYR B 1 420 ? -9.336 30.078 -12.086 1 92.31 420 TYR B N 1
ATOM 9011 C CA . TYR B 1 420 ? -7.996 30.312 -11.555 1 92.31 420 TYR B CA 1
ATOM 9012 C C . TYR B 1 420 ? -7.48 31.688 -11.938 1 92.31 420 TYR B C 1
ATOM 9014 O O . TYR B 1 420 ? -6.914 32.406 -11.109 1 92.31 420 TYR B O 1
ATOM 9022 N N . SER B 1 421 ? -7.668 32.125 -13.164 1 90.88 421 SER B N 1
ATOM 9023 C CA . SER B 1 421 ? -7.074 33.344 -13.703 1 90.88 421 SER B CA 1
ATOM 9024 C C . SER B 1 421 ? -7.809 34.594 -13.219 1 90.88 421 SER B C 1
ATOM 9026 O O . SER B 1 421 ? -7.234 35.688 -13.164 1 90.88 421 SER B O 1
ATOM 9028 N N . ASN B 1 422 ? -9.07 34.438 -12.836 1 91.31 422 ASN B N 1
ATOM 9029 C CA . ASN B 1 422 ? -9.82 35.656 -12.516 1 91.31 422 ASN B CA 1
ATOM 9030 C C . ASN B 1 422 ? -10.109 35.75 -11.023 1 91.31 422 ASN B C 1
ATOM 9032 O O . ASN B 1 422 ? -10.859 36.625 -10.586 1 91.31 422 ASN B O 1
ATOM 9036 N N . ILE B 1 423 ? -9.57 34.812 -10.305 1 92.69 423 ILE B N 1
ATOM 9037 C CA . ILE B 1 423 ? -9.625 35 -8.859 1 92.69 423 ILE B CA 1
ATOM 9038 C C . ILE B 1 423 ? -8.805 36.219 -8.453 1 92.69 423 ILE B C 1
ATOM 9040 O O . ILE B 1 423 ? -7.625 36.312 -8.805 1 92.69 423 ILE B O 1
ATOM 9044 N N . SER B 1 424 ? -9.469 37.094 -7.816 1 85.75 424 SER B N 1
ATOM 9045 C CA . SER B 1 424 ? -8.812 38.344 -7.438 1 85.75 424 SER B CA 1
ATOM 9046 C C . SER B 1 424 ? -7.75 38.125 -6.371 1 85.75 424 SER B C 1
ATOM 9048 O O . SER B 1 424 ? -7.953 37.312 -5.449 1 85.75 424 SER B O 1
ATOM 9050 N N . GLN B 1 425 ? -6.715 38.812 -6.527 1 88.88 425 GLN B N 1
ATOM 9051 C CA . GLN B 1 425 ? -5.668 38.781 -5.512 1 88.88 425 GLN B CA 1
ATOM 9052 C C . GLN B 1 425 ? -6.035 39.625 -4.309 1 88.88 425 GLN B C 1
ATOM 9054 O O . GLN B 1 425 ? -6.531 40.75 -4.473 1 88.88 425 GLN B O 1
ATOM 9059 N N . PRO B 1 426 ? -5.805 39.094 -3.17 1 94.75 426 PRO B N 1
ATOM 9060 C CA . PRO B 1 426 ? -6.094 39.906 -1.986 1 94.75 426 PRO B CA 1
ATOM 9061 C C . PRO B 1 426 ? -5.137 41.094 -1.83 1 94.75 426 PRO B C 1
ATOM 9063 O O . PRO B 1 426 ? -3.961 41 -2.191 1 94.75 426 PRO B O 1
ATOM 9066 N N . GLN B 1 427 ? -5.633 42.156 -1.229 1 93.94 427 GLN B N 1
ATOM 9067 C CA . GLN B 1 427 ? -4.836 43.375 -1.035 1 93.94 427 GLN B CA 1
ATOM 9068 C C . GLN B 1 427 ? -3.824 43.188 0.093 1 93.94 427 GLN B C 1
ATOM 9070 O O . GLN B 1 427 ? -2.762 43.812 0.09 1 93.94 427 GLN B O 1
ATOM 9075 N N . SER B 1 428 ? -4.176 42.406 1.009 1 96.25 428 SER B N 1
ATOM 9076 C CA . SER B 1 428 ? -3.303 42.094 2.133 1 96.25 428 SER B CA 1
ATOM 9077 C C . SER B 1 428 ? -3.43 40.625 2.523 1 96.25 428 SER B C 1
ATOM 9079 O O . SER B 1 428 ? -4.52 40.062 2.465 1 96.25 428 SER B O 1
ATOM 9081 N N . VAL B 1 429 ? -2.275 40.094 2.852 1 96.94 429 VAL B N 1
ATOM 9082 C CA . VAL B 1 429 ? -2.281 38.688 3.24 1 96.94 429 VAL B CA 1
ATOM 9083 C C . VAL B 1 429 ? -1.433 38.469 4.496 1 96.94 429 VAL B C 1
ATOM 9085 O O . VAL B 1 429 ? -0.576 39.312 4.809 1 96.94 429 VAL B O 1
ATOM 9088 N N . ILE B 1 430 ? -1.741 37.5 5.246 1 97 430 ILE B N 1
ATOM 9089 C CA . ILE B 1 430 ? -0.813 37 6.254 1 97 430 ILE B CA 1
ATOM 9090 C C . ILE B 1 430 ? 0.072 35.906 5.648 1 97 430 ILE B C 1
ATOM 9092 O O . ILE B 1 430 ? -0.356 35.188 4.75 1 97 430 ILE B O 1
ATOM 9096 N N . ASN B 1 431 ? 1.347 35.844 6.117 1 95.56 431 ASN B N 1
ATOM 9097 C CA . ASN B 1 431 ? 2.291 34.812 5.723 1 95.56 431 ASN B CA 1
ATOM 9098 C C . ASN B 1 431 ? 2.664 34.906 4.25 1 95.56 431 ASN B C 1
ATOM 9100 O O . ASN B 1 431 ? 2.564 33.938 3.502 1 95.56 431 ASN B O 1
ATOM 9104 N N . PRO B 1 432 ? 2.916 36.156 3.779 1 94.31 432 PRO B N 1
ATOM 9105 C CA . PRO B 1 432 ? 3.363 36.281 2.389 1 94.31 432 PRO B CA 1
ATOM 9106 C C . PRO B 1 432 ? 4.617 35.438 2.105 1 94.31 432 PRO B C 1
ATOM 9108 O O . PRO B 1 432 ? 5.508 35.344 2.955 1 94.31 432 PRO B O 1
ATOM 9111 N N . LEU B 1 433 ? 4.648 34.875 0.92 1 90.31 433 LEU B N 1
ATOM 9112 C CA . LEU B 1 433 ? 5.793 34.062 0.574 1 90.31 433 LEU B CA 1
ATOM 9113 C C . LEU B 1 433 ? 7.027 34.906 0.311 1 90.31 433 LEU B C 1
ATOM 9115 O O . LEU B 1 433 ? 6.941 35.938 -0.358 1 90.31 433 LEU B O 1
ATOM 9119 N N . ASN B 1 434 ? 8.156 34.594 0.871 1 87.44 434 ASN B N 1
ATOM 9120 C CA . ASN B 1 434 ? 9.477 35.156 0.609 1 87.44 434 ASN B CA 1
ATOM 9121 C C . ASN B 1 434 ? 9.547 36.625 1 1 87.44 434 ASN B C 1
ATOM 9123 O O . ASN B 1 434 ? 10.406 37.375 0.508 1 87.44 434 ASN B O 1
ATOM 9127 N N . ALA B 1 435 ? 8.609 37.094 1.833 1 80.19 435 ALA B N 1
ATOM 9128 C CA . ALA B 1 435 ? 8.594 38.531 2.154 1 80.19 435 ALA B CA 1
ATOM 9129 C C . ALA B 1 435 ? 9.539 38.844 3.311 1 80.19 435 ALA B C 1
ATOM 9131 O O . ALA B 1 435 ? 9.609 38.094 4.285 1 80.19 435 ALA B O 1
ATOM 9132 N N . SER B 1 436 ? 10.367 39.812 3.107 1 70.94 436 SER B N 1
ATOM 9133 C CA . SER B 1 436 ? 11.227 40.312 4.18 1 70.94 436 SER B CA 1
ATOM 9134 C C . SER B 1 436 ? 10.656 41.562 4.824 1 70.94 436 SER B C 1
ATOM 9136 O O . SER B 1 436 ? 11.016 41.906 5.949 1 70.94 436 SER B O 1
ATOM 9138 N N . ASN B 1 437 ? 9.914 42.25 4.156 1 72.62 437 ASN B N 1
ATOM 9139 C CA . ASN B 1 437 ? 9.242 43.438 4.672 1 72.62 437 ASN B CA 1
ATOM 9140 C C . ASN B 1 437 ? 7.738 43.406 4.402 1 72.62 437 ASN B C 1
ATOM 9142 O O . ASN B 1 437 ? 7.312 43.312 3.252 1 72.62 437 ASN B O 1
ATOM 9146 N N . CYS B 1 438 ? 7.055 43.406 5.59 1 79.81 438 CYS B N 1
ATOM 9147 C CA . CYS B 1 438 ? 5.617 43.219 5.414 1 79.81 438 CYS B CA 1
ATOM 9148 C C . CYS B 1 438 ? 4.867 44.5 5.703 1 79.81 438 CYS B C 1
ATOM 9150 O O . CYS B 1 438 ? 4.801 44.938 6.852 1 79.81 438 CYS B O 1
ATOM 9152 N N . ASP B 1 439 ? 4.699 45.344 4.883 1 84.12 439 ASP B N 1
ATOM 9153 C CA . ASP B 1 439 ? 3.92 46.594 4.957 1 84.12 439 ASP B CA 1
ATOM 9154 C C . ASP B 1 439 ? 2.455 46.281 5.27 1 84.12 439 ASP B C 1
ATOM 9156 O O . ASP B 1 439 ? 2.092 46.094 6.426 1 84.12 439 ASP B O 1
ATOM 9160 N N . VAL B 1 440 ? 1.721 46.156 4.211 1 86.94 440 VAL B N 1
ATOM 9161 C CA . VAL B 1 440 ? 0.286 45.938 4.359 1 86.94 440 VAL B CA 1
ATOM 9162 C C . VAL B 1 440 ? 0.025 44.469 4.707 1 86.94 440 VAL B C 1
ATOM 9164 O O . VAL B 1 440 ? -1.058 44.125 5.184 1 86.94 440 VAL B O 1
ATOM 9167 N N . ASN B 1 441 ? 0.971 43.688 4.445 1 94.69 441 ASN B N 1
ATOM 9168 C CA . ASN B 1 441 ? 0.873 42.25 4.777 1 94.69 441 ASN B CA 1
ATOM 9169 C C . ASN B 1 441 ? 1.312 42 6.215 1 94.69 441 ASN B C 1
ATOM 9171 O O . ASN B 1 441 ? 1.795 42.875 6.898 1 94.69 441 ASN B O 1
ATOM 9175 N N . VAL B 1 442 ? 1.037 40.812 6.664 1 95.5 442 VAL B N 1
ATOM 9176 C CA . VAL B 1 442 ? 1.459 40.406 7.996 1 95.5 442 VAL B CA 1
ATOM 9177 C C . VAL B 1 442 ? 2.482 39.281 7.879 1 95.5 442 VAL B C 1
ATOM 9179 O O . VAL B 1 442 ? 2.129 38.156 7.555 1 95.5 442 VAL B O 1
ATOM 9182 N N . CYS B 1 443 ? 3.691 39.594 8.234 1 94.38 443 CYS B N 1
ATOM 9183 C CA . CYS B 1 443 ? 4.734 38.594 8.266 1 94.38 443 CYS B CA 1
ATOM 9184 C C . CYS B 1 443 ? 4.598 37.688 9.5 1 94.38 443 CYS B C 1
ATOM 9186 O O . CYS B 1 443 ? 4.145 38.156 10.547 1 94.38 443 CYS B O 1
ATOM 9188 N N . ILE B 1 444 ? 5.043 36.531 9.32 1 93.62 444 ILE B N 1
ATOM 9189 C CA . ILE B 1 444 ? 4.824 35.531 10.367 1 93.62 444 ILE B CA 1
ATOM 9190 C C . ILE B 1 444 ? 5.602 35.938 11.617 1 93.62 444 ILE B C 1
ATOM 9192 O O . ILE B 1 444 ? 5.129 35.719 12.742 1 93.62 444 ILE B O 1
ATOM 9196 N N . ASP B 1 445 ? 6.863 36.469 11.461 1 92.81 445 ASP B N 1
ATOM 9197 C CA . ASP B 1 445 ? 7.672 36.781 12.633 1 92.81 445 ASP B CA 1
ATOM 9198 C C . ASP B 1 445 ? 7.203 38.094 13.281 1 92.81 445 ASP B C 1
ATOM 9200 O O . ASP B 1 445 ? 7.809 38.562 14.25 1 92.81 445 ASP B O 1
ATOM 9204 N N . ASP B 1 446 ? 6.098 38.656 12.766 1 92.06 446 ASP B N 1
ATOM 9205 C CA . ASP B 1 446 ? 5.539 39.875 13.344 1 92.06 446 ASP B CA 1
ATOM 9206 C C . ASP B 1 446 ? 4.301 39.562 14.188 1 92.06 446 ASP B C 1
ATOM 9208 O O . ASP B 1 446 ? 3.775 40.438 14.875 1 92.06 446 ASP B O 1
ATOM 9212 N N . ILE B 1 447 ? 3.85 38.375 14.094 1 93.5 447 ILE B N 1
ATOM 9213 C CA . ILE B 1 447 ? 2.658 38.062 14.875 1 93.5 447 ILE B CA 1
ATOM 9214 C C . ILE B 1 447 ? 3.031 37.906 16.344 1 93.5 447 ILE B C 1
ATOM 9216 O O . ILE B 1 447 ? 4.199 37.688 16.672 1 93.5 447 ILE B O 1
ATOM 9220 N N . GLN B 1 448 ? 1.999 38.062 17.234 1 93 448 GLN B N 1
ATOM 9221 C CA . GLN B 1 448 ? 2.246 38.062 18.672 1 93 448 GLN B CA 1
ATOM 9222 C C . GLN B 1 448 ? 1.297 37.094 19.375 1 93 448 GLN B C 1
ATOM 9224 O O . GLN B 1 448 ? 0.076 37.219 19.281 1 93 448 GLN B O 1
ATOM 9229 N N . LYS B 1 449 ? 1.914 36.156 20.016 1 92.31 449 LYS B N 1
ATOM 9230 C CA . LYS B 1 449 ? 1.136 35.219 20.828 1 92.31 449 LYS B CA 1
ATOM 9231 C C . LYS B 1 449 ? 0.425 35.969 21.969 1 92.31 449 LYS B C 1
ATOM 9233 O O . LYS B 1 449 ? 0.983 36.875 22.562 1 92.31 449 LYS B O 1
ATOM 9238 N N . VAL B 1 450 ? -0.775 35.562 22.188 1 83.62 450 VAL B N 1
ATOM 9239 C CA . VAL B 1 450 ? -1.483 36.062 23.344 1 83.62 450 VAL B CA 1
ATOM 9240 C C . VAL B 1 450 ? -1.132 35.219 24.578 1 83.62 450 VAL B C 1
ATOM 9242 O O . VAL B 1 450 ? -1.25 34 24.547 1 83.62 450 VAL B O 1
ATOM 9245 N N . SER B 1 451 ? -0.128 35.594 25.297 1 64.88 451 SER B N 1
ATOM 9246 C CA . SER B 1 451 ? 0.297 34.781 26.453 1 64.88 451 SER B CA 1
ATOM 9247 C C . SER B 1 451 ? -0.546 35.125 27.672 1 64.88 451 SER B C 1
ATOM 9249 O O . SER B 1 451 ? -0.639 36.281 28.094 1 64.88 451 SER B O 1
ATOM 9251 N N . TYR B 1 452 ? -1.438 34.188 28.047 1 50.91 452 TYR B N 1
ATOM 9252 C CA . TYR B 1 452 ? -2.242 34.406 29.234 1 50.91 452 TYR B CA 1
ATOM 9253 C C . TYR B 1 452 ? -1.475 34.031 30.5 1 50.91 452 TYR B C 1
ATOM 9255 O O . TYR B 1 452 ? -1.723 34.562 31.578 1 50.91 452 TYR B O 1
ATOM 9263 N N . TYR B 1 453 ? -0.689 32.938 30.375 1 50.91 453 TYR B N 1
ATOM 9264 C CA . TYR B 1 453 ? -0.01 32.469 31.562 1 50.91 453 TYR B CA 1
ATOM 9265 C C . TYR B 1 453 ? 1.503 32.5 31.391 1 50.91 453 TYR B C 1
ATOM 9267 O O . TYR B 1 453 ? 2.018 32.188 30.312 1 50.91 453 TYR B O 1
ATOM 9275 N N . ASP B 1 454 ? 2.209 33.156 32.281 1 46.69 454 ASP B N 1
ATOM 9276 C CA . ASP B 1 454 ? 3.641 33.406 32.375 1 46.69 454 ASP B CA 1
ATOM 9277 C C . ASP B 1 454 ? 4.449 32.125 32.219 1 46.69 454 ASP B C 1
ATOM 9279 O O . ASP B 1 454 ? 5.508 32.125 31.594 1 46.69 454 ASP B O 1
ATOM 9283 N N . ASP B 1 455 ? 4.012 30.969 32.906 1 42.09 455 ASP B N 1
ATOM 9284 C CA . ASP B 1 455 ? 4.852 29.812 33.156 1 42.09 455 ASP B CA 1
ATOM 9285 C C . ASP B 1 455 ? 5.203 29.094 31.859 1 42.09 455 ASP B C 1
ATOM 9287 O O . ASP B 1 455 ? 6.078 28.219 31.844 1 42.09 455 ASP B O 1
ATOM 9291 N N . THR B 1 456 ? 4.562 29.359 30.797 1 54.44 456 THR B N 1
ATOM 9292 C CA . THR B 1 456 ? 4.816 28.578 29.578 1 54.44 456 THR B CA 1
ATOM 9293 C C . THR B 1 456 ? 5.504 29.438 28.531 1 54.44 456 THR B C 1
ATOM 9295 O O . THR B 1 456 ? 5.586 29.047 27.359 1 54.44 456 THR B O 1
ATOM 9298 N N . LYS B 1 457 ? 6.191 30.422 29.172 1 67.12 457 LYS B N 1
ATOM 9299 C CA . LYS B 1 457 ? 6.73 31.422 28.25 1 67.12 457 LYS B CA 1
ATOM 9300 C C . LYS B 1 457 ? 8.133 31.047 27.797 1 67.12 457 LYS B C 1
ATOM 9302 O O . LYS B 1 457 ? 8.984 30.688 28.609 1 67.12 457 LYS B O 1
ATOM 9307 N N . ILE B 1 458 ? 8.227 30.844 26.625 1 80.5 458 ILE B N 1
ATOM 9308 C CA . ILE B 1 458 ? 9.531 30.703 25.984 1 80.5 458 ILE B CA 1
ATOM 9309 C C . ILE B 1 458 ? 10.336 32 26.172 1 80.5 458 ILE B C 1
ATOM 9311 O O . ILE B 1 458 ? 9.883 33.062 25.797 1 80.5 458 ILE B O 1
ATOM 9315 N N . PRO B 1 459 ? 11.461 31.906 26.938 1 85.94 459 PRO B N 1
ATOM 9316 C CA . PRO B 1 459 ? 12.281 33.094 27.109 1 85.94 459 PRO B CA 1
ATOM 9317 C C . PRO B 1 459 ? 12.828 33.656 25.797 1 85.94 459 PRO B C 1
ATOM 9319 O O . PRO B 1 459 ? 13.422 32.906 25.016 1 85.94 459 PRO B O 1
ATOM 9322 N N . LEU B 1 460 ? 12.656 34.938 25.609 1 88.81 460 LEU B N 1
ATOM 9323 C CA . LEU B 1 460 ? 13.07 35.531 24.344 1 88.81 460 LEU B CA 1
ATOM 9324 C C . LEU B 1 460 ? 14.297 36.406 24.531 1 88.81 460 LEU B C 1
ATOM 9326 O O . LEU B 1 460 ? 14.906 36.844 23.547 1 88.81 460 LEU B O 1
ATOM 9330 N N . ASP B 1 461 ? 14.695 36.656 25.75 1 82.31 461 ASP B N 1
ATOM 9331 C CA . ASP B 1 461 ? 15.766 37.594 26.031 1 82.31 461 ASP B CA 1
ATOM 9332 C C . ASP B 1 461 ? 17.016 36.906 26.516 1 82.31 461 ASP B C 1
ATOM 9334 O O . ASP B 1 461 ? 17.969 37.531 27 1 82.31 461 ASP B O 1
ATOM 9338 N N . THR B 1 462 ? 16.984 35.625 26.5 1 87.31 462 THR B N 1
ATOM 9339 C CA . THR B 1 462 ? 18.141 34.875 26.953 1 87.31 462 THR B CA 1
ATOM 9340 C C . THR B 1 462 ? 18.797 34.125 25.781 1 87.31 462 THR B C 1
ATOM 9342 O O . THR B 1 462 ? 18.125 33.781 24.812 1 87.31 462 THR B O 1
ATOM 9345 N N . GLU B 1 463 ? 20.047 33.969 26.062 1 92.56 463 GLU B N 1
ATOM 9346 C CA . GLU B 1 463 ? 20.766 33.125 25.094 1 92.56 463 GLU B CA 1
ATOM 9347 C C . GLU B 1 463 ? 20.297 31.672 25.156 1 92.56 463 GLU B C 1
ATOM 9349 O O . GLU B 1 463 ? 20.062 31.141 26.25 1 92.56 463 GLU B O 1
ATOM 9354 N N . PRO B 1 464 ? 20.141 31.141 23.984 1 96.12 464 PRO B N 1
ATOM 9355 C CA . PRO B 1 464 ? 19.75 29.734 24 1 96.12 464 PRO B CA 1
ATOM 9356 C C . PRO B 1 464 ? 20.859 28.828 24.547 1 96.12 464 PRO B C 1
ATOM 9358 O O . PRO B 1 464 ? 22.031 29.172 24.516 1 96.12 464 PRO B O 1
ATOM 9361 N N . ASP B 1 465 ? 20.438 27.672 25.016 1 96.5 465 ASP B N 1
ATOM 9362 C CA . ASP B 1 465 ? 21.391 26.656 25.453 1 96.5 465 ASP B CA 1
ATOM 9363 C C . ASP B 1 465 ? 22.016 25.953 24.25 1 96.5 465 ASP B C 1
ATOM 9365 O O . ASP B 1 465 ? 23.188 25.531 24.312 1 96.5 465 ASP B O 1
ATOM 9369 N N . ILE B 1 466 ? 21.203 25.766 23.203 1 95.5 466 ILE B N 1
ATOM 9370 C CA . ILE B 1 466 ? 21.641 25.062 22 1 95.5 466 ILE B CA 1
ATOM 9371 C C . ILE B 1 466 ? 21.172 25.828 20.75 1 95.5 466 ILE B C 1
ATOM 9373 O O . ILE B 1 466 ? 20.031 26.297 20.703 1 95.5 466 ILE B O 1
ATOM 9377 N N . THR B 1 467 ? 22.062 26.016 19.859 1 95.31 467 THR B N 1
ATOM 9378 C CA . THR B 1 467 ? 21.719 26.516 18.531 1 95.31 467 THR B CA 1
ATOM 9379 C C . THR B 1 467 ? 21.984 25.469 17.469 1 95.31 467 THR B C 1
ATOM 9381 O O . THR B 1 467 ? 23.109 24.969 17.359 1 95.31 467 THR B O 1
ATOM 9384 N N . LEU B 1 468 ? 20.984 25.125 16.688 1 94.44 468 LEU B N 1
ATOM 9385 C CA . LEU B 1 468 ? 21.109 24.094 15.68 1 94.44 468 LEU B CA 1
ATOM 9386 C C . LEU B 1 468 ? 20.906 24.672 14.281 1 94.44 468 LEU B C 1
ATOM 9388 O O . LEU B 1 468 ? 19.766 24.797 13.812 1 94.44 468 LEU B O 1
ATOM 9392 N N . PRO B 1 469 ? 21.953 24.984 13.57 1 93.88 469 PRO B N 1
ATOM 9393 C CA . PRO B 1 469 ? 21.781 25.281 12.148 1 93.88 469 PRO B CA 1
ATOM 9394 C C . PRO B 1 469 ? 21.438 24.031 11.328 1 93.88 469 PRO B C 1
ATOM 9396 O O . PRO B 1 469 ? 22.125 23.016 11.43 1 93.88 469 PRO B O 1
ATOM 9399 N N . MET B 1 470 ? 20.422 24.094 10.578 1 94.75 470 MET B N 1
ATOM 9400 C CA . MET B 1 470 ? 19.969 23 9.727 1 94.75 470 MET B CA 1
ATOM 9401 C C . MET B 1 470 ? 19.828 23.453 8.281 1 94.75 470 MET B C 1
ATOM 9403 O O . MET B 1 470 ? 18.859 24.141 7.934 1 94.75 470 MET B O 1
ATOM 9407 N N . LEU B 1 471 ? 20.734 23.016 7.527 1 94.12 471 LEU B N 1
ATOM 9408 C CA . LEU B 1 471 ? 20.719 23.312 6.102 1 94.12 471 LEU B CA 1
ATOM 9409 C C . LEU B 1 471 ? 20 22.203 5.324 1 94.12 471 LEU B C 1
ATOM 9411 O O . LEU B 1 471 ? 20.422 21.047 5.352 1 94.12 471 LEU B O 1
ATOM 9415 N N . PHE B 1 472 ? 18.922 22.594 4.695 1 94.75 472 PHE B N 1
ATOM 9416 C CA . PHE B 1 472 ? 18.203 21.562 3.955 1 94.75 472 PHE B CA 1
ATOM 9417 C C . PHE B 1 472 ? 18.234 21.844 2.459 1 94.75 472 PHE B C 1
ATOM 9419 O O . PHE B 1 472 ? 18.406 23 2.045 1 94.75 472 PHE B O 1
ATOM 9426 N N . GLY B 1 473 ? 18.141 20.812 1.692 1 93.25 473 GLY B N 1
ATOM 9427 C CA . GLY B 1 473 ? 18.172 20.859 0.239 1 93.25 473 GLY B CA 1
ATOM 9428 C C . GLY B 1 473 ? 18.078 19.484 -0.401 1 93.25 473 GLY B C 1
ATOM 9429 O O . GLY B 1 473 ? 17.438 18.578 0.144 1 93.25 473 GLY B O 1
ATOM 9430 N N . PHE B 1 474 ? 18.625 19.406 -1.677 1 93.69 474 PHE B N 1
ATOM 9431 C CA . PHE B 1 474 ? 18.453 18.156 -2.418 1 93.69 474 PHE B CA 1
ATOM 9432 C C . PHE B 1 474 ? 19.797 17.672 -2.951 1 93.69 474 PHE B C 1
ATOM 9434 O O . PHE B 1 474 ? 20.656 18.469 -3.338 1 93.69 474 PHE B O 1
ATOM 9441 N N . PHE B 1 475 ? 20.047 16.406 -2.857 1 93.06 475 PHE B N 1
ATOM 9442 C CA . PHE B 1 475 ? 21.047 15.773 -3.711 1 93.06 475 PHE B CA 1
ATOM 9443 C C . PHE B 1 475 ? 20.469 15.477 -5.09 1 93.06 475 PHE B C 1
ATOM 9445 O O . PHE B 1 475 ? 19.484 14.758 -5.215 1 93.06 475 PHE B O 1
ATOM 9452 N N . ASN B 1 476 ? 21.031 16.031 -6.043 1 94.12 476 ASN B N 1
ATOM 9453 C CA . ASN B 1 476 ? 20.531 15.883 -7.406 1 94.12 476 ASN B CA 1
ATOM 9454 C C . ASN B 1 476 ? 21.344 14.859 -8.195 1 94.12 476 ASN B C 1
ATOM 9456 O O . ASN B 1 476 ? 22.422 15.18 -8.711 1 94.12 476 ASN B O 1
ATOM 9460 N N . TYR B 1 477 ? 20.781 13.703 -8.445 1 93.5 477 TYR B N 1
ATOM 9461 C CA . TYR B 1 477 ? 21.453 12.625 -9.172 1 93.5 477 TYR B CA 1
ATOM 9462 C C . TYR B 1 477 ? 21.641 12.984 -10.641 1 93.5 477 TYR B C 1
ATOM 9464 O O . TYR B 1 477 ? 22.516 12.453 -11.312 1 93.5 477 TYR B O 1
ATOM 9472 N N . SER B 1 478 ? 20.859 13.836 -11.148 1 93.12 478 SER B N 1
ATOM 9473 C CA . SER B 1 478 ? 20.797 14.125 -12.578 1 93.12 478 SER B CA 1
ATOM 9474 C C . SER B 1 478 ? 21.875 15.109 -13 1 93.12 478 SER B C 1
ATOM 9476 O O . SER B 1 478 ? 22.016 15.422 -14.18 1 93.12 478 SER B O 1
ATOM 9478 N N . LEU B 1 479 ? 22.641 15.648 -12.086 1 89.75 479 LEU B N 1
ATOM 9479 C CA . LEU B 1 479 ? 23.641 16.656 -12.391 1 89.75 479 LEU B CA 1
ATOM 9480 C C . LEU B 1 479 ? 24.828 16.047 -13.125 1 89.75 479 LEU B C 1
ATOM 9482 O O . LEU B 1 479 ? 25.578 16.75 -13.789 1 89.75 479 LEU B O 1
ATOM 9486 N N . SER B 1 480 ? 25 14.719 -12.914 1 89.12 480 SER B N 1
ATOM 9487 C CA . SER B 1 480 ? 26.078 14.039 -13.617 1 89.12 480 SER B CA 1
ATOM 9488 C C . SER B 1 480 ? 25.672 12.633 -14.039 1 89.12 480 SER B C 1
AT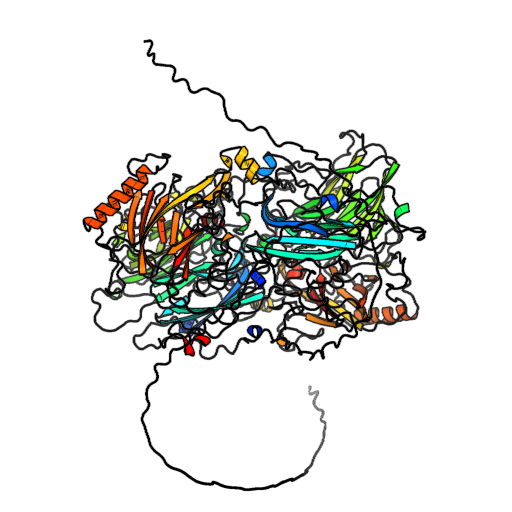OM 9490 O O . SER B 1 480 ? 24.844 12 -13.383 1 89.12 480 SER B O 1
ATOM 9492 N N . GLN B 1 481 ? 26.312 12.289 -15.031 1 87.44 481 GLN B N 1
ATOM 9493 C CA . GLN B 1 481 ? 26.094 10.922 -15.492 1 87.44 481 GLN B CA 1
ATOM 9494 C C . GLN B 1 481 ? 26.562 9.906 -14.453 1 87.44 481 GLN B C 1
ATOM 9496 O O . GLN B 1 481 ? 25.938 8.852 -14.289 1 87.44 481 GLN B O 1
ATOM 9501 N N . GLN B 1 482 ? 27.594 10.25 -13.812 1 85.69 482 GLN B N 1
ATOM 9502 C CA . GLN B 1 482 ? 28.141 9.359 -12.789 1 85.69 482 GLN B CA 1
ATOM 9503 C C . GLN B 1 482 ? 27.125 9.148 -11.656 1 85.69 482 GLN B C 1
ATOM 9505 O O . GLN B 1 482 ? 26.938 8.023 -11.195 1 85.69 482 GLN B O 1
ATOM 9510 N N . SER B 1 483 ? 26.516 10.203 -11.242 1 87.69 483 SER B N 1
ATOM 9511 C CA . SER B 1 483 ? 25.531 10.102 -10.156 1 87.69 483 SER B CA 1
ATOM 9512 C C . SER B 1 483 ? 24.297 9.32 -10.602 1 87.69 483 SER B C 1
ATOM 9514 O O . SER B 1 483 ? 23.75 8.539 -9.828 1 87.69 483 SER B O 1
ATOM 9516 N N . MET B 1 484 ? 23.938 9.555 -11.781 1 89.12 484 MET B N 1
ATOM 9517 C CA . MET B 1 484 ? 22.797 8.82 -12.32 1 89.12 484 MET B CA 1
ATOM 9518 C C . MET B 1 484 ? 23.109 7.332 -12.438 1 89.12 484 MET B C 1
ATOM 9520 O O . MET B 1 484 ? 22.281 6.484 -12.117 1 89.12 484 MET B O 1
ATOM 9524 N N . ASN B 1 485 ? 24.297 7.051 -12.891 1 87.31 485 ASN B N 1
ATOM 9525 C CA . ASN B 1 485 ? 24.719 5.66 -12.984 1 87.31 485 ASN B CA 1
ATOM 9526 C C . ASN B 1 485 ? 24.75 4.988 -11.609 1 87.31 485 ASN B C 1
ATOM 9528 O O . ASN B 1 485 ? 24.391 3.822 -11.477 1 87.31 485 ASN B O 1
ATOM 9532 N N . SER B 1 486 ? 25.141 5.797 -10.703 1 85.81 486 SER B N 1
ATOM 9533 C CA . SER B 1 486 ? 25.219 5.254 -9.352 1 85.81 486 SER B CA 1
ATOM 9534 C C . SER B 1 486 ? 23.828 4.973 -8.781 1 85.81 486 SER B C 1
ATOM 9536 O O . SER B 1 486 ? 23.641 3.998 -8.047 1 85.81 486 SER B O 1
ATOM 9538 N N . LEU B 1 487 ? 22.906 5.816 -9.117 1 89.75 487 LEU B N 1
ATOM 9539 C CA . LEU B 1 487 ? 21.547 5.648 -8.648 1 89.75 487 LEU B CA 1
ATOM 9540 C C . LEU B 1 487 ? 20.938 4.352 -9.18 1 89.75 487 LEU B C 1
ATOM 9542 O O . LEU B 1 487 ? 20.172 3.688 -8.477 1 89.75 487 LEU B O 1
ATOM 9546 N N . PHE B 1 488 ? 21.266 3.99 -10.375 1 88.81 488 PHE B N 1
ATOM 9547 C CA . PHE B 1 488 ? 20.656 2.838 -11.031 1 88.81 488 PHE B CA 1
ATOM 9548 C C . PHE B 1 488 ? 21.656 1.7 -11.164 1 88.81 488 PHE B C 1
ATOM 9550 O O . PHE B 1 488 ? 21.578 0.894 -12.094 1 88.81 488 PHE B O 1
ATOM 9557 N N . SER B 1 489 ? 22.562 1.585 -10.258 1 82.88 489 SER B N 1
ATOM 9558 C CA . SER B 1 489 ? 23.578 0.548 -10.359 1 82.88 489 SER B CA 1
ATOM 9559 C C . SER B 1 489 ? 23.266 -0.63 -9.445 1 82.88 489 SER B C 1
ATOM 9561 O O . SER B 1 489 ? 22.828 -0.44 -8.305 1 82.88 489 SER B O 1
ATOM 9563 N N . THR B 1 490 ? 23.5 -1.779 -9.961 1 74.38 490 THR B N 1
ATOM 9564 C CA . THR B 1 490 ? 23.359 -2.996 -9.164 1 74.38 490 THR B CA 1
ATOM 9565 C C . THR B 1 490 ? 24.547 -3.16 -8.219 1 74.38 490 T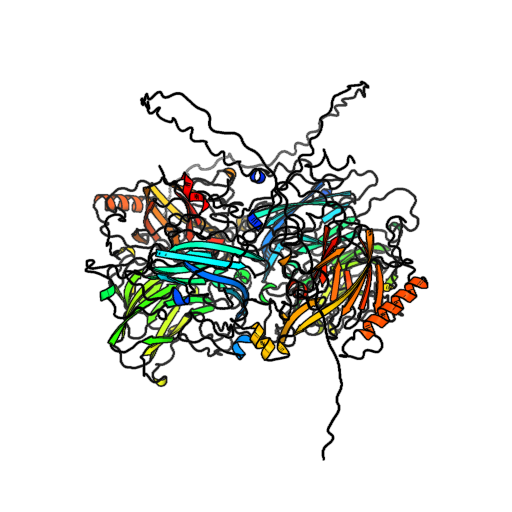HR B C 1
ATOM 9567 O O . THR B 1 490 ? 24.5 -3.98 -7.297 1 74.38 490 THR B O 1
ATOM 9570 N N . LYS B 1 491 ? 25.562 -2.443 -8.445 1 67.44 491 LYS B N 1
ATOM 9571 C CA . LYS B 1 491 ? 26.766 -2.561 -7.637 1 67.44 491 LYS B CA 1
ATOM 9572 C C . LYS B 1 491 ? 26.609 -1.846 -6.301 1 67.44 491 LYS B C 1
ATOM 9574 O O . LYS B 1 491 ? 27.344 -2.115 -5.352 1 67.44 491 LYS B O 1
ATOM 9579 N N . ASP B 1 492 ? 25.703 -0.952 -6.352 1 63.97 492 ASP B N 1
ATOM 9580 C CA . ASP B 1 492 ? 25.438 -0.266 -5.09 1 63.97 492 ASP B CA 1
ATOM 9581 C C . ASP B 1 492 ? 24.438 -1.051 -4.246 1 63.97 492 ASP B C 1
ATOM 9583 O O . ASP B 1 492 ? 23.297 -1.288 -4.672 1 63.97 492 ASP B O 1
ATOM 9587 N N . PRO B 1 493 ? 25.062 -1.456 -3.131 1 62.69 493 PRO B N 1
ATOM 9588 C CA . PRO B 1 493 ? 24.172 -2.291 -2.314 1 62.69 493 PRO B CA 1
ATOM 9589 C C . PRO B 1 493 ? 23 -1.509 -1.731 1 62.69 493 PRO B C 1
ATOM 9591 O O . PRO B 1 493 ? 22.016 -2.107 -1.271 1 62.69 493 PRO B O 1
ATOM 9594 N N . ASP B 1 494 ? 23.219 -0.198 -1.849 1 68.5 494 ASP B N 1
ATOM 9595 C CA . ASP B 1 494 ? 22.188 0.592 -1.194 1 68.5 494 ASP B CA 1
ATOM 9596 C C . ASP B 1 494 ? 21.156 1.086 -2.205 1 68.5 494 ASP B C 1
ATOM 9598 O O . ASP B 1 494 ? 21.5 1.685 -3.223 1 68.5 494 ASP B O 1
ATOM 9602 N N . TYR B 1 495 ? 20.047 0.62 -2.131 1 79.38 495 TYR B N 1
ATOM 9603 C CA . TYR B 1 495 ? 18.938 1.174 -2.916 1 79.38 495 TYR B CA 1
ATOM 9604 C C . TYR B 1 495 ? 18.531 2.541 -2.385 1 79.38 495 TYR B C 1
ATOM 9606 O O . TYR B 1 495 ? 17.656 2.643 -1.524 1 79.38 495 TYR B O 1
ATOM 9614 N N . LYS B 1 496 ? 19.156 3.531 -2.994 1 85.19 496 LYS B N 1
ATOM 9615 C CA . LYS B 1 496 ? 18.938 4.895 -2.521 1 85.19 496 LYS B CA 1
ATOM 9616 C C . LYS B 1 496 ? 17.547 5.406 -2.926 1 85.19 496 LYS B C 1
ATOM 9618 O O . LYS B 1 496 ? 17.078 5.117 -4.023 1 85.19 496 LYS B O 1
ATOM 9623 N N . LYS B 1 497 ? 16.984 6.141 -2.035 1 89.62 497 LYS B N 1
ATOM 9624 C CA . LYS B 1 497 ? 15.672 6.727 -2.285 1 89.62 497 LYS B CA 1
ATOM 9625 C C . LYS B 1 497 ? 15.781 7.965 -3.17 1 89.62 497 LYS B C 1
ATOM 9627 O O . LYS B 1 497 ? 16.797 8.664 -3.15 1 89.62 497 LYS B O 1
ATOM 9632 N N . PHE B 1 498 ? 14.797 8.164 -3.973 1 94.69 498 PHE B N 1
ATOM 9633 C CA . PHE B 1 498 ? 14.695 9.367 -4.789 1 94.69 498 PHE B CA 1
ATOM 9634 C C . PHE B 1 498 ? 13.242 9.664 -5.145 1 94.69 498 PHE B C 1
ATOM 9636 O O . PHE B 1 498 ? 12.359 8.852 -4.891 1 94.69 498 PHE B O 1
ATOM 9643 N N . PHE B 1 499 ? 12.953 10.836 -5.605 1 96.12 499 PHE B N 1
ATOM 9644 C CA . PHE B 1 499 ? 11.727 11.203 -6.293 1 96.12 499 PHE B CA 1
ATOM 9645 C C . PHE B 1 499 ? 12.023 12 -7.555 1 96.12 499 PHE B C 1
ATOM 9647 O O . PHE B 1 499 ? 13.133 12.5 -7.73 1 96.12 499 PHE B O 1
ATOM 9654 N N . VAL B 1 500 ? 11.109 12.031 -8.461 1 96.31 500 VAL B N 1
ATOM 9655 C CA . VAL B 1 500 ? 11.281 12.742 -9.727 1 96.31 500 VAL B CA 1
ATOM 9656 C C . VAL B 1 500 ? 10.609 14.117 -9.641 1 96.31 500 VAL B C 1
ATOM 9658 O O . VAL B 1 500 ? 9.398 14.203 -9.422 1 96.31 500 VAL B O 1
ATOM 9661 N N . ALA B 1 501 ? 11.344 15.164 -9.781 1 93.62 501 ALA B N 1
ATOM 9662 C CA . ALA B 1 501 ? 10.844 16.531 -9.727 1 93.62 501 ALA B CA 1
ATOM 9663 C C . ALA B 1 501 ? 10.164 16.922 -11.031 1 93.62 501 ALA B C 1
ATOM 9665 O O . ALA B 1 501 ? 10.164 16.141 -11.992 1 93.62 501 ALA B O 1
ATOM 9666 N N . ILE B 1 502 ? 9.586 18.062 -11.102 1 91.12 502 ILE B N 1
ATOM 9667 C CA . ILE B 1 502 ? 8.766 18.531 -12.211 1 91.12 502 ILE B CA 1
ATOM 9668 C C . ILE B 1 502 ? 9.633 18.688 -13.461 1 91.12 502 ILE B C 1
ATOM 9670 O O . ILE B 1 502 ? 9.148 18.5 -14.578 1 91.12 502 ILE B O 1
ATOM 9674 N N . ASP B 1 503 ? 10.875 18.984 -13.336 1 91.06 503 ASP B N 1
ATOM 9675 C CA . ASP B 1 503 ? 11.758 19.188 -14.484 1 91.06 503 ASP B CA 1
ATOM 9676 C C . ASP B 1 503 ? 12.391 17.859 -14.922 1 91.06 503 ASP B C 1
ATOM 9678 O O . ASP B 1 503 ? 13.211 17.844 -15.844 1 91.06 503 ASP B O 1
ATOM 9682 N N . GLY B 1 504 ? 12.086 16.766 -14.195 1 93.5 504 GLY B N 1
ATOM 9683 C CA . GLY B 1 504 ? 12.594 15.453 -14.539 1 93.5 504 GLY B CA 1
ATOM 9684 C C . GLY B 1 504 ? 13.82 15.062 -13.742 1 93.5 504 GLY B C 1
ATOM 9685 O O . GLY B 1 504 ? 14.297 13.93 -13.844 1 93.5 504 GLY B O 1
ATOM 9686 N N . SER B 1 505 ? 14.281 15.953 -12.859 1 94.88 505 SER B N 1
ATOM 9687 C CA . SER B 1 505 ? 15.445 15.641 -12.031 1 94.88 505 SER B CA 1
ATOM 9688 C C . SER B 1 505 ? 15.109 14.578 -10.992 1 94.88 505 SER B C 1
ATOM 9690 O O . SER B 1 505 ? 14.016 14.578 -10.422 1 94.88 505 SER B O 1
ATOM 9692 N N . HIS B 1 506 ? 16.062 13.688 -10.82 1 95.75 506 HIS B N 1
ATOM 9693 C CA . HIS B 1 506 ? 15.992 12.711 -9.742 1 95.75 506 HIS B CA 1
ATOM 9694 C C . HIS B 1 506 ? 16.672 13.234 -8.484 1 95.75 506 HIS B C 1
ATOM 9696 O O . HIS B 1 506 ? 17.891 13.422 -8.461 1 95.75 506 HIS B O 1
ATOM 9702 N N . LEU B 1 507 ? 15.852 13.375 -7.398 1 95.44 507 LEU B N 1
ATOM 9703 C CA . LEU B 1 507 ? 16.359 14.086 -6.23 1 95.44 507 LEU B CA 1
ATOM 9704 C C . LEU B 1 507 ? 16.203 13.242 -4.973 1 95.44 507 LEU B C 1
ATOM 9706 O O . LEU B 1 507 ? 15.25 12.461 -4.852 1 95.44 507 LEU B O 1
ATOM 9710 N N . SER B 1 508 ? 17.125 13.32 -4.105 1 94.75 508 SER B N 1
ATOM 9711 C CA . SER B 1 508 ? 16.969 12.945 -2.705 1 94.75 508 SER B CA 1
ATOM 9712 C C . SER B 1 508 ? 16.922 14.172 -1.801 1 94.75 508 SER B C 1
ATOM 9714 O O . SER B 1 508 ? 17.547 15.188 -2.086 1 94.75 508 SER B O 1
ATOM 9716 N N . ALA B 1 509 ? 16.094 14.125 -0.746 1 95.56 509 ALA B N 1
ATOM 9717 C CA . ALA B 1 509 ? 15.961 15.25 0.171 1 95.56 509 ALA B CA 1
ATOM 9718 C C . ALA B 1 509 ? 16.875 15.078 1.386 1 95.56 509 ALA B C 1
ATOM 9720 O O . ALA B 1 509 ? 17.047 13.969 1.884 1 95.56 509 ALA B O 1
ATOM 9721 N N . GLN B 1 510 ? 17.406 16.234 1.82 1 93.31 510 GLN B N 1
ATOM 9722 C CA . GLN B 1 510 ? 18.438 16.125 2.85 1 93.31 510 GLN B CA 1
ATOM 9723 C C . GLN B 1 510 ? 18.344 17.281 3.844 1 93.31 510 GLN B C 1
ATOM 9725 O O . GLN B 1 510 ? 17.859 18.359 3.508 1 93.31 510 GLN B O 1
ATOM 9730 N N . ILE B 1 511 ? 18.75 17.047 5.031 1 94.12 511 ILE B N 1
ATOM 9731 C CA . ILE B 1 511 ? 19.125 18.047 6.02 1 94.12 511 ILE B CA 1
ATOM 9732 C C . ILE B 1 511 ? 20.578 17.828 6.453 1 94.12 511 ILE B C 1
ATOM 9734 O O . ILE B 1 511 ? 20.953 16.734 6.836 1 94.12 511 ILE B O 1
ATOM 9738 N N . ASN B 1 512 ? 21.406 18.844 6.344 1 90.5 512 ASN B N 1
ATOM 9739 C CA . ASN B 1 512 ? 22.828 18.766 6.641 1 90.5 512 ASN B CA 1
ATOM 9740 C C . ASN B 1 512 ? 23.5 17.609 5.891 1 90.5 512 ASN B C 1
ATOM 9742 O O . ASN B 1 512 ? 24.234 16.828 6.484 1 90.5 512 ASN B O 1
ATOM 9746 N N . ASN B 1 513 ? 23.109 17.406 4.66 1 87.88 513 ASN B N 1
ATOM 9747 C CA . ASN B 1 513 ? 23.688 16.453 3.713 1 87.88 513 ASN B CA 1
ATOM 9748 C C . ASN B 1 513 ? 23.359 15.008 4.094 1 87.88 513 ASN B C 1
ATOM 9750 O O . ASN B 1 513 ? 24.047 14.078 3.666 1 87.88 513 ASN B O 1
ATOM 9754 N N . ILE B 1 514 ? 22.406 14.828 4.914 1 90.38 514 ILE B N 1
ATOM 9755 C CA . ILE B 1 514 ? 21.969 13.5 5.312 1 90.38 514 ILE B CA 1
ATOM 9756 C C . ILE B 1 514 ? 20.516 13.281 4.895 1 90.38 514 ILE B C 1
ATOM 9758 O O . ILE B 1 514 ? 19.656 14.125 5.141 1 90.38 514 ILE B O 1
ATOM 9762 N N . SER B 1 515 ? 20.297 12.211 4.184 1 92.25 515 SER B N 1
ATOM 9763 C CA . SER B 1 515 ? 18.938 11.766 3.908 1 92.25 515 SER B CA 1
ATOM 9764 C C . SER B 1 515 ? 18.453 10.781 4.973 1 92.25 515 SER B C 1
ATOM 9766 O O . SER B 1 515 ? 19.047 9.719 5.16 1 92.25 515 SER B O 1
ATOM 9768 N N . PHE B 1 516 ? 17.453 11.133 5.652 1 92.56 516 PHE B N 1
ATOM 9769 C CA . PHE B 1 516 ? 16.953 10.375 6.793 1 92.56 516 PHE B CA 1
ATOM 9770 C C . PHE B 1 516 ? 16.469 8.992 6.363 1 92.56 516 PHE B C 1
ATOM 9772 O O . PHE B 1 516 ? 15.844 8.844 5.316 1 92.56 516 PHE B O 1
ATOM 9779 N N . LYS B 1 517 ? 16.75 8.031 7.105 1 91.31 517 LYS B N 1
ATOM 9780 C CA . LYS B 1 517 ? 16.266 6.664 6.934 1 91.31 517 LYS B CA 1
ATOM 9781 C C . LYS B 1 517 ? 15.625 6.145 8.219 1 91.31 517 LYS B C 1
ATOM 9783 O O . LYS B 1 517 ? 16.188 6.301 9.305 1 91.31 517 LYS B O 1
ATOM 9788 N N . ASP B 1 518 ? 14.414 5.535 8.062 1 93.25 518 ASP B N 1
ATOM 9789 C CA . ASP B 1 518 ? 13.719 4.973 9.219 1 93.25 518 ASP B CA 1
ATOM 9790 C C . ASP B 1 518 ? 14.516 3.822 9.828 1 93.25 518 ASP B C 1
ATOM 9792 O O . ASP B 1 518 ? 15.047 2.977 9.109 1 93.25 518 ASP B O 1
ATOM 9796 N N . PRO B 1 519 ? 14.633 3.816 11.133 1 92.62 519 PRO B N 1
ATOM 9797 C CA . PRO B 1 519 ? 15.219 2.637 11.773 1 92.62 519 PRO B CA 1
ATOM 9798 C C . PRO B 1 519 ? 14.281 1.43 11.75 1 92.62 519 PRO B C 1
ATOM 9800 O O . PRO B 1 519 ? 13.07 1.585 11.562 1 92.62 519 PRO B O 1
ATOM 9803 N N . PRO B 1 520 ? 14.781 0.229 11.914 1 92.38 520 PRO B N 1
ATOM 9804 C CA . PRO B 1 520 ? 13.93 -0.964 11.859 1 92.38 520 PRO B CA 1
ATOM 9805 C C . PRO B 1 520 ? 13.023 -1.098 13.07 1 92.38 520 PRO B C 1
ATOM 9807 O O . PRO B 1 520 ? 12.062 -1.872 13.047 1 92.38 520 PRO B O 1
ATOM 9810 N N . SER B 1 521 ? 13.398 -0.364 14.172 1 93.81 521 SER B N 1
ATOM 9811 C CA . SER B 1 521 ? 12.617 -0.393 15.398 1 93.81 521 SER B CA 1
ATOM 9812 C C . SER B 1 521 ? 12.477 1.003 16 1 93.81 521 SER B C 1
ATOM 9814 O O . SER B 1 521 ? 13.414 1.799 15.953 1 93.81 521 SER B O 1
ATOM 9816 N N . PRO B 1 522 ? 11.336 1.303 16.547 1 95.44 522 PRO B N 1
ATOM 9817 C CA . PRO B 1 522 ? 11.18 2.615 17.188 1 95.44 522 PRO B CA 1
ATOM 9818 C C . PRO B 1 522 ? 12.094 2.793 18.406 1 95.44 522 PRO B C 1
ATOM 9820 O O . PRO B 1 522 ? 12 2.023 19.359 1 95.44 522 PRO B O 1
ATOM 9823 N N . PRO B 1 523 ? 12.875 3.785 18.438 1 93.56 523 PRO B N 1
ATOM 9824 C CA . PRO B 1 523 ? 13.789 3.994 19.562 1 93.56 523 PRO B CA 1
ATOM 9825 C C . PRO B 1 523 ? 13.055 4.375 20.844 1 93.56 523 PRO B C 1
ATOM 9827 O O . PRO B 1 523 ? 13.594 4.211 21.938 1 93.56 523 PRO B O 1
ATOM 9830 N N . LEU B 1 524 ? 11.836 4.863 20.719 1 95.38 524 LEU B N 1
ATOM 9831 C CA . LEU B 1 524 ? 11.062 5.207 21.906 1 95.38 524 LEU B CA 1
ATOM 9832 C C . LEU B 1 524 ? 10.781 3.965 22.734 1 95.38 524 LEU B C 1
ATOM 9834 O O . LEU B 1 524 ? 10.789 4.027 23.969 1 95.38 524 LEU B O 1
ATOM 9838 N N . SER B 1 525 ? 10.516 2.809 22.078 1 94.19 525 SER B N 1
ATOM 9839 C CA . SER B 1 525 ? 10.047 1.633 22.797 1 94.19 525 SER B CA 1
ATOM 9840 C C . SER B 1 525 ? 11.055 0.495 22.719 1 94.19 525 SER B C 1
ATOM 9842 O O . SER B 1 525 ? 10.961 -0.475 23.484 1 94.19 525 SER B O 1
ATOM 9844 N N . GLN B 1 526 ? 11.906 0.592 21.75 1 90.94 526 GLN B N 1
ATOM 9845 C CA . GLN B 1 526 ? 12.859 -0.494 21.547 1 90.94 526 GLN B CA 1
ATOM 9846 C C . GLN B 1 526 ? 14.289 0.039 21.438 1 90.94 526 GLN B C 1
ATOM 9848 O O . GLN B 1 526 ? 14.5 1.199 21.078 1 90.94 526 GLN B O 1
ATOM 9853 N N . HIS B 1 527 ? 15.219 -0.828 21.766 1 79.38 527 HIS B N 1
ATOM 9854 C CA . HIS B 1 527 ? 16.625 -0.452 21.641 1 79.38 527 HIS B CA 1
ATOM 9855 C C . HIS B 1 527 ? 17.062 -0.418 20.188 1 79.38 527 HIS B C 1
ATOM 9857 O O . HIS B 1 527 ? 16.672 -1.28 19.391 1 79.38 527 HIS B O 1
ATOM 9863 N N . ILE B 1 528 ? 17.656 0.646 19.875 1 71.31 528 ILE B N 1
ATOM 9864 C CA . ILE B 1 528 ? 18.203 0.739 18.516 1 71.31 528 ILE B CA 1
ATOM 9865 C C . ILE B 1 528 ? 19.719 0.781 18.562 1 71.31 528 ILE B C 1
ATOM 9867 O O . ILE B 1 528 ? 20.297 1.441 19.438 1 71.31 528 ILE B O 1
ATOM 9871 N N . ASP B 1 529 ? 20.219 -0.022 17.641 1 64.56 529 ASP B N 1
ATOM 9872 C CA . ASP B 1 529 ? 21.672 -0.03 17.547 1 64.56 529 ASP B CA 1
ATOM 9873 C C . ASP B 1 529 ? 22.203 1.331 17.094 1 64.56 529 ASP B C 1
ATOM 9875 O O . ASP B 1 529 ? 21.641 1.941 16.172 1 64.56 529 ASP B O 1
ATOM 9879 N N . TYR B 1 530 ? 23.172 1.697 17.734 1 58.47 530 TYR B N 1
ATOM 9880 C CA . TYR B 1 530 ? 23.797 2.992 17.5 1 58.47 530 TYR B CA 1
ATOM 9881 C C . TYR B 1 530 ? 24.281 3.113 16.047 1 58.47 530 TYR B C 1
ATOM 9883 O O . TYR B 1 530 ? 24.297 4.211 15.492 1 58.47 530 TYR B O 1
ATOM 9891 N N . GLU B 1 531 ? 24.609 1.979 15.484 1 60.19 531 GLU B N 1
ATOM 9892 C CA . GLU B 1 531 ? 25.141 2.012 14.125 1 60.19 531 GLU B CA 1
ATOM 9893 C C . GLU B 1 531 ? 24.078 2.51 13.141 1 60.19 531 GLU B C 1
ATOM 9895 O O . GLU B 1 531 ? 24.406 3.014 12.062 1 60.19 531 GLU B O 1
ATOM 9900 N N . LYS B 1 532 ? 23 2.496 13.617 1 65.19 532 LYS B N 1
ATOM 9901 C CA . LYS B 1 532 ? 21.938 2.914 12.719 1 65.19 532 LYS B CA 1
ATOM 9902 C C . LYS B 1 532 ? 21.625 4.398 12.891 1 65.19 532 LYS B C 1
ATOM 9904 O O . LYS B 1 532 ? 20.984 5.008 12.023 1 65.19 532 LYS B O 1
ATOM 9909 N N . ILE B 1 533 ? 22.109 4.93 13.969 1 75.06 533 ILE B N 1
ATOM 9910 C CA . ILE B 1 533 ? 21.828 6.32 14.312 1 75.06 533 ILE B CA 1
ATOM 9911 C C . ILE B 1 533 ? 23.031 7.188 13.969 1 75.06 533 ILE B C 1
ATOM 9913 O O . ILE B 1 533 ? 24.172 6.852 14.312 1 75.06 533 ILE B O 1
ATOM 9917 N N . CYS B 1 534 ? 22.844 8.039 13.023 1 76.25 534 CYS B N 1
ATOM 9918 C CA . CYS B 1 534 ? 23.891 9.023 12.773 1 76.25 534 CYS B CA 1
ATOM 9919 C C . CYS B 1 534 ? 23.734 10.227 13.695 1 76.25 534 CYS B C 1
ATOM 9921 O O . CYS B 1 534 ? 22.672 10.844 13.742 1 76.25 534 CYS B O 1
ATOM 9923 N N . PRO B 1 535 ? 24.531 10.086 14.836 1 62.91 535 PRO B N 1
ATOM 9924 C CA . PRO B 1 535 ? 24.312 11.195 15.758 1 62.91 535 PRO B CA 1
ATOM 9925 C C . PRO B 1 535 ? 24.297 12.555 15.062 1 62.91 535 PRO B C 1
ATOM 9927 O O . PRO B 1 535 ? 23.281 12.945 14.477 1 62.91 535 PRO B O 1
ATOM 9930 N N . ASN B 1 536 ? 25.234 13.461 15.484 1 57.53 536 ASN B N 1
ATOM 9931 C CA . ASN B 1 536 ? 25.234 14.891 15.164 1 57.53 536 ASN B CA 1
ATOM 9932 C C . ASN B 1 536 ? 25.547 15.133 13.688 1 57.53 536 ASN B C 1
ATOM 9934 O O . ASN B 1 536 ? 25.984 14.227 12.984 1 57.53 536 ASN B O 1
ATOM 9938 N N . ALA B 1 537 ? 25.141 16.297 13.141 1 54.94 537 ALA B N 1
ATOM 9939 C CA . ALA B 1 537 ? 25.203 16.844 11.789 1 54.94 537 ALA B CA 1
ATOM 9940 C C . ALA B 1 537 ? 26.406 16.297 11.031 1 54.94 537 ALA B C 1
ATOM 9942 O O . ALA B 1 537 ? 26.688 16.734 9.906 1 54.94 537 ALA B O 1
ATOM 9943 N N . TYR B 1 538 ? 26.969 15.188 11.617 1 54.84 538 TYR B N 1
ATOM 9944 C CA . TYR B 1 538 ? 28.188 14.82 10.922 1 54.84 538 TYR B CA 1
ATOM 9945 C C . TYR B 1 538 ? 28 13.516 10.148 1 54.84 538 TYR B C 1
ATOM 9947 O O . TYR B 1 538 ? 27.5 12.531 10.688 1 54.84 538 TYR B O 1
ATOM 9955 N N . THR B 1 539 ? 28.047 13.625 8.852 1 59.19 539 THR B N 1
ATOM 9956 C CA . THR B 1 539 ? 28.062 12.484 7.938 1 59.19 539 THR B CA 1
ATOM 9957 C C . THR B 1 539 ? 29.141 11.492 8.336 1 59.19 539 THR B C 1
ATOM 9959 O O . THR B 1 539 ? 30.312 11.852 8.461 1 59.19 539 THR B O 1
ATOM 9962 N N . PRO B 1 540 ? 28.75 10.344 8.719 1 58.47 540 PRO B N 1
ATOM 9963 C CA . PRO B 1 540 ? 29.812 9.367 8.945 1 58.47 540 PRO B CA 1
ATOM 9964 C C . PRO B 1 540 ? 30.766 9.258 7.754 1 58.47 540 PRO B C 1
ATOM 9966 O O . PRO B 1 540 ? 30.344 9.406 6.605 1 58.47 540 PRO B O 1
ATOM 9969 N N . PRO B 1 541 ? 32.062 9.289 8.047 1 56.75 541 PRO B N 1
ATOM 9970 C CA . PRO B 1 541 ? 33.031 9.172 6.957 1 56.75 541 PRO B CA 1
ATOM 9971 C C . PRO B 1 541 ? 32.719 8.008 6.016 1 56.75 541 PRO B C 1
ATOM 9973 O O . PRO B 1 541 ? 33.125 8.023 4.852 1 56.75 541 PRO B O 1
ATOM 9976 N N . THR B 1 542 ? 31.938 7.027 6.469 1 58.69 542 THR B N 1
ATOM 9977 C CA . THR B 1 542 ? 31.688 5.828 5.68 1 58.69 542 THR B CA 1
ATOM 9978 C C . THR B 1 542 ? 30.469 6.02 4.777 1 58.69 542 THR B C 1
ATOM 9980 O O . THR B 1 542 ? 30.188 5.188 3.908 1 58.69 542 THR B O 1
ATOM 9983 N N . CYS B 1 543 ? 29.922 7.16 4.969 1 66.81 543 CYS B N 1
ATOM 9984 C CA . CYS B 1 543 ? 28.672 7.301 4.227 1 66.81 543 CYS B CA 1
ATOM 9985 C C . CYS B 1 543 ? 28.922 7.789 2.807 1 66.81 543 CYS B C 1
ATOM 9987 O O . CYS B 1 543 ? 29.719 8.711 2.6 1 66.81 543 CYS B O 1
ATOM 9989 N N . THR B 1 544 ? 28.359 7.055 1.844 1 68.62 544 THR B N 1
ATOM 9990 C CA . THR B 1 544 ? 28.438 7.461 0.445 1 68.62 544 THR B CA 1
ATOM 9991 C C . THR B 1 544 ? 27.344 8.469 0.103 1 68.62 544 THR B C 1
ATOM 9993 O O . THR B 1 544 ? 26.266 8.43 0.68 1 68.62 544 THR B O 1
ATOM 9996 N N . GLN B 1 545 ? 27.719 9.406 -0.649 1 73.31 545 GLN B N 1
ATOM 9997 C CA . GLN B 1 545 ? 26.75 10.438 -1.028 1 73.31 545 GLN B CA 1
ATOM 9998 C C . GLN B 1 545 ? 25.656 9.859 -1.919 1 73.31 545 GLN B C 1
ATOM 10000 O O . GLN B 1 545 ? 25.938 9.109 -2.852 1 73.31 545 GLN B O 1
ATOM 10005 N N . PRO B 1 546 ? 24.547 10.219 -1.618 1 79.56 546 PRO B N 1
ATOM 10006 C CA . PRO B 1 546 ? 24.016 10.875 -0.417 1 79.56 546 PRO B CA 1
ATOM 10007 C C . PRO B 1 546 ? 24.047 9.969 0.809 1 79.56 546 PRO B C 1
ATOM 10009 O O . PRO B 1 546 ? 23.672 8.789 0.717 1 79.56 546 PRO B O 1
ATOM 10012 N N . CYS B 1 547 ? 24.516 10.531 1.803 1 83.56 547 CYS B N 1
ATOM 10013 C CA . CYS B 1 547 ? 24.578 9.758 3.041 1 83.56 547 CYS B CA 1
ATOM 10014 C C . CYS B 1 547 ? 23.172 9.547 3.609 1 83.56 547 CYS B C 1
ATOM 10016 O O . CYS B 1 547 ? 22.375 10.477 3.664 1 83.56 547 CYS B O 1
ATOM 10018 N N . THR B 1 548 ? 22.891 8.297 3.918 1 86.75 548 THR B N 1
ATOM 10019 C CA . THR B 1 548 ? 21.594 7.961 4.492 1 86.75 548 THR B CA 1
ATOM 10020 C C . THR B 1 548 ? 21.75 7.367 5.887 1 86.75 548 THR B C 1
ATOM 10022 O O . THR B 1 548 ? 22.594 6.488 6.102 1 86.75 548 THR B O 1
ATOM 10025 N N . CYS B 1 549 ? 20.969 7.891 6.863 1 86.38 549 CYS B N 1
ATOM 10026 C CA . CYS B 1 549 ? 20.953 7.344 8.211 1 86.38 549 CYS B CA 1
ATOM 10027 C C . CYS B 1 549 ? 19.812 7.934 9.023 1 86.38 549 CYS B C 1
ATOM 10029 O O . CYS B 1 549 ? 19.156 8.883 8.578 1 86.38 549 CYS B O 1
ATOM 10031 N N . THR B 1 550 ? 19.562 7.375 10.18 1 90.75 550 THR B N 1
ATOM 10032 C CA . THR B 1 550 ? 18.609 7.973 11.117 1 90.75 550 THR B CA 1
ATOM 10033 C C . THR B 1 550 ? 19.25 9.164 11.844 1 90.75 550 THR B C 1
ATOM 10035 O O . THR B 1 550 ? 20.016 8.984 12.781 1 90.75 550 THR B O 1
ATOM 10038 N N . ASP B 1 551 ? 18.922 10.336 11.398 1 91.56 551 ASP B N 1
ATOM 10039 C CA . ASP B 1 551 ? 19.547 11.562 11.906 1 91.56 551 ASP B CA 1
ATOM 10040 C C . ASP B 1 551 ? 18.875 12.023 13.195 1 91.56 551 ASP B C 1
ATOM 10042 O O . ASP B 1 551 ? 17.734 12.5 13.18 1 91.56 551 ASP B O 1
ATOM 10046 N N . VAL B 1 552 ? 19.641 11.906 14.336 1 92.88 552 VAL B N 1
ATOM 10047 C CA . VAL B 1 552 ? 19.094 12.195 15.656 1 92.88 552 VAL B CA 1
ATOM 10048 C C . VAL B 1 552 ? 19.906 13.297 16.328 1 92.88 552 VAL B C 1
ATOM 10050 O O . VAL B 1 552 ? 21.141 13.219 16.391 1 92.88 552 VAL B O 1
ATOM 10053 N N . PHE B 1 553 ? 19.25 14.328 16.797 1 93.12 553 PHE B N 1
ATOM 10054 C CA . PHE B 1 553 ? 19.844 15.359 17.641 1 93.12 553 PHE B CA 1
ATOM 10055 C C . PHE B 1 553 ? 19.484 15.141 19.109 1 93.12 553 PHE B C 1
ATOM 10057 O O . PHE B 1 553 ? 18.297 15.148 19.469 1 93.12 553 PHE B O 1
ATOM 10064 N N . HIS B 1 554 ? 20.469 14.938 19.906 1 93 554 HIS B N 1
ATOM 10065 C CA . HIS B 1 554 ? 20.234 14.773 21.328 1 93 554 HIS B CA 1
ATOM 10066 C C . HIS B 1 554 ? 20.109 16.125 22.031 1 93 554 HIS B C 1
ATOM 10068 O O . HIS B 1 554 ? 21 16.969 21.938 1 93 554 HIS B O 1
ATOM 10074 N N . ILE B 1 555 ? 19 16.359 22.672 1 96.12 555 ILE B N 1
ATOM 10075 C CA . ILE B 1 555 ? 18.688 17.625 23.312 1 96.12 555 ILE B CA 1
ATOM 10076 C C . ILE B 1 555 ? 18.453 17.422 24.812 1 96.12 555 ILE B C 1
ATOM 10078 O O . ILE B 1 555 ? 17.562 16.672 25.203 1 96.12 555 ILE B O 1
ATOM 10082 N N . PRO B 1 556 ? 19.188 18.125 25.641 1 97.12 556 PRO B N 1
ATOM 10083 C CA . PRO B 1 556 ? 19 17.984 27.094 1 97.12 556 PRO B CA 1
ATOM 10084 C C . PRO B 1 556 ? 17.641 18.5 27.562 1 97.12 556 PRO B C 1
ATOM 10086 O O . PRO B 1 556 ? 17.125 19.484 27.016 1 97.12 556 PRO B O 1
ATOM 10089 N N . CYS B 1 557 ? 17.156 17.906 28.594 1 97.12 557 CYS B N 1
ATOM 10090 C CA . CYS B 1 557 ? 15.891 18.312 29.188 1 97.12 557 CYS B CA 1
ATOM 10091 C C . CYS B 1 557 ? 15.938 19.781 29.609 1 97.12 557 CYS B C 1
ATOM 10093 O O . CYS B 1 557 ? 16.906 20.234 30.219 1 97.12 557 CYS B O 1
ATOM 10095 N N . LYS B 1 558 ? 14.93 20.609 29.25 1 96.25 558 LYS B N 1
ATOM 10096 C CA . LYS B 1 558 ? 14.672 21.984 29.641 1 96.25 558 LYS B CA 1
ATOM 10097 C C . LYS B 1 558 ? 15.617 22.953 28.922 1 96.25 558 LYS B C 1
ATOM 10099 O O . LYS B 1 558 ? 15.648 24.141 29.219 1 96.25 558 LYS B O 1
ATOM 10104 N N . ALA B 1 559 ? 16.312 22.453 27.984 1 97.25 559 ALA B N 1
ATOM 10105 C CA . ALA B 1 559 ? 17.156 23.344 27.188 1 97.25 559 ALA B CA 1
ATOM 10106 C C . ALA B 1 559 ? 16.328 24.297 26.344 1 97.25 559 ALA B C 1
ATOM 10108 O O . ALA B 1 559 ? 15.289 23.906 25.797 1 97.25 559 ALA B O 1
ATOM 10109 N N . THR B 1 560 ? 16.75 25.531 26.344 1 96.88 560 THR B N 1
ATOM 10110 C CA . THR B 1 560 ? 16.25 26.438 25.328 1 96.88 560 THR B CA 1
ATOM 10111 C C . THR B 1 560 ? 16.969 26.219 24 1 96.88 560 THR B C 1
ATOM 10113 O O . THR B 1 560 ? 18.203 26.328 23.922 1 96.88 560 THR B O 1
ATOM 10116 N N . VAL B 1 561 ? 16.266 25.938 22.938 1 97.81 561 VAL B N 1
ATOM 10117 C CA . VAL B 1 561 ? 16.875 25.516 21.688 1 97.81 561 VAL B CA 1
ATOM 10118 C C . VAL B 1 561 ? 16.484 26.484 20.578 1 97.81 561 VAL B C 1
ATOM 10120 O O . VAL B 1 561 ? 15.297 26.766 20.359 1 97.81 561 VAL B O 1
ATOM 10123 N N . ASP B 1 562 ? 17.469 27.062 19.922 1 97.94 562 ASP B N 1
ATOM 10124 C CA . ASP B 1 562 ? 17.25 27.781 18.672 1 97.94 562 ASP B CA 1
ATOM 10125 C C . ASP B 1 562 ? 17.562 26.891 17.469 1 97.94 562 ASP B C 1
ATOM 10127 O O . ASP B 1 562 ? 18.625 26.266 17.406 1 97.94 562 ASP B O 1
ATOM 10131 N N . VAL B 1 563 ? 16.656 26.734 16.562 1 98 563 VAL B N 1
ATOM 10132 C CA . VAL B 1 563 ? 16.875 26.047 15.297 1 98 563 VAL B CA 1
ATOM 10133 C C . VAL B 1 563 ? 16.891 27.062 14.148 1 98 563 VAL B C 1
ATOM 10135 O O . VAL B 1 563 ? 15.961 27.859 14 1 98 563 VAL B O 1
ATOM 10138 N N . MET B 1 564 ? 17.938 27.094 13.43 1 97.69 564 MET B N 1
ATOM 10139 C CA . MET B 1 564 ? 18 27.891 12.211 1 97.69 564 MET B CA 1
ATOM 10140 C C . MET B 1 564 ? 17.859 27.016 10.969 1 97.69 564 MET B C 1
ATOM 10142 O O . MET B 1 564 ? 18.781 26.281 10.617 1 97.69 564 MET B O 1
ATOM 10146 N N . LEU B 1 565 ? 16.766 27.125 10.344 1 97.56 565 LEU B N 1
ATOM 10147 C CA . LEU B 1 565 ? 16.516 26.438 9.078 1 97.56 565 LEU B CA 1
ATOM 10148 C C . LEU B 1 565 ? 16.984 27.297 7.902 1 97.56 565 LEU B C 1
ATOM 10150 O O . LEU B 1 565 ? 16.641 28.484 7.816 1 97.56 565 LEU B O 1
ATOM 10154 N N . VAL B 1 566 ? 17.719 26.688 7.031 1 95.56 566 VAL B N 1
ATOM 10155 C CA . VAL B 1 566 ? 18.219 27.406 5.867 1 95.56 566 VAL B CA 1
ATOM 10156 C C . VAL B 1 566 ? 17.938 26.609 4.598 1 95.56 566 VAL B C 1
ATOM 10158 O O . VAL B 1 566 ? 18.328 25.453 4.484 1 95.56 566 VAL B O 1
ATOM 10161 N N . ASP B 1 567 ? 17.188 27.203 3.721 1 94.94 567 ASP B N 1
ATOM 10162 C CA . ASP B 1 567 ? 17 26.625 2.391 1 94.94 567 ASP B CA 1
ATOM 10163 C C . ASP B 1 567 ? 18.219 26.906 1.497 1 94.94 567 ASP B C 1
ATOM 10165 O O . ASP B 1 567 ? 18.406 28.031 1.034 1 94.94 567 ASP B O 1
ATOM 10169 N N . ILE B 1 568 ? 18.953 25.891 1.168 1 90.62 568 ILE B N 1
ATOM 10170 C CA . ILE B 1 568 ? 20.203 26.125 0.472 1 90.62 568 ILE B CA 1
ATOM 10171 C C . ILE B 1 568 ? 19.984 26.031 -1.037 1 90.62 568 ILE B C 1
ATOM 10173 O O . ILE B 1 568 ? 20.875 26.391 -1.821 1 90.62 568 ILE B O 1
ATOM 10177 N N . ASP B 1 569 ? 18.859 25.453 -1.373 1 85.06 569 ASP B N 1
ATOM 10178 C CA . ASP B 1 569 ? 18.516 25.375 -2.789 1 85.06 569 ASP B CA 1
ATOM 10179 C C . ASP B 1 569 ? 17.531 26.5 -3.172 1 85.06 569 ASP B C 1
ATOM 10181 O O . ASP B 1 569 ? 16.422 26.547 -2.656 1 85.06 569 ASP B O 1
ATOM 10185 N N . ASN B 1 570 ? 17.984 27.375 -3.975 1 76.5 570 ASN B N 1
ATOM 10186 C CA . ASN B 1 570 ? 17.141 28.5 -4.348 1 76.5 570 ASN B CA 1
ATOM 10187 C C . ASN B 1 570 ? 16.266 28.172 -5.555 1 76.5 570 ASN B C 1
ATOM 10189 O O . ASN B 1 570 ? 16.531 28.641 -6.664 1 76.5 570 ASN B O 1
ATOM 10193 N N . ILE B 1 571 ? 15.406 27.266 -5.348 1 76.12 571 ILE B N 1
ATOM 10194 C CA . ILE B 1 571 ? 14.406 26.969 -6.367 1 76.12 571 ILE B CA 1
ATOM 10195 C C . ILE B 1 571 ? 13.195 27.891 -6.188 1 76.12 571 ILE B C 1
ATOM 10197 O O . ILE B 1 571 ? 12.531 27.859 -5.148 1 76.12 571 ILE B O 1
ATOM 10201 N N . ASN B 1 572 ? 12.992 28.625 -7.254 1 70.06 572 ASN B N 1
ATOM 10202 C CA . ASN B 1 572 ? 11.953 29.641 -7.172 1 70.06 572 ASN B CA 1
ATOM 10203 C C . ASN B 1 572 ? 10.578 29.031 -6.938 1 70.06 572 ASN B C 1
ATOM 10205 O O . ASN B 1 572 ? 10.242 28 -7.535 1 70.06 572 ASN B O 1
ATOM 10209 N N . VAL B 1 573 ? 9.883 29.391 -5.996 1 76.25 573 VAL B N 1
ATOM 10210 C CA . VAL B 1 573 ? 8.469 29.109 -5.766 1 76.25 573 VAL B CA 1
ATOM 10211 C C . VAL B 1 573 ? 8.328 27.891 -4.863 1 76.25 573 VAL B C 1
ATOM 10213 O O . VAL B 1 573 ? 7.293 27.219 -4.867 1 76.25 573 VAL B O 1
ATOM 10216 N N . LEU B 1 574 ? 9.453 27.438 -4.375 1 89.38 574 LEU B N 1
ATOM 10217 C CA . LEU B 1 574 ? 9.352 26.328 -3.441 1 89.38 574 LEU B CA 1
ATOM 10218 C C . LEU B 1 574 ? 9.57 26.797 -2.008 1 89.38 574 LEU B C 1
ATOM 10220 O O . LEU B 1 574 ? 10.688 27.141 -1.631 1 89.38 574 LEU B O 1
ATOM 10224 N N . ASN B 1 575 ? 8.555 26.922 -1.259 1 93.94 575 ASN B N 1
ATOM 10225 C CA . ASN B 1 575 ? 8.578 27.297 0.148 1 93.94 575 ASN B CA 1
ATOM 10226 C C . ASN B 1 575 ? 8.258 26.125 1.061 1 93.94 575 ASN B C 1
ATOM 10228 O O . ASN B 1 575 ? 7.121 25.656 1.104 1 93.94 575 ASN B O 1
ATOM 10232 N N . HIS B 1 576 ? 9.258 25.672 1.743 1 95.81 576 HIS B N 1
ATOM 10233 C CA . HIS B 1 576 ? 9.133 24.422 2.51 1 95.81 576 HIS B CA 1
ATOM 10234 C C . HIS B 1 576 ? 8.523 24.688 3.881 1 95.81 576 HIS B C 1
ATOM 10236 O O . HIS B 1 576 ? 9.055 25.469 4.664 1 95.81 576 HIS B O 1
ATOM 10242 N N . PRO B 1 577 ? 7.41 24.031 4.211 1 97.69 577 PRO B N 1
ATOM 10243 C CA . PRO B 1 577 ? 6.918 24.047 5.59 1 97.69 577 PRO B CA 1
ATOM 10244 C C . PRO B 1 577 ? 7.605 23.016 6.473 1 97.69 577 PRO B C 1
ATOM 10246 O O . PRO B 1 577 ? 7.77 21.859 6.062 1 97.69 577 PRO B O 1
ATOM 10249 N N . PHE B 1 578 ? 8.023 23.391 7.621 1 98.62 578 PHE B N 1
ATOM 10250 C CA . PHE B 1 578 ? 8.625 22.469 8.578 1 98.62 578 PHE B CA 1
ATOM 10251 C C . PHE B 1 578 ? 7.766 22.359 9.836 1 98.62 578 PHE B C 1
ATOM 10253 O O . PHE B 1 578 ? 7.316 23.375 10.375 1 98.62 578 PHE B O 1
ATOM 10260 N N . HIS B 1 579 ? 7.543 21.172 10.234 1 98.69 579 HIS B N 1
ATOM 10261 C CA . HIS B 1 579 ? 6.711 20.859 11.391 1 98.69 579 HIS B CA 1
ATOM 10262 C C . HIS B 1 579 ? 7.512 20.141 12.469 1 98.69 579 HIS B C 1
ATOM 10264 O O . HIS B 1 579 ? 8.32 19.266 12.172 1 98.69 579 HIS B O 1
ATOM 10270 N N . LEU B 1 580 ? 7.34 20.562 13.711 1 98.75 580 LEU B N 1
ATOM 10271 C CA . LEU B 1 580 ? 7.938 19.906 14.875 1 98.75 580 LEU B CA 1
ATOM 10272 C C . LEU B 1 580 ? 6.867 19.219 15.711 1 98.75 580 LEU B C 1
ATOM 10274 O O . LEU B 1 580 ? 5.93 19.859 16.188 1 98.75 580 LEU B O 1
ATOM 10278 N N . HIS B 1 581 ? 7.012 17.891 15.859 1 98.62 581 HIS B N 1
ATOM 10279 C CA . HIS B 1 581 ? 6.129 17.141 16.75 1 98.62 581 HIS B CA 1
ATOM 10280 C C . HIS B 1 581 ? 6.391 17.5 18.203 1 98.62 581 HIS B C 1
ATOM 10282 O O . HIS B 1 581 ? 7.523 17.812 18.578 1 98.62 581 HIS B O 1
ATOM 10288 N N . GLY B 1 582 ? 5.328 17.547 19.047 1 97.88 582 GLY B N 1
ATOM 10289 C CA . GLY B 1 582 ? 5.461 17.594 20.5 1 97.88 582 GLY B CA 1
ATOM 10290 C C . GLY B 1 582 ? 5.539 19.016 21.047 1 97.88 582 GLY B C 1
ATOM 10291 O O . GLY B 1 582 ? 5.5 19.219 22.25 1 97.88 582 GLY B O 1
ATOM 10292 N N . TYR B 1 583 ? 5.59 20.047 20.109 1 96.69 583 TYR B N 1
ATOM 10293 C CA . TYR B 1 583 ? 5.863 21.391 20.609 1 96.69 583 TYR B CA 1
ATOM 10294 C C . TYR B 1 583 ? 5.137 22.453 19.781 1 96.69 583 TYR B C 1
ATOM 10296 O O . TYR B 1 583 ? 4.785 22.203 18.625 1 96.69 583 TYR B O 1
ATOM 10304 N N . SER B 1 584 ? 4.898 23.531 20.406 1 95.69 584 SER B N 1
ATOM 10305 C CA . SER B 1 584 ? 4.832 24.828 19.734 1 95.69 584 SER B CA 1
ATOM 10306 C C . SER B 1 584 ? 6.137 25.594 19.906 1 95.69 584 SER B C 1
ATOM 10308 O O . SER B 1 584 ? 6.883 25.375 20.859 1 95.69 584 SER B O 1
ATOM 10310 N N . PHE B 1 585 ? 6.484 26.391 19 1 97 585 PHE B N 1
ATOM 10311 C CA . PHE B 1 585 ? 7.711 27.172 19.078 1 97 585 PHE B CA 1
ATOM 10312 C C . PHE B 1 585 ? 7.445 28.641 18.719 1 97 585 PHE B C 1
ATOM 10314 O O . PHE B 1 585 ? 6.355 28.984 18.266 1 97 585 PHE B O 1
ATOM 10321 N N . CYS B 1 586 ? 8.414 29.484 18.984 1 96.31 586 CYS B N 1
ATOM 10322 C CA . CYS B 1 586 ? 8.367 30.891 18.609 1 96.31 586 CYS B CA 1
ATOM 10323 C C . CYS B 1 586 ? 9.219 31.156 17.375 1 96.31 586 CYS B C 1
ATOM 10325 O O . CYS B 1 586 ? 10.398 30.781 17.344 1 96.31 586 CYS B O 1
ATOM 10327 N N . VAL B 1 587 ? 8.625 31.734 16.438 1 96.88 587 VAL B N 1
ATOM 10328 C CA . VAL B 1 587 ? 9.406 32.188 15.281 1 96.88 587 VAL B CA 1
ATOM 10329 C C . VAL B 1 587 ? 10.047 33.531 15.602 1 96.88 587 VAL B C 1
ATOM 10331 O O . VAL B 1 587 ? 9.344 34.531 15.836 1 96.88 587 VAL B O 1
ATOM 10334 N N . LEU B 1 588 ? 11.328 33.594 15.562 1 95.81 588 LEU B N 1
ATOM 10335 C CA . LEU B 1 588 ? 12.062 34.812 15.914 1 95.81 588 LEU B CA 1
ATOM 10336 C C . LEU B 1 588 ? 12.359 35.625 14.664 1 95.81 588 LEU B C 1
ATOM 10338 O O . LEU B 1 588 ? 12.336 36.875 14.719 1 95.81 588 LEU B O 1
ATOM 10342 N N . ARG B 1 589 ? 12.664 34.906 13.633 1 94.12 589 ARG B N 1
ATOM 10343 C CA . ARG B 1 589 ? 12.977 35.594 12.375 1 94.12 589 ARG B CA 1
ATOM 10344 C C . ARG B 1 589 ? 12.633 34.719 11.18 1 94.12 589 ARG B C 1
ATOM 10346 O O . ARG B 1 589 ? 12.766 33.5 11.234 1 94.12 589 ARG B O 1
ATOM 10353 N N . SER B 1 590 ? 12.195 35.312 10.117 1 94.81 590 SER B N 1
ATOM 10354 C CA . SER B 1 590 ? 11.93 34.688 8.82 1 94.81 590 SER B CA 1
ATOM 10355 C C . SER B 1 590 ? 12.258 35.656 7.676 1 94.81 590 SER B C 1
ATOM 10357 O O . SER B 1 590 ? 11.57 36.656 7.496 1 94.81 590 SER B O 1
ATOM 10359 N N . ARG B 1 591 ? 13.352 35.281 6.902 1 91.38 591 ARG B N 1
ATOM 10360 C CA . ARG B 1 591 ? 13.812 36.219 5.895 1 91.38 591 ARG B CA 1
ATOM 10361 C C . ARG B 1 591 ? 14.508 35.5 4.742 1 91.38 591 ARG B C 1
ATOM 10363 O O . ARG B 1 591 ? 14.867 34.344 4.867 1 91.38 591 ARG B O 1
ATOM 10370 N N . THR B 1 592 ? 14.547 36.219 3.668 1 88.25 592 THR B N 1
ATOM 10371 C CA . THR B 1 592 ? 15.469 35.812 2.615 1 88.25 592 THR B CA 1
ATOM 10372 C C . THR B 1 592 ? 16.844 36.438 2.846 1 88.25 592 THR B C 1
ATOM 10374 O O . THR B 1 592 ? 16.984 37.406 3.617 1 88.25 592 THR B O 1
ATOM 10377 N N . PHE B 1 593 ? 17.875 35.812 2.283 1 85.44 593 PHE B N 1
ATOM 10378 C CA . PHE B 1 593 ? 19.203 36.406 2.334 1 85.44 593 PHE B CA 1
ATOM 10379 C C . PHE B 1 593 ? 19.297 37.594 1.393 1 85.44 593 PHE B C 1
ATOM 10381 O O . PHE B 1 593 ? 19.141 37.469 0.178 1 85.44 593 PHE B O 1
ATOM 10388 N N . PRO B 1 594 ? 19.25 38.875 1.892 1 66.38 594 PRO B N 1
ATOM 10389 C CA . PRO B 1 594 ? 19.125 40.094 1.097 1 66.38 594 PRO B CA 1
ATOM 10390 C C . PRO B 1 594 ? 20.094 40.125 -0.084 1 66.38 594 PRO B C 1
ATOM 10392 O O . PRO B 1 594 ? 19.75 40.625 -1.155 1 66.38 594 PRO B O 1
ATOM 10395 N N . ASP B 1 595 ? 21.281 39.906 0.13 1 62 595 ASP B N 1
ATOM 10396 C CA . ASP B 1 595 ? 22.266 40.125 -0.922 1 62 595 ASP B CA 1
ATOM 10397 C C . ASP B 1 595 ? 22.312 38.938 -1.888 1 62 595 ASP B C 1
ATOM 10399 O O . ASP B 1 595 ? 23.156 38.906 -2.781 1 62 595 ASP B O 1
ATOM 10403 N N . LYS B 1 596 ? 21.469 38 -1.614 1 63.66 596 LYS B N 1
ATOM 10404 C CA . LYS B 1 596 ? 21.609 36.844 -2.451 1 63.66 596 LYS B CA 1
ATOM 10405 C C . LYS B 1 596 ? 20.594 36.812 -3.582 1 63.66 596 LYS B C 1
ATOM 10407 O O . LYS B 1 596 ? 19.391 37.031 -3.346 1 63.66 596 LYS B O 1
ATOM 10412 N N . GLN B 1 597 ? 21.109 37.375 -4.723 1 55.16 597 GLN B N 1
ATOM 10413 C CA . GLN B 1 597 ? 20.312 37.25 -5.934 1 55.16 597 GLN B CA 1
ATOM 10414 C C . GLN B 1 597 ? 19.906 35.812 -6.207 1 55.16 597 GLN B C 1
ATOM 10416 O O . GLN B 1 597 ? 20.5 34.875 -5.637 1 55.16 597 GLN B O 1
ATOM 10421 N N . ASP B 1 598 ? 18.969 35.625 -7.172 1 54.22 598 ASP B N 1
ATOM 10422 C CA . ASP B 1 598 ? 18.438 34.344 -7.672 1 54.22 598 ASP B CA 1
ATOM 10423 C C . ASP B 1 598 ? 19.562 33.375 -7.996 1 54.22 598 ASP B C 1
ATOM 10425 O O . ASP B 1 598 ? 20.516 33.719 -8.711 1 54.22 598 ASP B O 1
ATOM 10429 N N . ASN B 1 599 ? 19.75 32.188 -7.426 1 56.16 599 ASN B N 1
ATOM 10430 C CA . ASN B 1 599 ? 20.578 31.031 -7.738 1 56.16 599 ASN B CA 1
ATOM 10431 C C . ASN B 1 599 ? 21.938 31.109 -7.047 1 56.16 599 ASN B C 1
ATOM 10433 O O . ASN B 1 599 ? 22.859 30.359 -7.383 1 56.16 599 ASN B O 1
ATOM 10437 N N . SER B 1 600 ? 22.062 32.25 -6.258 1 64.62 600 SER B N 1
ATOM 10438 C CA . SER B 1 600 ? 23.359 32.281 -5.59 1 64.62 600 SER B CA 1
ATOM 10439 C C . SER B 1 600 ? 23.391 31.266 -4.441 1 64.62 600 SER B C 1
ATOM 10441 O O . SER B 1 600 ? 22.391 31.078 -3.748 1 64.62 600 SER B O 1
ATOM 10443 N N . GLN B 1 601 ? 24.469 30.562 -4.414 1 76.06 601 GLN B N 1
ATOM 10444 C CA . GLN B 1 601 ? 24.656 29.562 -3.369 1 76.06 601 GLN B CA 1
ATOM 10445 C C . GLN B 1 601 ? 24.812 30.219 -1.998 1 76.06 601 GLN B C 1
ATOM 10447 O O . GLN B 1 601 ? 25.484 31.25 -1.863 1 76.06 601 GLN B O 1
ATOM 10452 N N . ILE B 1 602 ? 24.078 29.844 -1.071 1 86.25 602 ILE B N 1
ATOM 10453 C CA . ILE B 1 602 ? 24.188 30.281 0.317 1 86.25 602 ILE B CA 1
ATOM 10454 C C . ILE B 1 602 ? 25.453 29.719 0.941 1 86.25 602 ILE B C 1
ATOM 10456 O O . ILE B 1 602 ? 25.641 28.5 1.013 1 86.25 602 ILE B O 1
ATOM 10460 N N . SER B 1 603 ? 26.344 30.578 1.359 1 84.81 603 SER B N 1
ATOM 10461 C CA . SER B 1 603 ? 27.641 30.172 1.89 1 84.81 603 SER B CA 1
ATOM 10462 C C . SER B 1 603 ? 27.625 30.094 3.412 1 84.81 603 SER B C 1
ATOM 10464 O O . SER B 1 603 ? 26.672 30.562 4.051 1 84.81 603 SER B O 1
ATOM 10466 N N . SER B 1 604 ? 28.672 29.516 3.926 1 88.25 604 SER B N 1
ATOM 10467 C CA . SER B 1 604 ? 28.828 29.453 5.375 1 88.25 604 SER B CA 1
ATOM 10468 C C . SER B 1 604 ? 28.953 30.859 5.973 1 88.25 604 SER B C 1
ATOM 10470 O O . SER B 1 604 ? 28.5 31.094 7.098 1 88.25 604 SER B O 1
ATOM 10472 N N . GLU B 1 605 ? 29.531 31.75 5.227 1 89.38 605 GLU B N 1
ATOM 10473 C CA . GLU B 1 605 ? 29.656 33.125 5.695 1 89.38 605 GLU B CA 1
ATOM 10474 C C . GLU B 1 605 ? 28.297 33.781 5.84 1 89.38 605 GLU B C 1
ATOM 10476 O O . GLU B 1 605 ? 28.078 34.562 6.773 1 89.38 605 GLU B O 1
ATOM 10481 N N . ASP B 1 606 ? 27.438 33.531 4.879 1 89.62 606 ASP B N 1
ATOM 10482 C CA . ASP B 1 606 ? 26.078 34.062 4.961 1 89.62 606 ASP B CA 1
ATOM 10483 C C . ASP B 1 606 ? 25.375 33.562 6.223 1 89.62 606 ASP B C 1
ATOM 10485 O O . ASP B 1 606 ? 24.719 34.375 6.91 1 89.62 606 ASP B O 1
ATOM 10489 N N . ILE B 1 607 ? 25.547 32.375 6.504 1 91.94 607 ILE B N 1
ATOM 10490 C CA . ILE B 1 607 ? 24.906 31.734 7.656 1 91.94 607 ILE B CA 1
ATOM 10491 C C . ILE B 1 607 ? 25.469 32.344 8.945 1 91.94 607 ILE B C 1
ATOM 10493 O O . ILE B 1 607 ? 24.703 32.688 9.859 1 91.94 607 ILE B O 1
ATOM 10497 N N . ASN B 1 608 ? 26.766 32.469 8.969 1 93.5 608 ASN B N 1
ATOM 10498 C CA . ASN B 1 608 ? 27.422 33.031 10.156 1 93.5 608 ASN B CA 1
ATOM 10499 C C . ASN B 1 608 ? 26.984 34.469 10.414 1 93.5 608 ASN B C 1
ATOM 10501 O O . ASN B 1 608 ? 26.844 34.875 11.562 1 93.5 608 ASN B O 1
ATOM 10505 N N . LYS B 1 609 ? 26.828 35.188 9.367 1 92.88 609 LYS B N 1
ATOM 10506 C CA . LYS B 1 609 ? 26.375 36.562 9.508 1 92.88 609 LYS B CA 1
ATOM 10507 C C . LYS B 1 609 ? 25 36.625 10.148 1 92.88 609 LYS B C 1
ATOM 10509 O O . LYS B 1 609 ? 24.75 37.438 11.023 1 92.88 609 LYS B O 1
ATOM 10514 N N . VAL B 1 610 ? 24.141 35.781 9.672 1 93.69 610 VAL B N 1
ATOM 10515 C CA . VAL B 1 610 ? 22.781 35.75 10.219 1 93.69 610 VAL B CA 1
ATOM 10516 C C . VAL B 1 610 ? 22.828 35.344 11.688 1 93.69 610 VAL B C 1
ATOM 10518 O O . VAL B 1 610 ? 22.094 35.906 12.516 1 93.69 610 VAL B O 1
ATOM 10521 N N . LEU B 1 611 ? 23.672 34.406 12.031 1 94.88 611 LEU B N 1
ATOM 10522 C CA . LEU B 1 611 ? 23.781 33.938 13.406 1 94.88 611 LEU B CA 1
ATOM 10523 C C . LEU B 1 611 ? 24.344 35.031 14.312 1 94.88 611 LEU B C 1
ATOM 10525 O O . LEU B 1 611 ? 23.906 35.188 15.461 1 94.88 611 LEU B O 1
ATOM 10529 N N . GLN B 1 612 ? 25.266 35.75 13.773 1 95.25 612 GLN B N 1
ATOM 10530 C CA . GLN B 1 612 ? 25.812 36.875 14.531 1 95.25 612 GLN B CA 1
ATOM 10531 C C . GLN B 1 612 ? 24.75 37.938 14.781 1 95.25 612 GLN B C 1
ATOM 10533 O O . GLN B 1 612 ? 24.641 38.469 15.883 1 95.25 612 GLN B O 1
ATOM 10538 N N . GLU B 1 613 ? 24.078 38.219 13.773 1 94.19 613 GLU B N 1
ATOM 10539 C CA . GLU B 1 613 ? 22.984 39.188 13.906 1 94.19 613 GLU B CA 1
ATOM 10540 C C . GLU B 1 613 ? 21.953 38.719 14.93 1 94.19 613 GLU B C 1
ATOM 10542 O O . GLU B 1 613 ? 21.422 39.5 15.688 1 94.19 613 GLU B O 1
ATOM 10547 N N . HIS B 1 614 ? 21.656 37.469 14.859 1 94.81 614 HIS B N 1
ATOM 10548 C CA . HIS B 1 614 ? 20.719 36.906 15.805 1 94.81 614 HIS B CA 1
ATOM 10549 C C . HIS B 1 614 ? 21.203 37.062 17.25 1 94.81 614 HIS B C 1
ATOM 10551 O O . HIS B 1 614 ? 20.438 37.469 18.125 1 94.81 614 HIS B O 1
ATOM 10557 N N . GLN B 1 615 ? 22.469 36.875 17.453 1 93.44 615 GLN B N 1
ATOM 10558 C CA . GLN B 1 615 ? 23.047 37.031 18.781 1 93.44 615 GLN B CA 1
ATOM 10559 C C . GLN B 1 615 ? 22.953 38.5 19.234 1 93.44 615 GLN B C 1
ATOM 10561 O O . GLN B 1 615 ? 22.656 38.781 20.391 1 93.44 615 GLN B O 1
ATOM 10566 N N . GLU B 1 616 ? 23.188 39.344 18.312 1 94.31 616 GLU B N 1
ATOM 10567 C CA . GLU B 1 616 ? 23.078 40.781 18.625 1 94.31 616 GLU B CA 1
ATOM 10568 C C . GLU B 1 616 ? 21.625 41.156 18.953 1 94.31 616 GLU B C 1
ATOM 10570 O O . GLU B 1 616 ? 21.391 41.969 19.859 1 94.31 616 GLU B O 1
ATOM 10575 N N . ASN B 1 617 ? 20.781 40.594 18.188 1 93.69 617 ASN B N 1
ATOM 10576 C CA . ASN B 1 617 ? 19.359 40.875 18.438 1 93.69 617 ASN B CA 1
ATOM 10577 C C . ASN B 1 617 ? 18.922 40.375 19.812 1 93.69 617 ASN B C 1
ATOM 10579 O O . ASN B 1 617 ? 18.125 41.031 20.484 1 93.69 617 ASN B O 1
ATOM 10583 N N . LEU B 1 618 ? 19.422 39.25 20.188 1 92.88 618 LEU B N 1
ATOM 10584 C CA . LEU B 1 618 ? 19.125 38.719 21.516 1 92.88 618 LEU B CA 1
ATOM 10585 C C . LEU B 1 618 ? 19.656 39.625 22.594 1 92.88 618 LEU B C 1
ATOM 10587 O O . LEU B 1 618 ? 18.953 39.969 23.562 1 92.88 618 LEU B O 1
ATOM 10591 N N . LYS B 1 619 ? 20.859 40.125 22.438 1 90 619 LYS B N 1
ATOM 10592 C CA . LYS B 1 619 ? 21.5 40.969 23.406 1 90 619 LYS B CA 1
ATOM 10593 C C . LYS B 1 619 ? 20.766 42.312 23.531 1 90 619 LYS B C 1
ATOM 10595 O O . LYS B 1 619 ? 20.703 42.875 24.625 1 90 619 LYS B O 1
ATOM 10600 N N . ASN B 1 620 ? 20.203 42.688 22.469 1 92.12 620 ASN B N 1
ATOM 10601 C CA . ASN B 1 620 ? 19.547 44 22.438 1 92.12 620 ASN B CA 1
ATOM 10602 C C . ASN B 1 620 ? 18.047 43.875 22.703 1 92.12 620 ASN B C 1
ATOM 10604 O O . ASN B 1 620 ? 17.297 44.844 22.516 1 92.12 620 ASN B O 1
ATOM 10608 N N . ASN B 1 621 ? 17.594 42.719 23 1 89.44 621 ASN B N 1
ATOM 10609 C CA . ASN B 1 621 ? 16.188 42.438 23.312 1 89.44 621 ASN B CA 1
ATOM 10610 C C . ASN B 1 621 ? 15.273 42.875 22.172 1 89.44 621 ASN B C 1
ATOM 10612 O O . ASN B 1 621 ? 14.273 43.562 22.391 1 89.44 621 ASN B O 1
ATOM 10616 N N . ILE B 1 622 ? 15.727 42.562 21.031 1 88.56 622 ILE B N 1
ATOM 10617 C CA . ILE B 1 622 ? 14.953 42.906 19.844 1 88.56 622 ILE B CA 1
ATOM 10618 C C . ILE B 1 622 ? 13.719 42 19.75 1 88.56 622 ILE B C 1
ATOM 10620 O O . ILE B 1 622 ? 12.664 42.438 19.281 1 88.56 622 ILE B O 1
ATOM 10624 N N . TYR B 1 623 ? 13.867 40.781 20.172 1 88.88 623 TYR B N 1
ATOM 10625 C CA . TYR B 1 623 ? 12.734 39.844 20.141 1 88.88 623 TYR B CA 1
ATOM 10626 C C . TYR B 1 623 ? 11.781 40.094 21.297 1 88.88 623 TYR B C 1
ATOM 10628 O O . TYR B 1 623 ? 12.109 39.844 22.453 1 88.88 623 TYR B O 1
ATOM 10636 N N . ASN B 1 624 ? 10.656 40.688 21.125 1 80.88 624 ASN B N 1
ATOM 10637 C CA . ASN B 1 624 ? 9.781 41.125 22.203 1 80.88 624 ASN B CA 1
ATOM 10638 C C . ASN B 1 624 ? 8.523 40.281 22.297 1 80.88 624 ASN B C 1
ATOM 10640 O O . ASN B 1 624 ? 7.797 40.344 23.297 1 80.88 624 ASN B O 1
ATOM 10644 N N . SER B 1 625 ? 8.297 39.562 21.297 1 87.06 625 SER B N 1
ATOM 10645 C CA . SER B 1 625 ? 7.09 38.75 21.328 1 87.06 625 SER B CA 1
ATOM 10646 C C . SER B 1 625 ? 7.293 37.438 20.578 1 87.06 625 SER B C 1
ATOM 10648 O O . SER B 1 625 ? 8.078 37.375 19.641 1 87.06 625 SER B O 1
ATOM 10650 N N . CYS B 1 626 ? 6.543 36.469 21.047 1 91.81 626 CYS B N 1
ATOM 10651 C CA . CYS B 1 626 ? 6.578 35.156 20.406 1 91.81 626 CYS B CA 1
ATOM 10652 C C . CYS B 1 626 ? 5.566 35.094 19.266 1 91.81 626 CYS B C 1
ATOM 10654 O O . CYS B 1 626 ? 4.379 35.344 19.469 1 91.81 626 CYS B O 1
ATOM 10656 N N . ALA B 1 627 ? 6.047 34.781 18.141 1 94.12 627 ALA B N 1
ATOM 10657 C CA . ALA B 1 627 ? 5.156 34.344 17.062 1 94.12 627 ALA B CA 1
ATOM 10658 C C . ALA B 1 627 ? 4.918 32.844 17.156 1 94.12 627 ALA B C 1
ATOM 10660 O O . ALA B 1 627 ? 5.746 32.031 16.703 1 94.12 627 ALA B O 1
ATOM 10661 N N . PRO B 1 628 ? 3.795 32.375 17.656 1 95.12 628 PRO B N 1
ATOM 10662 C CA . PRO B 1 628 ? 3.607 30.969 17.953 1 95.12 628 PRO B CA 1
ATOM 10663 C C . PRO B 1 628 ? 3.275 30.125 16.719 1 95.12 628 PRO B C 1
ATOM 10665 O O . PRO B 1 628 ? 2.338 30.453 15.992 1 95.12 628 PRO B O 1
ATOM 10668 N N . LYS B 1 629 ? 4.008 29.109 16.484 1 97.5 629 LYS B N 1
ATOM 10669 C CA . LYS B 1 629 ? 3.783 28.172 15.391 1 97.5 629 LYS B CA 1
ATOM 10670 C C . LYS B 1 629 ? 4.168 26.75 15.812 1 97.5 629 LYS B C 1
ATOM 10672 O O . LYS B 1 629 ? 4.855 26.562 16.828 1 97.5 629 LYS B O 1
ATOM 10677 N N . ASP B 1 630 ? 3.688 25.781 15.148 1 98.19 630 ASP B N 1
ATOM 10678 C CA . ASP B 1 630 ? 4.266 24.438 15.188 1 98.19 630 ASP B CA 1
ATOM 10679 C C . ASP B 1 630 ? 4.68 23.969 13.789 1 98.19 630 ASP B C 1
ATOM 10681 O O . ASP B 1 630 ? 5.316 22.938 13.641 1 98.19 630 ASP B O 1
ATOM 10685 N N . THR B 1 631 ? 4.277 24.656 12.781 1 98.56 631 THR B N 1
ATOM 10686 C CA . THR B 1 631 ? 4.637 24.516 11.375 1 98.56 631 THR B CA 1
ATOM 10687 C C . THR B 1 631 ? 4.973 25.875 10.773 1 98.56 631 THR B C 1
ATOM 10689 O O . THR B 1 631 ? 4.172 26.812 10.844 1 98.56 631 THR B O 1
ATOM 10692 N N . VAL B 1 632 ? 6.105 26.062 10.188 1 98.06 632 VAL B N 1
ATOM 10693 C CA . VAL B 1 632 ? 6.5 27.359 9.664 1 98.06 632 VAL B CA 1
ATOM 10694 C C . VAL B 1 632 ? 7.059 27.188 8.25 1 98.06 632 VAL B C 1
ATOM 10696 O O . VAL B 1 632 ? 7.762 26.219 7.961 1 98.06 632 VAL B O 1
ATOM 10699 N N . VAL B 1 633 ? 6.699 28.078 7.402 1 96.38 633 VAL B N 1
ATOM 10700 C CA . VAL B 1 633 ? 7.184 28.062 6.027 1 96.38 633 VAL B CA 1
ATOM 10701 C C . VAL B 1 633 ? 8.531 28.781 5.941 1 96.38 633 VAL B C 1
ATOM 10703 O O . VAL B 1 633 ? 8.68 29.891 6.453 1 96.38 633 VAL B O 1
ATOM 10706 N N . VAL B 1 634 ? 9.477 28.156 5.336 1 96.25 634 VAL B N 1
ATOM 10707 C CA . VAL B 1 634 ? 10.781 28.766 5.102 1 96.25 634 VAL B CA 1
ATOM 10708 C C . VAL B 1 634 ? 10.797 29.438 3.736 1 96.25 634 VAL B C 1
ATOM 10710 O O . VAL B 1 634 ? 10.445 28.828 2.725 1 96.25 634 VAL B O 1
ATOM 10713 N N . PRO B 1 635 ? 11.172 30.719 3.75 1 93.06 635 PRO B N 1
ATOM 10714 C CA . PRO B 1 635 ? 11.273 31.391 2.449 1 93.06 635 PRO B CA 1
ATOM 10715 C C . PRO B 1 635 ? 12.219 30.656 1.491 1 93.06 635 PRO B C 1
ATOM 10717 O O . PRO B 1 635 ? 13.25 30.141 1.914 1 93.06 635 PRO B O 1
ATOM 10720 N N . SER B 1 636 ? 11.82 30.672 0.185 1 91.06 636 SER B N 1
ATOM 10721 C CA . SER B 1 636 ? 12.695 30.078 -0.821 1 91.06 636 SER B CA 1
ATOM 10722 C C . SER B 1 636 ? 14.07 30.719 -0.809 1 91.06 636 SER B C 1
ATOM 10724 O O . SER B 1 636 ? 14.195 31.938 -0.938 1 91.06 636 SER B O 1
ATOM 10726 N N . GLY B 1 637 ? 15.07 29.922 -0.59 1 89 637 GLY B N 1
ATOM 10727 C CA . GLY B 1 637 ? 16.422 30.438 -0.512 1 89 637 GLY B CA 1
ATOM 10728 C C . GLY B 1 637 ? 16.656 31.328 0.703 1 89 637 GLY B C 1
ATOM 10729 O O . GLY B 1 637 ? 17.562 32.156 0.715 1 89 637 GLY B O 1
ATOM 10730 N N . GLY B 1 638 ? 15.852 31.219 1.654 1 92.5 638 GLY B N 1
ATOM 10731 C CA . GLY B 1 638 ? 15.938 32.031 2.861 1 92.5 638 GLY B CA 1
ATOM 10732 C C . GLY B 1 638 ? 16.141 31.203 4.117 1 92.5 638 GLY B C 1
ATOM 10733 O O . GLY B 1 638 ? 16.797 30.156 4.078 1 92.5 638 GLY B O 1
ATOM 10734 N N . TYR B 1 639 ? 15.711 31.812 5.227 1 94.38 639 TYR B N 1
ATOM 10735 C CA . TYR B 1 639 ? 15.914 31.109 6.496 1 94.38 639 TYR B CA 1
ATOM 10736 C C . TYR B 1 639 ? 14.836 31.484 7.5 1 94.38 639 TYR B C 1
ATOM 10738 O O . TYR B 1 639 ? 14.141 32.5 7.332 1 94.38 639 TYR B O 1
ATOM 10746 N N . VAL B 1 640 ? 14.672 30.656 8.469 1 97.25 640 VAL B N 1
ATOM 10747 C CA . VAL B 1 640 ? 13.828 30.891 9.641 1 97.25 640 VAL B CA 1
ATOM 10748 C C . VAL B 1 640 ? 14.586 30.5 10.906 1 97.25 640 VAL B C 1
ATOM 10750 O O . VAL B 1 640 ? 15.344 29.531 10.914 1 97.25 640 VAL B O 1
ATOM 10753 N N . ILE B 1 641 ? 14.508 31.328 11.93 1 97.5 641 ILE B N 1
ATOM 10754 C CA . ILE B 1 641 ? 15 30.969 13.258 1 97.5 641 ILE B CA 1
ATOM 10755 C C . ILE B 1 641 ? 13.82 30.766 14.203 1 97.5 641 ILE B C 1
ATOM 10757 O O . ILE B 1 641 ? 12.977 31.656 14.352 1 97.5 641 ILE B O 1
ATOM 10761 N N . LEU B 1 642 ? 13.766 29.641 14.781 1 98.19 642 LEU B N 1
ATOM 10762 C CA . LEU B 1 642 ? 12.719 29.344 15.75 1 98.19 642 LEU B CA 1
ATOM 10763 C C . LEU B 1 642 ? 13.312 28.922 17.078 1 98.19 642 LEU B C 1
ATOM 10765 O O . LEU B 1 642 ? 14.469 28.5 17.141 1 98.19 642 LEU B O 1
ATOM 10769 N N . ARG B 1 643 ? 12.539 29.125 18.172 1 97.44 643 ARG B N 1
ATOM 10770 C CA . ARG B 1 643 ? 12.969 28.781 19.531 1 97.44 643 ARG B CA 1
ATOM 10771 C C . ARG B 1 643 ? 11.898 27.969 20.25 1 97.44 643 ARG B C 1
ATOM 10773 O O . ARG B 1 643 ? 10.711 28.25 20.141 1 97.44 643 ARG B O 1
ATOM 10780 N N . PHE B 1 644 ? 12.297 26.922 20.922 1 96.94 644 PHE B N 1
ATOM 10781 C CA . PHE B 1 644 ? 11.422 26.203 21.844 1 96.94 644 PHE B CA 1
ATOM 10782 C C . PHE B 1 644 ? 12.18 25.781 23.094 1 96.94 644 PHE B C 1
ATOM 10784 O O . PHE B 1 644 ? 13.414 25.859 23.141 1 96.94 644 PHE B O 1
ATOM 10791 N N . VAL B 1 645 ? 11.477 25.469 24.109 1 96.44 645 VAL B N 1
ATOM 10792 C CA . VAL B 1 645 ? 12.047 24.891 25.328 1 96.44 645 VAL B CA 1
ATOM 10793 C C . VAL B 1 645 ? 11.797 23.391 25.344 1 96.44 645 VAL B C 1
ATOM 10795 O O . VAL B 1 645 ? 10.656 22.938 25.234 1 96.44 645 VAL B O 1
ATOM 10798 N N . ALA B 1 646 ? 12.844 22.625 25.484 1 97.12 646 ALA B N 1
ATOM 10799 C CA . ALA B 1 646 ? 12.781 21.172 25.406 1 97.12 646 ALA B CA 1
ATOM 10800 C C . ALA B 1 646 ? 12.297 20.578 26.734 1 97.12 646 ALA B C 1
ATOM 10802 O O . ALA B 1 646 ? 13.031 19.844 27.391 1 97.12 646 ALA B O 1
ATOM 10803 N N . ASP B 1 647 ? 11.039 20.688 27 1 96.06 647 ASP B N 1
ATOM 10804 C CA . ASP B 1 647 ? 10.508 20.281 28.297 1 96.06 647 ASP B CA 1
ATOM 10805 C C . ASP B 1 647 ? 9.539 19.109 28.156 1 96.06 647 ASP B C 1
ATOM 10807 O O . ASP B 1 647 ? 8.828 18.75 29.094 1 96.06 647 ASP B O 1
ATOM 10811 N N . ASN B 1 648 ? 9.391 18.594 26.984 1 96.69 648 ASN B N 1
ATOM 10812 C CA . ASN B 1 648 ? 8.555 17.438 26.688 1 96.69 648 ASN B CA 1
ATOM 10813 C C . ASN B 1 648 ? 9.383 16.266 26.188 1 96.69 648 ASN B C 1
ATOM 10815 O O . ASN B 1 648 ? 9.781 16.234 25.031 1 96.69 648 ASN B O 1
ATOM 10819 N N . GLY B 1 649 ? 9.578 15.305 27.047 1 96.94 649 GLY B N 1
ATOM 10820 C CA . GLY B 1 649 ? 10.445 14.18 26.719 1 96.94 649 GLY B CA 1
ATOM 10821 C C . GLY B 1 649 ? 9.898 13.312 25.609 1 96.94 649 GLY B C 1
ATOM 10822 O O . GLY B 1 649 ? 8.68 13.148 25.484 1 96.94 649 GLY B O 1
ATOM 10823 N N . GLY B 1 650 ? 10.797 12.781 24.797 1 96.81 650 GLY B N 1
ATOM 10824 C CA . GLY B 1 650 ? 10.367 11.906 23.703 1 96.81 650 GLY B CA 1
ATOM 10825 C C . GLY B 1 650 ? 11.281 11.969 22.5 1 96.81 650 GLY B C 1
ATOM 10826 O O . GLY B 1 650 ? 12.352 12.57 22.547 1 96.81 650 GLY B O 1
ATOM 10827 N N . TRP B 1 651 ? 11.008 11.172 21.516 1 96.56 651 TRP B N 1
ATOM 10828 C CA . TRP B 1 651 ? 11.594 11.211 20.172 1 96.56 651 TRP B CA 1
ATOM 10829 C C . TRP B 1 651 ? 10.68 11.938 19.203 1 96.56 651 TRP B C 1
ATOM 10831 O O . TRP B 1 651 ? 9.719 11.352 18.688 1 96.56 651 TRP B O 1
ATOM 10841 N N . TRP B 1 652 ? 11.023 13.164 18.984 1 98.5 652 TRP B N 1
ATOM 10842 C CA . TRP B 1 652 ? 10.094 14.023 18.25 1 98.5 652 TRP B CA 1
ATOM 10843 C C . TRP B 1 652 ? 10.578 14.25 16.828 1 98.5 652 TRP B C 1
ATOM 10845 O O . TRP B 1 652 ? 11.734 14.609 16.609 1 98.5 652 TRP B O 1
ATOM 10855 N N . PHE B 1 653 ? 9.672 14.016 15.93 1 98.25 653 PHE B N 1
ATOM 10856 C CA . PHE B 1 653 ? 9.938 14.164 14.508 1 98.25 653 PHE B CA 1
ATOM 10857 C C . PHE B 1 653 ? 9.945 15.633 14.109 1 98.25 653 PHE B C 1
ATOM 10859 O O . PHE B 1 653 ? 9.062 16.391 14.508 1 98.25 653 PHE B O 1
ATOM 10866 N N . PHE B 1 654 ? 10.992 16.156 13.508 1 98.31 654 PHE B N 1
ATOM 10867 C CA . PHE B 1 654 ? 11.094 17.453 12.875 1 98.31 654 PHE B CA 1
ATOM 10868 C C . PHE B 1 654 ? 11.305 17.312 11.367 1 98.31 654 PHE B C 1
ATOM 10870 O O . PHE B 1 654 ? 12.305 16.75 10.93 1 98.31 654 PHE B O 1
ATOM 10877 N N . HIS B 1 655 ? 10.344 17.891 10.555 1 98.19 655 HIS B N 1
ATOM 10878 C CA . HIS B 1 655 ? 10.398 17.469 9.156 1 98.19 655 HIS B CA 1
ATOM 10879 C C . HIS B 1 655 ? 9.703 18.484 8.25 1 98.19 655 HIS B C 1
ATOM 10881 O O . HIS B 1 655 ? 8.898 19.297 8.719 1 98.19 655 HIS B O 1
ATOM 10887 N N . CYS B 1 656 ? 10.094 18.422 6.934 1 98 656 CYS B N 1
ATOM 10888 C CA . CYS B 1 656 ? 9.312 19.094 5.902 1 98 656 CYS B CA 1
ATOM 10889 C C . CYS B 1 656 ? 7.934 18.469 5.758 1 98 656 CYS B C 1
ATOM 10891 O O . CYS B 1 656 ? 7.801 17.25 5.789 1 98 656 CYS B O 1
ATOM 10893 N N . HIS B 1 657 ? 6.969 19.219 5.641 1 97.81 657 HIS B N 1
ATOM 10894 C CA . HIS B 1 657 ? 5.613 18.672 5.621 1 97.81 657 HIS B CA 1
ATOM 10895 C C . HIS B 1 657 ? 5.164 18.375 4.195 1 97.81 657 HIS B C 1
ATOM 10897 O O . HIS B 1 657 ? 3.994 18.062 3.961 1 97.81 657 HIS B O 1
ATOM 10903 N N . PHE B 1 658 ? 6.086 18.531 3.207 1 96.5 658 PHE B N 1
ATOM 10904 C CA . PHE B 1 658 ? 5.836 17.953 1.888 1 96.5 658 PHE B CA 1
ATOM 10905 C C . PHE B 1 658 ? 6.066 16.453 1.893 1 96.5 658 PHE B C 1
ATOM 10907 O O . PHE B 1 658 ? 7.152 15.984 2.244 1 96.5 658 PHE B O 1
ATOM 10914 N N . ALA B 1 659 ? 5.062 15.766 1.382 1 96.38 659 ALA B N 1
ATOM 10915 C CA . ALA B 1 659 ? 5.055 14.312 1.529 1 96.38 659 ALA B CA 1
ATOM 10916 C C . ALA B 1 659 ? 6.258 13.68 0.836 1 96.38 659 ALA B C 1
ATOM 10918 O O . ALA B 1 659 ? 6.938 12.828 1.412 1 96.38 659 ALA B O 1
ATOM 10919 N N . TRP B 1 660 ? 6.617 14.062 -0.407 1 96.19 660 TRP B N 1
ATOM 10920 C CA . TRP B 1 660 ? 7.727 13.484 -1.157 1 96.19 660 TRP B CA 1
ATOM 10921 C C . TRP B 1 660 ? 9.062 13.82 -0.501 1 96.19 660 TRP B C 1
ATOM 10923 O O . TRP B 1 660 ? 9.984 13 -0.501 1 96.19 660 TRP B O 1
ATOM 10933 N N . HIS B 1 661 ? 9.164 15.039 0.062 1 96.62 661 HIS B N 1
ATOM 10934 C CA . HIS B 1 661 ? 10.414 15.445 0.704 1 96.62 661 HIS B CA 1
ATOM 10935 C C . HIS B 1 661 ? 10.648 14.664 1.991 1 96.62 661 HIS B C 1
ATOM 10937 O O . HIS B 1 661 ? 11.773 14.25 2.27 1 96.62 661 HIS B O 1
ATOM 10943 N N . THR B 1 662 ? 9.586 14.477 2.689 1 96.62 662 THR B N 1
ATOM 10944 C CA . THR B 1 662 ? 9.688 13.664 3.898 1 96.62 662 THR B CA 1
ATOM 10945 C C . THR B 1 662 ? 10.008 12.219 3.551 1 96.62 662 THR B C 1
ATOM 10947 O O . THR B 1 662 ? 10.875 11.602 4.172 1 96.62 662 THR B O 1
ATOM 10950 N N . ALA B 1 663 ? 9.344 11.672 2.564 1 95.5 663 ALA B N 1
ATOM 10951 C CA . ALA B 1 663 ? 9.539 10.281 2.156 1 95.5 663 ALA B CA 1
ATOM 10952 C C . ALA B 1 663 ? 10.961 10.055 1.655 1 95.5 663 ALA B C 1
ATOM 10954 O O . ALA B 1 663 ? 11.508 8.961 1.81 1 95.5 663 ALA B O 1
ATOM 10955 N N . ALA B 1 664 ? 11.555 11.133 1.105 1 95.44 664 ALA B N 1
ATOM 10956 C CA . ALA B 1 664 ? 12.883 10.977 0.525 1 95.44 664 ALA B CA 1
ATOM 10957 C C . ALA B 1 664 ? 13.969 11.398 1.519 1 95.44 664 ALA B C 1
ATOM 10959 O O . ALA B 1 664 ? 15.156 11.344 1.208 1 95.44 664 ALA B O 1
ATOM 10960 N N . GLY B 1 665 ? 13.57 11.953 2.723 1 95.12 665 GLY B N 1
ATOM 10961 C CA . GLY B 1 665 ? 14.617 11.992 3.73 1 95.12 665 GLY B CA 1
ATOM 10962 C C . GLY B 1 665 ? 14.766 13.352 4.387 1 95.12 665 GLY B C 1
ATOM 10963 O O . GLY B 1 665 ? 15.633 13.547 5.238 1 95.12 665 GLY B O 1
ATOM 10964 N N . MET B 1 666 ? 13.906 14.336 4.117 1 96.44 666 MET B N 1
ATOM 10965 C CA . MET B 1 666 ? 14.062 15.68 4.672 1 96.44 666 MET B CA 1
ATOM 10966 C C . MET B 1 666 ? 13.461 15.766 6.07 1 96.44 666 MET B C 1
ATOM 10968 O O . MET B 1 666 ? 12.516 16.531 6.305 1 96.44 666 MET B O 1
ATOM 10972 N N . ASN B 1 667 ? 13.961 15.016 6.969 1 96.31 667 ASN B N 1
ATOM 10973 C CA . ASN B 1 667 ? 13.5 14.953 8.352 1 96.31 667 ASN B CA 1
ATOM 10974 C C . ASN B 1 667 ? 14.641 14.633 9.312 1 96.31 667 ASN B C 1
ATOM 10976 O O . ASN B 1 667 ? 15.672 14.102 8.898 1 96.31 667 ASN B O 1
ATOM 10980 N N . VAL B 1 668 ? 14.539 14.977 10.523 1 95.81 668 VAL B N 1
ATOM 10981 C CA . VAL B 1 668 ? 15.43 14.609 11.625 1 95.81 668 VAL B CA 1
ATOM 10982 C C . VAL B 1 668 ? 14.602 14.273 12.859 1 95.81 668 VAL B C 1
ATOM 10984 O O . VAL B 1 668 ? 13.383 14.43 12.867 1 95.81 668 VAL B O 1
ATOM 10987 N N . VAL B 1 669 ? 15.305 13.742 13.875 1 96.12 669 VAL B N 1
ATOM 10988 C CA . VAL B 1 669 ? 14.664 13.414 15.141 1 96.12 669 VAL B CA 1
ATOM 10989 C C . VAL B 1 669 ? 15.297 14.234 16.266 1 96.12 669 VAL B C 1
ATOM 10991 O O . VAL B 1 669 ? 16.516 14.289 16.391 1 96.12 669 VAL B O 1
ATOM 10994 N N . PHE B 1 670 ? 14.492 14.93 17.016 1 96.62 670 PHE B N 1
ATOM 10995 C CA . PHE B 1 670 ? 14.938 15.531 18.281 1 96.62 670 PHE B CA 1
ATOM 10996 C C . PHE B 1 670 ? 14.672 14.594 19.453 1 96.62 670 PHE B C 1
ATOM 10998 O O . PHE B 1 670 ? 13.523 14.375 19.828 1 96.62 670 PHE B O 1
ATOM 11005 N N . HIS B 1 671 ? 15.68 14.008 19.938 1 95.5 671 HIS B N 1
ATOM 11006 C CA . HIS B 1 671 ? 15.57 13.195 21.141 1 95.5 671 HIS B CA 1
ATOM 11007 C C . HIS B 1 671 ? 15.734 14.055 22.391 1 95.5 671 HIS B C 1
ATOM 11009 O O . HIS B 1 671 ? 16.859 14.422 22.75 1 95.5 671 HIS B O 1
ATOM 11015 N N . VAL B 1 672 ? 14.664 14.352 23 1 97.19 672 VAL B N 1
ATOM 11016 C CA . VAL B 1 672 ? 14.664 15.172 24.203 1 97.19 672 VAL B CA 1
ATOM 11017 C C . VAL B 1 672 ? 14.766 14.289 25.438 1 97.19 672 VAL B C 1
ATOM 11019 O O . VAL B 1 672 ? 13.867 13.492 25.719 1 97.19 672 VAL B O 1
ATOM 11022 N N . ASP B 1 673 ? 15.766 14.516 26.156 1 95.5 673 ASP B N 1
ATOM 11023 C CA . ASP B 1 673 ? 16.125 13.617 27.25 1 95.5 673 ASP B CA 1
ATOM 11024 C C . ASP B 1 673 ? 15.43 14.016 28.547 1 95.5 673 ASP B C 1
ATOM 11026 O O . ASP B 1 673 ? 16.078 14.195 29.578 1 95.5 673 ASP B O 1
ATOM 11030 N N . CYS B 1 674 ? 14.195 14.227 28.516 1 96 674 CYS B N 1
ATOM 11031 C CA . CYS B 1 674 ? 13.328 14.344 29.688 1 96 674 CYS B CA 1
ATOM 11032 C C . CYS B 1 674 ? 12.664 13.008 30 1 96 674 CYS B C 1
ATOM 11034 O O . CYS B 1 674 ? 12.609 12.117 29.156 1 96 674 CYS B O 1
ATOM 11036 N N . PRO B 1 675 ? 12.281 12.812 31.25 1 93.75 675 PRO B N 1
ATOM 11037 C CA . PRO B 1 675 ? 11.594 11.562 31.578 1 93.75 675 PRO B CA 1
ATOM 11038 C C . PRO B 1 675 ? 10.391 11.281 30.688 1 93.75 675 PRO B C 1
ATOM 11040 O O . PRO B 1 675 ? 9.648 12.203 30.344 1 93.75 675 PRO B O 1
ATOM 11043 N N . VAL B 1 676 ? 10.312 10.102 30.219 1 93.19 676 VAL B N 1
ATOM 11044 C CA . VAL B 1 676 ? 9.18 9.594 29.453 1 93.19 676 VAL B CA 1
ATOM 11045 C C . VAL B 1 676 ? 8.5 8.453 30.219 1 93.19 676 VAL B C 1
ATOM 11047 O O . VAL B 1 676 ? 9.164 7.715 30.953 1 93.19 676 VAL B O 1
ATOM 11050 N N . PRO B 1 677 ? 7.191 8.367 30.109 1 92.62 677 PRO B N 1
ATOM 11051 C CA . PRO B 1 677 ? 6.543 7.215 30.75 1 92.62 677 PRO B CA 1
ATOM 11052 C C . PRO B 1 677 ? 7.07 5.879 30.234 1 92.62 677 PRO B C 1
ATOM 11054 O O . PRO B 1 677 ? 7.586 5.805 29.109 1 92.62 677 PRO B O 1
ATOM 11057 N N . PRO B 1 678 ? 7 4.922 31.094 1 90.56 678 PRO B N 1
ATOM 11058 C CA . PRO B 1 678 ? 7.426 3.602 30.625 1 90.56 678 PRO B CA 1
ATOM 11059 C C . PRO B 1 678 ? 6.602 3.104 29.438 1 90.56 678 PRO B C 1
ATOM 11061 O O . PRO B 1 678 ? 5.453 3.52 29.266 1 90.56 678 PRO B O 1
ATOM 11064 N N . GLU B 1 679 ? 7.203 2.23 28.734 1 90.56 679 GLU B N 1
ATOM 11065 C CA . GLU B 1 679 ? 6.508 1.618 27.594 1 90.56 679 GLU B CA 1
ATOM 11066 C C . GLU B 1 679 ? 5.234 0.914 28.047 1 90.56 679 GLU B C 1
ATOM 11068 O O . GLU B 1 679 ? 5.25 0.149 29.016 1 90.56 679 GLU B O 1
ATOM 11073 N N . PRO B 1 680 ? 4.16 1.112 27.328 1 91.38 680 PRO B N 1
ATOM 11074 C CA . PRO B 1 680 ? 2.932 0.405 27.703 1 91.38 680 PRO B CA 1
ATOM 11075 C C . PRO B 1 680 ? 3.045 -1.107 27.516 1 91.38 680 PRO B C 1
ATOM 11077 O O . PRO B 1 680 ? 3.783 -1.577 26.656 1 91.38 680 PRO B O 1
ATOM 11080 N N . GLU B 1 681 ? 2.307 -1.804 28.297 1 89.06 681 GLU B N 1
ATOM 11081 C CA . GLU B 1 681 ? 2.316 -3.262 28.234 1 89.06 681 GLU B CA 1
ATOM 11082 C C . GLU B 1 681 ? 1.89 -3.756 26.859 1 89.06 681 GLU B C 1
ATOM 11084 O O . GLU B 1 681 ? 0.929 -3.246 26.266 1 89.06 681 GLU B O 1
ATOM 11089 N N . CYS B 1 682 ? 2.6 -4.727 26.281 1 90.56 682 CYS B N 1
ATOM 11090 C CA . CYS B 1 682 ? 2.299 -5.426 25.047 1 90.56 682 CYS B CA 1
ATOM 11091 C C . CYS B 1 682 ? 2.328 -4.469 23.859 1 90.56 682 CYS B C 1
ATOM 11093 O O . CYS B 1 682 ? 1.648 -4.695 22.859 1 90.56 682 CYS B O 1
ATOM 11095 N N . PHE B 1 683 ? 3.07 -3.344 24.094 1 94.88 683 PHE B N 1
ATOM 11096 C CA . PHE B 1 683 ? 3.189 -2.418 22.969 1 94.88 683 PHE B CA 1
ATOM 11097 C C . PHE B 1 683 ? 3.795 -3.111 21.75 1 94.88 683 PHE B C 1
ATOM 11099 O O . PHE B 1 683 ? 4.828 -3.777 21.859 1 94.88 683 PHE B O 1
ATOM 11106 N N . PRO B 1 684 ? 3.174 -3.084 20.578 1 95.94 684 PRO B N 1
ATOM 11107 C CA . PRO B 1 684 ? 3.654 -3.826 19.406 1 95.94 684 PRO B CA 1
ATOM 11108 C C . PRO B 1 684 ? 5.117 -3.529 19.078 1 95.94 684 PRO B C 1
ATOM 11110 O O . PRO B 1 684 ? 5.555 -2.381 19.188 1 95.94 684 PRO B O 1
ATOM 11113 N N . LYS B 1 685 ? 5.816 -4.527 18.594 1 95.31 685 LYS B N 1
ATOM 11114 C CA . LYS B 1 685 ? 7.238 -4.402 18.281 1 95.31 685 LYS B CA 1
ATOM 11115 C C . LYS B 1 685 ? 7.508 -4.727 16.828 1 95.31 685 LYS B C 1
ATOM 11117 O O . LYS B 1 685 ? 6.734 -5.445 16.188 1 95.31 685 LYS B O 1
ATOM 11122 N N . CYS B 1 686 ? 8.5 -4.191 16.266 1 95.25 686 CYS B N 1
ATOM 11123 C CA . CYS B 1 686 ? 9 -4.492 14.938 1 95.25 686 CYS B CA 1
ATOM 11124 C C . CYS B 1 686 ? 10.523 -4.41 14.891 1 95.25 686 CYS B C 1
ATOM 11126 O O . CYS B 1 686 ? 11.125 -3.617 15.617 1 95.25 686 CYS B O 1
ATOM 11128 N N . TYR B 1 687 ? 11.164 -5.242 14.164 1 94 687 TYR B N 1
ATOM 11129 C CA . TYR B 1 687 ? 12.609 -5.367 14.062 1 94 687 TYR B CA 1
ATOM 11130 C C . TYR B 1 687 ? 13 -6.246 12.883 1 94 687 TYR B C 1
ATOM 11132 O O . TYR B 1 687 ? 12.141 -6.879 12.258 1 94 687 TYR B O 1
ATOM 11140 N N . ASP B 1 688 ? 14.266 -6.258 12.539 1 93.94 688 ASP B N 1
ATOM 11141 C CA . ASP B 1 688 ? 14.789 -7.191 11.547 1 93.94 688 ASP B CA 1
ATOM 11142 C C . ASP B 1 688 ? 14.812 -8.617 12.094 1 93.94 688 ASP B C 1
ATOM 11144 O O . ASP B 1 688 ? 15.203 -8.836 13.234 1 93.94 688 ASP B O 1
ATOM 11148 N N . TYR B 1 689 ? 14.281 -9.539 11.375 1 95.31 689 TYR B N 1
ATOM 11149 C CA . TYR B 1 689 ? 14.297 -10.953 11.727 1 95.31 689 TYR B CA 1
ATOM 11150 C C . TYR B 1 689 ? 15.281 -11.727 10.859 1 95.31 689 TYR B C 1
ATOM 11152 O O . TYR B 1 689 ? 14.938 -12.172 9.758 1 95.31 689 TYR B O 1
ATOM 11160 N N . LEU B 1 690 ? 16.453 -11.93 11.359 1 93.81 690 LEU B N 1
ATOM 11161 C CA . LEU B 1 690 ? 17.547 -12.547 10.617 1 93.81 690 LEU B CA 1
ATOM 11162 C C . LEU B 1 690 ? 18.156 -13.703 11.406 1 93.81 690 LEU B C 1
ATOM 11164 O O . LEU B 1 690 ? 19.344 -13.695 11.703 1 93.81 690 LEU B O 1
ATOM 11168 N N . PRO B 1 691 ? 17.391 -14.766 11.648 1 91.62 691 PRO B N 1
ATOM 11169 C CA . PRO B 1 691 ? 17.922 -15.922 12.367 1 91.62 691 PRO B CA 1
ATOM 11170 C C . PRO B 1 691 ? 18.938 -16.719 11.547 1 91.62 691 PRO B C 1
ATOM 11172 O O . PRO B 1 691 ? 19.047 -16.531 10.336 1 91.62 691 PRO B O 1
ATOM 11175 N N . PRO B 1 692 ? 19.719 -17.578 12.258 1 89.94 692 PRO B N 1
ATOM 11176 C CA . PRO B 1 692 ? 20.5 -18.531 11.461 1 89.94 692 PRO B CA 1
ATOM 11177 C C . PRO B 1 692 ? 19.609 -19.375 10.539 1 89.94 692 PRO B C 1
ATOM 11179 O O . PRO B 1 692 ? 18.484 -19.734 10.906 1 89.94 692 PRO B O 1
ATOM 11182 N N . PRO B 1 693 ? 20.078 -19.688 9.352 1 92.56 693 PRO B N 1
ATOM 11183 C CA . PRO B 1 693 ? 19.281 -20.516 8.445 1 92.56 693 PRO B CA 1
ATOM 11184 C C . PRO B 1 693 ? 19.047 -21.922 8.992 1 92.56 693 PRO B C 1
ATOM 11186 O O . PRO B 1 693 ? 19.797 -22.391 9.844 1 92.56 693 PRO B O 1
ATOM 11189 N N . VAL B 1 694 ? 18 -22.531 8.43 1 92.38 694 VAL B N 1
ATOM 11190 C CA . VAL B 1 694 ? 17.75 -23.938 8.758 1 92.38 694 VAL B CA 1
ATOM 11191 C C . VAL B 1 694 ? 18.891 -24.797 8.227 1 92.38 694 VAL B C 1
ATOM 11193 O O . VAL B 1 694 ? 19.594 -24.406 7.285 1 92.38 694 VAL B O 1
ATOM 11196 N N . ASN B 1 695 ? 19.094 -25.984 8.836 1 88.5 695 ASN B N 1
ATOM 11197 C CA . ASN B 1 695 ? 20.094 -26.922 8.328 1 88.5 695 ASN B CA 1
ATOM 11198 C C . ASN B 1 695 ? 19.562 -27.734 7.156 1 88.5 695 ASN B C 1
ATOM 11200 O O . ASN B 1 695 ? 18.438 -27.5 6.684 1 88.5 695 ASN B O 1
ATOM 11204 N N . GLU B 1 696 ? 20.297 -28.656 6.656 1 83.88 696 GLU B N 1
ATOM 11205 C CA . GLU B 1 696 ? 19.969 -29.422 5.457 1 83.88 696 GLU B CA 1
ATOM 11206 C C . GLU B 1 696 ? 18.766 -30.344 5.695 1 83.88 696 GLU B C 1
ATOM 11208 O O . GLU B 1 696 ? 18.188 -30.875 4.742 1 83.88 696 GLU B O 1
ATOM 11213 N N . TYR B 1 697 ? 18.359 -30.422 7.004 1 83.12 697 TYR B N 1
ATOM 11214 C CA . TYR B 1 697 ? 17.188 -31.219 7.336 1 83.12 697 TYR B CA 1
ATOM 11215 C C . TYR B 1 697 ? 15.977 -30.344 7.598 1 83.12 697 TYR B C 1
ATOM 11217 O O . TYR B 1 697 ? 14.906 -30.844 7.949 1 83.12 697 TYR B O 1
ATOM 11225 N N . GLY B 1 698 ? 16.203 -29 7.383 1 85.19 698 GLY B N 1
ATOM 11226 C CA . GLY B 1 698 ? 15.102 -28.078 7.582 1 85.19 698 GLY B CA 1
ATOM 11227 C C . GLY B 1 698 ? 14.883 -27.719 9.039 1 85.19 698 GLY B C 1
ATOM 11228 O O . GLY B 1 698 ? 13.789 -27.297 9.422 1 85.19 698 GLY B O 1
ATOM 11229 N N . GLN B 1 699 ? 15.859 -27.875 9.844 1 85.75 699 GLN B N 1
ATOM 11230 C CA . GLN B 1 699 ? 15.719 -27.641 11.273 1 85.75 699 GLN B CA 1
ATOM 11231 C C . GLN B 1 699 ? 16.297 -26.281 11.664 1 85.75 699 GLN B C 1
ATOM 11233 O O . GLN B 1 699 ? 17.359 -25.891 11.18 1 85.75 699 GLN B O 1
ATOM 11238 N N . TYR B 1 700 ? 15.539 -25.594 12.438 1 79 700 TYR B N 1
ATOM 11239 C CA . TYR B 1 700 ? 16.016 -24.344 12.992 1 79 700 TYR B CA 1
ATOM 11240 C C . TYR B 1 700 ? 16.984 -24.578 14.133 1 79 700 TYR B C 1
ATOM 11242 O O . TYR B 1 700 ? 16.906 -25.578 14.836 1 79 700 TYR B O 1
ATOM 11250 N N . GLU B 1 701 ? 18.156 -23.938 14.234 1 66.88 701 GLU B N 1
ATOM 11251 C CA . GLU B 1 701 ? 19.172 -24.125 15.273 1 66.88 701 GLU B CA 1
ATOM 11252 C C . GLU B 1 701 ? 18.578 -23.969 16.672 1 66.88 701 GLU B C 1
ATOM 11254 O O . GLU B 1 701 ? 19.219 -24.281 17.672 1 66.88 701 GLU B O 1
ATOM 11259 N N . HIS B 1 702 ? 17.391 -23.781 16.938 1 56.5 702 HIS B N 1
ATOM 11260 C CA . HIS B 1 702 ? 17.219 -23.906 18.375 1 56.5 702 HIS B CA 1
ATOM 11261 C C . HIS B 1 702 ? 17.516 -25.328 18.844 1 56.5 702 HIS B C 1
ATOM 11263 O O . HIS B 1 702 ? 17.75 -25.562 20.031 1 56.5 702 HIS B O 1
ATOM 11269 N N . ASP B 1 703 ? 16.828 -26.281 18.141 1 45.91 703 ASP B N 1
ATOM 11270 C CA . ASP B 1 703 ? 16.125 -27.531 18.453 1 45.91 703 ASP B CA 1
ATOM 11271 C C . ASP B 1 703 ? 17.109 -28.688 18.609 1 45.91 703 ASP B C 1
ATOM 11273 O O . ASP B 1 703 ? 16.703 -29.859 18.625 1 45.91 703 ASP B O 1
ATOM 11277 N N . GLN B 1 704 ? 18.234 -28.594 18.375 1 38.88 704 GLN B N 1
ATOM 11278 C CA . GLN B 1 704 ? 19 -29.844 18.422 1 38.88 704 GLN B CA 1
ATOM 11279 C C . GLN B 1 704 ? 18.672 -30.641 19.672 1 38.88 704 GLN B C 1
ATOM 11281 O O . GLN B 1 704 ? 18.922 -31.844 19.734 1 38.88 704 GLN B O 1
ATOM 11286 N N . ASP B 1 705 ? 18.5 -30 20.797 1 37.03 705 ASP B N 1
ATOM 11287 C CA . ASP B 1 705 ? 18.547 -30.953 21.891 1 37.03 705 ASP B CA 1
ATOM 11288 C C . ASP B 1 705 ? 17.312 -31.828 21.922 1 37.03 705 ASP B C 1
ATOM 11290 O O . ASP B 1 705 ? 17.359 -32.969 22.359 1 37.03 705 ASP B O 1
ATOM 11294 N N . GLU B 1 706 ? 16.047 -31.281 21.875 1 36.5 706 GLU B N 1
ATOM 11295 C CA . GLU B 1 706 ? 14.992 -32.062 22.5 1 36.5 706 GLU B CA 1
ATOM 11296 C C . GLU B 1 706 ? 14.227 -32.875 21.484 1 36.5 706 GLU B C 1
ATOM 11298 O O . GLU B 1 706 ? 13.586 -33.875 21.828 1 36.5 706 GLU B O 1
ATOM 11303 N N . TYR B 1 707 ? 13.93 -32.438 20.297 1 36.59 707 TYR B N 1
ATOM 11304 C CA . TYR B 1 707 ? 12.703 -33 19.75 1 36.59 707 TYR B CA 1
ATOM 11305 C C . TYR B 1 707 ? 12.977 -34.312 19.047 1 36.59 707 TYR B C 1
ATOM 11307 O O . TYR B 1 707 ? 12.055 -35.094 18.828 1 36.59 707 TYR B O 1
ATOM 11315 N N . TRP B 1 708 ? 14.117 -34.5 18.359 1 33.84 708 TRP B N 1
ATOM 11316 C CA . TRP B 1 708 ? 14.062 -35.719 17.531 1 33.84 708 TRP B CA 1
ATOM 11317 C C . TRP B 1 708 ? 14.547 -36.938 18.312 1 33.84 708 TRP B C 1
ATOM 11319 O O . TRP B 1 708 ? 14.82 -37.969 17.734 1 33.84 708 TRP B O 1
ATOM 11329 N N . ASP B 1 709 ? 14.984 -36.844 19.484 1 29.16 709 ASP B N 1
ATOM 11330 C CA . ASP B 1 709 ? 15.359 -38.094 20.094 1 29.16 709 ASP B CA 1
ATOM 11331 C C . ASP B 1 709 ? 14.148 -39.031 20.234 1 29.16 709 ASP B C 1
ATOM 11333 O O . ASP B 1 709 ? 14.281 -40.188 20.672 1 29.16 709 ASP B O 1
ATOM 11337 N N . ASP B 1 710 ? 12.906 -38.562 20.406 1 27.23 710 ASP B N 1
ATOM 11338 C CA . ASP B 1 710 ? 12.031 -39.688 20.641 1 27.23 710 ASP B CA 1
ATOM 11339 C C . ASP B 1 710 ? 11.641 -40.375 19.328 1 27.23 710 ASP B C 1
ATOM 11341 O O . ASP B 1 710 ? 11.297 -39.688 18.359 1 27.23 710 ASP B O 1
#

Foldseek 3Di:
DDPDDDDDYDYDDDDDDDDDDDDDDDDDDDDDDDDDDDDPDCPVPPCPPPPPPPPPPPPVVVPPPPPDPPQADEQVRQQDAFAPPDDAGAYEAEWEKAKDKALDPLVVVDDDDQQALQDADPSLHQHFQNQIEIFTAISSGFQHHAHHHEAFHKYKYKYAYQYAPDWWWKAWFLQLCFQHQLQRTADLASAHTAHHPDIDMHIGGRHAFFKIKMATNPFQNLQRRGIYTYGYDYHPDDDDDPVPCCVVFPDEDPSQEKEKEAHASYYQCVQVLHDQPPQVGGAFAGLEMAISSYFKDQDPVVRDISPTDHREHEDAAQGKYKHKYAYAYQAQWKKKKAKPPWWWFWQDKSRFGWDTDTWGIETDDHSIMTMTITHRHDPQAKIKIKIFIFFPCVVSQYIGIYIYHHPPHDPVRYPDDDGSVPPDDTPEYECDFQDQDHDRYHYLLNIFTDDPDPPQDQDLQDDFPEEAEKEKDKDWQPVDPVSVCVQPDPPDPDNAGWHAHSVSITIFIDILLEFEDRFQWHVQADPGDCVQEDEDSDQDPPADGSRYGAYEYEAEAFTKYKYKYFHQAQDPRGWWKKAKHSDKKFWNDAHAQVVDDGGDGQDPVSVVVVVVVSVVCSNVVVRPGGSIHRIHIHHRRGMIMIIDTLNRAGWMKIATSNSSNVVSGGIHTYGYPDDHDHDDPPRDIGHDDDADAAPPVRHGVVPPPPDPPD/DCPDDDDPPPDDDDDDDDDDDPPPDDDDDDDDDDDPDDDDDDPDDDDPPPPPPPPPVPVVVVPPPPPDPPPADEQVRQQDAFAPPDDAGAYEEEWEKAKDKAQDPLVVVDDDDQQALQDADPSLHQHFQNQIEIFTAIPSGFQHHAHHHEAFHKYKYKYAYQYAPDWWWKAWFLQLCFQHQLLRTADLASAHTAHHPDIDMHIGGRHAFFKIKMATNPFQNLQRRGIYTYGYDYHPDDDDDPVPPCVVFPDEDPSQEKEKEAHASYYQCVQVLHDQPPQVGGAFAGLEMAISSYFKDQDPVVRDISPTDHREHEDAAQGKYKHKYAYSYQAQWKKKKAKPPWWWFWQDKSRFGWDTDTWGIETDDHSIMTMTITHRHDPQAKIKIKIFIFFPCVVSQYIGIYIYHYPPHDPVRYPDDDGSVPPDDTPEYECDFQDQDHDRYHYLLNIFTDDPDPPQDQDLQDDFPEEAEKEKDKDWQPPDPVSVCQQPDPPDPDNAGWHAHSVSITIFIDILLEFEDRFQWHVQADPDDCVQEDEPSDQDPPADPSGYGAYEYEAEAFTKYKYKYFHQAQDPRGWWKKAKHSDKKFWNDAHAQVVDDGGDGQDPVSVVVVVVVSVVCSNVVVRPGGSIHRIHIHHRRGMIMIIDTLNRAGWMKIATSNSSNVVSGGIHTYGYPDDHDHDDPPRDIGHDDDADAAPPVRHGVVPVPDDPPD

Nearest PDB structures (foldseek):
  3x1b-assembly1_B  TM=8.630E-01  e=2.749E-41  Lentinus
  1aoz-assembly1_A  TM=7.824E-01  e=1.810E-41  Cucurbita melopepo
  5lwx-assembly1_A  TM=7.935E-01  e=3.353E-37  Aspergillus niger
  3sqr-assembly1_A  TM=7.873E-01  e=5.081E-36  Botrytis aclada
  5lm8-assembly1_A  TM=7.958E-01  e=1.372E-35  Aspergillus niger